Protein AF-A0A099WFX4-F1 (afdb_monomer)

Structure (mmCIF, N/CA/C/O backbone):
data_AF-A0A099WFX4-F1
#
_entry.id   AF-A0A099WFX4-F1
#
loop_
_atom_site.group_PDB
_atom_site.id
_atom_site.type_symbol
_atom_site.label_atom_id
_atom_site.label_alt_id
_atom_site.label_comp_id
_atom_site.label_asym_id
_atom_site.label_entity_id
_atom_site.label_seq_id
_atom_site.pdbx_PDB_ins_code
_atom_site.Cartn_x
_atom_site.Cartn_y
_atom_site.Cartn_z
_atom_site.occupancy
_atom_site.B_iso_or_equiv
_atom_site.auth_seq_id
_atom_site.auth_comp_id
_atom_site.auth_asym_id
_atom_site.auth_atom_id
_atom_site.pdbx_PDB_model_num
ATOM 1 N N . MET A 1 1 ? -31.070 16.723 -17.039 1.00 31.55 1 MET A N 1
ATOM 2 C CA . MET A 1 1 ? -31.560 16.017 -15.832 1.00 31.55 1 MET A CA 1
ATOM 3 C C . MET A 1 1 ? -30.537 16.190 -14.711 1.00 31.55 1 MET A C 1
ATOM 5 O O . MET A 1 1 ? -29.421 15.726 -14.881 1.00 31.55 1 MET A O 1
ATOM 9 N N . LYS A 1 2 ? -30.870 16.906 -13.625 1.00 33.97 2 LYS A N 1
ATOM 10 C CA . LYS A 1 2 ? -30.048 17.046 -12.399 1.00 33.97 2 LYS A CA 1
ATOM 11 C C . LYS A 1 2 ? -30.956 17.390 -11.204 1.00 33.97 2 LYS A C 1
ATOM 13 O O . LYS A 1 2 ? -31.345 18.544 -11.063 1.00 33.97 2 LYS A O 1
ATOM 18 N N . LYS A 1 3 ? -31.301 16.407 -10.367 1.00 31.28 3 LYS A N 1
ATOM 19 C CA . LYS A 1 3 ? -31.918 16.559 -9.030 1.00 31.28 3 LYS A CA 1
ATOM 20 C C . LYS A 1 3 ? -31.610 15.299 -8.208 1.00 31.28 3 LYS A C 1
ATOM 22 O O . LYS A 1 3 ? -31.457 14.236 -8.797 1.00 31.28 3 LYS A O 1
ATOM 27 N N . GLY A 1 4 ? -31.610 15.407 -6.877 1.00 31.91 4 GLY A N 1
ATOM 28 C CA . GLY A 1 4 ? -31.946 14.259 -6.024 1.00 31.91 4 GLY A CA 1
ATOM 29 C C . GLY A 1 4 ? -30.823 13.482 -5.331 1.00 31.91 4 GLY A C 1
ATOM 30 O O . GLY A 1 4 ? -31.097 12.373 -4.886 1.00 31.91 4 GLY A O 1
ATOM 31 N N . LEU A 1 5 ? -29.611 14.025 -5.146 1.00 30.72 5 LEU A N 1
ATOM 32 C CA . LEU A 1 5 ? -28.752 13.479 -4.084 1.00 30.72 5 LEU A CA 1
ATOM 33 C C . LEU A 1 5 ? -29.370 13.879 -2.734 1.00 30.72 5 LEU A C 1
ATOM 35 O O . LEU A 1 5 ? -29.408 15.062 -2.392 1.00 30.72 5 LEU A O 1
ATOM 39 N N . SER A 1 6 ? -29.946 12.914 -2.014 1.00 36.50 6 SER A N 1
ATOM 40 C CA . SER A 1 6 ? -30.653 13.183 -0.757 1.00 36.50 6 SER A CA 1
ATOM 41 C C . SER A 1 6 ? -29.697 13.728 0.306 1.00 36.50 6 SER A C 1
ATOM 43 O O . SER A 1 6 ? -28.590 13.212 0.467 1.00 36.50 6 SER A O 1
ATOM 45 N N . ARG A 1 7 ? -30.150 14.711 1.100 1.00 34.47 7 ARG A N 1
ATOM 46 C CA . ARG A 1 7 ? -29.414 15.177 2.291 1.00 34.47 7 ARG A CA 1
ATOM 47 C C . ARG A 1 7 ? -29.101 14.023 3.251 1.00 34.47 7 ARG A C 1
ATOM 49 O O . ARG A 1 7 ? -28.054 14.044 3.882 1.00 34.47 7 ARG A O 1
ATOM 56 N N . LEU A 1 8 ? -29.950 12.993 3.295 1.00 32.34 8 LEU A N 1
ATOM 57 C CA . LEU A 1 8 ? -29.716 11.793 4.099 1.00 32.34 8 LEU A CA 1
ATOM 58 C C . LEU A 1 8 ? -28.454 11.031 3.652 1.00 32.34 8 LEU A C 1
ATOM 60 O O . LEU A 1 8 ? -27.702 10.560 4.495 1.00 32.34 8 LEU A O 1
ATOM 64 N N . LEU A 1 9 ? -28.178 10.966 2.343 1.00 32.25 9 LEU A N 1
ATOM 65 C CA . LEU A 1 9 ? -26.977 10.309 1.816 1.00 32.25 9 LEU A CA 1
ATOM 66 C C . LEU A 1 9 ? -25.711 11.100 2.177 1.00 32.25 9 LEU A C 1
ATOM 68 O O . LEU A 1 9 ? -24.716 10.512 2.582 1.00 32.25 9 LEU A O 1
ATOM 72 N N . LEU A 1 10 ? -25.772 12.435 2.100 1.00 30.97 10 LEU A N 1
ATOM 73 C CA . LEU A 1 10 ? -24.681 13.317 2.532 1.00 30.97 10 LEU A CA 1
ATOM 74 C C . LEU A 1 10 ? -24.411 13.216 4.042 1.00 30.97 10 LEU A C 1
ATOM 76 O O . LEU A 1 10 ? -23.252 13.223 4.441 1.00 30.97 10 LEU A O 1
ATOM 80 N N . VAL A 1 11 ? -25.447 13.057 4.873 1.00 33.28 11 VAL A N 1
ATOM 81 C CA . VAL A 1 11 ? -25.293 12.835 6.323 1.00 33.28 11 VAL A CA 1
ATOM 82 C C . VAL A 1 11 ? -24.697 11.456 6.626 1.00 33.28 11 VAL A C 1
ATOM 84 O O . VAL A 1 11 ? -23.799 11.365 7.454 1.00 33.28 11 VAL A O 1
ATOM 87 N N . MET A 1 12 ? -25.109 10.391 5.930 1.00 30.16 12 MET A N 1
ATOM 88 C CA . MET A 1 12 ? -24.499 9.060 6.102 1.00 30.16 12 MET A CA 1
ATOM 89 C C . MET A 1 12 ? -23.028 9.039 5.649 1.00 30.16 12 MET A C 1
ATOM 91 O O . MET A 1 12 ? -22.187 8.440 6.315 1.00 30.16 12 MET A O 1
ATOM 95 N N . ILE A 1 13 ? -22.695 9.752 4.566 1.00 31.45 13 ILE A N 1
ATOM 96 C CA . ILE A 1 13 ? -21.312 9.955 4.103 1.00 31.45 13 ILE A CA 1
ATOM 97 C C . ILE A 1 13 ? -20.495 10.781 5.116 1.00 31.45 13 ILE A C 1
ATOM 99 O O . ILE A 1 13 ? -19.326 10.480 5.342 1.00 31.45 13 ILE A O 1
ATOM 103 N N . ALA A 1 14 ? -21.097 11.781 5.770 1.00 25.89 14 ALA A N 1
ATOM 104 C CA . ALA A 1 14 ? -20.442 12.538 6.837 1.00 25.89 14 ALA A CA 1
ATOM 105 C C . ALA A 1 14 ? -20.178 11.676 8.085 1.00 25.89 14 ALA A C 1
ATOM 107 O O . ALA A 1 14 ? -19.077 11.720 8.622 1.00 25.89 14 ALA A O 1
ATOM 108 N N . ILE A 1 15 ? -21.138 10.841 8.504 1.00 28.42 15 ILE A N 1
ATOM 109 C CA . ILE A 1 15 ? -20.971 9.906 9.632 1.00 28.42 15 ILE A CA 1
ATOM 110 C C . ILE A 1 15 ? -19.850 8.894 9.342 1.00 28.42 15 ILE A C 1
ATOM 112 O O . ILE A 1 15 ? -19.017 8.646 10.210 1.00 28.42 15 ILE A O 1
ATOM 116 N N . ALA A 1 16 ? -19.756 8.381 8.110 1.00 26.12 16 ALA A N 1
ATOM 117 C CA . ALA A 1 16 ? -18.651 7.513 7.697 1.00 26.12 16 ALA A CA 1
ATOM 118 C C . ALA A 1 16 ? -17.274 8.217 7.714 1.00 26.12 16 ALA A C 1
ATOM 120 O O . ALA A 1 16 ? -16.264 7.570 7.974 1.00 26.12 16 ALA A O 1
ATOM 121 N N . MET A 1 17 ? -17.216 9.536 7.488 1.00 24.83 17 MET A N 1
ATOM 122 C CA . MET A 1 17 ? -15.971 10.323 7.537 1.00 24.83 17 MET A CA 1
ATOM 123 C C . MET A 1 17 ? -15.563 10.804 8.943 1.00 24.83 17 MET A C 1
ATOM 125 O O . MET A 1 17 ? -14.490 11.383 9.095 1.00 24.83 17 MET A O 1
ATOM 129 N N . ILE A 1 18 ? -16.361 10.551 9.986 1.00 30.39 18 ILE A N 1
ATOM 130 C CA . ILE A 1 18 ? -16.038 10.945 11.375 1.00 30.39 18 ILE A CA 1
ATOM 131 C C . ILE A 1 18 ? -15.120 9.919 12.084 1.00 30.39 18 ILE A C 1
ATOM 133 O O . ILE A 1 18 ? -14.557 10.209 13.137 1.00 30.39 18 ILE A O 1
ATOM 137 N N . VAL A 1 19 ? -14.882 8.751 11.476 1.00 28.72 19 VAL A N 1
ATOM 138 C CA . VAL A 1 19 ? -14.173 7.605 12.084 1.00 28.72 19 VAL A CA 1
ATOM 139 C C . VAL A 1 19 ? -12.650 7.817 12.263 1.00 28.72 19 VAL A C 1
ATOM 141 O O . VAL A 1 19 ? -12.022 7.065 13.002 1.00 28.72 19 VAL A O 1
ATOM 144 N N . SER A 1 20 ? -12.029 8.833 11.642 1.00 31.81 20 SER A N 1
ATOM 145 C CA . SER A 1 20 ? -10.554 8.930 11.550 1.00 31.81 20 SER A CA 1
ATOM 146 C C . SER A 1 20 ? -9.952 10.343 11.707 1.00 31.81 20 SER A C 1
ATOM 148 O O . SER A 1 20 ? -9.116 10.753 10.901 1.00 31.81 20 SER A O 1
ATOM 150 N N . THR A 1 21 ? -10.353 11.120 12.725 1.00 31.44 21 THR A N 1
ATOM 151 C CA . THR A 1 21 ? -9.791 12.479 12.968 1.00 31.44 21 THR A CA 1
ATOM 152 C C . THR A 1 21 ? -8.531 12.525 13.847 1.00 31.44 21 THR A C 1
ATOM 154 O O . THR A 1 21 ? -7.987 13.600 14.089 1.00 31.44 21 THR A O 1
ATOM 157 N N . ILE A 1 22 ? -8.008 11.362 14.237 1.00 36.97 22 ILE A N 1
ATOM 158 C CA . ILE A 1 22 ? -6.583 11.144 14.513 1.00 36.97 22 ILE A CA 1
ATOM 159 C C . ILE A 1 22 ? -6.146 10.079 13.495 1.00 36.97 22 ILE A C 1
ATOM 161 O O . ILE A 1 22 ? -6.817 9.044 13.420 1.00 36.97 22 ILE A O 1
ATOM 165 N N . PRO A 1 23 ? -5.088 10.289 12.687 1.00 31.12 23 PRO A N 1
ATOM 166 C CA . PRO A 1 23 ? -4.581 9.235 11.817 1.00 31.12 23 PRO A CA 1
ATOM 167 C C . PRO A 1 23 ? -4.136 8.060 12.688 1.00 31.12 23 PRO A C 1
ATOM 169 O O . PRO A 1 23 ? -3.388 8.250 13.648 1.00 31.12 23 PRO A O 1
ATOM 172 N N . ALA A 1 24 ? -4.602 6.851 12.368 1.00 35.84 24 ALA A N 1
ATOM 173 C CA . ALA A 1 24 ? -4.159 5.644 13.051 1.00 35.84 24 ALA A CA 1
ATOM 174 C C . ALA A 1 24 ? -2.649 5.491 12.823 1.00 35.84 24 ALA A C 1
ATOM 176 O O . ALA A 1 24 ? -2.219 5.117 11.734 1.00 35.84 24 ALA A O 1
ATOM 177 N N . TYR A 1 25 ? -1.855 5.852 13.834 1.00 41.81 25 TYR A N 1
ATOM 178 C CA . TYR A 1 25 ? -0.400 5.768 13.783 1.00 41.81 25 TYR A CA 1
ATOM 179 C C . TYR A 1 25 ? -0.018 4.313 13.507 1.00 41.81 25 TYR A C 1
ATOM 181 O O . TYR A 1 25 ? -0.428 3.416 14.250 1.00 41.81 25 TYR A O 1
ATOM 189 N N . GLU A 1 26 ? 0.678 4.076 12.396 1.00 48.62 26 GLU A N 1
ATOM 190 C CA . GLU A 1 26 ? 1.009 2.718 11.988 1.00 48.62 26 GLU A CA 1
ATOM 191 C C . GLU A 1 26 ? 2.065 2.133 12.945 1.00 48.62 26 GLU A C 1
ATOM 193 O O . GLU A 1 26 ? 2.943 2.865 13.415 1.00 48.62 26 GLU A O 1
ATOM 198 N N . PRO A 1 27 ? 2.034 0.820 13.238 1.00 55.28 27 PRO A N 1
ATOM 199 C CA . PRO A 1 27 ? 3.113 0.146 13.951 1.00 55.28 27 PRO A CA 1
ATOM 200 C C . PRO A 1 27 ? 4.474 0.191 13.227 1.00 55.28 27 PRO A C 1
ATOM 202 O O . PRO A 1 27 ? 4.916 -0.784 12.625 1.00 55.28 27 PRO A O 1
ATOM 205 N N . HIS A 1 28 ? 5.193 1.309 13.361 1.00 41.91 28 HIS A N 1
ATOM 206 C CA . HIS A 1 28 ? 6.542 1.566 12.828 1.00 41.91 28 HIS A CA 1
ATOM 207 C C . HIS A 1 28 ? 7.667 0.692 13.444 1.00 41.91 28 HIS A C 1
ATOM 209 O O . HIS A 1 28 ? 8.849 1.009 13.313 1.00 41.91 28 HIS A O 1
ATOM 215 N N . ALA A 1 29 ? 7.332 -0.413 14.115 1.00 36.84 29 ALA A N 1
ATOM 216 C CA . ALA A 1 29 ? 8.245 -1.231 14.920 1.00 36.84 29 ALA A CA 1
ATOM 217 C C . ALA A 1 29 ? 9.249 -2.089 14.113 1.00 36.84 29 ALA A C 1
ATOM 219 O O . ALA A 1 29 ? 10.053 -2.804 14.704 1.00 36.84 29 ALA A O 1
ATOM 220 N N . GLU A 1 30 ? 9.227 -2.033 12.777 1.00 32.16 30 GLU A N 1
ATOM 221 C CA . GLU A 1 30 ? 10.052 -2.885 11.900 1.00 32.16 30 GLU A CA 1
ATOM 222 C C . GLU A 1 30 ? 11.367 -2.221 11.422 1.00 32.16 30 GLU A C 1
ATOM 224 O O . GLU A 1 30 ? 12.196 -2.881 10.796 1.00 32.16 30 GLU A O 1
ATOM 229 N N . GLN A 1 31 ? 11.637 -0.947 11.752 1.00 28.72 31 GLN A N 1
ATOM 230 C CA . GLN A 1 31 ? 12.933 -0.304 11.456 1.00 28.72 31 GLN A CA 1
ATOM 231 C C . GLN A 1 31 ? 13.987 -0.538 12.553 1.00 28.72 31 GLN A C 1
ATOM 233 O O . GLN A 1 31 ? 14.451 0.401 13.199 1.00 28.72 31 GLN A O 1
ATOM 238 N N . GLY A 1 32 ? 14.415 -1.792 12.738 1.00 29.98 32 GLY A N 1
ATOM 239 C CA . GLY A 1 32 ? 15.558 -2.072 13.612 1.00 29.98 32 GLY A CA 1
ATOM 240 C C . GLY A 1 32 ? 15.790 -3.528 14.006 1.00 29.98 32 GLY A C 1
ATOM 241 O O . GLY A 1 32 ? 15.576 -3.854 15.165 1.00 29.98 32 GLY A O 1
ATOM 242 N N . VAL A 1 33 ? 16.270 -4.355 13.066 1.00 23.38 33 VAL A N 1
ATOM 243 C CA . VAL A 1 33 ? 17.184 -5.522 13.217 1.00 23.38 33 VAL A CA 1
ATOM 244 C C . VAL A 1 33 ? 17.035 -6.408 11.973 1.00 23.38 33 VAL A C 1
ATOM 246 O O . VAL A 1 33 ? 15.933 -6.819 11.624 1.00 23.38 33 VAL A O 1
ATOM 249 N N . LEU A 1 34 ? 18.147 -6.716 11.296 1.00 21.66 34 LEU A N 1
ATOM 250 C CA . LEU A 1 34 ? 18.180 -7.797 10.303 1.00 21.66 34 LEU A CA 1
ATOM 251 C C . LEU A 1 34 ? 18.135 -9.141 11.048 1.00 21.66 34 LEU A C 1
ATOM 253 O O . LEU A 1 34 ? 18.872 -9.281 12.027 1.00 21.66 34 LEU A O 1
ATOM 257 N N . PRO A 1 35 ? 17.342 -10.136 10.612 1.00 24.88 35 PRO A N 1
ATOM 258 C CA . PRO A 1 35 ? 17.397 -11.464 11.208 1.00 24.88 35 PRO A CA 1
ATOM 259 C C . PRO A 1 35 ? 18.789 -12.065 10.979 1.00 24.88 35 PRO A C 1
ATOM 261 O O . PRO A 1 35 ? 19.199 -12.285 9.841 1.00 24.88 35 PRO A O 1
ATOM 264 N N . THR A 1 36 ? 19.526 -12.307 12.063 1.00 23.14 36 THR A N 1
ATOM 265 C CA . THR A 1 36 ? 20.829 -12.975 12.009 1.00 23.14 36 THR A CA 1
ATOM 266 C C . THR A 1 36 ? 20.647 -14.385 11.457 1.00 23.14 36 THR A C 1
ATOM 268 O O . THR A 1 36 ? 19.897 -15.171 12.034 1.00 23.14 36 THR A O 1
ATOM 271 N N . GLU A 1 37 ? 21.347 -14.726 10.373 1.00 23.58 37 GLU A N 1
ATOM 272 C CA . GLU A 1 37 ? 21.353 -16.090 9.841 1.00 23.58 37 GLU A CA 1
ATOM 273 C C . GLU A 1 37 ? 21.942 -17.054 10.881 1.00 23.58 37 GLU A C 1
ATOM 275 O O . GLU A 1 37 ? 23.150 -17.079 11.129 1.00 23.58 37 GLU A O 1
ATOM 280 N N . THR A 1 38 ? 21.089 -17.869 11.503 1.00 23.50 38 THR A N 1
ATOM 281 C CA . THR A 1 38 ? 21.506 -19.006 12.328 1.00 23.50 38 THR A CA 1
ATOM 282 C C . THR A 1 38 ? 21.966 -20.151 11.430 1.00 23.50 38 THR A C 1
ATOM 284 O O . THR A 1 38 ? 21.281 -21.158 11.256 1.00 23.50 38 THR A O 1
ATOM 287 N N . THR A 1 39 ? 23.158 -19.988 10.855 1.00 21.70 39 THR A N 1
ATOM 288 C CA . THR A 1 39 ? 23.865 -21.032 10.109 1.00 21.70 39 THR A CA 1
ATOM 289 C C . THR A 1 39 ? 24.093 -22.245 11.006 1.00 21.70 39 THR A C 1
ATOM 291 O O . THR A 1 39 ? 24.970 -22.246 11.869 1.00 21.70 39 THR A O 1
ATOM 294 N N . VAL A 1 40 ? 23.301 -23.296 10.797 1.00 26.56 40 VAL A N 1
ATOM 295 C CA . VAL A 1 40 ? 23.541 -24.610 11.396 1.00 26.56 40 VAL A CA 1
ATOM 296 C C . VAL A 1 40 ? 24.648 -25.287 10.592 1.00 26.56 40 VAL A C 1
ATOM 298 O O . VAL A 1 40 ? 24.449 -25.627 9.426 1.00 26.56 40 VAL A O 1
ATOM 301 N N . GLU A 1 41 ? 25.821 -25.474 11.199 1.00 23.36 41 GLU A N 1
ATOM 302 C CA . GLU A 1 41 ? 26.943 -26.170 10.561 1.00 23.36 41 GLU A CA 1
ATOM 303 C C . GLU A 1 41 ? 26.609 -27.653 10.324 1.00 23.36 41 GLU A C 1
ATOM 305 O O . GLU A 1 41 ? 26.672 -28.487 11.228 1.00 23.36 41 GLU A O 1
ATOM 310 N N . GLY A 1 42 ? 26.261 -27.990 9.081 1.00 25.61 42 GLY A N 1
ATOM 311 C CA . GLY A 1 42 ? 26.170 -29.370 8.611 1.00 25.61 42 GLY A CA 1
ATOM 312 C C . GLY A 1 42 ? 27.535 -29.879 8.149 1.00 25.61 42 GLY A C 1
ATOM 313 O O . GLY A 1 42 ? 28.007 -29.496 7.079 1.00 25.61 42 GLY A O 1
ATOM 314 N N . THR A 1 43 ? 28.165 -30.755 8.934 1.00 24.03 43 THR A N 1
ATOM 315 C CA . THR A 1 43 ? 29.448 -31.390 8.587 1.00 24.03 43 THR A CA 1
ATOM 316 C C . THR A 1 43 ? 29.348 -32.175 7.267 1.00 24.03 43 THR A C 1
ATOM 318 O O . THR A 1 43 ? 28.484 -33.047 7.159 1.00 24.03 43 THR A O 1
ATOM 321 N N . PRO A 1 44 ? 30.224 -31.938 6.272 1.00 24.39 44 PRO A N 1
ATOM 322 C CA . PRO A 1 44 ? 30.165 -32.646 4.995 1.00 24.39 44 PRO A CA 1
ATOM 323 C C . PRO A 1 44 ? 30.823 -34.034 5.069 1.00 24.39 44 PRO A C 1
ATOM 325 O O . PRO A 1 44 ? 32.031 -34.150 5.288 1.00 24.39 44 PRO A O 1
ATOM 328 N N . GLU A 1 45 ? 30.044 -35.090 4.819 1.00 24.94 45 GLU A N 1
ATOM 329 C CA . GLU A 1 45 ? 30.579 -36.426 4.524 1.00 24.94 45 GLU A CA 1
ATOM 330 C C . GLU A 1 45 ? 31.032 -36.566 3.058 1.00 24.94 45 GLU A C 1
ATOM 332 O O . GLU A 1 45 ? 30.761 -35.718 2.204 1.00 24.94 45 GLU A O 1
ATOM 337 N N . LYS A 1 46 ? 31.818 -37.612 2.774 1.00 24.88 46 LYS A N 1
ATOM 338 C CA . LYS A 1 46 ? 32.791 -37.610 1.674 1.00 24.88 46 LYS A CA 1
ATOM 339 C C . LYS A 1 46 ? 32.520 -38.672 0.599 1.00 24.88 46 LYS A C 1
ATOM 341 O O . LYS A 1 46 ? 32.609 -39.858 0.879 1.00 24.88 46 LYS A O 1
ATOM 346 N N . ALA A 1 47 ? 32.294 -38.179 -0.622 1.00 23.12 47 ALA A N 1
ATOM 347 C CA . ALA A 1 47 ? 32.530 -38.751 -1.961 1.00 23.12 47 ALA A CA 1
ATOM 348 C C . ALA A 1 47 ? 32.630 -40.282 -2.176 1.00 23.12 47 ALA A C 1
ATOM 350 O O . ALA A 1 47 ? 33.464 -40.968 -1.589 1.00 23.12 47 ALA A O 1
ATOM 351 N N . THR A 1 48 ? 31.940 -40.755 -3.222 1.00 23.95 48 THR A N 1
ATOM 352 C CA . THR A 1 48 ? 32.432 -41.835 -4.102 1.00 23.95 48 THR A CA 1
ATOM 353 C C . THR A 1 48 ? 32.212 -41.457 -5.571 1.00 23.95 48 THR A C 1
ATOM 355 O O . THR A 1 48 ? 31.122 -41.031 -5.945 1.00 23.95 48 THR A O 1
ATOM 358 N N . ASP A 1 49 ? 33.256 -41.602 -6.388 1.00 24.16 49 ASP A N 1
ATOM 359 C CA . ASP A 1 49 ? 33.273 -41.295 -7.825 1.00 24.16 49 ASP A CA 1
ATOM 360 C C . ASP A 1 49 ? 33.078 -42.557 -8.687 1.00 24.16 49 ASP A C 1
ATOM 362 O O . ASP A 1 49 ? 33.485 -43.648 -8.284 1.00 24.16 49 ASP A O 1
ATOM 366 N N . VAL A 1 50 ? 32.562 -42.399 -9.915 1.00 26.47 50 VAL A N 1
ATOM 367 C CA . VAL A 1 50 ? 32.777 -43.338 -11.039 1.00 26.47 50 VAL A CA 1
ATOM 368 C C . VAL A 1 50 ? 32.891 -42.544 -12.353 1.00 26.47 50 VAL A C 1
ATOM 370 O O . VAL A 1 50 ? 32.105 -41.633 -12.601 1.00 26.47 50 VAL A O 1
ATOM 373 N N . GLU A 1 51 ? 33.871 -42.886 -13.193 1.00 24.41 51 GLU A N 1
ATOM 374 C CA . GLU A 1 51 ? 34.188 -42.212 -14.466 1.00 24.41 51 GLU A CA 1
ATOM 375 C C . GLU A 1 51 ? 33.380 -42.751 -15.676 1.00 24.41 51 GLU A C 1
ATOM 377 O O . GLU A 1 51 ? 32.801 -43.835 -15.619 1.00 24.41 51 GLU A O 1
ATOM 382 N N . GLY A 1 52 ? 33.380 -42.030 -16.811 1.00 25.00 52 GLY A N 1
ATOM 383 C CA . GLY A 1 52 ? 32.686 -42.445 -18.048 1.00 25.00 52 GLY A CA 1
ATOM 384 C C . GLY A 1 52 ? 33.143 -41.700 -19.314 1.00 25.00 52 GLY A C 1
ATOM 385 O O . GLY A 1 52 ? 32.612 -40.650 -19.653 1.00 25.00 52 GLY A O 1
ATOM 386 N N . GLN A 1 53 ? 34.150 -42.245 -19.999 1.00 26.91 53 GLN A N 1
ATOM 387 C CA . GLN A 1 53 ? 34.989 -41.599 -21.023 1.00 26.91 53 GLN A CA 1
ATOM 388 C C . GLN A 1 53 ? 34.324 -40.975 -22.278 1.00 26.91 53 GLN A C 1
ATOM 390 O O . GLN A 1 53 ? 33.369 -41.475 -22.865 1.00 26.91 53 GLN A O 1
ATOM 395 N N . THR A 1 54 ? 35.014 -39.930 -22.741 1.00 23.98 54 THR A N 1
ATOM 396 C CA . THR A 1 54 ? 35.108 -39.310 -24.080 1.00 23.98 54 THR A CA 1
ATOM 397 C C . THR A 1 54 ? 34.956 -40.189 -25.337 1.00 23.98 54 THR A C 1
ATOM 399 O O . THR A 1 54 ? 35.524 -41.277 -25.401 1.00 23.98 54 THR A O 1
ATOM 402 N N . ASN A 1 55 ? 34.441 -39.589 -26.426 1.00 25.55 55 ASN A N 1
ATOM 403 C CA . ASN A 1 55 ? 35.098 -39.577 -27.754 1.00 25.55 55 ASN A CA 1
ATOM 404 C C . ASN A 1 55 ? 34.547 -38.440 -28.658 1.00 25.55 55 ASN A C 1
ATOM 406 O O . ASN A 1 55 ? 33.603 -37.762 -28.254 1.00 25.55 55 ASN A O 1
ATOM 410 N N . GLY A 1 56 ? 35.156 -38.177 -29.829 1.00 23.50 56 GLY A N 1
ATOM 411 C CA . GLY A 1 56 ? 34.860 -36.989 -30.662 1.00 23.50 56 GLY A CA 1
ATOM 412 C C . GLY A 1 56 ? 35.000 -37.172 -32.188 1.00 23.50 56 GLY A C 1
ATOM 413 O O . GLY A 1 56 ? 34.490 -38.141 -32.733 1.00 23.50 56 GLY A O 1
ATOM 414 N N . GLU A 1 57 ? 35.702 -36.229 -32.839 1.00 26.16 57 GLU A N 1
ATOM 415 C CA . GLU A 1 57 ? 35.938 -36.058 -34.298 1.00 26.16 57 GLU A CA 1
ATOM 416 C C . GLU A 1 57 ? 34.866 -35.306 -35.133 1.00 26.16 57 GLU A C 1
ATOM 418 O O . GLU A 1 57 ? 33.843 -34.852 -34.621 1.00 26.16 57 GLU A O 1
ATOM 423 N N . GLN A 1 58 ? 35.219 -34.991 -36.392 1.00 25.94 58 GLN A N 1
ATOM 424 C CA . GLN A 1 58 ? 34.752 -33.823 -37.170 1.00 25.94 58 GLN A CA 1
ATOM 425 C C . GLN A 1 58 ? 34.378 -34.175 -38.649 1.00 25.94 58 GLN A C 1
ATOM 427 O O . GLN A 1 58 ? 34.400 -35.351 -39.004 1.00 25.94 58 GLN A O 1
ATOM 432 N N . PRO A 1 59 ? 33.928 -33.225 -39.511 1.00 35.22 59 PRO A N 1
ATOM 433 C CA . PRO A 1 59 ? 32.987 -33.535 -40.600 1.00 35.22 59 PRO A CA 1
ATOM 434 C C . PRO A 1 59 ? 33.601 -33.841 -41.979 1.00 35.22 59 PRO A C 1
ATOM 436 O O . PRO A 1 59 ? 34.732 -33.472 -42.288 1.00 35.22 59 PRO A O 1
ATOM 439 N N . VAL A 1 60 ? 32.764 -34.398 -42.863 1.00 25.61 60 VAL A N 1
ATOM 440 C CA . VAL A 1 60 ? 33.043 -34.647 -44.290 1.00 25.61 60 VAL A CA 1
ATOM 441 C C . VAL A 1 60 ? 32.192 -33.729 -45.186 1.00 25.61 60 VAL A C 1
ATOM 443 O O . VAL A 1 60 ? 31.058 -33.392 -44.846 1.00 25.61 60 VAL A O 1
ATOM 446 N N . LYS A 1 61 ? 32.739 -33.330 -46.345 1.00 26.00 61 LYS A N 1
ATOM 447 C CA . LYS A 1 61 ? 32.046 -32.616 -47.437 1.00 26.00 61 LYS A CA 1
ATOM 448 C C . LYS A 1 61 ? 31.890 -33.524 -48.664 1.00 26.00 61 LYS A C 1
ATOM 450 O O . LYS A 1 61 ? 32.823 -34.259 -48.957 1.00 26.00 61 LYS A O 1
ATOM 455 N N . GLN A 1 62 ? 30.812 -33.334 -49.427 1.00 25.78 62 GLN A N 1
ATOM 456 C CA . GLN A 1 62 ? 30.690 -33.499 -50.893 1.00 25.78 62 GLN A CA 1
ATOM 457 C C . GLN A 1 62 ? 29.385 -32.763 -51.288 1.00 25.78 62 GLN A C 1
ATOM 459 O O . GLN A 1 62 ? 28.411 -32.855 -50.547 1.00 25.78 62 GLN A O 1
ATOM 464 N N . GLU A 1 63 ? 29.330 -31.797 -52.213 1.00 26.69 63 GLU A N 1
ATOM 465 C CA . GLU A 1 63 ? 29.680 -31.736 -53.653 1.00 26.69 63 GLU A CA 1
ATOM 466 C C . GLU A 1 63 ? 28.533 -32.157 -54.596 1.00 26.69 63 GLU A C 1
ATOM 468 O O . GLU A 1 63 ? 27.687 -32.975 -54.255 1.00 26.69 63 GLU A O 1
ATOM 473 N N . VAL A 1 64 ? 28.477 -31.506 -55.766 1.00 33.22 64 VAL A N 1
ATOM 474 C CA . VAL A 1 64 ? 27.347 -31.472 -56.720 1.00 33.22 64 VAL A CA 1
ATOM 475 C C . VAL A 1 64 ? 27.868 -31.787 -58.125 1.00 33.22 64 VAL A C 1
ATOM 477 O O . VAL A 1 64 ? 28.945 -31.296 -58.465 1.00 33.22 64 VAL A O 1
ATOM 480 N N . PRO A 1 65 ? 27.134 -32.560 -58.951 1.00 39.53 65 PRO A N 1
ATOM 481 C CA . PRO A 1 65 ? 26.936 -32.179 -60.368 1.00 39.53 65 PRO A CA 1
ATOM 482 C C . PRO A 1 65 ? 25.503 -32.581 -60.894 1.00 39.53 65 PRO A C 1
ATOM 484 O O . PRO A 1 65 ? 24.640 -32.850 -60.062 1.00 39.53 65 PRO A O 1
ATOM 487 N N . PRO A 1 66 ? 25.153 -32.543 -62.209 1.00 52.22 66 PRO A N 1
ATOM 488 C CA . PRO A 1 66 ? 24.705 -31.308 -62.890 1.00 52.22 66 PRO A CA 1
ATOM 489 C C . PRO A 1 66 ? 23.553 -31.463 -63.951 1.00 52.22 66 PRO A C 1
ATOM 491 O O . PRO A 1 66 ? 23.048 -32.555 -64.176 1.00 52.22 66 PRO A O 1
ATOM 494 N N . ALA A 1 67 ? 23.273 -30.359 -64.680 1.00 30.11 67 ALA A N 1
ATOM 495 C CA . ALA A 1 67 ? 23.010 -30.268 -66.147 1.00 30.11 67 ALA A CA 1
ATOM 496 C C . ALA A 1 67 ? 21.576 -30.274 -66.791 1.00 30.11 67 ALA A C 1
ATOM 498 O O . ALA A 1 67 ? 20.882 -31.281 -66.814 1.00 30.11 67 ALA A O 1
ATOM 499 N N . GLU A 1 68 ? 21.273 -29.142 -67.474 1.00 30.89 68 GLU A N 1
ATOM 500 C CA . GLU A 1 68 ? 20.996 -28.979 -68.941 1.00 30.89 68 GLU A CA 1
ATOM 501 C C . GLU A 1 68 ? 19.590 -28.887 -69.631 1.00 30.89 68 GLU A C 1
ATOM 503 O O . GLU A 1 68 ? 18.639 -29.591 -69.316 1.00 30.89 68 GLU A O 1
ATOM 508 N N . THR A 1 69 ? 19.563 -28.056 -70.707 1.00 28.69 69 THR A N 1
ATOM 509 C CA . THR A 1 69 ? 18.587 -27.857 -71.837 1.00 28.69 69 THR A CA 1
ATOM 510 C C . THR A 1 69 ? 17.177 -27.239 -71.581 1.00 28.69 69 THR A C 1
ATOM 512 O O . THR A 1 69 ? 16.734 -27.228 -70.440 1.00 28.69 69 THR A O 1
ATOM 515 N N . THR A 1 70 ? 16.343 -26.757 -72.546 1.00 27.59 70 THR A N 1
ATOM 516 C CA . THR A 1 70 ? 16.416 -25.796 -73.719 1.00 27.59 70 THR A CA 1
ATOM 517 C C . THR A 1 70 ? 15.595 -26.287 -74.950 1.00 27.59 70 THR A C 1
ATOM 519 O O . THR A 1 70 ? 15.666 -27.481 -75.208 1.00 27.59 70 THR A O 1
ATOM 522 N N . VAL A 1 71 ? 14.869 -25.524 -75.808 1.00 31.61 71 VAL A N 1
ATOM 523 C CA . VAL A 1 71 ? 14.592 -24.067 -76.041 1.00 31.61 71 VAL A CA 1
ATOM 524 C C . VAL A 1 71 ? 13.141 -23.865 -76.636 1.00 31.61 71 VAL A C 1
ATOM 526 O O . VAL A 1 71 ? 12.398 -24.833 -76.732 1.00 31.61 71 VAL A O 1
ATOM 529 N N . GLU A 1 72 ? 12.808 -22.645 -77.124 1.00 29.69 72 GLU A N 1
ATOM 530 C CA . GLU A 1 72 ? 11.926 -22.279 -78.286 1.00 29.69 72 GLU A CA 1
ATOM 531 C C . GLU A 1 72 ? 10.412 -21.921 -78.149 1.00 29.69 72 GLU A C 1
ATOM 533 O O . GLU A 1 72 ? 9.673 -22.509 -77.367 1.00 29.69 72 GLU A O 1
ATOM 538 N N . GLY A 1 73 ? 9.956 -20.945 -78.978 1.00 26.48 73 GLY A N 1
ATOM 539 C CA . GLY A 1 73 ? 8.534 -20.615 -79.269 1.00 26.48 73 GLY A CA 1
ATOM 540 C C . GLY A 1 73 ? 8.124 -19.113 -79.293 1.00 26.48 73 GLY A C 1
ATOM 541 O O . GLY A 1 73 ? 7.951 -18.518 -78.235 1.00 26.48 73 GLY A O 1
ATOM 542 N N . VAL A 1 74 ? 7.905 -18.508 -80.481 1.00 29.78 74 VAL A N 1
ATOM 543 C CA . VAL A 1 74 ? 7.478 -17.093 -80.764 1.00 29.78 74 VAL A CA 1
ATOM 544 C C . VAL A 1 74 ? 6.696 -17.094 -82.113 1.00 29.78 74 VAL A C 1
ATOM 546 O O . VAL A 1 74 ? 7.186 -17.822 -82.982 1.00 29.78 74 VAL A O 1
ATOM 549 N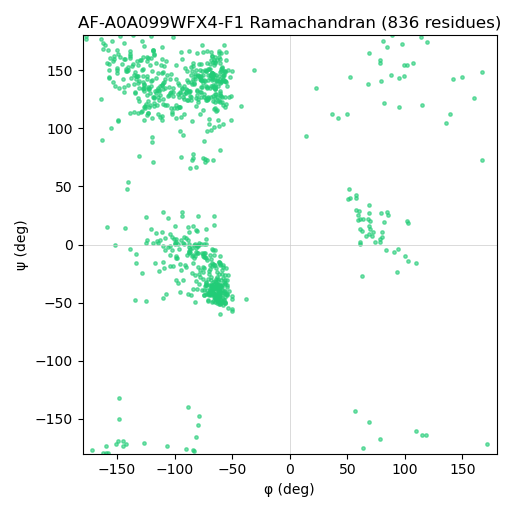 N . PRO A 1 75 ? 5.521 -16.412 -82.340 1.00 45.69 75 PRO A N 1
ATOM 550 C CA . PRO A 1 75 ? 5.483 -14.990 -82.804 1.00 45.69 75 PRO A CA 1
ATOM 551 C C . PRO A 1 75 ? 4.185 -14.105 -82.676 1.00 45.69 75 PRO A C 1
ATOM 553 O O . PRO A 1 75 ? 3.075 -14.592 -82.495 1.00 45.69 75 PRO A O 1
ATOM 556 N N . GLU A 1 76 ? 4.392 -12.789 -82.909 1.00 28.39 76 GLU A N 1
ATOM 557 C CA . GLU A 1 76 ? 3.568 -11.778 -83.654 1.00 28.39 76 GLU A CA 1
ATOM 558 C C . GLU A 1 76 ? 2.284 -11.056 -83.125 1.00 28.39 76 GLU A C 1
ATOM 560 O O . GLU A 1 76 ? 1.645 -11.446 -82.152 1.00 28.39 76 GLU A O 1
ATOM 565 N N . GLN A 1 77 ? 1.984 -9.901 -83.770 1.00 30.48 77 GLN A N 1
ATOM 566 C CA . GLN A 1 77 ? 0.932 -8.878 -83.499 1.00 30.48 77 GLN A CA 1
ATOM 567 C C . GLN A 1 77 ? -0.068 -8.729 -84.681 1.00 30.48 77 GLN A C 1
ATOM 569 O O . GLN A 1 77 ? 0.210 -9.258 -85.759 1.00 30.48 77 GLN A O 1
ATOM 574 N N . PRO A 1 78 ? -1.225 -8.034 -84.511 1.00 42.50 78 PRO A N 1
ATOM 575 C CA . PRO A 1 78 ? -1.390 -6.608 -84.923 1.00 42.50 78 PRO A CA 1
ATOM 576 C C . PRO A 1 78 ? -2.380 -5.809 -84.007 1.00 42.50 78 PRO A C 1
ATOM 578 O O . PRO A 1 78 ? -2.572 -6.187 -82.855 1.00 42.50 78 PRO A O 1
ATOM 581 N N . GLU A 1 79 ? -3.124 -4.784 -84.468 1.00 28.95 79 GLU A N 1
ATOM 582 C CA . GLU A 1 79 ? -2.754 -3.350 -84.647 1.00 28.95 79 GLU A CA 1
ATOM 583 C C . GLU A 1 79 ? -4.053 -2.468 -84.771 1.00 28.95 79 GLU A C 1
ATOM 585 O O . GLU A 1 79 ? -5.146 -3.030 -84.748 1.00 28.95 79 GLU A O 1
ATOM 590 N N . VAL A 1 80 ? -3.946 -1.129 -84.956 1.00 27.89 80 VAL A N 1
ATOM 591 C CA . VAL A 1 80 ? -4.999 -0.150 -85.408 1.00 27.89 80 VAL A CA 1
ATOM 592 C C . VAL A 1 80 ? -6.050 0.307 -84.340 1.00 27.89 80 VAL A C 1
ATOM 594 O O . VAL A 1 80 ? -6.366 -0.461 -83.441 1.00 27.89 80 VAL A O 1
ATOM 597 N N . VAL A 1 81 ? -6.746 1.470 -84.420 1.00 27.95 81 VAL A N 1
ATOM 598 C CA . VAL A 1 81 ? -6.406 2.940 -84.394 1.00 27.95 81 VAL A CA 1
ATOM 599 C C . VAL A 1 81 ? -7.739 3.777 -84.457 1.00 27.95 81 VAL A C 1
ATOM 601 O O . VAL A 1 81 ? -8.794 3.163 -84.565 1.00 27.95 81 VAL A O 1
ATOM 604 N N . GLU A 1 82 ? -7.695 5.131 -84.386 1.00 27.30 82 GLU A N 1
ATOM 605 C CA . GLU A 1 82 ? -8.761 6.170 -84.632 1.00 27.30 82 GLU A CA 1
ATOM 606 C C . GLU A 1 82 ? -9.523 6.795 -83.420 1.00 27.30 82 GLU A C 1
ATOM 608 O O . GLU A 1 82 ? -9.641 6.159 -82.380 1.00 27.30 82 GLU A O 1
ATOM 613 N N . GLU A 1 83 ? -10.099 8.024 -83.455 1.00 26.66 83 GLU A N 1
ATOM 614 C CA . GLU A 1 83 ? -9.668 9.333 -84.032 1.00 26.66 83 GLU A CA 1
ATOM 615 C C . GLU A 1 83 ? -10.354 10.580 -83.362 1.00 26.66 83 GLU A C 1
ATOM 617 O O . GLU A 1 83 ? -11.532 10.554 -83.030 1.00 26.66 83 GLU A O 1
ATOM 622 N N . LYS A 1 84 ? -9.566 11.670 -83.217 1.00 26.89 84 LYS A N 1
ATOM 623 C CA . LYS A 1 84 ? -9.770 13.134 -83.490 1.00 26.89 84 LYS A CA 1
ATOM 624 C C . LYS A 1 84 ? -10.930 14.059 -82.995 1.00 26.89 84 LYS A C 1
ATOM 626 O O . LYS A 1 84 ? -12.107 13.772 -83.119 1.00 26.89 84 LYS A O 1
ATOM 631 N N . GLN A 1 85 ? -10.475 15.306 -82.719 1.00 25.44 85 GLN A N 1
ATOM 632 C CA . GLN A 1 85 ? -11.053 16.672 -82.921 1.00 25.44 85 GLN A CA 1
ATOM 633 C C . GLN A 1 85 ? -12.303 17.135 -82.113 1.00 25.44 85 GLN A C 1
ATOM 635 O O . GLN A 1 85 ? -13.232 16.365 -81.949 1.00 25.44 85 GLN A O 1
ATOM 640 N N . GLU A 1 86 ? -12.479 18.357 -81.551 1.00 28.44 86 GLU A N 1
ATOM 641 C CA . GLU A 1 86 ? -11.783 19.684 -81.455 1.00 28.44 86 GLU A CA 1
ATOM 642 C C . GLU A 1 86 ? -12.536 20.872 -82.127 1.00 28.44 86 GLU A C 1
ATOM 644 O O . GLU A 1 86 ? -12.721 20.860 -83.340 1.00 28.44 86 GLU A O 1
ATOM 649 N N . THR A 1 87 ? -12.900 21.939 -81.374 1.00 25.17 87 THR A N 1
ATOM 650 C CA . THR A 1 87 ? -12.576 23.384 -81.642 1.00 25.17 87 THR A CA 1
ATOM 651 C C . THR A 1 87 ? -13.364 24.441 -80.808 1.00 25.17 87 THR A C 1
ATOM 653 O O . THR A 1 87 ? -14.556 24.297 -80.574 1.00 25.17 87 THR A O 1
ATOM 656 N N . LYS A 1 88 ? -12.693 25.588 -80.537 1.00 26.42 88 LYS A N 1
ATOM 657 C CA . LYS A 1 88 ? -13.187 26.977 -80.248 1.00 26.42 88 LYS A CA 1
ATOM 658 C C . LYS A 1 88 ? -13.737 27.398 -78.855 1.00 26.42 88 LYS A C 1
ATOM 660 O O . LYS A 1 88 ? -14.515 26.713 -78.214 1.00 26.42 88 LYS A O 1
ATOM 665 N N . ALA A 1 89 ? -13.362 28.635 -78.480 1.00 29.94 89 ALA A N 1
ATOM 666 C CA . ALA A 1 89 ? -13.855 29.526 -77.402 1.00 29.94 89 ALA A CA 1
ATOM 667 C C . ALA A 1 89 ? -13.584 31.001 -77.836 1.00 29.94 89 ALA A C 1
ATOM 669 O O . ALA A 1 89 ? -12.748 31.165 -78.738 1.00 29.94 89 ALA A O 1
ATOM 670 N N . PRO A 1 90 ? -14.240 32.071 -77.300 1.00 36.09 90 PRO A N 1
ATOM 671 C CA . PRO A 1 90 ? -13.715 32.776 -76.097 1.00 36.09 90 PRO A CA 1
ATOM 672 C C . PRO A 1 90 ? -14.727 33.647 -75.266 1.00 36.09 90 PRO A C 1
ATOM 674 O O . PRO A 1 90 ? -15.896 33.752 -75.614 1.00 36.09 90 PRO A O 1
ATOM 677 N N . ALA A 1 91 ? -14.192 34.387 -74.265 1.00 24.91 91 ALA A N 1
ATOM 678 C CA . ALA A 1 91 ? -14.713 35.598 -73.564 1.00 24.91 91 ALA A CA 1
ATOM 679 C C . ALA A 1 91 ? -15.358 35.462 -72.149 1.00 24.91 91 ALA A C 1
ATOM 681 O O . ALA A 1 91 ? -15.804 34.398 -71.744 1.00 24.91 91 ALA A O 1
ATOM 682 N N . MET A 1 92 ? -15.315 36.566 -71.374 1.00 25.84 92 MET A N 1
ATOM 683 C CA . MET A 1 92 ? -15.767 36.742 -69.965 1.00 25.84 92 MET A CA 1
ATOM 684 C C . MET A 1 92 ? -17.021 37.664 -69.908 1.00 25.84 92 MET A C 1
ATOM 686 O O . MET A 1 92 ? -17.301 38.306 -70.917 1.00 25.84 92 MET A O 1
ATOM 690 N N . LYS A 1 93 ? -17.783 37.853 -68.810 1.00 25.98 93 LYS A N 1
ATOM 691 C CA . LYS A 1 93 ? -17.567 37.612 -67.358 1.00 25.98 93 LYS A CA 1
ATOM 692 C C . LYS A 1 93 ? -18.925 37.515 -66.606 1.00 25.98 93 LYS A C 1
ATOM 694 O O . LYS A 1 93 ? -19.878 38.111 -67.081 1.00 25.98 93 LYS A O 1
ATOM 699 N N . GLU A 1 94 ? -18.943 36.844 -65.445 1.00 31.11 94 GLU A N 1
ATOM 700 C CA . GLU A 1 94 ? -19.898 36.966 -64.303 1.00 31.11 94 GLU A CA 1
ATOM 701 C C . GLU A 1 94 ? -21.418 37.114 -64.559 1.00 31.11 94 GLU A C 1
ATOM 703 O O . GLU A 1 94 ? -21.894 38.202 -64.855 1.00 31.11 94 GLU A O 1
ATOM 708 N N . ASP A 1 95 ? -22.186 36.057 -64.256 1.00 24.89 95 ASP A N 1
ATOM 709 C CA . ASP A 1 95 ? -23.158 36.050 -63.139 1.00 24.89 95 ASP A CA 1
ATOM 710 C C . ASP A 1 95 ? -23.552 34.591 -62.782 1.00 24.89 95 ASP A C 1
ATOM 712 O O . ASP A 1 95 ? -23.076 33.655 -63.431 1.00 24.89 95 ASP A O 1
ATOM 716 N N . VAL A 1 96 ? -24.325 34.364 -61.710 1.00 29.02 96 VAL A N 1
ATOM 717 C CA . VAL A 1 96 ? -24.568 33.019 -61.128 1.00 29.02 96 VAL A CA 1
ATOM 718 C C . VAL A 1 96 ? -25.902 32.400 -61.565 1.00 29.02 96 VAL A C 1
ATOM 720 O O . VAL A 1 96 ? -26.942 32.922 -61.180 1.00 29.02 96 VAL A O 1
ATOM 723 N N . ASP A 1 97 ? -25.867 31.230 -62.225 1.00 24.53 97 ASP A N 1
ATOM 724 C CA . ASP A 1 97 ? -26.725 30.078 -61.865 1.00 24.53 97 ASP A CA 1
ATOM 725 C C . ASP A 1 97 ? -26.261 28.730 -62.489 1.00 24.53 97 ASP A C 1
ATOM 727 O O . ASP A 1 97 ? -25.249 28.670 -63.189 1.00 24.53 97 ASP A O 1
ATOM 731 N N . TRP A 1 98 ? -26.947 27.626 -62.159 1.00 26.33 98 TRP A N 1
ATOM 732 C CA . TRP A 1 98 ? -26.551 26.219 -62.409 1.00 26.33 98 TRP A CA 1
ATOM 733 C C . TRP A 1 98 ? -26.750 25.653 -63.847 1.00 26.33 98 TRP A C 1
ATOM 735 O O . TRP A 1 98 ? -27.780 25.891 -64.471 1.00 26.33 98 TRP A O 1
ATOM 745 N N . VAL A 1 99 ? -25.821 24.782 -64.300 1.00 28.47 99 VAL A N 1
ATOM 746 C CA . VAL A 1 99 ? -25.907 23.303 -64.579 1.00 28.47 99 VAL A CA 1
ATOM 747 C C . VAL A 1 99 ? -24.938 22.883 -65.731 1.00 28.47 99 VAL A C 1
ATOM 749 O O . VAL A 1 99 ? -24.804 23.585 -66.726 1.00 28.47 99 VAL A O 1
ATOM 752 N N . ASP A 1 100 ? -24.357 21.674 -65.620 1.00 26.72 100 ASP A N 1
ATOM 753 C CA . ASP A 1 100 ? -23.770 20.803 -66.677 1.00 26.72 100 ASP A CA 1
ATOM 754 C C . ASP A 1 100 ? -22.276 20.943 -67.089 1.00 26.72 100 ASP A C 1
ATOM 756 O O . ASP A 1 100 ? -21.490 21.628 -66.436 1.00 26.72 100 ASP A O 1
ATOM 760 N N . SER A 1 101 ? -21.847 20.109 -68.052 1.00 36.22 101 SER A N 1
ATOM 761 C CA . SER A 1 101 ? -20.558 19.384 -68.038 1.00 36.22 101 SER A CA 1
ATOM 762 C C . SER A 1 101 ? -19.647 19.548 -69.286 1.00 36.22 101 SER A C 1
ATOM 764 O O . SER A 1 101 ? -19.912 20.356 -70.167 1.00 36.22 101 SER A O 1
ATOM 766 N N . TYR A 1 102 ? -18.567 18.739 -69.337 1.00 25.58 102 TYR A N 1
ATOM 767 C CA . TYR A 1 102 ? -17.472 18.631 -70.335 1.00 25.58 102 TYR A CA 1
ATOM 768 C C . TYR A 1 102 ? -16.285 19.633 -70.257 1.00 25.58 102 TYR A C 1
ATOM 770 O O . TYR A 1 102 ? -16.445 20.837 -70.381 1.00 25.58 102 TYR A O 1
ATOM 778 N N . TYR A 1 103 ? -15.074 19.055 -70.114 1.00 29.98 103 TYR A N 1
ATOM 779 C CA . TYR A 1 103 ? -13.695 19.548 -70.377 1.00 29.98 103 TYR A CA 1
ATOM 780 C C . TYR A 1 103 ? -13.332 21.023 -70.080 1.00 29.98 103 TYR A C 1
ATOM 782 O O . TYR A 1 103 ? -13.756 21.958 -70.744 1.00 29.98 103 TYR A O 1
ATOM 790 N N . GLU A 1 104 ? -12.480 21.298 -69.087 1.00 42.09 104 GLU A N 1
ATOM 791 C CA . GLU A 1 104 ? -10.998 21.234 -69.165 1.00 42.09 104 GLU A CA 1
ATOM 792 C C . GLU A 1 104 ? -10.339 21.967 -70.358 1.00 42.09 104 GLU A C 1
ATOM 794 O O . GLU A 1 104 ? -10.382 21.517 -71.500 1.00 42.09 104 GLU A O 1
ATOM 799 N N . GLY A 1 105 ? -9.596 23.046 -70.060 1.00 30.78 105 GLY A N 1
ATOM 800 C CA . GLY A 1 105 ? -8.944 23.920 -71.052 1.00 30.78 105 GLY A CA 1
ATOM 801 C C . GLY A 1 105 ? -7.541 24.411 -70.659 1.00 30.78 105 GLY A C 1
ATOM 802 O O . GLY A 1 105 ? -7.294 25.612 -70.625 1.00 30.78 105 GLY A O 1
ATOM 803 N N . LYS A 1 106 ? -6.638 23.480 -70.315 1.00 40.41 106 LYS A N 1
ATOM 804 C CA . LYS A 1 106 ? -5.167 23.627 -70.150 1.00 40.41 106 LYS A CA 1
ATOM 805 C C . LYS A 1 106 ? -4.588 25.060 -70.075 1.00 40.41 106 LYS A C 1
ATOM 807 O O . LYS A 1 106 ? -4.075 25.595 -71.059 1.00 40.41 106 LYS A O 1
ATOM 812 N N . ARG A 1 107 ? -4.423 25.586 -68.853 1.00 31.20 107 ARG A N 1
ATOM 813 C CA . ARG A 1 107 ? -3.223 26.394 -68.555 1.00 31.20 107 ARG A CA 1
ATOM 814 C C . ARG A 1 107 ? -2.026 25.443 -68.498 1.00 31.20 107 ARG A C 1
ATOM 816 O O . ARG A 1 107 ? -2.046 24.492 -67.724 1.00 31.20 107 ARG A O 1
ATOM 823 N N . MET A 1 108 ? -0.983 25.709 -69.285 1.00 36.69 108 MET A N 1
ATOM 824 C CA . MET A 1 108 ? 0.275 24.943 -69.277 1.00 36.69 108 MET A CA 1
ATOM 825 C C . MET A 1 108 ? 1.085 25.220 -67.999 1.00 36.69 108 MET A C 1
ATOM 827 O O . MET A 1 108 ? 2.110 25.903 -68.022 1.00 36.69 108 MET A O 1
ATOM 831 N N . LEU A 1 109 ? 0.626 24.681 -66.868 1.00 35.75 109 LEU A N 1
ATOM 832 C CA . LEU A 1 109 ? 1.485 24.458 -65.711 1.00 35.75 109 LEU A CA 1
ATOM 833 C C . LEU A 1 109 ? 2.544 23.433 -66.123 1.00 35.75 109 LEU A C 1
ATOM 835 O O . LEU A 1 109 ? 2.221 22.282 -66.411 1.00 35.75 109 LEU A O 1
ATOM 839 N N . ARG A 1 110 ? 3.817 23.845 -66.149 1.00 36.44 110 ARG A N 1
ATOM 840 C CA . ARG A 1 110 ? 4.915 22.874 -66.142 1.00 36.44 110 ARG A CA 1
ATOM 841 C C . ARG A 1 110 ? 4.771 22.060 -64.861 1.00 36.44 110 ARG A C 1
ATOM 843 O O . ARG A 1 110 ? 4.683 22.656 -63.787 1.00 36.44 110 ARG A O 1
ATOM 850 N N . SER A 1 111 ? 4.762 20.736 -64.967 1.00 43.53 111 SER A N 1
ATOM 851 C CA . SER A 1 111 ? 4.893 19.879 -63.795 1.00 43.53 111 SER A CA 1
ATOM 852 C C . SER A 1 111 ? 6.178 20.264 -63.063 1.00 43.53 111 SER A C 1
ATOM 854 O O . SER A 1 111 ? 7.271 20.224 -63.632 1.00 43.53 111 SER A O 1
ATOM 856 N N . VAL A 1 112 ? 6.051 20.672 -61.799 1.00 52.00 112 VAL A N 1
ATOM 857 C CA . VAL A 1 112 ? 7.205 20.739 -60.903 1.00 52.00 112 VAL A CA 1
ATOM 858 C C . VAL A 1 112 ? 7.594 19.290 -60.662 1.00 52.00 112 VAL A C 1
ATOM 860 O O . VAL A 1 112 ? 6.923 18.581 -59.923 1.00 52.00 112 VAL A O 1
ATOM 863 N N . GLN A 1 113 ? 8.600 18.824 -61.395 1.00 63.72 113 GLN A N 1
ATOM 864 C CA . GLN A 1 113 ? 9.042 17.442 -61.325 1.00 63.72 113 GLN A CA 1
ATOM 865 C C . GLN A 1 113 ? 9.640 17.189 -59.941 1.00 63.72 113 GLN A C 1
ATOM 867 O O . GLN A 1 113 ? 10.554 17.906 -59.529 1.00 63.72 113 GLN A O 1
ATOM 872 N N . ASP A 1 114 ? 9.114 16.202 -59.219 1.00 81.06 114 ASP A N 1
ATOM 873 C CA . ASP A 1 114 ? 9.565 15.923 -57.860 1.00 81.06 114 ASP A CA 1
ATOM 874 C C . ASP A 1 114 ? 11.059 15.581 -57.825 1.00 81.06 114 ASP A C 1
ATOM 876 O O . ASP A 1 114 ? 11.595 14.874 -58.686 1.00 81.06 114 ASP A O 1
ATOM 880 N N . LYS A 1 115 ? 11.746 16.097 -56.802 1.00 90.12 115 LYS A N 1
ATOM 881 C CA . LYS A 1 115 ? 13.142 15.747 -56.525 1.00 90.12 115 LYS A CA 1
ATOM 882 C C . LYS A 1 115 ? 13.202 14.425 -55.750 1.00 90.12 115 LYS A C 1
ATOM 884 O O . LYS A 1 115 ? 12.332 14.194 -54.909 1.00 90.12 115 LYS A O 1
ATOM 889 N N . PRO A 1 116 ? 14.238 13.590 -55.946 1.00 93.12 116 PRO A N 1
ATOM 890 C CA . PRO A 1 116 ? 14.440 12.421 -55.104 1.00 93.12 116 PRO A CA 1
ATOM 891 C C . PRO A 1 116 ? 14.564 12.799 -53.624 1.00 93.12 116 PRO A C 1
ATOM 893 O O . PRO A 1 116 ? 15.149 13.829 -53.271 1.00 93.12 116 PRO A O 1
ATOM 896 N N . GLU A 1 117 ? 14.060 11.934 -52.746 1.00 93.50 117 GLU A N 1
ATOM 897 C CA . GLU A 1 117 ? 14.367 11.999 -51.316 1.00 93.50 117 GLU A CA 1
ATOM 898 C C . GLU A 1 117 ? 15.882 11.860 -51.067 1.00 93.50 117 GLU A C 1
ATOM 900 O O . GLU A 1 117 ? 16.648 11.437 -51.939 1.00 93.50 117 GLU A O 1
ATOM 905 N N . LYS A 1 118 ? 16.335 12.211 -49.857 1.00 94.31 118 LYS A N 1
ATOM 906 C CA . LYS A 1 118 ? 17.724 11.957 -49.449 1.00 94.31 118 LYS A CA 1
ATOM 907 C C . LYS A 1 118 ? 18.037 10.461 -49.534 1.00 94.31 118 LYS A C 1
ATOM 909 O O . LYS A 1 118 ? 17.208 9.625 -49.174 1.00 94.31 118 LYS A O 1
ATOM 914 N N . ALA A 1 119 ? 19.253 10.129 -49.962 1.00 94.50 119 ALA A N 1
ATOM 915 C CA . ALA A 1 119 ? 19.716 8.750 -49.933 1.00 94.50 119 ALA A CA 1
ATOM 916 C C . ALA A 1 119 ? 19.880 8.275 -48.482 1.00 94.50 119 ALA A C 1
ATOM 918 O O . ALA A 1 119 ? 20.292 9.032 -47.605 1.00 94.50 119 ALA A O 1
ATOM 919 N N . THR A 1 120 ? 19.638 6.991 -48.237 1.00 94.06 120 THR A N 1
ATOM 920 C CA . THR A 1 120 ? 20.211 6.310 -47.074 1.00 94.06 120 THR A CA 1
ATOM 921 C C . THR A 1 120 ? 21.635 5.907 -47.436 1.00 94.06 120 THR A C 1
ATOM 923 O O . THR A 1 120 ? 21.844 5.246 -48.452 1.00 94.06 120 THR A O 1
ATOM 926 N N . ILE A 1 121 ? 22.619 6.299 -46.624 1.00 94.81 121 ILE A N 1
ATOM 927 C CA . ILE A 1 121 ? 24.029 5.952 -46.836 1.00 94.81 121 ILE A CA 1
ATOM 928 C C . ILE A 1 121 ? 24.524 5.147 -45.636 1.00 94.81 121 ILE A C 1
ATOM 930 O O . ILE A 1 121 ? 24.402 5.588 -44.496 1.00 94.81 121 ILE A O 1
ATOM 934 N N . LYS A 1 122 ? 25.095 3.970 -45.899 1.00 92.56 122 LYS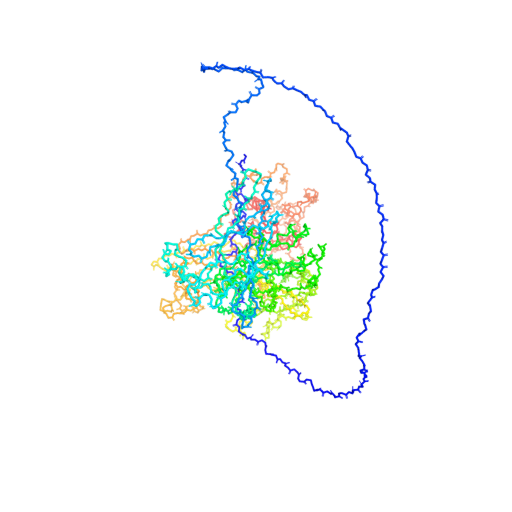 A N 1
ATOM 935 C CA . LYS A 1 122 ? 25.822 3.148 -44.925 1.00 92.56 122 LYS A CA 1
ATOM 936 C C . LYS A 1 122 ? 27.294 3.114 -45.310 1.00 92.56 122 LYS A C 1
ATOM 938 O O . LYS A 1 122 ? 27.662 2.509 -46.323 1.00 92.56 122 LYS A O 1
ATOM 943 N N . THR A 1 123 ? 28.125 3.779 -44.519 1.00 93.75 123 THR A N 1
ATOM 944 C CA . THR A 1 123 ? 29.577 3.789 -44.691 1.00 93.75 123 THR A CA 1
ATOM 945 C C . THR A 1 123 ? 30.220 2.595 -43.988 1.00 93.75 123 THR A C 1
ATOM 947 O O . THR A 1 123 ? 29.744 2.128 -42.955 1.00 93.75 123 THR A O 1
ATOM 950 N N . VAL A 1 124 ? 31.294 2.066 -44.570 1.00 91.38 124 VAL A N 1
ATOM 951 C CA . VAL A 1 124 ? 32.077 0.955 -44.010 1.00 91.38 124 VAL A CA 1
ATOM 952 C C . VAL A 1 124 ? 33.564 1.257 -44.140 1.00 91.38 124 VAL A C 1
ATOM 954 O O . VAL A 1 124 ? 33.994 1.745 -45.179 1.00 91.38 124 VAL A O 1
ATOM 957 N N . SER A 1 125 ? 34.344 0.951 -43.104 1.00 90.62 125 SER A N 1
ATOM 958 C CA . SER A 1 125 ? 35.811 0.952 -43.166 1.00 90.62 125 SER A CA 1
ATOM 959 C C . SER A 1 125 ? 36.301 -0.308 -43.892 1.00 90.62 125 SER A C 1
ATOM 961 O O . SER A 1 125 ? 35.699 -1.377 -43.750 1.00 90.62 125 SER A O 1
ATOM 963 N N . ASN A 1 126 ? 37.389 -0.202 -44.659 1.00 89.50 126 ASN A N 1
ATOM 964 C CA . ASN A 1 126 ? 38.045 -1.348 -45.300 1.00 89.50 126 ASN A CA 1
ATOM 965 C C . ASN A 1 126 ? 38.987 -2.113 -44.347 1.00 89.50 126 ASN A C 1
ATOM 967 O O . ASN A 1 126 ? 39.469 -3.184 -44.712 1.00 89.50 126 ASN A O 1
ATOM 971 N N . GLY A 1 127 ? 39.210 -1.608 -43.126 1.00 84.12 127 GLY A N 1
ATOM 972 C CA . GLY A 1 127 ? 39.999 -2.257 -42.074 1.00 84.12 127 GLY A CA 1
ATOM 973 C C . GLY A 1 127 ? 41.285 -1.515 -41.700 1.00 84.12 127 GLY A C 1
ATOM 974 O O . GLY A 1 127 ? 41.615 -0.466 -42.258 1.00 84.12 127 GLY A O 1
ATOM 975 N N . VAL A 1 128 ? 42.009 -2.071 -40.727 1.00 85.00 128 VAL A N 1
ATOM 976 C CA . VAL A 1 128 ? 43.242 -1.492 -40.167 1.00 85.00 128 VAL A CA 1
ATOM 977 C C . VAL A 1 128 ? 44.361 -1.434 -41.209 1.00 85.00 128 VAL A C 1
ATOM 979 O O . VAL A 1 128 ? 44.602 -2.405 -41.924 1.00 85.00 128 VAL A O 1
ATOM 982 N N . GLY A 1 129 ? 45.043 -0.290 -41.291 1.00 81.56 129 GLY A N 1
ATOM 983 C CA . GLY A 1 129 ? 46.132 -0.015 -42.229 1.00 81.56 129 GLY A CA 1
ATOM 984 C C . GLY A 1 129 ? 45.695 0.329 -43.658 1.00 81.56 129 GLY A C 1
ATOM 985 O O . GLY A 1 129 ? 46.555 0.469 -44.526 1.00 81.56 129 GLY A O 1
ATOM 986 N N . THR A 1 130 ? 44.392 0.452 -43.936 1.00 88.12 130 THR A N 1
ATOM 987 C CA . THR A 1 130 ? 43.876 0.678 -45.303 1.00 88.12 130 THR A CA 1
ATOM 988 C C . THR A 1 130 ? 43.631 2.146 -45.655 1.00 88.12 130 THR A C 1
ATOM 990 O O . THR A 1 130 ? 43.431 2.457 -46.831 1.00 88.12 130 THR A O 1
ATOM 993 N N . GLY A 1 131 ? 43.565 3.040 -44.665 1.00 88.44 131 GLY A N 1
ATOM 994 C CA . GLY A 1 131 ? 43.229 4.461 -44.796 1.00 88.44 131 GLY A CA 1
ATOM 995 C C . GLY A 1 131 ? 41.837 4.768 -45.365 1.00 88.44 131 GLY A C 1
ATOM 996 O O . GLY A 1 131 ? 41.509 5.942 -45.546 1.00 88.44 131 GLY A O 1
ATOM 997 N N . THR A 1 132 ? 41.030 3.753 -45.690 1.00 93.56 132 THR A N 1
ATOM 998 C CA . THR A 1 132 ? 39.916 3.871 -46.643 1.00 93.56 132 THR A CA 1
ATOM 999 C C . THR A 1 132 ? 38.650 3.131 -46.217 1.00 93.56 132 THR A C 1
ATOM 1001 O O . THR A 1 132 ? 38.645 2.293 -45.311 1.00 93.56 132 THR A O 1
ATOM 1004 N N . GLY A 1 133 ? 37.563 3.450 -46.913 1.00 93.75 133 GLY A N 1
ATOM 1005 C CA . GLY A 1 133 ? 36.238 2.891 -46.734 1.00 93.75 133 GLY A CA 1
ATOM 1006 C C . GLY A 1 133 ? 35.367 3.088 -47.975 1.00 93.75 133 GLY A C 1
ATOM 1007 O O . GLY A 1 133 ? 35.793 3.657 -48.982 1.00 93.75 133 GLY A O 1
ATOM 1008 N N . ALA A 1 134 ? 34.123 2.622 -47.899 1.00 95.19 134 ALA A N 1
ATOM 1009 C CA . ALA A 1 134 ? 33.153 2.710 -48.984 1.00 95.19 134 ALA A CA 1
ATOM 1010 C C . ALA A 1 134 ? 31.789 3.221 -48.505 1.00 95.19 134 ALA A C 1
ATOM 1012 O O . ALA A 1 134 ? 31.324 2.886 -47.413 1.00 95.19 134 ALA A O 1
ATOM 1013 N N . MET A 1 135 ? 31.120 3.998 -49.359 1.00 96.38 135 MET A N 1
ATOM 1014 C CA . MET A 1 135 ? 29.721 4.387 -49.195 1.00 96.38 135 MET A CA 1
ATOM 1015 C C . MET A 1 135 ? 28.829 3.382 -49.931 1.00 96.38 135 MET A C 1
ATOM 1017 O O . MET A 1 135 ? 29.003 3.155 -51.129 1.00 96.38 135 MET A O 1
ATOM 1021 N N . ASN A 1 136 ? 27.845 2.819 -49.230 1.00 96.50 136 ASN A N 1
ATOM 1022 C CA . ASN A 1 136 ? 26.758 2.034 -49.817 1.00 96.50 136 ASN A CA 1
ATOM 1023 C C . ASN A 1 136 ? 25.481 2.869 -49.731 1.00 96.50 136 ASN A C 1
ATOM 1025 O O . ASN A 1 136 ? 25.079 3.259 -48.635 1.00 96.50 136 ASN A O 1
ATOM 1029 N N . LEU A 1 137 ? 24.874 3.172 -50.872 1.00 97.12 137 LEU A N 1
ATOM 1030 C CA . LEU A 1 137 ? 23.778 4.124 -51.001 1.00 97.12 137 LEU A CA 1
ATOM 1031 C C . LEU A 1 137 ? 22.508 3.421 -51.476 1.00 97.12 137 LEU A C 1
ATOM 1033 O O . LEU A 1 137 ? 22.571 2.544 -52.338 1.00 97.12 137 LEU A O 1
ATOM 1037 N N . SER A 1 138 ? 21.359 3.852 -50.965 1.00 97.19 138 SER A N 1
ATOM 1038 C CA . SER A 1 138 ? 20.041 3.481 -51.482 1.00 97.19 138 SER A CA 1
ATOM 1039 C C . SER A 1 138 ? 19.058 4.652 -51.439 1.00 97.19 138 SER A C 1
ATOM 1041 O O . SER A 1 138 ? 19.172 5.550 -50.604 1.00 97.19 138 SER A O 1
ATOM 1043 N N . TRP A 1 139 ? 18.097 4.662 -52.359 1.00 96.69 139 TRP A N 1
ATOM 1044 C CA . TRP A 1 139 ? 17.074 5.702 -52.498 1.00 96.69 139 TRP A CA 1
ATOM 1045 C C . TRP A 1 139 ? 15.757 5.103 -53.008 1.00 96.69 139 TRP A C 1
ATOM 1047 O O . TRP A 1 139 ? 15.729 3.998 -53.551 1.00 96.69 139 TRP A O 1
ATOM 1057 N N . LYS A 1 140 ? 14.642 5.819 -52.827 1.00 94.94 140 LYS A N 1
ATOM 1058 C CA . LYS A 1 140 ? 13.351 5.419 -53.411 1.00 94.94 140 LYS A CA 1
ATOM 1059 C C . LYS A 1 140 ? 13.380 5.589 -54.932 1.00 94.94 140 LYS A C 1
ATOM 1061 O O . LYS A 1 140 ? 13.999 6.522 -55.440 1.00 94.94 140 LYS A O 1
ATOM 1066 N N . ALA A 1 141 ? 12.682 4.710 -55.649 1.00 93.81 141 ALA A N 1
ATOM 1067 C CA . ALA A 1 141 ? 12.463 4.881 -57.081 1.00 93.81 141 ALA A CA 1
ATOM 1068 C C . ALA A 1 141 ? 11.576 6.109 -57.349 1.00 93.81 141 ALA A C 1
ATOM 1070 O O . ALA A 1 141 ? 10.564 6.302 -56.676 1.00 93.81 141 ALA A O 1
ATOM 1071 N N . MET A 1 142 ? 11.937 6.898 -58.358 1.00 93.81 142 MET A N 1
ATOM 1072 C CA . MET A 1 142 ? 11.128 7.999 -58.874 1.00 93.81 142 MET A CA 1
ATOM 1073 C C . MET A 1 142 ? 10.230 7.502 -60.021 1.00 93.81 142 MET A C 1
ATOM 1075 O O . MET A 1 142 ? 10.747 6.872 -60.951 1.00 93.81 142 MET A O 1
ATOM 1079 N N . PRO A 1 143 ? 8.911 7.774 -60.005 1.00 92.50 143 PRO A N 1
ATOM 1080 C CA . PRO A 1 143 ? 8.009 7.382 -61.088 1.00 92.50 143 PRO A CA 1
ATOM 1081 C C . PRO A 1 143 ? 8.464 7.921 -62.452 1.00 92.50 143 PRO A C 1
ATOM 1083 O O . PRO A 1 143 ? 8.697 9.115 -62.611 1.00 92.50 143 PRO A O 1
ATOM 1086 N N . GLY A 1 144 ? 8.590 7.036 -63.445 1.00 90.00 144 GLY A N 1
ATOM 1087 C CA . GLY A 1 144 ? 8.984 7.395 -64.814 1.00 90.00 144 GLY A CA 1
ATOM 1088 C C . GLY A 1 144 ? 10.482 7.648 -65.043 1.00 90.00 144 GLY A C 1
ATOM 1089 O O . GLY A 1 144 ? 10.860 7.984 -66.166 1.00 90.00 144 GLY A O 1
ATOM 1090 N N . ALA A 1 145 ? 11.344 7.484 -64.033 1.00 94.19 145 ALA A N 1
ATOM 1091 C CA . ALA A 1 145 ? 12.790 7.611 -64.216 1.00 94.19 145 ALA A CA 1
ATOM 1092 C C . ALA A 1 145 ? 13.369 6.454 -65.056 1.00 94.19 145 ALA A C 1
ATOM 1094 O O . ALA A 1 145 ? 13.071 5.279 -64.831 1.00 94.19 145 ALA A O 1
ATOM 1095 N N . THR A 1 146 ? 14.235 6.796 -66.010 1.00 95.31 146 THR A N 1
ATOM 1096 C CA . THR A 1 146 ? 14.947 5.863 -66.901 1.00 95.31 146 THR A CA 1
ATOM 1097 C C . THR A 1 146 ? 16.379 5.574 -66.446 1.00 95.31 146 THR A C 1
ATOM 1099 O O . THR A 1 146 ? 17.022 4.666 -66.970 1.00 95.31 146 THR A O 1
ATOM 1102 N N . GLY A 1 147 ? 16.888 6.313 -65.459 1.00 96.31 147 GLY A N 1
ATOM 1103 C CA . GLY A 1 147 ? 18.204 6.103 -64.861 1.00 96.31 147 GLY A CA 1
ATOM 1104 C C . GLY A 1 147 ? 18.476 7.062 -63.706 1.00 96.31 147 GLY A C 1
ATOM 1105 O O . GLY A 1 147 ? 17.651 7.918 -63.398 1.00 96.31 147 GLY A O 1
ATOM 1106 N N . TYR A 1 148 ? 19.648 6.948 -63.081 1.00 97.69 148 TYR A N 1
ATOM 1107 C CA . TYR A 1 148 ? 20.081 7.841 -62.003 1.00 97.69 148 TYR A CA 1
ATOM 1108 C C . TYR A 1 148 ? 21.538 8.284 -62.164 1.00 97.69 148 TYR A C 1
ATOM 1110 O O . TYR A 1 148 ? 22.368 7.585 -62.759 1.00 97.69 148 TYR A O 1
ATOM 1118 N N . LYS A 1 149 ? 21.853 9.437 -61.567 1.00 97.44 149 LYS A N 1
ATOM 1119 C CA . LYS A 1 149 ? 23.216 9.898 -61.286 1.00 97.44 149 LYS A CA 1
ATOM 1120 C C . LYS A 1 149 ? 23.413 9.999 -59.775 1.00 97.44 149 LYS A C 1
ATOM 1122 O O . LYS A 1 149 ? 22.611 10.632 -59.086 1.00 97.44 149 LYS A O 1
ATOM 1127 N N . VAL A 1 150 ? 24.497 9.414 -59.273 1.00 97.31 150 VAL A N 1
ATOM 1128 C CA . VAL A 1 150 ? 25.023 9.694 -57.931 1.00 97.31 150 VAL A CA 1
ATOM 1129 C C . VAL A 1 150 ? 25.971 10.881 -58.055 1.00 97.31 150 VAL A C 1
ATOM 1131 O O . VAL A 1 150 ? 26.815 10.913 -58.949 1.00 97.31 150 VAL A O 1
ATOM 1134 N N . ILE A 1 151 ? 25.809 11.878 -57.191 1.00 96.88 151 ILE A N 1
ATOM 1135 C CA . ILE A 1 151 ? 26.498 13.165 -57.300 1.00 96.88 151 ILE A CA 1
ATOM 1136 C C . ILE A 1 151 ? 27.282 13.413 -56.013 1.00 96.88 151 ILE A C 1
ATOM 1138 O O . ILE A 1 151 ? 26.669 13.606 -54.965 1.00 96.88 151 ILE A O 1
ATOM 1142 N N . ILE A 1 152 ? 28.614 13.424 -56.078 1.00 96.69 152 ILE A N 1
ATOM 1143 C CA . ILE A 1 152 ? 29.499 13.534 -54.903 1.00 96.69 152 ILE A CA 1
ATOM 1144 C C . ILE A 1 152 ? 30.284 14.849 -54.976 1.00 96.69 152 ILE A C 1
ATOM 1146 O O . ILE A 1 152 ? 30.822 15.197 -56.025 1.00 96.69 152 ILE A O 1
ATOM 1150 N N . GLY A 1 153 ? 30.347 15.603 -53.877 1.00 95.25 153 GLY A N 1
ATOM 1151 C CA . GLY A 1 153 ? 31.159 16.823 -53.800 1.00 95.25 153 GLY A CA 1
ATOM 1152 C C . GLY A 1 153 ? 32.640 16.517 -53.562 1.00 95.25 153 GLY A C 1
ATOM 1153 O O . GLY A 1 153 ? 32.973 15.916 -52.544 1.00 95.25 153 GLY A O 1
ATOM 1154 N N . ASN A 1 154 ? 33.528 16.972 -54.454 1.00 93.56 154 ASN A N 1
ATOM 1155 C CA . ASN A 1 154 ? 34.985 16.840 -54.280 1.00 93.56 154 ASN A CA 1
ATOM 1156 C C . ASN A 1 154 ? 35.607 17.979 -53.432 1.00 93.56 154 ASN A C 1
ATOM 1158 O O . ASN A 1 154 ? 36.766 17.894 -53.045 1.00 93.56 154 ASN A O 1
ATOM 1162 N N . GLY A 1 155 ? 34.837 19.035 -53.124 1.00 90.62 155 GLY A N 1
ATOM 1163 C CA . GLY A 1 155 ? 35.276 20.254 -52.419 1.00 90.62 155 GLY A CA 1
ATOM 1164 C C . GLY A 1 155 ? 35.567 21.459 -53.323 1.00 90.62 155 GLY A C 1
ATOM 1165 O O . GLY A 1 155 ? 35.737 22.570 -52.830 1.00 90.62 155 GLY A O 1
ATOM 1166 N N . TYR A 1 156 ? 35.600 21.267 -54.637 1.00 92.25 156 TYR A N 1
ATOM 1167 C CA . TYR A 1 156 ? 35.666 22.304 -55.669 1.00 92.25 156 TYR A CA 1
ATOM 1168 C C . TYR A 1 156 ? 34.341 22.381 -56.440 1.00 92.25 156 TYR A C 1
ATOM 1170 O O . TYR A 1 156 ? 33.769 23.452 -56.620 1.00 92.25 156 TYR A O 1
ATOM 1178 N N . ASN A 1 157 ? 33.815 21.222 -56.835 1.00 92.31 157 ASN A N 1
ATOM 1179 C CA . ASN A 1 157 ? 32.577 21.050 -57.583 1.00 92.31 157 ASN A CA 1
ATOM 1180 C C . ASN A 1 157 ? 31.906 19.705 -57.248 1.00 92.31 157 ASN A C 1
ATOM 1182 O O . ASN A 1 157 ? 32.502 18.809 -56.647 1.00 92.31 157 ASN A O 1
ATOM 1186 N N . TYR A 1 158 ? 30.649 19.551 -57.658 1.00 94.62 158 TYR A N 1
ATOM 1187 C CA . TYR A 1 158 ? 30.014 18.237 -57.713 1.00 94.62 158 TYR A CA 1
ATOM 1188 C C . TYR A 1 158 ? 30.536 17.446 -58.918 1.00 94.62 158 TYR A C 1
ATOM 1190 O O . TYR A 1 158 ? 30.677 18.004 -60.009 1.00 94.62 158 TYR A O 1
ATOM 1198 N N . GLU A 1 159 ? 30.782 16.154 -58.728 1.00 94.19 159 GLU A N 1
ATOM 1199 C CA . GLU A 1 159 ? 31.097 15.190 -59.785 1.00 94.19 159 GLU A CA 1
ATOM 1200 C C . GLU A 1 159 ? 29.980 14.147 -59.905 1.00 94.19 159 GLU A C 1
ATOM 1202 O O . GLU A 1 159 ? 29.313 13.822 -58.920 1.00 94.19 159 GLU A O 1
ATOM 1207 N N . PHE A 1 160 ? 29.743 13.664 -61.126 1.00 95.25 160 PHE A N 1
ATOM 1208 C CA . PHE A 1 160 ? 28.513 12.972 -61.514 1.00 95.25 160 PHE A CA 1
ATOM 1209 C C . PHE A 1 160 ? 28.817 11.565 -62.035 1.00 95.25 160 PHE A C 1
ATOM 1211 O O . PHE A 1 160 ? 29.458 11.405 -63.073 1.00 95.25 160 PHE A O 1
ATOM 1218 N N . PHE A 1 161 ? 28.293 10.549 -61.354 1.00 95.69 161 PHE A N 1
ATOM 1219 C CA . PHE A 1 161 ? 28.449 9.141 -61.707 1.00 95.69 161 PHE A CA 1
ATOM 1220 C C . PHE A 1 161 ? 27.102 8.591 -62.182 1.00 95.69 161 PHE A C 1
ATOM 1222 O O . PHE A 1 161 ? 26.171 8.457 -61.389 1.00 95.69 161 PHE A O 1
ATOM 1229 N N . SER A 1 162 ? 26.971 8.288 -63.475 1.00 94.62 162 SER A N 1
ATOM 1230 C CA . SER A 1 162 ? 25.776 7.630 -64.024 1.00 94.62 162 SER A CA 1
ATOM 1231 C C . SER A 1 162 ? 25.734 6.165 -63.584 1.00 94.62 162 SER A C 1
ATOM 1233 O O . SER A 1 162 ? 26.685 5.428 -63.838 1.00 94.62 162 SER A O 1
ATOM 1235 N N . VAL A 1 163 ? 24.643 5.732 -62.946 1.00 95.31 163 VAL A N 1
ATOM 1236 C CA . VAL A 1 163 ? 24.534 4.386 -62.335 1.00 95.31 163 VAL A CA 1
ATOM 1237 C C . VAL A 1 163 ? 23.490 3.473 -62.992 1.00 95.31 163 VAL A C 1
ATOM 1239 O O . VAL A 1 163 ? 23.329 2.330 -62.575 1.00 95.31 163 VAL A O 1
ATOM 1242 N N . GLY A 1 164 ? 22.804 3.946 -64.037 1.00 94.38 164 GLY A N 1
ATOM 1243 C CA . GLY A 1 164 ? 21.711 3.215 -64.692 1.00 94.38 164 GLY A CA 1
ATOM 1244 C C . GLY A 1 164 ? 20.397 3.290 -63.908 1.00 94.38 164 GLY A C 1
ATOM 1245 O O . GLY A 1 164 ? 20.253 4.120 -63.009 1.00 94.38 164 GLY A O 1
ATOM 1246 N N . ASN A 1 165 ? 19.414 2.455 -64.260 1.00 95.19 165 ASN A N 1
ATOM 1247 C CA . ASN A 1 165 ? 18.113 2.416 -63.581 1.00 95.19 165 ASN A CA 1
ATOM 1248 C C . ASN A 1 165 ? 18.155 1.510 -62.341 1.00 95.19 165 ASN A C 1
ATOM 1250 O O . ASN A 1 165 ? 17.640 0.394 -62.344 1.00 95.19 165 ASN A O 1
ATOM 1254 N N . VAL A 1 166 ? 18.829 1.987 -61.294 1.00 96.88 166 VAL A N 1
ATOM 1255 C CA . VAL A 1 166 ? 18.989 1.291 -60.010 1.00 96.88 166 VAL A CA 1
ATOM 1256 C C . VAL A 1 166 ? 18.583 2.193 -58.846 1.00 96.88 166 VAL A C 1
ATOM 1258 O O . VAL A 1 166 ? 18.738 3.409 -58.907 1.00 96.88 166 VAL A O 1
ATOM 1261 N N . THR A 1 167 ? 18.096 1.590 -57.764 1.00 96.31 167 THR A N 1
ATOM 1262 C CA . THR A 1 167 ? 17.755 2.261 -56.494 1.00 96.31 167 THR A CA 1
ATOM 1263 C C . THR A 1 167 ? 18.843 2.124 -55.427 1.00 96.31 167 THR A C 1
ATOM 1265 O O . THR A 1 167 ? 18.659 2.551 -54.286 1.00 96.31 167 THR A O 1
ATOM 1268 N N . SER A 1 168 ? 19.982 1.519 -55.772 1.00 96.94 168 SER A N 1
ATOM 1269 C CA . SER A 1 168 ? 21.144 1.386 -54.899 1.00 96.94 168 SER A CA 1
ATOM 1270 C C . SER A 1 168 ? 22.451 1.356 -55.687 1.00 96.94 168 SER A C 1
ATOM 1272 O O . SER A 1 168 ? 22.502 0.920 -56.837 1.00 96.94 168 SER A O 1
ATOM 1274 N N . TRP A 1 169 ? 23.528 1.834 -55.065 1.00 97.50 169 TRP A N 1
ATOM 1275 C CA . TRP A 1 169 ? 24.874 1.833 -55.640 1.00 97.50 169 TRP A CA 1
ATOM 1276 C C . TRP A 1 169 ? 25.933 1.817 -54.533 1.00 97.50 169 TRP A C 1
ATOM 1278 O O . TRP A 1 169 ? 25.667 2.205 -53.397 1.00 97.50 169 TRP A O 1
ATOM 1288 N N . THR A 1 170 ? 27.147 1.373 -54.853 1.00 96.88 170 THR A N 1
ATOM 1289 C CA . THR A 1 170 ? 28.275 1.367 -53.915 1.00 96.88 170 THR A CA 1
ATOM 1290 C C . THR A 1 170 ? 29.529 1.912 -54.575 1.00 96.88 170 THR A C 1
ATOM 1292 O O . THR A 1 170 ? 29.801 1.626 -55.745 1.00 96.88 170 THR A O 1
ATOM 1295 N N . THR A 1 171 ? 30.315 2.662 -53.803 1.00 96.56 171 THR A N 1
ATOM 1296 C CA . THR A 1 171 ? 31.657 3.098 -54.205 1.00 96.56 171 THR A CA 1
ATOM 1297 C C . THR A 1 171 ? 32.682 1.967 -54.114 1.00 96.56 171 THR A C 1
ATOM 1299 O O . THR A 1 171 ? 33.798 2.143 -54.594 1.00 96.56 171 THR A O 1
ATOM 1302 N N . LYS A 1 172 ? 32.322 0.823 -53.507 1.00 95.81 172 LYS A N 1
ATOM 1303 C CA . LYS A 1 172 ? 33.248 -0.283 -53.266 1.00 95.81 172 LYS A CA 1
ATOM 1304 C C . LYS A 1 172 ? 33.709 -0.939 -54.565 1.00 95.81 172 LYS A C 1
ATOM 1306 O O . LYS A 1 172 ? 32.888 -1.356 -55.387 1.00 95.81 172 LYS A O 1
ATOM 1311 N N . GLY A 1 173 ? 35.024 -1.067 -54.719 1.00 94.25 173 GLY A N 1
ATOM 1312 C CA . GLY A 1 173 ? 35.667 -1.634 -55.902 1.00 94.25 173 GLY A CA 1
ATOM 1313 C C . GLY A 1 173 ? 35.516 -0.751 -57.139 1.00 94.25 173 GLY A C 1
ATOM 1314 O O . GLY A 1 173 ? 35.457 -1.281 -58.247 1.00 94.25 173 GLY A O 1
ATOM 1315 N N . LYS A 1 174 ? 35.365 0.572 -56.968 1.00 95.12 174 LYS A N 1
ATOM 1316 C CA . LYS A 1 174 ? 35.173 1.512 -58.090 1.00 95.12 174 LYS A CA 1
ATOM 1317 C C . LYS A 1 174 ? 36.412 2.332 -58.435 1.00 95.12 174 LYS A C 1
ATOM 1319 O O . LYS A 1 174 ? 36.450 2.860 -59.539 1.00 95.12 174 LYS A O 1
ATOM 1324 N N . GLY A 1 175 ? 37.397 2.439 -57.536 1.00 95.00 175 GLY A N 1
ATOM 1325 C CA . GLY A 1 175 ? 38.648 3.159 -57.813 1.00 95.00 175 GLY A CA 1
ATOM 1326 C C . GLY A 1 175 ? 38.426 4.621 -58.217 1.00 95.00 175 GLY A C 1
ATOM 1327 O O . GLY A 1 175 ? 39.011 5.081 -59.195 1.00 95.00 175 GLY A O 1
ATOM 1328 N N . ILE A 1 176 ? 37.523 5.326 -57.523 1.00 95.88 176 ILE A N 1
ATOM 1329 C CA . ILE A 1 176 ? 37.076 6.684 -57.889 1.00 95.88 176 ILE A CA 1
ATOM 1330 C C . ILE A 1 176 ? 37.676 7.806 -57.030 1.00 95.88 176 ILE A C 1
ATOM 1332 O O . ILE A 1 176 ? 37.532 8.975 -57.373 1.00 95.88 176 ILE A O 1
ATOM 1336 N N . PHE A 1 177 ? 38.377 7.499 -55.941 1.00 97.06 177 PHE A N 1
ATOM 1337 C CA . PHE A 1 177 ? 39.060 8.504 -55.116 1.00 97.06 177 PHE A CA 1
ATOM 1338 C C . PHE A 1 177 ? 40.497 8.750 -55.620 1.00 97.06 177 PHE A C 1
ATOM 1340 O O . PHE A 1 177 ? 41.093 7.808 -56.137 1.00 97.06 177 PHE A O 1
ATOM 1347 N N . PRO A 1 178 ? 41.101 9.950 -55.492 1.00 97.19 178 PRO A N 1
ATOM 1348 C CA . PRO A 1 178 ? 42.464 10.170 -55.980 1.00 97.19 178 PRO A CA 1
ATOM 1349 C C . PRO A 1 178 ? 43.471 9.368 -55.151 1.00 97.19 178 PRO A C 1
ATOM 1351 O O . PRO A 1 178 ? 43.341 9.289 -53.925 1.00 97.19 178 PRO A O 1
ATOM 1354 N N . THR A 1 179 ? 44.505 8.808 -55.782 1.00 95.38 179 THR A N 1
ATOM 1355 C CA . THR A 1 179 ? 45.533 8.062 -55.040 1.00 95.38 179 THR A CA 1
ATOM 1356 C C . THR A 1 179 ? 46.318 8.985 -54.099 1.00 95.38 179 THR A C 1
ATOM 1358 O O . THR A 1 179 ? 46.424 10.197 -54.311 1.00 95.38 179 THR A O 1
ATOM 1361 N N . LYS A 1 180 ? 46.960 8.417 -53.068 1.00 93.19 180 LYS A N 1
ATOM 1362 C CA . LYS A 1 180 ? 47.814 9.181 -52.138 1.00 93.19 180 LYS A CA 1
ATOM 1363 C C . LYS A 1 180 ? 48.879 10.015 -52.869 1.00 93.19 180 LYS A C 1
ATOM 1365 O O . LYS A 1 180 ? 49.083 11.174 -52.525 1.00 93.19 180 LYS A O 1
ATOM 1370 N N . ALA A 1 181 ? 49.485 9.461 -53.921 1.00 94.38 181 ALA A N 1
ATOM 1371 C CA . ALA A 1 181 ? 50.503 10.130 -54.734 1.00 94.38 181 ALA A CA 1
ATOM 1372 C C . ALA A 1 181 ? 49.954 11.243 -55.653 1.00 94.38 181 ALA A C 1
ATOM 1374 O O . ALA A 1 181 ? 50.737 12.001 -56.228 1.00 94.38 181 ALA A O 1
ATOM 1375 N N . GLU A 1 182 ? 48.636 11.340 -55.821 1.00 96.31 182 GLU A N 1
ATOM 1376 C CA . GLU A 1 182 ? 47.949 12.425 -56.531 1.00 96.31 182 GLU A CA 1
ATOM 1377 C C . GLU A 1 182 ? 47.477 13.499 -55.544 1.00 96.31 182 GLU A C 1
ATOM 1379 O O . GLU A 1 182 ? 47.699 14.687 -55.786 1.00 96.31 182 GLU A O 1
ATOM 1384 N N . LEU A 1 183 ? 46.949 13.096 -54.381 1.00 95.88 183 LEU A N 1
ATOM 1385 C CA . LEU A 1 183 ? 46.662 14.003 -53.263 1.00 95.88 183 LEU A CA 1
ATOM 1386 C C . LEU A 1 183 ? 47.918 14.768 -52.817 1.00 95.88 183 LEU A C 1
ATOM 1388 O O . LEU A 1 183 ? 47.855 15.980 -52.615 1.00 95.88 183 LEU A O 1
ATOM 1392 N N . ASP A 1 184 ? 49.072 14.101 -52.740 1.00 94.56 184 ASP A N 1
ATOM 1393 C CA . ASP A 1 184 ? 50.351 14.731 -52.374 1.00 94.56 184 ASP A CA 1
ATOM 1394 C C . ASP A 1 184 ? 50.867 15.720 -53.439 1.00 94.56 184 ASP A C 1
ATOM 1396 O O . ASP A 1 184 ? 51.673 16.597 -53.133 1.00 94.56 184 ASP A O 1
ATOM 1400 N N . LYS A 1 185 ? 50.365 15.633 -54.679 1.00 96.12 185 LYS A N 1
ATOM 1401 C CA . LYS A 1 185 ? 50.620 16.598 -55.768 1.00 96.12 185 LYS A CA 1
ATOM 1402 C C . LYS A 1 185 ? 49.589 17.735 -55.814 1.00 96.12 185 LYS A C 1
ATOM 1404 O O . LYS A 1 185 ? 49.609 18.533 -56.747 1.00 96.12 185 LYS A O 1
ATOM 1409 N N . GLY A 1 186 ? 48.674 17.808 -54.846 1.00 94.06 186 GLY A N 1
ATOM 1410 C CA . GLY A 1 186 ? 47.609 18.811 -54.812 1.00 94.06 186 GLY A CA 1
ATOM 1411 C C . GLY A 1 186 ? 46.401 18.496 -55.703 1.00 94.06 186 GLY A C 1
ATOM 1412 O O . GLY A 1 186 ? 45.558 19.369 -55.900 1.00 94.06 186 GLY A O 1
ATOM 1413 N N . LEU A 1 187 ? 46.288 17.279 -56.249 1.00 95.56 187 LEU A N 1
ATOM 1414 C CA . LEU A 1 187 ? 45.134 16.876 -57.060 1.00 95.56 187 LEU A CA 1
ATOM 1415 C C . LEU A 1 187 ? 43.929 16.523 -56.173 1.00 95.56 187 LEU A C 1
ATOM 1417 O O . LEU A 1 187 ? 44.078 16.196 -54.994 1.00 95.56 187 LEU A O 1
ATOM 1421 N N . TYR A 1 188 ? 42.724 16.644 -56.735 1.00 93.75 188 TYR A N 1
ATOM 1422 C CA . TYR A 1 188 ? 41.467 16.572 -55.975 1.00 93.75 188 TYR A CA 1
ATOM 1423 C C . TYR A 1 188 ? 40.244 16.072 -56.764 1.00 93.75 188 TYR A C 1
ATOM 1425 O O . TYR A 1 188 ? 39.148 16.030 -56.213 1.00 93.75 188 TYR A O 1
ATOM 1433 N N . ARG A 1 189 ? 40.388 15.747 -58.055 1.00 94.56 189 ARG A N 1
ATOM 1434 C CA . ARG A 1 189 ? 39.267 15.280 -58.888 1.00 94.56 189 ARG A CA 1
ATOM 1435 C C . ARG A 1 189 ? 39.084 13.779 -58.737 1.00 94.56 189 ARG A C 1
ATOM 1437 O O . ARG A 1 189 ? 40.075 13.054 -58.699 1.00 94.56 189 ARG A O 1
ATOM 1444 N N . PHE A 1 190 ? 37.841 13.325 -58.679 1.00 96.31 190 PHE A N 1
ATOM 1445 C CA . PHE A 1 190 ? 37.535 11.903 -58.656 1.00 96.31 190 PHE A CA 1
ATOM 1446 C C . PHE A 1 190 ? 37.844 11.250 -60.012 1.00 96.31 190 PHE A C 1
ATOM 1448 O O . PHE A 1 190 ? 37.805 11.878 -61.071 1.00 96.31 190 PHE A O 1
ATOM 1455 N N . HIS A 1 191 ? 38.177 9.964 -59.973 1.00 95.00 191 HIS A N 1
ATOM 1456 C CA . HIS A 1 191 ? 38.417 9.175 -61.173 1.00 95.00 191 HIS A CA 1
ATOM 1457 C C . HIS A 1 191 ? 37.091 8.668 -61.736 1.00 95.00 191 HIS A C 1
ATOM 1459 O O . HIS A 1 191 ? 36.235 8.171 -61.007 1.00 95.00 191 HIS A O 1
ATOM 1465 N N . THR A 1 192 ? 36.948 8.730 -63.056 1.00 90.12 192 THR A N 1
ATOM 1466 C CA . THR A 1 192 ? 35.874 8.061 -63.809 1.00 90.12 192 THR A CA 1
ATOM 1467 C C . THR A 1 192 ? 36.390 6.866 -64.615 1.00 90.12 192 THR A C 1
ATOM 1469 O O . THR A 1 192 ? 35.599 6.128 -65.194 1.00 90.12 192 THR A O 1
ATOM 1472 N N . ASP A 1 193 ? 37.709 6.645 -64.618 1.00 91.44 193 ASP A N 1
ATOM 1473 C CA . ASP A 1 193 ? 38.404 5.561 -65.320 1.00 91.44 193 ASP A CA 1
ATOM 1474 C C . ASP A 1 193 ? 38.780 4.372 -64.415 1.00 91.44 193 ASP A C 1
ATOM 1476 O O . ASP A 1 193 ? 39.405 3.419 -64.879 1.00 91.44 193 ASP A O 1
ATOM 1480 N N . GLY A 1 194 ? 38.416 4.435 -63.130 1.00 91.31 194 GLY A N 1
ATOM 1481 C CA . GLY A 1 194 ? 38.645 3.382 -62.138 1.00 91.31 194 GLY A CA 1
ATOM 1482 C C . GLY A 1 194 ? 40.097 3.200 -61.684 1.00 91.31 194 GLY A C 1
ATOM 1483 O O . GLY A 1 194 ? 40.386 2.206 -61.020 1.00 91.31 194 GLY A O 1
ATOM 1484 N N . LYS A 1 195 ? 41.018 4.115 -62.030 1.00 94.12 195 LYS A N 1
ATOM 1485 C CA . LYS A 1 195 ? 42.449 4.008 -61.666 1.00 94.12 195 LYS A CA 1
ATOM 1486 C C . LYS A 1 195 ? 42.812 4.595 -60.294 1.00 94.12 195 LYS A C 1
ATOM 1488 O O . LYS A 1 195 ? 43.969 4.505 -59.888 1.00 94.12 195 LYS A O 1
ATOM 1493 N N . GLY A 1 196 ? 41.850 5.201 -59.605 1.00 94.94 196 GLY A N 1
ATOM 1494 C CA . GLY A 1 196 ? 42.004 5.730 -58.255 1.00 94.94 196 GLY A CA 1
ATOM 1495 C C . GLY A 1 196 ? 41.881 4.658 -57.165 1.00 94.94 196 GLY A C 1
ATOM 1496 O O . GLY A 1 196 ? 41.895 3.455 -57.428 1.00 94.94 196 GLY A O 1
ATOM 1497 N N . THR A 1 197 ? 41.716 5.088 -55.916 1.00 95.56 197 THR A N 1
ATOM 1498 C CA . THR A 1 197 ? 41.497 4.215 -54.751 1.00 95.56 197 THR A CA 1
ATOM 1499 C C . THR A 1 197 ? 40.029 4.168 -54.317 1.00 95.56 197 THR A C 1
ATOM 1501 O O . THR A 1 197 ? 39.153 4.855 -54.849 1.00 95.56 197 THR A O 1
ATOM 1504 N N . GLU A 1 198 ? 39.765 3.368 -53.285 1.00 96.19 198 GLU A N 1
ATOM 1505 C CA . GLU A 1 198 ? 38.618 3.555 -52.396 1.00 96.19 198 GLU A CA 1
ATOM 1506 C C . GLU A 1 198 ? 38.678 4.925 -51.691 1.00 96.19 198 GLU A C 1
ATOM 1508 O O . GLU A 1 198 ? 39.743 5.543 -51.596 1.00 96.19 198 GLU A O 1
ATOM 1513 N N . PHE A 1 199 ? 37.536 5.404 -51.191 1.00 96.06 199 PHE A N 1
ATOM 1514 C CA . PHE A 1 199 ? 37.436 6.698 -50.508 1.00 96.06 199 PHE A CA 1
ATOM 1515 C C . PHE A 1 199 ? 38.240 6.709 -49.204 1.00 96.06 199 PHE A C 1
ATOM 1517 O O . PHE A 1 199 ? 38.160 5.764 -48.424 1.00 96.06 199 PHE A O 1
ATOM 1524 N N . ALA A 1 200 ? 38.968 7.793 -48.921 1.00 94.31 200 ALA A N 1
ATOM 1525 C CA . ALA A 1 200 ? 39.669 7.936 -47.645 1.00 94.31 200 ALA A CA 1
ATOM 1526 C C . ALA A 1 200 ? 38.694 8.037 -46.459 1.00 94.31 200 ALA A C 1
ATOM 1528 O O . ALA A 1 200 ? 37.636 8.667 -46.566 1.00 94.31 200 ALA A O 1
ATOM 1529 N N . ASN A 1 201 ? 39.094 7.497 -45.306 1.00 92.25 201 ASN A N 1
ATOM 1530 C CA . ASN A 1 201 ? 38.340 7.644 -44.057 1.00 92.25 201 ASN A CA 1
ATOM 1531 C C . ASN A 1 201 ? 38.383 9.084 -43.510 1.00 92.25 201 ASN A C 1
ATOM 1533 O O . ASN A 1 201 ? 37.488 9.485 -42.772 1.00 92.25 201 ASN A O 1
ATOM 1537 N N . ASP A 1 202 ? 39.373 9.887 -43.921 1.00 92.62 202 ASP A N 1
ATOM 1538 C CA . ASP A 1 202 ? 39.431 11.327 -43.655 1.00 92.62 202 ASP A CA 1
ATOM 1539 C C . ASP A 1 202 ? 39.622 12.127 -44.965 1.00 92.62 202 ASP A C 1
ATOM 1541 O O . ASP A 1 202 ? 40.718 12.124 -45.533 1.00 92.62 202 ASP A O 1
ATOM 1545 N N . PRO A 1 203 ? 38.585 12.829 -45.469 1.00 94.88 203 PRO A N 1
ATOM 1546 C CA . PRO A 1 203 ? 38.690 13.650 -46.677 1.00 94.88 203 PRO A CA 1
ATOM 1547 C C . PRO A 1 203 ? 39.448 14.975 -46.507 1.00 94.88 203 PRO A C 1
ATOM 1549 O O . PRO A 1 203 ? 39.579 15.709 -47.486 1.00 94.88 203 PRO A O 1
ATOM 1552 N N . THR A 1 204 ? 39.963 15.318 -45.319 1.00 94.75 204 THR A N 1
ATOM 1553 C CA . THR A 1 204 ? 40.542 16.653 -45.062 1.00 94.75 204 THR A CA 1
ATOM 1554 C C . THR A 1 204 ? 41.639 17.040 -46.064 1.00 94.75 204 THR A C 1
ATOM 1556 O O . THR A 1 204 ? 41.689 18.194 -46.485 1.00 94.75 204 THR A O 1
ATOM 1559 N N . GLN A 1 205 ? 42.473 16.094 -46.520 1.00 95.19 205 GLN A N 1
ATOM 1560 C CA . GLN A 1 205 ? 43.510 16.367 -47.528 1.00 95.19 205 GLN A CA 1
ATOM 1561 C C . GLN A 1 205 ? 42.931 16.702 -48.916 1.00 95.19 205 GLN A C 1
ATOM 1563 O O . GLN A 1 205 ? 43.472 17.564 -49.607 1.00 95.19 205 GLN A O 1
ATOM 1568 N N . LEU A 1 206 ? 41.819 16.068 -49.311 1.00 95.88 206 LEU A N 1
ATOM 1569 C CA . LEU A 1 206 ? 41.109 16.374 -50.557 1.00 95.88 206 LEU A CA 1
ATOM 1570 C C . LEU A 1 206 ? 40.611 17.826 -50.533 1.00 95.88 206 LEU A C 1
ATOM 1572 O O . LEU A 1 206 ? 40.880 18.602 -51.447 1.00 95.88 206 LEU A O 1
ATOM 1576 N N . TYR A 1 207 ? 39.945 18.213 -49.444 1.00 95.62 207 TYR A N 1
ATOM 1577 C CA . TYR A 1 207 ? 39.358 19.546 -49.300 1.00 95.62 207 TYR A CA 1
ATOM 1578 C C . TYR A 1 207 ? 40.395 20.649 -49.023 1.00 95.62 207 TYR A C 1
ATOM 1580 O O . TYR A 1 207 ? 40.161 21.817 -49.331 1.00 95.62 207 TYR A O 1
ATOM 1588 N N . GLU A 1 208 ? 41.566 20.307 -48.482 1.00 94.88 208 GLU A N 1
ATOM 1589 C CA . GLU A 1 208 ? 42.707 21.226 -48.409 1.00 94.88 208 GLU A CA 1
ATOM 1590 C C . GLU A 1 208 ? 43.312 21.481 -49.800 1.00 94.88 208 GLU A C 1
ATOM 1592 O O . GLU A 1 208 ? 43.724 22.605 -50.100 1.00 94.88 208 GLU A O 1
ATOM 1597 N N . ASN A 1 209 ? 43.321 20.471 -50.676 1.00 95.62 209 ASN A N 1
ATOM 1598 C CA . ASN A 1 209 ? 43.751 20.621 -52.066 1.00 95.62 209 ASN A CA 1
ATOM 1599 C C . ASN A 1 209 ? 42.770 21.489 -52.871 1.00 95.62 209 ASN A C 1
ATOM 1601 O O . ASN A 1 209 ? 43.211 22.397 -53.577 1.00 95.62 209 ASN A O 1
ATOM 1605 N N . THR A 1 210 ? 41.451 21.301 -52.722 1.00 93.31 210 THR A N 1
ATOM 1606 C CA . THR A 1 210 ? 40.460 22.172 -53.392 1.00 93.31 210 THR A CA 1
ATOM 1607 C C . THR A 1 210 ? 40.498 23.611 -52.881 1.00 93.31 210 THR A C 1
ATOM 1609 O O . THR A 1 210 ? 40.312 24.541 -53.668 1.00 93.31 210 THR A O 1
ATOM 1612 N N . PHE A 1 211 ? 40.795 23.814 -51.593 1.00 92.62 211 PHE A N 1
ATOM 1613 C CA . PHE A 1 211 ? 41.025 25.142 -51.025 1.00 92.62 211 PHE A CA 1
ATOM 1614 C C . PHE A 1 211 ? 42.246 25.829 -51.650 1.00 92.62 211 PHE A C 1
ATOM 1616 O O . PHE A 1 211 ? 42.137 26.959 -52.124 1.00 92.62 211 PHE A O 1
ATOM 1623 N N . LYS A 1 212 ? 43.384 25.130 -51.747 1.00 92.69 212 LYS A N 1
ATOM 1624 C CA . LYS A 1 212 ? 44.599 25.637 -52.418 1.00 92.69 212 LYS A CA 1
ATOM 1625 C C . LYS A 1 212 ? 44.397 25.893 -53.915 1.00 92.69 212 LYS A C 1
ATOM 1627 O O . LYS A 1 212 ? 45.034 26.786 -54.463 1.00 92.69 212 LYS A O 1
ATOM 1632 N N . ALA A 1 213 ? 43.485 25.165 -54.559 1.00 91.75 213 ALA A N 1
ATOM 1633 C CA . ALA A 1 213 ? 43.067 25.399 -55.942 1.00 91.75 213 ALA A CA 1
ATOM 1634 C C . ALA A 1 213 ? 42.103 26.596 -56.122 1.00 91.75 213 ALA A C 1
ATOM 1636 O O . ALA A 1 213 ? 41.681 26.868 -57.245 1.00 91.75 213 ALA A O 1
ATOM 1637 N N . GLY A 1 214 ? 41.744 27.310 -55.047 1.00 91.31 214 GLY A N 1
ATOM 1638 C CA . GLY A 1 214 ? 40.928 28.526 -55.109 1.00 91.31 214 GLY A CA 1
ATOM 1639 C C . GLY A 1 214 ? 39.414 28.295 -55.136 1.00 91.31 214 GLY A C 1
ATOM 1640 O O . GLY A 1 214 ? 38.690 29.114 -55.698 1.00 91.31 214 GLY A O 1
ATOM 1641 N N . THR A 1 215 ? 38.911 27.195 -54.560 1.00 89.44 215 THR A N 1
ATOM 1642 C CA . THR A 1 215 ? 37.457 27.004 -54.413 1.00 89.44 215 THR A CA 1
ATOM 1643 C C . THR A 1 215 ? 36.830 28.070 -53.509 1.00 89.44 215 THR A C 1
ATOM 1645 O O . THR A 1 215 ? 37.367 28.411 -52.454 1.00 89.44 215 THR A O 1
ATOM 1648 N N . THR A 1 216 ? 35.638 28.540 -53.874 1.00 84.00 216 THR A N 1
ATOM 1649 C CA . THR A 1 216 ? 34.752 29.308 -52.982 1.00 84.00 216 THR A CA 1
ATOM 1650 C C . THR A 1 216 ? 33.832 28.400 -52.154 1.00 84.00 216 THR A C 1
ATOM 1652 O O . THR A 1 216 ? 33.118 28.878 -51.274 1.00 84.00 216 THR A O 1
ATOM 1655 N N . TRP A 1 217 ? 33.847 27.086 -52.404 1.00 83.69 217 TRP A N 1
ATOM 1656 C CA . TRP A 1 217 ? 32.980 26.103 -51.757 1.00 83.69 217 TRP A CA 1
ATOM 1657 C C . TRP A 1 217 ? 33.686 25.448 -50.562 1.00 83.69 217 TRP A C 1
ATOM 1659 O O . TRP A 1 217 ? 34.505 24.539 -50.698 1.00 83.69 217 TRP A O 1
ATOM 1669 N N . THR A 1 218 ? 33.402 25.942 -49.360 1.00 72.81 218 THR A N 1
ATOM 1670 C CA . THR A 1 218 ? 34.209 25.699 -48.155 1.00 72.81 218 THR A CA 1
ATOM 1671 C C . THR A 1 218 ? 33.940 24.357 -47.456 1.00 72.81 218 THR A C 1
ATOM 1673 O O . THR A 1 218 ? 33.526 24.312 -46.300 1.00 72.81 218 THR A O 1
ATOM 1676 N N . LEU A 1 219 ? 34.279 23.237 -48.109 1.00 89.31 219 LEU A N 1
ATOM 1677 C CA . LEU A 1 219 ? 34.411 21.929 -47.433 1.00 89.31 219 LEU A CA 1
ATOM 1678 C C . LEU A 1 219 ? 35.742 21.762 -46.668 1.00 89.31 219 LEU A C 1
ATOM 1680 O O . LEU A 1 219 ? 35.983 20.722 -46.058 1.00 89.31 219 LEU A O 1
ATOM 1684 N N . ARG A 1 220 ? 36.615 22.777 -46.666 1.00 91.75 220 ARG A N 1
ATOM 1685 C CA . ARG A 1 220 ? 37.907 22.758 -45.961 1.00 91.75 220 ARG A CA 1
ATOM 1686 C C . ARG A 1 220 ? 37.738 22.336 -44.491 1.00 91.75 220 ARG A C 1
ATOM 1688 O O . ARG A 1 220 ? 36.934 22.915 -43.765 1.00 91.75 220 ARG A O 1
ATOM 1695 N N . GLY A 1 221 ? 38.505 21.335 -44.055 1.00 88.00 221 GLY A N 1
ATOM 1696 C CA . GLY A 1 221 ? 38.463 20.811 -42.682 1.00 88.00 221 GLY A CA 1
ATOM 1697 C C . GLY A 1 221 ? 37.242 19.945 -42.333 1.00 88.00 221 GLY A C 1
ATOM 1698 O O . GLY A 1 221 ? 37.129 19.498 -41.193 1.00 88.00 221 GLY A O 1
ATOM 1699 N N . GLN A 1 222 ? 36.328 19.687 -43.274 1.00 92.44 222 GLN A N 1
ATOM 1700 C CA . GLN A 1 222 ? 35.201 18.778 -43.054 1.00 92.44 222 GLN A CA 1
ATOM 1701 C C . GLN A 1 222 ? 35.656 17.316 -43.141 1.00 92.44 222 GLN A C 1
ATOM 1703 O O . GLN A 1 222 ? 36.261 16.912 -44.128 1.00 92.44 222 GLN A O 1
ATOM 1708 N N . LYS A 1 223 ? 35.282 16.487 -42.158 1.00 92.31 223 LYS A N 1
ATOM 1709 C CA . LYS A 1 223 ? 35.555 15.033 -42.142 1.00 92.31 223 LYS A CA 1
ATOM 1710 C C . LYS A 1 223 ? 34.410 14.188 -42.722 1.00 92.31 223 LYS A C 1
ATOM 1712 O O . LYS A 1 223 ? 34.186 13.054 -42.309 1.00 92.31 223 LYS A O 1
ATOM 1717 N N . LYS A 1 224 ? 33.634 14.766 -43.642 1.00 94.06 224 LYS A N 1
ATOM 1718 C CA . LYS A 1 224 ? 32.418 14.167 -44.205 1.00 94.06 224 LYS A CA 1
ATOM 1719 C C . LYS A 1 224 ? 32.334 14.390 -45.710 1.00 94.06 224 LYS A C 1
ATOM 1721 O O . LYS A 1 224 ? 32.703 15.452 -46.214 1.00 94.06 224 LYS A O 1
ATOM 1726 N N . TYR A 1 225 ? 31.822 13.395 -46.416 1.00 95.62 225 TYR A N 1
ATOM 1727 C CA . TYR A 1 225 ? 31.416 13.505 -47.810 1.00 95.62 225 TYR A CA 1
ATOM 1728 C C . TYR A 1 225 ? 30.000 14.067 -47.899 1.00 95.62 225 TYR A C 1
ATOM 1730 O O . TYR A 1 225 ? 29.195 13.902 -46.981 1.00 95.62 225 TYR A O 1
ATOM 1738 N N . ILE A 1 226 ? 29.694 14.719 -49.018 1.00 95.62 226 ILE A N 1
ATOM 1739 C CA . ILE A 1 226 ? 28.340 15.172 -49.340 1.00 95.62 226 ILE A CA 1
ATOM 1740 C C . ILE A 1 226 ? 27.888 14.548 -50.654 1.00 95.62 226 ILE A C 1
ATOM 1742 O O . ILE A 1 226 ? 28.613 14.579 -51.652 1.00 95.62 226 ILE A O 1
ATOM 1746 N N . VAL A 1 227 ? 26.687 13.972 -50.641 1.00 97.19 227 VAL A N 1
ATOM 1747 C CA . VAL A 1 227 ? 26.123 13.231 -51.771 1.00 97.19 227 VAL A CA 1
ATOM 1748 C C . VAL A 1 227 ? 24.689 13.675 -52.052 1.00 97.19 227 VAL A C 1
ATOM 1750 O O . VAL A 1 227 ? 23.923 13.986 -51.135 1.00 97.19 227 VAL A O 1
ATOM 1753 N N . ARG A 1 228 ? 24.320 13.689 -53.333 1.00 97.69 228 ARG A N 1
ATOM 1754 C CA . ARG A 1 228 ? 22.944 13.827 -53.824 1.00 97.69 228 ARG A CA 1
ATOM 1755 C C . ARG A 1 228 ? 22.634 12.730 -54.841 1.00 97.69 228 ARG A C 1
ATOM 1757 O O . ARG A 1 228 ? 23.542 12.192 -55.474 1.00 97.69 228 ARG A O 1
ATOM 1764 N N . ILE A 1 229 ? 21.350 12.454 -55.032 1.00 97.50 229 ILE A N 1
ATOM 1765 C CA . ILE A 1 229 ? 20.832 11.616 -56.119 1.00 97.50 229 ILE A CA 1
ATOM 1766 C C . ILE A 1 229 ? 20.106 12.509 -57.123 1.00 97.50 229 ILE A C 1
ATOM 1768 O O . ILE A 1 229 ? 19.426 13.456 -56.733 1.00 97.50 229 ILE A O 1
ATOM 1772 N N . LEU A 1 230 ? 20.230 12.210 -58.410 1.00 96.12 230 LEU A N 1
ATOM 1773 C CA . LEU A 1 230 ? 19.444 12.820 -59.480 1.00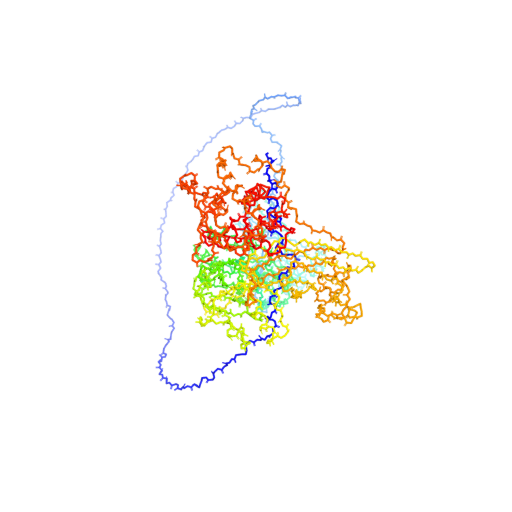 96.12 230 LEU A CA 1
ATOM 1774 C C . LEU A 1 230 ? 18.794 11.715 -60.309 1.00 96.12 230 LEU A C 1
ATOM 1776 O O . LEU A 1 230 ? 19.458 10.740 -60.663 1.00 96.12 230 LEU A O 1
ATOM 1780 N N . ALA A 1 231 ? 17.509 11.875 -60.616 1.00 95.81 231 ALA A N 1
ATOM 1781 C CA . ALA A 1 231 ? 16.783 10.997 -61.527 1.00 95.81 231 ALA A CA 1
ATOM 1782 C C . ALA A 1 231 ? 16.894 11.517 -62.969 1.00 95.81 231 ALA A C 1
ATOM 1784 O O . ALA A 1 231 ? 16.724 12.710 -63.223 1.00 95.81 231 ALA A O 1
ATOM 1785 N N . ILE A 1 232 ? 17.191 10.614 -63.897 1.00 95.06 232 ILE A N 1
ATOM 1786 C CA . ILE A 1 232 ? 17.211 10.842 -65.343 1.00 95.06 232 ILE A CA 1
ATOM 1787 C C . ILE A 1 232 ? 15.869 10.363 -65.901 1.00 95.06 232 ILE A C 1
ATOM 1789 O O . ILE A 1 232 ? 15.375 9.305 -65.509 1.00 95.06 232 ILE A O 1
ATOM 1793 N N . TYR A 1 233 ? 15.301 11.120 -66.830 1.00 93.56 233 TYR A N 1
ATOM 1794 C CA . TYR A 1 233 ? 14.047 10.826 -67.518 1.00 93.56 233 TYR A CA 1
ATOM 1795 C C . TYR A 1 233 ? 14.263 10.873 -69.037 1.00 93.56 233 TYR A C 1
ATOM 1797 O O . TYR A 1 233 ? 15.297 11.339 -69.519 1.00 93.56 233 TYR A O 1
ATOM 1805 N N . THR A 1 234 ? 13.270 10.453 -69.826 1.00 89.69 234 THR A N 1
ATOM 1806 C CA . THR A 1 234 ? 13.293 10.613 -71.297 1.00 89.69 234 THR A CA 1
ATOM 1807 C C . THR A 1 234 ? 13.405 12.078 -71.739 1.00 89.69 234 THR A C 1
ATOM 1809 O O . THR A 1 234 ? 13.944 12.356 -72.806 1.00 89.69 234 THR A O 1
ATOM 1812 N N . SER A 1 235 ? 12.953 13.018 -70.904 1.00 87.69 235 SER A N 1
ATOM 1813 C CA . SER A 1 235 ? 13.084 14.468 -71.091 1.00 87.69 235 SER A CA 1
ATOM 1814 C C . SER A 1 235 ? 14.427 15.059 -70.629 1.00 87.69 235 SER A C 1
ATOM 1816 O O . SER A 1 235 ? 14.609 16.271 -70.729 1.00 87.69 235 SER A O 1
ATOM 1818 N N . GLY A 1 236 ? 15.352 14.244 -70.105 1.00 89.50 236 GLY A N 1
ATOM 1819 C CA . GLY A 1 236 ? 16.651 14.673 -69.575 1.00 89.50 236 GLY A CA 1
ATOM 1820 C C . GLY A 1 236 ? 16.781 14.564 -68.051 1.00 89.50 236 GLY A C 1
ATOM 1821 O O . GLY A 1 236 ? 16.053 13.821 -67.393 1.00 89.50 236 GLY A O 1
ATOM 1822 N N . ASP A 1 237 ? 17.750 15.290 -67.493 1.00 92.31 237 ASP A N 1
ATOM 1823 C CA . ASP A 1 237 ? 18.047 15.310 -66.055 1.00 92.31 237 ASP A CA 1
ATOM 1824 C C . ASP A 1 237 ? 16.956 16.051 -65.258 1.00 92.31 237 ASP A C 1
ATOM 1826 O O . ASP A 1 237 ? 16.656 17.213 -65.535 1.00 92.31 237 ASP A O 1
ATOM 1830 N N . GLY A 1 238 ? 16.396 15.395 -64.237 1.00 91.50 238 GLY A N 1
ATOM 1831 C CA . GLY A 1 238 ? 15.504 16.020 -63.258 1.00 91.50 238 GLY A CA 1
ATOM 1832 C C . GLY A 1 238 ? 16.254 16.729 -62.117 1.00 91.50 238 GLY A C 1
ATOM 1833 O O . GLY A 1 238 ? 17.486 16.781 -62.102 1.00 91.50 238 GLY A O 1
ATOM 1834 N N . PRO A 1 239 ? 15.540 17.279 -61.120 1.00 92.81 239 PRO A N 1
ATOM 1835 C CA . PRO A 1 239 ? 16.170 17.953 -59.987 1.00 92.81 239 PRO A CA 1
ATOM 1836 C C . PRO A 1 239 ? 16.921 16.989 -59.052 1.00 92.81 239 PRO A C 1
ATOM 1838 O O . PRO A 1 239 ? 16.563 15.823 -58.889 1.00 92.81 239 PRO A O 1
ATOM 1841 N N . THR A 1 240 ? 17.967 17.497 -58.390 1.00 94.75 240 THR A N 1
ATOM 1842 C CA . THR A 1 240 ? 18.739 16.739 -57.390 1.00 94.75 240 THR A CA 1
ATOM 1843 C C . THR A 1 240 ? 17.998 16.627 -56.060 1.00 94.75 240 THR A C 1
ATOM 1845 O O . THR A 1 240 ? 17.372 17.600 -55.631 1.00 94.75 240 THR A O 1
ATOM 1848 N N . SER A 1 241 ? 18.217 15.535 -55.329 1.00 96.25 241 SER A N 1
ATOM 1849 C CA . SER A 1 241 ? 17.896 15.432 -53.905 1.00 96.25 241 SER A CA 1
ATOM 1850 C C . SER A 1 241 ? 18.564 16.534 -53.076 1.00 96.25 241 SER A C 1
ATOM 1852 O O . SER A 1 241 ? 19.546 17.164 -53.487 1.00 96.25 241 SER A O 1
ATOM 1854 N N . ASP A 1 242 ? 18.092 16.701 -51.842 1.00 96.25 242 ASP A N 1
ATOM 1855 C CA . ASP A 1 242 ? 18.844 17.451 -50.836 1.00 96.25 242 ASP A CA 1
ATOM 1856 C C . ASP A 1 242 ? 20.156 16.736 -50.478 1.00 96.25 242 ASP A C 1
ATOM 1858 O O . ASP A 1 242 ? 20.325 15.535 -50.721 1.00 96.25 242 ASP A O 1
ATOM 1862 N N . ILE A 1 243 ? 21.090 17.482 -49.878 1.00 94.88 243 ILE A N 1
ATOM 1863 C CA . ILE A 1 243 ? 22.382 16.940 -49.442 1.00 94.88 243 ILE A CA 1
ATOM 1864 C C . ILE A 1 243 ? 22.167 15.873 -48.367 1.00 94.88 243 ILE A C 1
ATOM 1866 O O . ILE A 1 243 ? 21.544 16.120 -47.327 1.00 94.88 243 ILE A O 1
ATOM 1870 N N . THR A 1 244 ? 22.753 14.709 -48.615 1.00 95.12 244 THR A N 1
ATOM 1871 C CA . THR A 1 244 ? 23.012 13.674 -47.617 1.00 95.12 244 THR A CA 1
ATOM 1872 C C . THR A 1 244 ? 24.483 13.764 -47.226 1.00 95.12 244 THR A C 1
ATOM 1874 O O . THR A 1 244 ? 25.346 13.853 -48.099 1.00 95.12 244 THR A O 1
ATOM 1877 N N . GLU A 1 245 ? 24.776 13.778 -45.930 1.00 94.50 245 GLU A N 1
ATOM 1878 C CA . GLU A 1 245 ? 26.149 13.801 -45.420 1.00 94.50 245 GLU A CA 1
ATOM 1879 C C . GLU A 1 245 ? 26.576 12.383 -45.027 1.00 94.50 245 GLU A C 1
ATOM 1881 O O . GLU A 1 245 ? 25.763 11.617 -44.512 1.00 94.50 245 GLU A O 1
ATOM 1886 N N . ALA A 1 246 ? 27.837 12.028 -45.273 1.00 94.38 246 ALA A N 1
ATOM 1887 C CA . ALA A 1 246 ? 28.379 10.705 -44.982 1.00 94.38 246 ALA A CA 1
ATOM 1888 C C . ALA A 1 246 ? 29.756 10.815 -44.314 1.00 94.38 246 ALA A C 1
ATOM 1890 O O . ALA A 1 246 ? 30.724 11.264 -44.929 1.00 94.38 246 ALA A O 1
ATOM 1891 N N . VAL A 1 247 ? 29.849 10.389 -43.054 1.00 94.25 247 VAL A N 1
ATOM 1892 C CA . VAL A 1 247 ? 31.122 10.230 -42.334 1.00 94.25 247 VAL A CA 1
ATOM 1893 C C . VAL A 1 247 ? 31.585 8.785 -42.500 1.00 94.25 247 VAL A C 1
ATOM 1895 O O . VAL A 1 247 ? 30.784 7.861 -42.347 1.00 94.25 247 VAL A O 1
ATOM 1898 N N . MET A 1 248 ? 32.859 8.569 -42.821 1.00 93.19 248 MET A N 1
ATOM 1899 C CA . MET A 1 248 ? 33.431 7.220 -42.838 1.00 93.19 248 MET A CA 1
ATOM 1900 C C . MET A 1 248 ? 33.775 6.762 -41.412 1.00 93.19 248 MET A C 1
ATOM 1902 O O . MET A 1 248 ? 34.194 7.592 -40.601 1.00 93.19 248 MET A O 1
ATOM 1906 N N . PRO A 1 249 ? 33.638 5.466 -41.079 1.00 90.50 249 PRO A N 1
ATOM 1907 C CA . PRO A 1 249 ? 34.111 4.955 -39.803 1.00 90.50 249 PRO A CA 1
ATOM 1908 C C . PRO A 1 249 ? 35.645 5.031 -39.708 1.00 90.50 249 PRO A C 1
ATOM 1910 O O . PRO A 1 249 ? 36.329 4.964 -40.733 1.00 90.50 249 PRO A O 1
ATOM 1913 N N . PRO A 1 250 ? 36.211 5.110 -38.492 1.00 87.75 250 PRO A N 1
ATOM 1914 C CA . PRO A 1 250 ? 37.639 4.902 -38.285 1.00 87.75 250 PRO A CA 1
ATOM 1915 C C . PRO A 1 250 ? 38.063 3.483 -38.698 1.00 87.75 250 PRO A C 1
ATOM 1917 O O . PRO A 1 250 ? 37.250 2.560 -38.767 1.00 87.75 250 PRO A O 1
ATOM 1920 N N . GLU A 1 251 ? 39.365 3.294 -38.925 1.00 86.56 251 GLU A N 1
ATOM 1921 C CA . GLU A 1 251 ? 39.948 1.975 -39.204 1.00 86.56 251 GLU A CA 1
ATOM 1922 C C . GLU A 1 251 ? 39.639 0.953 -38.102 1.00 86.56 251 GLU A C 1
ATOM 1924 O O . GLU A 1 251 ? 39.141 -0.137 -38.379 1.00 86.56 251 GLU A O 1
ATOM 1929 N N . THR A 1 252 ? 39.896 1.347 -36.853 1.00 84.69 252 THR A N 1
ATOM 1930 C CA . THR A 1 252 ? 39.535 0.600 -35.648 1.00 84.69 252 THR A CA 1
ATOM 1931 C C . THR A 1 252 ? 38.195 1.118 -35.144 1.00 84.69 252 THR A C 1
ATOM 1933 O O . THR A 1 252 ? 38.109 2.244 -34.651 1.00 84.69 252 THR A O 1
ATOM 1936 N N . LEU A 1 253 ? 37.145 0.304 -35.259 1.00 81.50 253 LEU A N 1
ATOM 1937 C CA . LEU A 1 253 ? 35.838 0.640 -34.693 1.00 81.50 253 LEU A CA 1
ATOM 1938 C C . LEU A 1 253 ? 35.912 0.715 -33.154 1.00 81.50 253 LEU A C 1
ATOM 1940 O O . LEU A 1 253 ? 36.626 -0.084 -32.543 1.00 81.50 253 LEU A O 1
ATOM 1944 N N . PRO A 1 254 ? 35.164 1.632 -32.509 1.00 84.19 254 PRO A N 1
ATOM 1945 C CA . PRO A 1 254 ? 35.063 1.690 -31.055 1.00 84.19 254 PRO A CA 1
ATOM 1946 C C . PRO A 1 254 ? 34.581 0.374 -30.435 1.00 84.19 254 PRO A C 1
ATOM 1948 O O . PRO A 1 254 ? 33.774 -0.354 -31.020 1.00 84.19 254 PRO A O 1
ATOM 1951 N N . ALA A 1 255 ? 35.037 0.102 -29.212 1.00 86.81 255 ALA A N 1
ATOM 1952 C CA . ALA A 1 255 ? 34.542 -1.017 -28.421 1.00 86.81 255 ALA A CA 1
ATOM 1953 C C . ALA A 1 255 ? 33.029 -0.894 -28.160 1.00 86.81 255 ALA A C 1
ATOM 1955 O O . ALA A 1 255 ? 32.480 0.208 -28.062 1.00 86.81 255 ALA A O 1
ATOM 1956 N N . LYS A 1 256 ? 32.354 -2.040 -28.010 1.00 91.12 256 LYS A N 1
ATOM 1957 C CA . LYS A 1 256 ? 30.957 -2.076 -27.559 1.00 91.12 256 LYS A CA 1
ATOM 1958 C C . LYS A 1 256 ? 30.825 -1.457 -26.156 1.00 91.12 256 LYS A C 1
ATOM 1960 O O . LYS A 1 256 ? 31.759 -1.599 -25.363 1.00 91.12 256 LYS A O 1
ATOM 1965 N N . PRO A 1 257 ? 29.687 -0.822 -25.817 1.00 95.44 257 PRO A N 1
ATOM 1966 C CA . PRO A 1 257 ? 29.428 -0.387 -24.451 1.00 95.44 257 PRO A CA 1
ATOM 1967 C C . PRO A 1 257 ? 29.521 -1.551 -23.456 1.00 95.44 257 PRO A C 1
ATOM 1969 O O . PRO A 1 257 ? 29.185 -2.695 -23.779 1.00 95.44 257 PRO A O 1
ATOM 1972 N N . GLU A 1 258 ? 29.944 -1.251 -22.230 1.00 95.81 258 GLU A N 1
ATOM 1973 C CA . GLU A 1 258 ? 29.817 -2.190 -21.113 1.00 95.81 258 GLU A CA 1
ATOM 1974 C C . GLU A 1 258 ? 28.336 -2.521 -20.836 1.00 95.81 258 GLU A C 1
ATOM 1976 O O . GLU A 1 258 ? 27.424 -1.850 -21.330 1.00 95.81 258 GLU A O 1
ATOM 1981 N N . LYS A 1 259 ? 28.079 -3.562 -20.032 1.00 96.62 259 LYS A N 1
ATOM 1982 C CA . LYS A 1 259 ? 26.724 -3.850 -19.539 1.00 96.62 259 LYS A CA 1
ATOM 1983 C C . LYS A 1 259 ? 26.155 -2.640 -18.794 1.00 96.62 259 LYS A C 1
ATOM 1985 O O . LYS A 1 259 ? 26.867 -1.988 -18.030 1.00 96.62 259 LYS A O 1
ATOM 1990 N N . SER A 1 260 ? 24.865 -2.372 -18.979 1.00 97.62 260 SER A N 1
ATOM 1991 C CA . SER A 1 260 ? 24.159 -1.388 -18.162 1.00 97.62 260 SER A CA 1
ATOM 1992 C C . SER A 1 260 ? 23.925 -1.911 -16.746 1.00 97.62 260 SER A C 1
ATOM 1994 O O . SER A 1 260 ? 23.720 -3.109 -16.541 1.00 97.62 260 SER A O 1
ATOM 1996 N N . VAL A 1 261 ? 23.900 -0.995 -15.780 1.00 98.19 261 VAL A N 1
ATOM 1997 C CA . VAL A 1 261 ? 23.333 -1.218 -14.447 1.00 98.19 261 VAL A CA 1
ATOM 1998 C C . VAL A 1 261 ? 21.861 -0.821 -14.508 1.00 98.19 261 VAL A C 1
ATOM 2000 O O . VAL A 1 261 ? 21.534 0.264 -14.997 1.00 98.19 261 VAL A O 1
ATOM 2003 N N . ILE A 1 262 ? 20.975 -1.696 -14.031 1.00 98.38 262 ILE A N 1
ATOM 2004 C CA . ILE A 1 262 ? 19.526 -1.476 -14.040 1.00 98.38 262 ILE A CA 1
ATOM 2005 C C . ILE A 1 262 ? 18.997 -1.601 -12.616 1.00 98.38 262 ILE A C 1
ATOM 2007 O O . ILE A 1 262 ? 19.247 -2.604 -11.949 1.00 98.38 262 ILE A O 1
ATOM 2011 N N . LYS A 1 263 ? 18.242 -0.596 -12.172 1.00 97.81 263 LYS A N 1
ATOM 2012 C CA . LYS A 1 263 ? 17.406 -0.665 -10.974 1.00 97.81 263 LYS A CA 1
ATOM 2013 C C . LYS A 1 263 ? 15.950 -0.769 -11.416 1.00 97.81 263 LYS A C 1
ATOM 2015 O O . LYS A 1 263 ? 15.487 0.048 -12.208 1.00 97.81 263 LYS A O 1
ATOM 2020 N N . THR A 1 264 ? 15.233 -1.760 -10.905 1.00 96.62 264 THR A N 1
ATOM 2021 C CA . THR A 1 264 ? 13.800 -1.943 -11.151 1.00 96.62 264 THR A CA 1
ATOM 2022 C C . THR A 1 264 ? 12.990 -1.488 -9.938 1.00 96.62 264 THR A C 1
ATOM 2024 O O . THR A 1 264 ? 13.458 -1.559 -8.800 1.00 96.62 264 THR A O 1
ATOM 2027 N N . VAL A 1 265 ? 11.796 -0.943 -10.177 1.00 94.69 265 VAL A N 1
ATOM 2028 C CA . VAL A 1 265 ? 10.938 -0.352 -9.137 1.00 94.69 265 VAL A CA 1
ATOM 2029 C C . VAL A 1 265 ? 9.473 -0.644 -9.467 1.00 94.69 265 VAL A C 1
ATOM 2031 O O . VAL A 1 265 ? 9.052 -0.424 -10.598 1.00 94.69 265 VAL A O 1
ATOM 2034 N N . SER A 1 266 ? 8.701 -1.129 -8.492 1.00 92.00 266 SER A N 1
ATOM 2035 C CA . SER A 1 266 ? 7.245 -1.310 -8.612 1.00 92.00 266 SER A CA 1
ATOM 2036 C C . SER A 1 266 ? 6.520 0.043 -8.575 1.00 92.00 266 SER A C 1
ATOM 2038 O O . SER A 1 266 ? 6.966 0.971 -7.898 1.00 92.00 266 SER A O 1
ATOM 2040 N N . ASN A 1 267 ? 5.382 0.152 -9.263 1.00 90.12 267 ASN A N 1
ATOM 2041 C CA . ASN A 1 267 ? 4.503 1.323 -9.184 1.00 90.12 267 ASN A CA 1
ATOM 2042 C C . ASN A 1 267 ? 3.576 1.327 -7.949 1.00 90.12 267 ASN A C 1
ATOM 2044 O O . ASN A 1 267 ? 2.835 2.291 -7.762 1.00 90.12 267 ASN A O 1
ATOM 2048 N N . GLY A 1 268 ? 3.634 0.295 -7.101 1.00 84.81 268 GLY A N 1
ATOM 2049 C CA . GLY A 1 268 ? 2.835 0.158 -5.881 1.00 84.81 268 GLY A CA 1
ATOM 2050 C C . GLY A 1 268 ? 1.925 -1.071 -5.892 1.00 84.81 268 GLY A C 1
ATOM 2051 O O . GLY A 1 268 ? 1.834 -1.792 -6.888 1.00 84.81 268 GLY A O 1
ATOM 2052 N N . ALA A 1 269 ? 1.259 -1.309 -4.762 1.00 81.94 269 ALA A N 1
ATOM 2053 C CA . ALA A 1 269 ? 0.426 -2.486 -4.543 1.00 81.94 269 ALA A CA 1
ATOM 2054 C C . ALA A 1 269 ? -0.747 -2.594 -5.534 1.00 81.94 269 ALA A C 1
ATOM 2056 O O . ALA A 1 269 ? -1.518 -1.649 -5.708 1.00 81.94 269 ALA A O 1
ATOM 2057 N N . GLY A 1 270 ? -0.908 -3.769 -6.151 1.00 78.56 270 GLY A N 1
ATOM 2058 C CA . GLY A 1 270 ? -2.024 -4.066 -7.057 1.00 78.56 270 GLY A CA 1
ATOM 2059 C C . GLY A 1 270 ? -1.983 -3.311 -8.391 1.00 78.56 270 GLY A C 1
ATOM 2060 O O . GLY A 1 270 ? -3.021 -3.173 -9.038 1.00 78.56 270 GLY A O 1
ATOM 2061 N N . THR A 1 271 ? -0.816 -2.808 -8.805 1.00 86.31 271 THR A N 1
ATOM 2062 C CA . THR A 1 271 ? -0.667 -2.049 -10.060 1.00 86.31 271 THR A CA 1
ATOM 2063 C C . THR A 1 271 ? -0.312 -2.926 -11.257 1.00 86.31 271 THR A C 1
ATOM 2065 O O . THR A 1 271 ? -0.461 -2.479 -12.395 1.00 86.31 271 THR A O 1
ATOM 2068 N N . GLY A 1 272 ? 0.178 -4.148 -11.029 1.00 86.94 272 GLY A N 1
ATOM 2069 C CA . GLY A 1 272 ? 0.626 -5.067 -12.078 1.00 86.94 272 GLY A CA 1
ATOM 2070 C C . GLY A 1 272 ? 1.871 -4.592 -12.838 1.00 86.94 272 GLY A C 1
ATOM 2071 O O . GLY A 1 272 ? 2.198 -5.181 -13.872 1.00 86.94 272 GLY A O 1
ATOM 2072 N N . THR A 1 273 ? 2.525 -3.504 -12.403 1.00 93.12 273 THR A N 1
ATOM 2073 C CA . THR A 1 273 ? 3.546 -2.796 -13.190 1.00 93.12 273 THR A CA 1
ATOM 2074 C C . THR A 1 273 ? 4.714 -2.223 -12.381 1.00 93.12 273 THR A C 1
ATOM 2076 O O . THR A 1 273 ? 4.629 -1.929 -11.186 1.00 93.12 273 THR A O 1
ATOM 2079 N N . GLY A 1 274 ? 5.810 -1.967 -13.096 1.00 95.19 274 GLY A N 1
ATOM 2080 C CA . GLY A 1 274 ? 6.982 -1.246 -12.620 1.00 95.19 274 GLY A CA 1
ATOM 2081 C C . GLY A 1 274 ? 7.717 -0.504 -13.738 1.00 95.19 274 GLY A C 1
ATOM 2082 O O . GLY A 1 274 ? 7.256 -0.408 -14.879 1.00 95.19 274 GLY A O 1
ATOM 2083 N N . TYR A 1 275 ? 8.887 0.034 -13.407 1.00 97.12 275 TYR A N 1
ATOM 2084 C CA . TYR A 1 275 ? 9.769 0.735 -14.338 1.00 97.12 275 TYR A CA 1
ATOM 2085 C C . TYR A 1 275 ? 11.245 0.373 -14.120 1.00 97.12 275 TYR A C 1
ATOM 2087 O O . TYR A 1 275 ? 11.634 -0.164 -13.080 1.00 97.12 275 TYR A O 1
ATOM 2095 N N . MET A 1 276 ? 12.066 0.663 -15.132 1.00 98.25 276 MET A N 1
ATOM 2096 C CA . MET A 1 276 ? 13.508 0.419 -15.151 1.00 98.25 276 MET A CA 1
ATOM 2097 C C . MET A 1 276 ? 14.261 1.751 -15.217 1.00 98.25 276 MET A C 1
ATOM 2099 O O . MET A 1 276 ? 14.117 2.490 -16.194 1.00 98.25 276 MET A O 1
ATOM 2103 N N . ASP A 1 277 ? 15.096 2.025 -14.217 1.00 98.31 277 ASP A N 1
ATOM 2104 C CA . ASP A 1 277 ? 16.128 3.063 -14.262 1.00 98.31 277 ASP A CA 1
ATOM 2105 C C . ASP A 1 277 ? 17.428 2.421 -14.767 1.00 98.31 277 ASP A C 1
ATOM 2107 O O . ASP A 1 277 ? 18.008 1.556 -14.107 1.00 98.31 277 ASP A O 1
ATOM 2111 N N . ILE A 1 278 ? 17.865 2.805 -15.966 1.00 98.50 278 ILE A N 1
ATOM 2112 C CA . ILE A 1 278 ? 18.951 2.163 -16.717 1.00 98.50 278 ILE A CA 1
ATOM 2113 C C . ILE A 1 278 ? 20.124 3.143 -16.815 1.00 98.50 278 ILE A C 1
ATOM 2115 O O . ILE A 1 278 ? 19.936 4.302 -17.177 1.00 98.50 278 ILE A O 1
ATOM 2119 N N . SER A 1 279 ? 21.345 2.692 -16.523 1.00 98.44 279 SER A N 1
ATOM 2120 C CA . SER A 1 279 ? 22.561 3.517 -16.582 1.00 98.44 279 SER A CA 1
ATOM 2121 C C . SER A 1 279 ? 23.762 2.756 -17.144 1.00 98.44 279 SER A C 1
ATOM 2123 O O . SER A 1 279 ? 23.823 1.529 -17.068 1.00 98.44 279 SER A O 1
ATOM 2125 N N . TRP A 1 280 ? 24.704 3.469 -17.760 1.00 98.00 280 TRP A N 1
ATOM 2126 C CA . TRP A 1 280 ? 25.873 2.895 -18.432 1.00 98.00 280 TRP A CA 1
ATOM 2127 C C . TRP A 1 280 ? 27.057 3.867 -18.442 1.00 98.00 280 TRP A C 1
ATOM 2129 O O . TRP A 1 280 ? 26.902 5.073 -18.260 1.00 98.00 280 TRP A O 1
ATOM 2139 N N . LYS A 1 281 ? 28.266 3.353 -18.683 1.00 96.88 281 LYS A N 1
ATOM 2140 C CA . LYS A 1 281 ? 29.443 4.200 -18.921 1.00 96.88 281 LYS A CA 1
ATOM 2141 C C . LYS A 1 281 ? 29.414 4.756 -20.344 1.00 96.88 281 LYS A C 1
ATOM 2143 O O . LYS A 1 281 ? 29.075 4.039 -21.285 1.00 96.88 281 LYS A O 1
ATOM 2148 N N . ALA A 1 282 ? 29.823 6.013 -20.506 1.00 94.94 282 ALA A N 1
ATOM 2149 C CA . ALA A 1 282 ? 30.032 6.595 -21.826 1.00 94.94 282 ALA A CA 1
ATOM 2150 C C . ALA A 1 282 ? 31.208 5.915 -22.552 1.00 94.94 282 ALA A C 1
ATOM 2152 O O . ALA A 1 282 ? 32.231 5.609 -21.939 1.00 94.94 282 ALA A O 1
ATOM 2153 N N . VAL A 1 283 ? 31.079 5.737 -23.867 1.00 93.44 283 VAL A N 1
ATOM 2154 C CA . VAL A 1 283 ? 32.156 5.293 -24.763 1.00 93.44 283 VAL A CA 1
ATOM 2155 C C . VAL A 1 283 ? 32.649 6.458 -25.624 1.00 93.44 283 VAL A C 1
ATOM 2157 O O . VAL A 1 283 ? 31.886 7.352 -25.994 1.00 93.44 283 VAL A O 1
ATOM 2160 N N . SER A 1 284 ? 33.950 6.476 -25.922 1.00 90.69 284 SER A N 1
ATOM 2161 C CA . SER A 1 284 ? 34.586 7.599 -26.620 1.00 90.69 284 SER A CA 1
ATOM 2162 C C . SER A 1 284 ? 34.091 7.740 -28.064 1.00 90.69 284 SER A C 1
ATOM 2164 O O . SER A 1 284 ? 33.998 6.756 -28.794 1.00 90.69 284 SER A O 1
ATOM 2166 N N . GLY A 1 285 ? 33.802 8.975 -28.482 1.00 88.69 285 GLY A N 1
ATOM 2167 C CA . GLY A 1 285 ? 33.355 9.311 -29.839 1.00 88.69 285 GLY A CA 1
ATOM 2168 C C . GLY A 1 285 ? 31.856 9.138 -30.111 1.00 88.69 285 GLY A C 1
ATOM 2169 O O . GLY A 1 285 ? 31.411 9.509 -31.198 1.00 88.69 285 GLY A O 1
ATOM 2170 N N . ALA A 1 286 ? 31.075 8.614 -29.160 1.00 93.19 286 ALA A N 1
ATOM 2171 C CA . ALA A 1 286 ? 29.621 8.544 -29.289 1.00 93.19 286 ALA A CA 1
ATOM 2172 C C . ALA A 1 286 ? 28.981 9.945 -29.258 1.00 93.19 286 ALA A C 1
ATOM 2174 O O . ALA A 1 286 ? 29.427 10.835 -28.529 1.00 93.19 286 ALA A O 1
ATOM 2175 N N . ILE A 1 287 ? 27.923 10.122 -30.050 1.00 93.81 287 ILE A N 1
ATOM 2176 C CA . ILE A 1 287 ? 27.155 11.373 -30.177 1.00 93.81 287 ILE A CA 1
ATOM 2177 C C . ILE A 1 287 ? 25.697 11.240 -29.722 1.00 93.81 287 ILE A C 1
ATOM 2179 O O . ILE A 1 287 ? 25.046 12.254 -29.494 1.00 93.81 287 ILE A O 1
ATOM 2183 N N . ASP A 1 288 ? 25.193 10.012 -29.589 1.00 96.38 288 ASP A N 1
ATOM 2184 C CA . ASP A 1 288 ? 23.859 9.660 -29.090 1.00 96.38 288 ASP A CA 1
ATOM 2185 C C . ASP A 1 288 ? 23.904 8.198 -28.587 1.00 96.38 288 ASP A C 1
ATOM 2187 O O . ASP A 1 288 ? 24.861 7.466 -28.870 1.00 96.38 288 ASP A O 1
ATOM 2191 N N . TYR A 1 289 ? 22.886 7.754 -27.855 1.00 97.50 289 TYR A N 1
ATOM 2192 C CA . TYR A 1 289 ? 22.722 6.372 -27.403 1.00 97.50 289 TYR A CA 1
ATOM 2193 C C . TYR A 1 289 ? 21.298 5.875 -27.671 1.00 97.50 289 TYR A C 1
ATOM 2195 O O . TYR A 1 289 ? 20.344 6.645 -27.808 1.00 97.50 289 TYR A O 1
ATOM 2203 N N . LYS A 1 290 ? 21.148 4.550 -27.729 1.00 98.12 290 LYS A N 1
ATOM 2204 C CA . LYS A 1 290 ? 19.842 3.886 -27.744 1.00 98.12 290 LYS A CA 1
ATOM 2205 C C . LYS A 1 290 ? 19.786 2.837 -26.646 1.00 98.12 290 LYS A C 1
ATOM 2207 O O . LYS A 1 290 ? 20.684 1.997 -26.542 1.00 98.12 290 LYS A O 1
ATOM 2212 N N . VAL A 1 291 ? 18.708 2.848 -25.872 1.00 98.19 291 VAL A N 1
ATOM 2213 C CA . VAL A 1 291 ? 18.322 1.713 -25.029 1.00 98.19 291 VAL A CA 1
ATOM 2214 C C . VAL A 1 291 ? 17.605 0.705 -25.920 1.00 98.19 291 VAL A C 1
ATOM 2216 O O . VAL A 1 291 ? 16.754 1.068 -26.731 1.00 98.19 291 VAL A O 1
ATOM 2219 N N . VAL A 1 292 ? 17.987 -0.563 -25.807 1.00 98.19 292 VAL A N 1
ATOM 2220 C CA . VAL A 1 292 ? 17.553 -1.638 -26.700 1.00 98.19 292 VAL A CA 1
ATOM 2221 C C . VAL A 1 292 ? 16.897 -2.730 -25.862 1.00 98.19 292 VAL A C 1
ATOM 2223 O O . VAL A 1 292 ? 17.569 -3.365 -25.052 1.00 98.19 292 VAL A O 1
ATOM 2226 N N . ILE A 1 293 ? 15.590 -2.941 -26.030 1.00 97.88 293 ILE A N 1
ATOM 2227 C CA . ILE A 1 293 ? 14.776 -3.823 -25.173 1.00 97.88 293 ILE A CA 1
ATOM 2228 C C . ILE A 1 293 ? 14.155 -4.924 -26.033 1.00 97.88 293 ILE A C 1
ATOM 2230 O O . ILE A 1 293 ? 13.661 -4.645 -27.128 1.00 97.88 293 ILE A O 1
ATOM 2234 N N . SER A 1 294 ? 14.167 -6.179 -25.569 1.00 96.50 294 SER A N 1
ATOM 2235 C CA . SER A 1 294 ? 13.446 -7.244 -26.276 1.00 96.50 294 SER A CA 1
ATOM 2236 C C . SER A 1 294 ? 11.956 -7.244 -25.959 1.00 96.50 294 SER A C 1
ATOM 2238 O O . SER A 1 294 ? 11.553 -7.311 -24.795 1.00 96.50 294 SER A O 1
ATOM 2240 N N . ASN A 1 295 ? 11.156 -7.259 -27.023 1.00 95.62 295 ASN A N 1
ATOM 2241 C CA . ASN A 1 295 ? 9.700 -7.358 -26.985 1.00 95.62 295 ASN A CA 1
ATOM 2242 C C . ASN A 1 295 ? 9.191 -8.821 -27.060 1.00 95.62 295 ASN A C 1
ATOM 2244 O O . ASN A 1 295 ? 7.999 -9.068 -27.195 1.00 95.62 295 ASN A O 1
ATOM 2248 N N . GLY A 1 296 ? 10.099 -9.806 -27.009 1.00 92.81 296 GLY A N 1
ATOM 2249 C CA . GLY A 1 296 ? 9.792 -11.236 -27.145 1.00 92.81 296 GLY A CA 1
ATOM 2250 C C . GLY A 1 296 ? 9.905 -11.787 -28.567 1.00 92.81 296 GLY A C 1
ATOM 2251 O O . GLY A 1 296 ? 10.150 -12.982 -28.719 1.00 92.81 296 GLY A O 1
ATOM 2252 N N . TYR A 1 297 ? 9.791 -10.943 -29.597 1.00 95.44 297 TYR A N 1
ATOM 2253 C CA . TYR A 1 297 ? 9.955 -11.301 -31.015 1.00 95.44 297 TYR A CA 1
ATOM 2254 C C . TYR A 1 297 ? 11.267 -10.771 -31.610 1.00 95.44 297 TYR A C 1
ATOM 2256 O O . TYR A 1 297 ? 11.972 -11.476 -32.328 1.00 95.44 297 TYR A O 1
ATOM 2264 N N . ASN A 1 298 ? 11.611 -9.526 -31.289 1.00 94.31 298 ASN A N 1
ATOM 2265 C CA . ASN A 1 298 ? 12.810 -8.833 -31.740 1.00 94.31 298 ASN A CA 1
ATOM 2266 C C . ASN A 1 298 ? 13.356 -7.909 -30.634 1.00 94.31 298 ASN A C 1
ATOM 2268 O O . ASN A 1 298 ? 12.893 -7.917 -29.489 1.00 94.31 298 ASN A O 1
ATOM 2272 N N . TYR A 1 299 ? 14.368 -7.113 -30.982 1.00 96.06 299 TYR A N 1
ATOM 2273 C CA . TYR A 1 299 ? 14.775 -5.943 -30.206 1.00 96.06 299 TYR A CA 1
ATOM 2274 C C . TYR A 1 299 ? 14.137 -4.684 -30.786 1.00 96.06 299 TYR A C 1
ATOM 2276 O O . TYR A 1 299 ? 14.131 -4.503 -32.006 1.00 96.06 299 TYR A O 1
ATOM 2284 N N . GLU A 1 300 ? 13.638 -3.816 -29.914 1.00 96.50 300 GLU A N 1
ATOM 2285 C CA . GLU A 1 300 ? 13.225 -2.453 -30.247 1.00 96.50 300 GLU A CA 1
ATOM 2286 C C . GLU A 1 300 ? 14.200 -1.439 -29.645 1.00 96.50 300 GLU A C 1
ATOM 2288 O O . GLU A 1 300 ? 14.886 -1.726 -28.661 1.00 96.50 300 GLU A O 1
ATOM 2293 N N . TYR A 1 301 ? 14.288 -0.267 -30.273 1.00 96.94 301 TYR A N 1
ATOM 2294 C CA . TYR A 1 301 ? 15.357 0.707 -30.067 1.00 96.94 301 TYR A CA 1
ATOM 2295 C C . TYR A 1 301 ? 14.758 2.063 -29.692 1.00 96.94 301 TYR A C 1
ATOM 2297 O O . TYR A 1 301 ? 14.010 2.646 -30.474 1.00 96.94 301 TYR A O 1
ATOM 2305 N N . PHE A 1 302 ? 15.128 2.578 -28.522 1.00 96.88 302 PHE A N 1
ATOM 2306 C CA . PHE A 1 302 ? 14.653 3.849 -27.982 1.00 96.88 302 PHE A CA 1
ATOM 2307 C C . PHE A 1 302 ? 15.825 4.829 -27.910 1.00 96.88 302 PHE A C 1
ATOM 2309 O O . PHE A 1 302 ? 16.757 4.618 -27.134 1.00 96.88 302 PHE A O 1
ATOM 2316 N N . ASN A 1 303 ? 15.797 5.885 -28.727 1.00 94.25 303 ASN A N 1
ATOM 2317 C CA . ASN A 1 303 ? 16.822 6.934 -28.701 1.00 94.25 303 ASN A CA 1
ATOM 2318 C C . ASN A 1 303 ? 16.776 7.673 -27.353 1.00 94.25 303 ASN A C 1
ATOM 2320 O O . ASN A 1 303 ? 15.692 8.031 -26.883 1.00 94.25 303 ASN A O 1
ATOM 2324 N N . THR A 1 304 ? 17.934 7.928 -26.742 1.00 94.75 304 THR A N 1
ATOM 2325 C CA . THR A 1 304 ? 18.009 8.559 -25.412 1.00 94.75 304 THR A CA 1
ATOM 2326 C C . THR A 1 304 ? 18.563 9.979 -25.425 1.00 94.75 304 THR A C 1
ATOM 2328 O O . THR A 1 304 ? 18.412 10.688 -24.431 1.00 94.75 304 THR A O 1
ATOM 2331 N N . GLY A 1 305 ? 19.200 10.406 -26.518 1.00 91.56 305 GLY A N 1
ATOM 2332 C CA . GLY A 1 305 ? 20.116 11.541 -26.511 1.00 91.56 305 GLY A CA 1
ATOM 2333 C C . GLY A 1 305 ? 21.500 11.125 -26.000 1.00 91.56 305 GLY A C 1
ATOM 2334 O O . GLY A 1 305 ? 21.707 9.997 -25.535 1.00 91.56 305 GLY A O 1
ATOM 2335 N N . ASN A 1 306 ? 22.453 12.061 -26.044 1.00 93.56 306 ASN A N 1
ATOM 2336 C CA . ASN A 1 306 ? 23.808 11.871 -25.518 1.00 93.56 306 ASN A CA 1
ATOM 2337 C C . ASN A 1 306 ? 23.828 11.901 -23.977 1.00 93.56 306 ASN A C 1
ATOM 2339 O O . ASN A 1 306 ? 24.269 12.866 -23.353 1.00 93.56 306 ASN A O 1
ATOM 2343 N N . VAL A 1 307 ? 23.283 10.847 -23.374 1.00 97.19 307 VAL A N 1
ATOM 2344 C CA . VAL A 1 307 ? 23.167 10.638 -21.928 1.00 97.19 307 VAL A CA 1
ATOM 2345 C C . VAL A 1 307 ? 23.742 9.277 -21.541 1.00 97.19 307 VAL A C 1
ATOM 2347 O O . VAL A 1 307 ? 23.897 8.385 -22.371 1.00 97.19 307 VAL A O 1
ATOM 2350 N N . THR A 1 308 ? 24.053 9.115 -20.258 1.00 97.38 308 THR A N 1
ATOM 2351 C CA . THR A 1 308 ? 24.559 7.869 -19.647 1.00 97.38 308 THR A CA 1
ATOM 2352 C C . THR A 1 308 ? 23.532 7.186 -18.742 1.00 97.38 308 THR A C 1
ATOM 2354 O O . THR A 1 308 ? 23.842 6.218 -18.048 1.00 97.38 308 THR A O 1
ATOM 2357 N N . ASN A 1 309 ? 22.309 7.714 -18.704 1.00 98.00 309 ASN A N 1
ATOM 2358 C CA . ASN A 1 309 ? 21.194 7.188 -17.934 1.00 98.00 309 ASN A CA 1
ATOM 2359 C C . ASN A 1 309 ? 19.869 7.508 -18.634 1.00 98.00 309 ASN A C 1
ATOM 2361 O O . ASN A 1 309 ? 19.741 8.533 -19.303 1.00 98.00 309 ASN A O 1
ATOM 2365 N N . TRP A 1 310 ? 18.890 6.620 -18.486 1.00 98.19 310 TRP A N 1
ATOM 2366 C CA . TRP A 1 310 ? 17.548 6.757 -19.042 1.00 98.19 310 TRP A CA 1
ATOM 2367 C C . TRP A 1 310 ? 16.571 5.896 -18.237 1.00 98.19 310 TRP A C 1
ATOM 2369 O O . TRP A 1 310 ? 16.918 4.803 -17.797 1.00 98.19 310 TRP A O 1
ATOM 2379 N N . SER A 1 311 ? 15.345 6.380 -18.054 1.00 98.00 311 SER A N 1
ATOM 2380 C CA . SER A 1 311 ? 14.303 5.678 -17.303 1.00 98.00 311 SER A CA 1
ATOM 2381 C C . SER A 1 311 ? 13.090 5.408 -18.181 1.00 98.00 311 SER A C 1
ATOM 2383 O O . SER A 1 311 ? 12.670 6.283 -18.948 1.00 98.00 311 SER A O 1
ATOM 2385 N N . THR A 1 312 ? 12.492 4.225 -18.027 1.00 97.88 312 THR A N 1
ATOM 2386 C CA . THR A 1 312 ? 11.189 3.909 -18.634 1.00 97.88 312 THR A CA 1
ATOM 2387 C C . THR A 1 312 ? 10.026 4.602 -17.923 1.00 97.88 312 THR A C 1
ATOM 2389 O O . THR A 1 312 ? 8.917 4.576 -18.451 1.00 97.88 312 THR A O 1
ATOM 2392 N N . LYS A 1 313 ? 10.255 5.207 -16.746 1.00 97.69 313 LYS A N 1
ATOM 2393 C CA . LYS A 1 313 ? 9.202 5.768 -15.894 1.00 97.69 313 LYS A CA 1
ATOM 2394 C C . LYS A 1 313 ? 8.388 6.838 -16.616 1.00 97.69 313 LYS A C 1
ATOM 2396 O O . LYS A 1 313 ? 8.929 7.848 -17.075 1.00 97.69 313 LYS A O 1
ATOM 2401 N N . GLY A 1 314 ? 7.079 6.626 -16.691 1.00 97.12 314 GLY A N 1
ATOM 2402 C CA . GLY A 1 314 ? 6.131 7.527 -17.344 1.00 97.12 314 GLY A CA 1
ATOM 2403 C C . GLY A 1 314 ? 6.280 7.588 -18.866 1.00 97.12 314 GLY A C 1
ATOM 2404 O O . GLY A 1 314 ? 5.673 8.458 -19.491 1.00 97.12 314 GLY A O 1
ATOM 2405 N N . LYS A 1 315 ? 7.091 6.710 -19.479 1.00 96.62 315 LYS A N 1
ATOM 2406 C CA . LYS A 1 315 ? 7.270 6.659 -20.939 1.00 96.62 315 LYS A CA 1
ATOM 2407 C C . LYS A 1 315 ? 6.128 5.927 -21.637 1.00 96.62 315 LYS A C 1
ATOM 2409 O O . LYS A 1 315 ? 5.966 6.130 -22.837 1.00 96.62 315 LYS A O 1
ATOM 2414 N N . LYS A 1 316 ? 5.349 5.110 -20.912 1.00 96.94 316 LYS A N 1
ATOM 2415 C CA . LYS A 1 316 ? 4.165 4.412 -21.438 1.00 96.94 316 LYS A CA 1
ATOM 2416 C C . LYS A 1 316 ? 4.431 3.621 -22.727 1.00 96.94 316 LYS A C 1
ATOM 2418 O O . LYS A 1 316 ? 3.709 3.750 -23.716 1.00 96.94 316 LYS A O 1
ATOM 2423 N N . ILE A 1 317 ? 5.512 2.836 -22.714 1.00 97.31 317 ILE A N 1
ATOM 2424 C CA . ILE A 1 317 ? 5.987 2.074 -23.881 1.00 97.31 317 ILE A CA 1
ATOM 2425 C C . ILE A 1 317 ? 5.552 0.602 -23.890 1.00 97.31 317 ILE A C 1
ATOM 2427 O O . ILE A 1 317 ? 5.673 -0.050 -24.922 1.00 97.31 317 ILE A O 1
ATOM 2431 N N . PHE A 1 318 ? 5.020 0.062 -22.793 1.00 98.12 318 PHE A N 1
ATOM 2432 C CA . PHE A 1 318 ? 4.507 -1.312 -22.749 1.00 98.12 318 PHE A CA 1
ATOM 2433 C C . PHE A 1 318 ? 3.074 -1.376 -23.325 1.00 98.12 318 PHE A C 1
ATOM 2435 O O . PHE A 1 318 ? 2.333 -0.411 -23.130 1.00 98.12 318 PHE A O 1
ATOM 2442 N N . PRO A 1 319 ? 2.645 -2.447 -24.026 1.00 98.25 319 PRO A N 1
ATOM 2443 C CA . PRO A 1 319 ? 1.291 -2.516 -24.589 1.00 98.25 319 PRO A CA 1
ATOM 2444 C C . PRO A 1 319 ? 0.215 -2.519 -23.500 1.00 98.25 319 PRO A C 1
ATOM 2446 O O . PRO A 1 319 ? 0.411 -3.110 -22.437 1.00 98.25 319 PRO A O 1
ATOM 2449 N N . THR A 1 320 ? -0.946 -1.913 -23.753 1.00 97.44 320 THR A N 1
ATOM 2450 C CA . THR A 1 320 ? -2.063 -1.972 -22.793 1.00 97.44 320 THR A CA 1
ATOM 2451 C C . THR A 1 320 ? -2.560 -3.409 -22.599 1.00 97.44 320 THR A C 1
ATOM 2453 O O . THR A 1 320 ? -2.413 -4.265 -23.473 1.00 97.44 320 THR A O 1
ATOM 2456 N N . GLN A 1 321 ? -3.244 -3.685 -21.483 1.00 94.88 321 GLN A N 1
ATOM 2457 C CA . GLN A 1 321 ? -3.833 -5.009 -21.230 1.00 94.88 321 GLN A CA 1
ATOM 2458 C C . GLN A 1 321 ? -4.793 -5.464 -22.350 1.00 94.88 321 GLN A C 1
ATOM 2460 O O . GLN A 1 321 ? -4.891 -6.659 -22.636 1.00 94.88 321 GLN A O 1
ATOM 2465 N N . ALA A 1 322 ? -5.473 -4.528 -23.022 1.00 97.31 322 ALA A N 1
ATOM 2466 C CA . ALA A 1 322 ? -6.313 -4.826 -24.180 1.00 97.31 322 ALA A CA 1
ATOM 2467 C C . ALA A 1 322 ? -5.478 -5.257 -25.400 1.00 97.31 322 ALA A C 1
ATOM 2469 O O . ALA A 1 322 ? -5.855 -6.189 -26.106 1.00 97.31 322 ALA A O 1
ATOM 2470 N N . GLU A 1 323 ? -4.329 -4.627 -25.641 1.00 98.19 323 GLU A N 1
ATOM 2471 C CA . GLU A 1 323 ? -3.418 -4.975 -26.738 1.00 98.19 323 GLU A CA 1
ATOM 2472 C C . GLU A 1 323 ? -2.706 -6.311 -26.476 1.00 98.19 323 GLU A C 1
ATOM 2474 O O . GLU A 1 323 ? -2.681 -7.159 -27.368 1.00 98.19 323 GLU A O 1
ATOM 2479 N N . ILE A 1 324 ? -2.255 -6.567 -25.239 1.00 97.81 324 ILE A N 1
ATOM 2480 C CA . ILE A 1 324 ? -1.762 -7.887 -24.802 1.00 97.81 324 ILE A CA 1
ATOM 2481 C C . ILE A 1 324 ? -2.832 -8.970 -25.025 1.00 97.81 324 ILE A C 1
ATOM 2483 O O . ILE A 1 324 ? -2.534 -10.024 -25.586 1.00 97.81 324 ILE A O 1
ATOM 2487 N N . THR A 1 325 ? -4.091 -8.710 -24.656 1.00 96.94 325 THR A N 1
ATOM 2488 C CA . THR A 1 325 ? -5.206 -9.655 -24.878 1.00 96.94 325 THR A CA 1
ATOM 2489 C C . THR A 1 325 ? -5.473 -9.884 -26.374 1.00 96.94 325 THR A C 1
ATOM 2491 O O . THR A 1 325 ? -5.735 -11.009 -26.794 1.00 96.94 325 THR A O 1
ATOM 2494 N N . ASN A 1 326 ? -5.303 -8.853 -27.207 1.00 97.44 326 ASN A N 1
ATOM 2495 C CA . ASN A 1 326 ? -5.363 -8.928 -28.673 1.00 97.44 326 ASN A CA 1
ATOM 2496 C C . ASN A 1 326 ? -4.063 -9.462 -29.323 1.00 97.44 326 ASN A C 1
ATOM 2498 O O . ASN A 1 326 ? -3.792 -9.186 -30.492 1.00 97.44 326 ASN A O 1
ATOM 2502 N N . LYS A 1 327 ? -3.261 -10.237 -28.579 1.00 97.12 327 LYS A N 1
ATOM 2503 C CA . LYS A 1 327 ? -2.009 -10.883 -29.016 1.00 97.12 327 LYS A CA 1
ATOM 2504 C C . LYS A 1 327 ? -0.909 -9.933 -29.512 1.00 97.12 327 LYS A C 1
ATOM 2506 O O . LYS A 1 327 ? -0.006 -10.354 -30.237 1.00 97.12 327 LYS A O 1
ATOM 2511 N N . GLN A 1 328 ? -0.950 -8.656 -29.137 1.00 97.56 328 GLN A N 1
ATOM 2512 C CA . GLN A 1 328 ? 0.099 -7.704 -29.497 1.00 97.56 328 GLN A CA 1
ATOM 2513 C C . GLN A 1 328 ? 1.305 -7.817 -28.558 1.00 97.56 328 GLN A C 1
ATOM 2515 O O . GLN A 1 328 ? 1.182 -8.171 -27.386 1.00 97.56 328 GLN A O 1
ATOM 2520 N N . TYR A 1 329 ? 2.485 -7.510 -29.095 1.00 96.56 329 TYR A N 1
ATOM 2521 C CA . TYR A 1 329 ? 3.764 -7.603 -28.386 1.00 96.56 329 TYR A CA 1
ATOM 2522 C C . TYR A 1 329 ? 4.716 -6.430 -28.669 1.00 96.56 329 TYR A C 1
ATOM 2524 O O . TYR A 1 329 ? 5.792 -6.384 -28.092 1.00 96.56 329 TYR A O 1
ATOM 2532 N N . LYS A 1 330 ? 4.366 -5.496 -29.563 1.00 97.06 330 LYS A N 1
ATOM 2533 C CA . LYS A 1 330 ? 5.246 -4.380 -29.955 1.00 97.06 330 LYS A CA 1
ATOM 2534 C C . LYS A 1 330 ? 5.149 -3.232 -28.961 1.00 97.06 330 LYS A C 1
ATOM 2536 O O . LYS A 1 330 ? 4.045 -2.888 -28.550 1.00 97.06 330 LYS A O 1
ATOM 2541 N N . PHE A 1 331 ? 6.271 -2.613 -28.622 1.00 97.75 331 PHE A N 1
ATOM 2542 C CA . PHE A 1 331 ? 6.281 -1.465 -27.723 1.00 97.75 331 PHE A CA 1
ATOM 2543 C C . PHE A 1 331 ? 5.754 -0.192 -28.405 1.00 97.75 331 PHE A C 1
ATOM 2545 O O . PHE A 1 331 ? 5.893 0.014 -29.613 1.00 97.75 331 PHE A O 1
ATOM 2552 N N . HIS A 1 332 ? 5.160 0.699 -27.612 1.00 97.19 332 HIS A N 1
ATOM 2553 C CA . HIS A 1 332 ? 4.715 2.006 -28.084 1.00 97.19 332 HIS A CA 1
ATOM 2554 C C . HIS A 1 332 ? 5.902 2.958 -28.230 1.00 97.19 332 HIS A C 1
ATOM 2556 O O . HIS A 1 332 ? 6.733 3.086 -27.335 1.00 97.19 332 HIS A O 1
ATOM 2562 N N . GLN A 1 333 ? 5.925 3.692 -29.341 1.00 94.06 333 GLN A N 1
ATOM 2563 C CA . GLN A 1 333 ? 6.834 4.824 -29.569 1.00 94.06 333 GLN A CA 1
ATOM 2564 C C . GLN A 1 333 ? 6.107 6.178 -29.418 1.00 94.06 333 GLN A C 1
ATOM 2566 O O . GLN A 1 333 ? 6.715 7.234 -29.560 1.00 94.06 333 GLN A O 1
ATOM 2571 N N . ASP A 1 334 ? 4.797 6.154 -29.140 1.00 94.06 334 ASP A N 1
ATOM 2572 C CA . ASP A 1 334 ? 3.907 7.321 -29.074 1.00 94.06 334 ASP A CA 1
ATOM 2573 C C . ASP A 1 334 ? 3.380 7.634 -27.659 1.00 94.06 334 ASP A C 1
ATOM 2575 O O . ASP A 1 334 ? 2.565 8.541 -27.493 1.00 94.06 334 ASP A O 1
ATOM 2579 N N . GLY A 1 335 ? 3.832 6.887 -26.645 1.00 94.25 335 GLY A N 1
ATOM 2580 C CA . GLY A 1 335 ? 3.468 7.082 -25.238 1.00 94.25 335 GLY A CA 1
ATOM 2581 C C . GLY A 1 335 ? 2.010 6.760 -24.885 1.00 94.25 335 GLY A C 1
ATOM 2582 O O . GLY A 1 335 ? 1.537 7.195 -23.831 1.00 94.25 335 GLY A O 1
ATOM 2583 N N . LYS A 1 336 ? 1.276 6.032 -25.743 1.00 96.31 336 LYS A N 1
ATOM 2584 C CA . LYS A 1 336 ? -0.128 5.649 -25.488 1.00 96.31 336 LYS A CA 1
ATOM 2585 C C . LYS A 1 336 ? -0.310 4.341 -24.708 1.00 96.31 336 LYS A C 1
ATOM 2587 O O . LYS A 1 336 ? -1.439 4.035 -24.334 1.00 96.31 336 LYS A O 1
ATOM 2592 N N . GLY A 1 337 ? 0.767 3.598 -24.466 1.00 97.31 337 GLY A N 1
ATOM 2593 C CA . GLY A 1 337 ? 0.745 2.351 -23.710 1.00 97.31 337 GLY A CA 1
ATOM 2594 C C . GLY A 1 337 ? 0.686 2.558 -22.192 1.00 97.31 337 GLY A C 1
ATOM 2595 O O . GLY A 1 337 ? 0.128 3.530 -21.673 1.00 97.31 337 GLY A O 1
ATOM 2596 N N . VAL A 1 338 ? 1.305 1.634 -21.465 1.00 97.81 338 VAL A N 1
ATOM 2597 C CA . VAL A 1 338 ? 1.415 1.618 -20.000 1.00 97.81 338 VAL A CA 1
ATOM 2598 C C . VAL A 1 338 ? 2.871 1.444 -19.551 1.00 97.81 338 VAL A C 1
ATOM 2600 O O . VAL A 1 338 ? 3.789 1.303 -20.366 1.00 97.81 338 VAL A O 1
ATOM 2603 N N . GLU A 1 339 ? 3.097 1.510 -18.241 1.00 97.44 339 GLU A N 1
ATOM 2604 C CA . GLU A 1 339 ? 4.370 1.114 -17.632 1.00 97.44 339 GLU A CA 1
ATOM 2605 C C . GLU A 1 339 ? 4.578 -0.407 -17.769 1.00 97.44 339 GLU A C 1
ATOM 2607 O O . GLU A 1 339 ? 3.639 -1.146 -18.066 1.00 97.44 339 GLU A O 1
ATOM 2612 N N . PHE A 1 340 ? 5.809 -0.893 -17.600 1.00 97.31 340 PHE A N 1
ATOM 2613 C CA . PHE A 1 340 ? 6.128 -2.299 -17.865 1.00 97.31 340 PHE A CA 1
ATOM 2614 C C . PHE A 1 340 ? 5.398 -3.235 -16.904 1.00 97.31 340 PHE A C 1
ATOM 2616 O O . PHE A 1 340 ? 5.425 -3.007 -15.698 1.00 97.31 340 PHE A O 1
ATOM 2623 N N . ALA A 1 341 ? 4.811 -4.318 -17.419 1.00 94.88 341 ALA A N 1
ATOM 2624 C CA . ALA A 1 341 ? 4.211 -5.342 -16.570 1.00 94.88 341 ALA A CA 1
ATOM 2625 C C . ALA A 1 341 ? 5.255 -5.978 -15.639 1.00 94.88 341 ALA A C 1
ATOM 2627 O O . ALA A 1 341 ? 6.389 -6.245 -16.056 1.00 94.88 341 ALA A O 1
ATOM 2628 N N . SER A 1 342 ? 4.856 -6.281 -14.405 1.00 91.69 342 SER A N 1
ATOM 2629 C CA . SER A 1 342 ? 5.708 -6.967 -13.422 1.00 91.69 342 SER A CA 1
ATOM 2630 C C . SER A 1 342 ? 6.065 -8.403 -13.843 1.00 91.69 342 SER A C 1
ATOM 2632 O O . SER A 1 342 ? 7.057 -8.952 -13.374 1.00 91.69 342 SER A O 1
ATOM 2634 N N . ASP A 1 343 ? 5.319 -8.986 -14.789 1.00 91.81 343 ASP A N 1
ATOM 2635 C CA . ASP A 1 343 ? 5.630 -10.262 -15.441 1.00 91.81 343 ASP A CA 1
ATOM 2636 C C . ASP A 1 343 ? 5.583 -10.134 -16.984 1.00 91.81 343 ASP A C 1
ATOM 2638 O O . ASP A 1 343 ? 4.507 -9.912 -17.549 1.00 91.81 343 ASP A O 1
ATOM 2642 N N . PRO A 1 344 ? 6.716 -10.292 -17.701 1.00 95.56 344 PRO A N 1
ATOM 2643 C CA . PRO A 1 344 ? 6.751 -10.220 -19.162 1.00 95.56 344 PRO A CA 1
ATOM 2644 C C . PRO A 1 344 ? 6.190 -11.448 -19.896 1.00 95.56 344 PRO A C 1
ATOM 2646 O O . PRO A 1 344 ? 6.049 -11.382 -21.120 1.00 95.56 344 PRO A O 1
ATOM 2649 N N . ARG A 1 345 ? 5.863 -12.564 -19.221 1.00 95.31 345 ARG A N 1
ATOM 2650 C CA . ARG A 1 345 ? 5.480 -13.825 -19.895 1.00 95.31 345 ARG A CA 1
ATOM 2651 C C . ARG A 1 345 ? 4.323 -13.664 -20.887 1.00 95.31 345 ARG A C 1
ATOM 2653 O O . ARG A 1 345 ? 4.359 -14.282 -21.944 1.00 95.31 345 ARG A O 1
ATOM 2660 N N . ALA A 1 346 ? 3.345 -12.795 -20.621 1.00 95.50 346 ALA A N 1
ATOM 2661 C CA . ALA A 1 346 ? 2.245 -12.531 -21.560 1.00 95.50 346 ALA A CA 1
ATOM 2662 C C . ALA A 1 346 ? 2.707 -11.832 -22.860 1.00 95.50 346 ALA A C 1
ATOM 2664 O O . ALA A 1 346 ? 2.255 -12.181 -23.951 1.00 95.50 346 ALA A O 1
ATOM 2665 N N . LEU A 1 347 ? 3.658 -10.894 -22.766 1.00 97.50 347 LEU A N 1
ATOM 2666 C CA . LEU A 1 347 ? 4.289 -10.253 -23.927 1.00 97.50 347 LEU A CA 1
ATOM 2667 C C . LEU A 1 347 ? 5.086 -11.281 -24.748 1.00 97.50 347 LEU A C 1
ATOM 2669 O O . LEU A 1 347 ? 5.034 -11.302 -25.978 1.00 97.50 347 LEU A O 1
ATOM 2673 N N . TYR A 1 348 ? 5.812 -12.158 -24.054 1.00 97.50 348 TYR A N 1
ATOM 2674 C CA . TYR A 1 348 ? 6.696 -13.149 -24.665 1.00 97.50 348 TYR A CA 1
ATOM 2675 C C . TYR A 1 348 ? 5.943 -14.363 -25.235 1.00 97.50 348 TYR A C 1
ATOM 2677 O O . TYR A 1 348 ? 6.382 -14.920 -26.243 1.00 97.50 348 TYR A O 1
ATOM 2685 N N . GLU A 1 349 ? 4.775 -14.711 -24.689 1.00 97.12 349 GLU A N 1
ATOM 2686 C CA . GLU A 1 349 ? 3.803 -15.608 -25.325 1.00 97.12 349 GLU A CA 1
ATOM 2687 C C . GLU A 1 349 ? 3.316 -15.019 -26.653 1.00 97.12 349 GLU A C 1
ATOM 2689 O O . GLU A 1 349 ? 3.388 -15.691 -27.678 1.00 97.12 349 GLU A O 1
ATOM 2694 N N . ASN A 1 350 ? 2.893 -13.752 -26.669 1.00 97.56 350 ASN A N 1
ATOM 2695 C CA . ASN A 1 350 ? 2.421 -13.086 -27.886 1.00 97.56 350 ASN A CA 1
ATOM 2696 C C . ASN A 1 350 ? 3.509 -13.016 -28.971 1.00 97.56 350 ASN A C 1
ATOM 2698 O O . ASN A 1 350 ? 3.239 -13.310 -30.136 1.00 97.56 350 ASN A O 1
ATOM 2702 N N . GLY A 1 351 ? 4.754 -12.710 -28.588 1.00 96.56 351 GLY A N 1
ATOM 2703 C CA . GLY A 1 351 ? 5.905 -12.783 -29.491 1.00 96.56 351 GLY A CA 1
ATOM 2704 C C . GLY A 1 351 ? 6.144 -14.200 -30.033 1.00 96.56 351 GLY A C 1
ATOM 2705 O O . GLY A 1 351 ? 6.355 -14.372 -31.233 1.00 96.56 351 GLY A O 1
ATOM 2706 N N . TYR A 1 352 ? 6.058 -15.233 -29.189 1.00 96.38 352 TYR A N 1
ATOM 2707 C CA . TYR A 1 352 ? 6.174 -16.635 -29.614 1.00 96.38 352 TYR A CA 1
ATOM 2708 C C . TYR A 1 352 ? 5.058 -17.051 -30.586 1.00 96.38 352 TYR A C 1
ATOM 2710 O O . TYR A 1 352 ? 5.351 -17.597 -31.649 1.00 96.38 352 TYR A O 1
ATOM 2718 N N . GLN A 1 353 ? 3.801 -16.712 -30.287 1.00 96.00 353 GLN A N 1
ATOM 2719 C CA . GLN A 1 353 ? 2.637 -16.982 -31.144 1.00 96.00 353 GLN A CA 1
ATOM 2720 C C . GLN A 1 353 ? 2.709 -16.255 -32.500 1.00 96.00 353 GLN A C 1
ATOM 2722 O O . GLN A 1 353 ? 2.119 -16.713 -33.475 1.00 96.00 353 GLN A O 1
ATOM 2727 N N . ALA A 1 354 ? 3.459 -15.152 -32.585 1.00 95.81 354 ALA A N 1
ATOM 2728 C CA . ALA A 1 354 ? 3.763 -14.456 -33.836 1.00 95.81 354 ALA A CA 1
ATOM 2729 C C . ALA A 1 354 ? 4.930 -15.072 -34.641 1.00 95.81 354 ALA A C 1
ATOM 2731 O O . ALA A 1 354 ? 5.260 -14.554 -35.706 1.00 95.81 354 ALA A O 1
ATOM 2732 N N . GLY A 1 355 ? 5.550 -16.157 -34.159 1.00 95.44 355 GLY A N 1
ATOM 2733 C CA . GLY A 1 355 ? 6.646 -16.871 -34.829 1.00 95.44 355 GLY A CA 1
ATOM 2734 C C . GLY A 1 355 ? 8.050 -16.589 -34.278 1.00 95.44 355 GLY A C 1
ATOM 2735 O O . GLY A 1 355 ? 9.034 -16.840 -34.971 1.00 95.44 355 GLY A O 1
ATOM 2736 N N . SER A 1 356 ? 8.174 -16.055 -33.058 1.00 94.81 356 SER A N 1
ATOM 2737 C CA . SER A 1 356 ? 9.484 -15.750 -32.464 1.00 94.81 356 SER A CA 1
ATOM 2738 C C . SER A 1 356 ? 10.343 -16.985 -32.185 1.00 94.81 356 SER A C 1
ATOM 2740 O O . SER A 1 356 ? 9.904 -17.948 -31.553 1.00 94.81 356 SER A O 1
ATOM 2742 N N . THR A 1 357 ? 11.625 -16.882 -32.537 1.00 91.12 357 THR A N 1
ATOM 2743 C CA . THR A 1 357 ? 12.685 -17.843 -32.196 1.00 91.12 357 THR A CA 1
ATOM 2744 C C . THR A 1 357 ? 13.564 -17.401 -31.014 1.00 91.12 357 THR A C 1
ATOM 2746 O O . THR A 1 357 ? 14.517 -18.096 -30.673 1.00 91.12 357 THR A O 1
ATOM 2749 N N . PHE A 1 358 ? 13.257 -16.280 -30.342 1.00 87.75 358 PHE A N 1
ATOM 2750 C CA . PHE A 1 358 ? 14.092 -15.714 -29.260 1.00 87.75 358 PHE A CA 1
ATOM 2751 C C . PHE A 1 358 ? 14.137 -16.548 -27.962 1.00 87.75 358 PHE A C 1
ATOM 2753 O O . PHE A 1 358 ? 14.942 -16.254 -27.082 1.00 87.75 358 PHE A O 1
ATOM 2760 N N . GLY A 1 359 ? 13.266 -17.550 -27.793 1.00 88.50 359 GLY A N 1
ATOM 2761 C CA . GLY A 1 359 ? 13.261 -18.432 -26.614 1.00 88.50 359 GLY A CA 1
ATOM 2762 C C . GLY A 1 359 ? 12.783 -17.791 -25.299 1.00 88.50 359 GLY A C 1
ATOM 2763 O O . GLY A 1 359 ? 12.847 -18.428 -24.250 1.00 88.50 359 GLY A O 1
ATOM 2764 N N . LEU A 1 360 ? 12.277 -16.551 -25.328 1.00 94.38 360 LEU A N 1
ATOM 2765 C CA . LEU A 1 360 ? 11.909 -15.800 -24.118 1.00 94.38 360 LEU A CA 1
ATOM 2766 C C . LEU A 1 360 ? 10.553 -16.184 -23.498 1.00 94.38 360 LEU A C 1
ATOM 2768 O O . LEU A 1 360 ? 10.266 -15.741 -22.393 1.00 94.38 360 LEU A O 1
ATOM 2772 N N . ARG A 1 361 ? 9.747 -17.029 -24.159 1.00 91.44 361 ARG A N 1
ATOM 2773 C CA . ARG A 1 361 ? 8.356 -17.393 -23.802 1.00 91.44 361 ARG A CA 1
ATOM 2774 C C . ARG A 1 361 ? 8.078 -17.545 -22.294 1.00 91.44 361 ARG A C 1
ATOM 2776 O O . ARG A 1 361 ? 7.109 -16.992 -21.790 1.00 91.44 361 ARG A O 1
ATOM 2783 N N . ASN A 1 362 ? 8.946 -18.264 -21.578 1.00 90.00 362 ASN A N 1
ATOM 2784 C CA . ASN A 1 362 ? 8.762 -18.605 -20.159 1.00 90.00 362 ASN A CA 1
ATOM 2785 C C . ASN A 1 362 ? 9.604 -17.740 -19.193 1.00 90.00 362 ASN A C 1
ATOM 2787 O O . ASN A 1 362 ? 9.662 -18.033 -18.001 1.00 90.00 362 ASN A O 1
ATOM 2791 N N . GLN A 1 363 ? 10.301 -16.713 -19.686 1.00 93.94 363 GLN A N 1
ATOM 2792 C CA . GLN A 1 363 ? 11.210 -15.884 -18.890 1.00 93.94 363 GLN A CA 1
ATOM 2793 C C . GLN A 1 363 ? 10.439 -14.820 -18.097 1.00 93.94 363 GLN A C 1
ATOM 2795 O O . GLN A 1 363 ? 9.645 -14.085 -18.672 1.00 93.94 363 GLN A O 1
ATOM 2800 N N . LYS A 1 364 ? 10.739 -14.677 -16.798 1.00 91.88 364 LYS A N 1
ATOM 2801 C CA . LYS A 1 364 ? 10.209 -13.615 -15.912 1.00 91.88 364 LYS A CA 1
ATOM 2802 C C . LYS A 1 364 ? 11.052 -12.322 -15.915 1.00 91.88 364 LYS A C 1
ATOM 2804 O O . LYS A 1 364 ? 10.946 -11.504 -15.008 1.00 91.88 364 LYS A O 1
ATOM 2809 N N . LYS A 1 365 ? 11.948 -12.155 -16.893 1.00 95.25 365 LYS A N 1
ATOM 2810 C CA . LYS A 1 365 ? 12.958 -11.084 -16.923 1.00 95.25 365 LYS A CA 1
ATOM 2811 C C . LYS A 1 365 ? 12.989 -10.382 -18.276 1.00 95.25 365 LYS A C 1
ATOM 2813 O O . LYS A 1 365 ? 12.937 -11.039 -19.314 1.00 95.25 365 LYS A O 1
ATOM 2818 N N . TYR A 1 366 ? 13.119 -9.062 -18.254 1.00 97.69 366 TYR A N 1
ATOM 2819 C CA . TYR A 1 366 ? 13.337 -8.245 -19.440 1.00 97.69 366 TYR A CA 1
ATOM 2820 C C . TYR A 1 366 ? 14.796 -8.321 -19.892 1.00 97.69 366 TYR A C 1
ATOM 2822 O O . TYR A 1 366 ? 15.714 -8.341 -19.073 1.00 97.69 366 TYR A O 1
ATOM 2830 N N . ILE A 1 367 ? 15.006 -8.330 -21.209 1.00 97.19 367 ILE A N 1
ATOM 2831 C CA . ILE A 1 367 ? 16.333 -8.357 -21.835 1.00 97.19 367 ILE A CA 1
ATOM 2832 C C . ILE A 1 367 ? 16.668 -6.960 -22.357 1.00 97.19 367 ILE A C 1
ATOM 2834 O O . ILE A 1 367 ? 15.989 -6.467 -23.263 1.00 97.19 367 ILE A O 1
ATOM 2838 N N . VAL A 1 368 ? 17.726 -6.347 -21.819 1.00 98.31 368 VAL A N 1
ATOM 2839 C CA . VAL A 1 368 ? 18.148 -4.975 -22.139 1.00 98.31 368 VAL A CA 1
ATOM 2840 C C . VAL A 1 368 ? 19.600 -4.942 -22.632 1.00 98.31 368 VAL A C 1
ATOM 2842 O O . VAL A 1 368 ? 20.458 -5.701 -22.174 1.00 98.31 368 VAL A O 1
ATOM 2845 N N . ARG A 1 369 ? 19.885 -4.041 -23.575 1.00 98.31 369 ARG A N 1
ATOM 2846 C CA . ARG A 1 369 ? 21.228 -3.652 -24.031 1.00 98.31 369 ARG A CA 1
ATOM 2847 C C . ARG A 1 369 ? 21.315 -2.141 -24.253 1.00 98.31 369 ARG A C 1
ATOM 2849 O O . ARG A 1 369 ? 20.296 -1.471 -24.411 1.00 98.31 369 ARG A O 1
ATOM 2856 N N . ILE A 1 370 ? 22.539 -1.631 -24.348 1.00 98.25 370 ILE A N 1
ATOM 2857 C CA . ILE A 1 370 ? 22.849 -0.264 -24.784 1.00 98.25 370 ILE A CA 1
ATOM 2858 C C . ILE A 1 370 ? 23.528 -0.305 -26.153 1.00 98.25 370 ILE A C 1
ATOM 2860 O O . ILE A 1 370 ? 24.400 -1.140 -26.391 1.00 98.25 370 ILE A O 1
ATOM 2864 N N . LEU A 1 371 ? 23.159 0.612 -27.043 1.00 97.06 371 LEU A N 1
ATOM 2865 C CA . LEU A 1 371 ? 23.833 0.869 -28.314 1.00 97.06 371 LEU A CA 1
ATOM 2866 C C . LEU A 1 371 ? 24.393 2.295 -28.302 1.00 97.06 371 LEU A C 1
ATOM 2868 O O . LEU A 1 371 ? 23.675 3.233 -27.967 1.00 97.06 371 LEU A O 1
ATOM 2872 N N . ALA A 1 372 ? 25.657 2.459 -28.689 1.00 95.81 372 ALA A N 1
ATOM 2873 C CA . ALA A 1 372 ? 26.263 3.771 -28.908 1.00 95.81 372 ALA A CA 1
ATOM 2874 C C . ALA A 1 372 ? 26.139 4.176 -30.383 1.00 95.81 372 ALA A C 1
ATOM 2876 O O . ALA A 1 372 ? 26.402 3.364 -31.274 1.00 95.81 372 ALA A O 1
ATOM 2877 N N . VAL A 1 373 ? 25.745 5.421 -30.641 1.00 94.56 373 VAL A N 1
ATOM 2878 C CA . VAL A 1 373 ? 25.599 5.991 -31.986 1.00 94.56 373 VAL A CA 1
ATOM 2879 C C . VAL A 1 373 ? 26.763 6.938 -32.252 1.00 94.56 373 VAL A C 1
ATOM 2881 O O . VAL A 1 373 ? 27.122 7.761 -31.409 1.00 94.56 373 VAL A O 1
ATOM 2884 N N . TYR A 1 374 ? 27.337 6.836 -33.443 1.00 92.12 374 TYR A N 1
ATOM 2885 C CA . TYR A 1 374 ? 28.512 7.580 -33.881 1.00 92.12 374 TYR A CA 1
ATOM 2886 C C . TYR A 1 374 ? 28.181 8.456 -35.102 1.00 92.12 374 TYR A C 1
ATOM 2888 O O . TYR A 1 374 ? 27.150 8.246 -35.742 1.00 92.12 374 TYR A O 1
ATOM 2896 N N . PRO A 1 375 ? 29.051 9.405 -35.500 1.00 89.50 375 PRO A N 1
ATOM 2897 C CA . PRO A 1 375 ? 28.832 10.234 -36.694 1.00 89.50 375 PRO A CA 1
ATOM 2898 C C . PRO A 1 375 ? 28.657 9.457 -38.013 1.00 89.50 375 PRO A C 1
ATOM 2900 O O . PRO A 1 375 ? 28.124 10.003 -38.976 1.00 89.50 375 PRO A O 1
ATOM 2903 N N . TRP A 1 376 ? 29.097 8.195 -38.064 1.00 86.50 376 TRP A N 1
ATOM 2904 C CA . TRP A 1 376 ? 28.924 7.265 -39.190 1.00 86.50 376 TRP A CA 1
ATOM 2905 C C . TRP A 1 376 ? 27.746 6.279 -39.013 1.00 86.50 376 TRP A C 1
ATOM 2907 O O . TRP A 1 376 ? 27.524 5.433 -39.878 1.00 86.50 376 TRP A O 1
ATOM 2917 N N . GLY A 1 377 ? 26.986 6.371 -37.914 1.00 87.19 377 GLY A N 1
ATOM 2918 C CA . GLY A 1 377 ? 25.811 5.542 -37.623 1.00 87.19 377 GLY A CA 1
ATOM 2919 C C . GLY A 1 377 ? 25.925 4.681 -36.359 1.00 87.19 377 GLY A C 1
ATOM 2920 O O . GLY A 1 377 ? 26.763 4.908 -35.486 1.00 87.19 377 GLY A O 1
ATOM 2921 N N . ASP A 1 378 ? 25.035 3.696 -36.255 1.00 90.12 378 ASP A N 1
ATOM 2922 C CA . ASP A 1 378 ? 24.913 2.794 -35.106 1.00 90.12 378 ASP A CA 1
ATOM 2923 C C . ASP A 1 378 ? 26.157 1.903 -34.926 1.00 90.12 378 ASP A C 1
ATOM 2925 O O . ASP A 1 378 ? 26.603 1.234 -35.860 1.00 90.12 378 ASP A O 1
ATOM 2929 N N . GLY A 1 379 ? 26.700 1.871 -33.707 1.00 89.88 379 GLY A N 1
ATOM 2930 C CA . GLY A 1 379 ? 27.779 0.968 -33.311 1.00 89.88 379 GLY A CA 1
ATOM 2931 C C . GLY A 1 379 ? 27.292 -0.375 -32.743 1.00 89.88 379 GLY A C 1
ATOM 2932 O O . GLY A 1 379 ? 26.091 -0.653 -32.709 1.00 89.88 379 GLY A O 1
ATOM 2933 N N . PRO A 1 380 ? 28.218 -1.229 -32.270 1.00 89.88 380 PRO A N 1
ATOM 2934 C CA . PRO A 1 380 ? 27.871 -2.498 -31.637 1.00 89.88 380 PRO A CA 1
ATOM 2935 C C . PRO A 1 380 ? 27.139 -2.295 -30.300 1.00 89.88 380 PRO A C 1
ATOM 2937 O O . PRO A 1 380 ? 27.431 -1.369 -29.541 1.00 89.88 380 PRO A O 1
ATOM 2940 N N . THR A 1 381 ? 26.207 -3.198 -29.990 1.00 94.69 381 THR A N 1
ATOM 2941 C CA . THR A 1 381 ? 25.492 -3.221 -28.705 1.00 94.69 381 THR A CA 1
ATOM 2942 C C . THR A 1 381 ? 26.343 -3.803 -27.577 1.00 94.69 381 THR A C 1
ATOM 2944 O O . THR A 1 381 ? 27.181 -4.673 -27.822 1.00 94.69 381 THR A O 1
ATOM 2947 N N . SER A 1 382 ? 26.037 -3.430 -26.335 1.00 97.69 382 SER A N 1
ATOM 2948 C CA . SER A 1 382 ? 26.527 -4.098 -25.125 1.00 97.69 382 SER A CA 1
ATOM 2949 C C . SER A 1 382 ? 26.180 -5.594 -25.081 1.00 97.69 382 SER A C 1
ATOM 2951 O O . SER A 1 382 ? 25.365 -6.106 -25.856 1.00 97.69 382 SER A O 1
ATOM 2953 N N . ASP A 1 383 ? 26.741 -6.300 -24.101 1.00 97.56 383 ASP A N 1
ATOM 2954 C CA . ASP A 1 383 ? 26.175 -7.584 -23.680 1.00 97.56 383 ASP A CA 1
ATOM 2955 C C . ASP A 1 383 ? 24.816 -7.390 -22.987 1.00 97.56 383 ASP A C 1
ATOM 2957 O O . ASP A 1 383 ? 24.449 -6.273 -22.613 1.00 97.56 383 ASP A O 1
ATOM 2961 N N . ILE A 1 384 ? 24.066 -8.485 -22.832 1.00 96.75 384 ILE A N 1
ATOM 2962 C CA . ILE A 1 384 ? 22.761 -8.487 -22.155 1.00 96.75 384 ILE A CA 1
ATOM 2963 C C . ILE A 1 384 ? 22.925 -8.106 -20.682 1.00 96.75 384 ILE A C 1
ATOM 2965 O O . ILE A 1 384 ? 23.684 -8.759 -19.955 1.00 96.75 384 ILE A O 1
ATOM 2969 N N . THR A 1 385 ? 22.128 -7.138 -20.238 1.00 98.25 385 THR A N 1
ATOM 2970 C CA . THR A 1 385 ? 21.701 -7.029 -18.842 1.00 98.25 385 THR A CA 1
ATOM 2971 C C . THR A 1 385 ? 20.271 -7.557 -18.734 1.00 98.25 385 THR A C 1
ATOM 2973 O O . THR A 1 385 ? 19.389 -7.149 -19.491 1.00 98.25 385 THR A O 1
ATOM 2976 N N . ASP A 1 386 ? 20.058 -8.486 -17.804 1.00 97.25 386 ASP A N 1
ATOM 2977 C CA . ASP A 1 386 ? 18.730 -8.958 -17.416 1.00 97.25 386 ASP A CA 1
ATOM 2978 C C . ASP A 1 386 ? 18.110 -7.982 -16.403 1.00 97.25 386 ASP A C 1
ATOM 2980 O O . ASP A 1 386 ? 18.810 -7.491 -15.517 1.00 97.25 386 ASP A O 1
ATOM 2984 N N . ALA A 1 387 ? 16.802 -7.741 -16.488 1.00 97.00 387 ALA A N 1
ATOM 2985 C CA . ALA A 1 387 ? 16.057 -6.937 -15.521 1.00 97.00 387 ALA A CA 1
ATOM 2986 C C . ALA A 1 387 ? 14.805 -7.684 -15.038 1.00 97.00 387 ALA A C 1
ATOM 2988 O O . ALA A 1 387 ? 13.875 -7.929 -15.806 1.00 97.00 387 ALA A O 1
ATOM 2989 N N . VAL A 1 388 ? 14.779 -8.045 -13.755 1.00 94.31 388 VAL A N 1
ATOM 2990 C CA . VAL A 1 388 ? 13.613 -8.634 -13.076 1.00 94.31 388 VAL A CA 1
ATOM 2991 C C . VAL A 1 388 ? 12.849 -7.505 -12.387 1.00 94.31 388 VAL A C 1
ATOM 2993 O O . VAL A 1 388 ? 13.460 -6.694 -11.689 1.00 94.31 388 VAL A O 1
ATOM 2996 N N . MET A 1 389 ? 11.534 -7.419 -12.587 1.00 93.12 389 MET A N 1
ATOM 2997 C CA . MET A 1 389 ? 10.706 -6.467 -11.838 1.00 93.12 389 MET A CA 1
ATOM 2998 C C . MET A 1 389 ? 10.534 -6.951 -10.393 1.00 93.12 389 MET A C 1
ATOM 3000 O O . MET A 1 389 ? 10.395 -8.156 -10.181 1.00 93.12 389 MET A O 1
ATOM 3004 N N . PRO A 1 390 ? 10.562 -6.055 -9.391 1.00 87.81 390 PRO A N 1
ATOM 3005 C CA . PRO A 1 390 ? 10.383 -6.460 -8.004 1.00 87.81 390 PRO A CA 1
ATOM 3006 C C . PRO A 1 390 ? 8.954 -6.961 -7.779 1.00 87.81 390 PRO A C 1
ATOM 3008 O O . PRO A 1 390 ? 8.010 -6.447 -8.381 1.00 87.81 390 PRO A O 1
ATOM 3011 N N . ILE A 1 391 ? 8.795 -7.929 -6.873 1.00 84.56 391 ILE A N 1
ATOM 3012 C CA . ILE A 1 391 ? 7.470 -8.368 -6.427 1.00 84.56 391 ILE A CA 1
ATOM 3013 C C . ILE A 1 391 ? 6.741 -7.179 -5.792 1.00 84.56 391 ILE A C 1
ATOM 3015 O O . ILE A 1 391 ? 7.305 -6.448 -4.976 1.00 84.56 391 ILE A O 1
ATOM 3019 N N . GLU A 1 392 ? 5.489 -6.977 -6.195 1.00 87.81 392 GLU A N 1
ATOM 3020 C CA . GLU A 1 392 ? 4.651 -5.893 -5.689 1.00 87.81 392 GLU A CA 1
ATOM 3021 C C . GLU A 1 392 ? 4.317 -6.098 -4.212 1.00 87.81 392 GLU A C 1
ATOM 3023 O O . GLU A 1 392 ? 4.132 -7.221 -3.739 1.00 87.81 392 GLU A O 1
ATOM 3028 N N . GLN A 1 393 ? 4.209 -4.985 -3.489 1.00 89.56 393 GLN A N 1
ATOM 3029 C CA . GLN A 1 393 ? 3.647 -4.978 -2.148 1.00 89.56 393 GLN A CA 1
ATOM 3030 C C . GLN A 1 393 ? 2.214 -5.524 -2.185 1.00 89.56 393 GLN A C 1
ATOM 3032 O O . GLN A 1 393 ? 1.455 -5.227 -3.113 1.00 89.56 393 GLN A O 1
ATOM 3037 N N . MET A 1 394 ? 1.826 -6.311 -1.180 1.00 90.25 394 MET A N 1
ATOM 3038 C CA . MET A 1 394 ? 0.442 -6.774 -1.080 1.00 90.25 394 MET A CA 1
ATOM 3039 C C . MET A 1 394 ? -0.533 -5.599 -0.955 1.00 90.25 394 MET A C 1
ATOM 3041 O O . MET A 1 394 ? -0.300 -4.649 -0.208 1.00 90.25 394 MET A O 1
ATOM 3045 N N . ALA A 1 395 ? -1.668 -5.691 -1.649 1.00 91.75 395 ALA A N 1
ATOM 3046 C CA . ALA A 1 395 ? -2.780 -4.776 -1.426 1.00 91.75 395 ALA A CA 1
ATOM 3047 C C . ALA A 1 395 ? -3.295 -4.906 0.018 1.00 91.75 395 ALA A C 1
ATOM 3049 O O . ALA A 1 395 ? -3.315 -6.004 0.580 1.00 91.75 395 ALA A O 1
ATOM 3050 N N . LYS A 1 396 ? -3.729 -3.782 0.598 1.00 93.56 396 LYS A N 1
ATOM 3051 C CA . LYS A 1 396 ? -4.333 -3.723 1.935 1.00 93.56 396 LYS A CA 1
ATOM 3052 C C . LYS A 1 396 ? -5.496 -4.735 2.031 1.00 93.56 396 LYS A C 1
ATOM 3054 O O . LYS A 1 396 ? -6.361 -4.720 1.148 1.00 93.56 396 LYS A O 1
ATOM 3059 N N . PRO A 1 397 ? -5.522 -5.633 3.033 1.00 96.56 397 PRO A N 1
ATOM 3060 C CA . PRO A 1 397 ? -6.573 -6.637 3.150 1.00 96.56 397 PRO A CA 1
ATOM 3061 C C . PRO A 1 397 ? -7.897 -5.982 3.556 1.00 96.56 397 PRO A C 1
ATOM 3063 O O . PRO A 1 397 ? -7.911 -4.976 4.256 1.00 96.56 397 PRO A O 1
ATOM 3066 N N . THR A 1 398 ? -9.019 -6.574 3.155 1.00 98.00 398 THR A N 1
ATOM 3067 C CA . THR A 1 398 ? -10.336 -6.226 3.702 1.00 98.00 398 THR A CA 1
ATOM 3068 C C . THR A 1 398 ? -10.569 -7.045 4.966 1.00 98.00 398 THR A C 1
ATOM 3070 O O . THR A 1 398 ? -10.499 -8.275 4.915 1.00 98.00 398 THR A O 1
ATOM 3073 N N . VAL A 1 399 ? -10.846 -6.372 6.083 1.00 98.19 399 VAL A N 1
ATOM 3074 C CA . VAL A 1 399 ? -11.106 -6.996 7.387 1.00 98.19 399 VAL A CA 1
ATOM 3075 C C . VAL A 1 399 ? -12.482 -6.577 7.893 1.00 98.19 399 VAL A C 1
ATOM 3077 O O . VAL A 1 399 ? -12.806 -5.390 7.879 1.00 98.19 399 VAL A O 1
ATOM 3080 N N . THR A 1 400 ? -13.256 -7.537 8.395 1.00 97.50 400 THR A N 1
ATOM 3081 C CA . THR A 1 400 ? -14.510 -7.291 9.121 1.00 97.50 400 THR A CA 1
ATOM 3082 C C . THR A 1 400 ? -14.428 -7.940 10.497 1.00 97.50 400 THR A C 1
ATOM 3084 O O . THR A 1 400 ? -13.970 -9.074 10.622 1.00 97.50 400 THR A O 1
ATOM 3087 N N . SER A 1 401 ? -14.864 -7.224 11.531 1.00 96.12 401 SER A N 1
ATOM 3088 C CA . SER A 1 401 ? -14.888 -7.701 12.913 1.00 96.12 401 SER A CA 1
ATOM 3089 C C . SER A 1 401 ? -16.299 -8.088 13.359 1.00 96.12 401 SER A C 1
ATOM 3091 O O . SER A 1 401 ? -17.287 -7.429 13.029 1.00 96.12 401 SER A O 1
ATOM 3093 N N . TYR A 1 402 ? -16.383 -9.151 14.152 1.00 94.00 402 TYR A N 1
ATOM 3094 C CA . TYR A 1 402 ? -17.627 -9.719 14.666 1.00 94.00 402 TYR A CA 1
ATOM 3095 C C . TYR A 1 402 ? -17.492 -10.017 16.161 1.00 94.00 402 TYR A C 1
ATOM 3097 O O . TYR A 1 402 ? -16.410 -10.363 16.633 1.00 94.00 402 TYR A O 1
ATOM 3105 N N . ARG A 1 403 ? -18.593 -9.912 16.914 1.00 91.38 403 ARG A N 1
ATOM 3106 C CA . ARG A 1 403 ? -18.684 -10.476 18.270 1.00 91.38 403 ARG A CA 1
ATOM 3107 C C . ARG A 1 403 ? -18.944 -11.976 18.141 1.00 91.38 403 ARG A C 1
ATOM 3109 O O . ARG A 1 403 ? -19.642 -12.382 17.214 1.00 91.38 403 ARG A O 1
ATOM 3116 N N . SER A 1 404 ? -18.397 -12.788 19.039 1.00 88.12 404 SER A N 1
ATOM 3117 C CA . SER A 1 404 ? -18.684 -14.221 19.038 1.00 88.12 404 SER A CA 1
ATOM 3118 C C . SER A 1 404 ? -20.121 -14.494 19.495 1.00 88.12 404 SER A C 1
ATOM 3120 O O . SER A 1 404 ? -20.628 -13.844 20.411 1.00 88.12 404 SER A O 1
ATOM 3122 N N . GLU A 1 405 ? -20.763 -15.469 18.854 1.00 83.69 405 GLU A N 1
ATOM 3123 C CA . GLU A 1 405 ? -22.059 -16.017 19.272 1.00 83.69 405 GLU A CA 1
ATOM 3124 C C . GLU A 1 405 ? -21.913 -16.893 20.530 1.00 83.69 405 GLU A C 1
ATOM 3126 O O . GLU A 1 405 ? -22.815 -16.922 21.365 1.00 83.69 405 GLU A O 1
ATOM 3131 N N . ASP A 1 406 ? -20.763 -17.564 20.676 1.00 82.94 406 ASP A N 1
ATOM 3132 C CA . ASP A 1 406 ? -20.483 -18.539 21.739 1.00 82.94 406 ASP A CA 1
ATOM 3133 C C . ASP A 1 406 ? -20.066 -17.879 23.071 1.00 82.94 406 ASP A C 1
ATOM 3135 O O . ASP A 1 406 ? -20.344 -18.407 24.146 1.00 82.94 406 ASP A O 1
ATOM 3139 N N . ASP A 1 407 ? -19.396 -16.720 23.010 1.00 83.62 407 ASP A N 1
ATOM 3140 C CA . ASP A 1 407 ? -18.940 -15.945 24.174 1.00 83.62 407 ASP A CA 1
ATOM 3141 C C . ASP A 1 407 ? -18.918 -14.445 23.844 1.00 83.62 407 ASP A C 1
ATOM 3143 O O . ASP A 1 407 ? -18.020 -13.946 23.160 1.00 83.62 407 ASP A O 1
ATOM 3147 N N . ALA A 1 408 ? -19.882 -13.702 24.391 1.00 81.00 408 ALA A N 1
ATOM 3148 C CA . ALA A 1 408 ? -20.055 -12.274 24.131 1.00 81.00 408 ALA A CA 1
ATOM 3149 C C . ALA A 1 408 ? -18.909 -11.368 24.643 1.00 81.00 408 ALA A C 1
ATOM 3151 O O . ALA A 1 408 ? -18.907 -10.178 24.304 1.00 81.00 408 ALA A O 1
ATOM 3152 N N . SER A 1 409 ? -17.953 -11.886 25.430 1.00 83.94 409 SER A N 1
ATOM 3153 C CA . SER A 1 409 ? -16.711 -11.186 25.817 1.00 83.94 409 SER A CA 1
ATOM 3154 C C . SER A 1 409 ? -15.605 -11.269 24.750 1.00 83.94 409 SER A C 1
ATOM 3156 O O . SER A 1 409 ? -14.607 -10.542 24.817 1.00 83.94 409 SER A O 1
ATOM 3158 N N . THR A 1 410 ? -15.807 -12.099 23.722 1.00 92.88 410 THR A N 1
ATOM 3159 C CA . THR A 1 410 ? -14.862 -12.346 22.624 1.00 92.88 410 THR A CA 1
ATOM 3160 C C . THR A 1 410 ? -15.428 -11.949 21.259 1.00 92.88 410 THR A C 1
ATOM 3162 O O . THR A 1 410 ? -16.629 -11.723 21.080 1.00 92.88 410 THR A O 1
ATOM 3165 N N . GLY A 1 411 ? -14.544 -11.875 20.271 1.00 95.06 411 GLY A N 1
ATOM 3166 C CA . GLY A 1 411 ? -14.859 -11.616 18.877 1.00 95.06 411 GLY A CA 1
ATOM 3167 C C . GLY A 1 411 ? -13.896 -12.323 17.929 1.00 95.06 411 GLY A C 1
ATOM 3168 O O . GLY A 1 411 ? -12.962 -13.013 18.341 1.00 95.06 411 GLY A O 1
ATOM 3169 N N . TYR A 1 412 ? -14.127 -12.146 16.634 1.00 97.75 412 TYR A N 1
ATOM 3170 C CA . TYR A 1 412 ? -13.279 -12.683 15.577 1.00 97.75 412 TYR A CA 1
ATOM 3171 C C . TYR A 1 412 ? -13.172 -11.713 14.398 1.00 97.75 412 TYR A C 1
ATOM 3173 O O . TYR A 1 412 ? -13.995 -10.810 14.232 1.00 97.75 412 TYR A O 1
ATOM 3181 N N . LEU A 1 413 ? -12.126 -11.898 13.595 1.00 98.56 413 LEU A N 1
ATOM 3182 C CA . LEU A 1 413 ? -11.860 -11.137 12.381 1.00 98.56 413 LEU A CA 1
ATOM 3183 C C . LEU A 1 413 ? -11.962 -12.067 11.173 1.00 98.56 413 LEU A C 1
ATOM 3185 O O . LEU A 1 413 ? -11.262 -13.082 11.120 1.00 98.56 413 LEU A O 1
ATOM 3189 N N . ASP A 1 414 ? -12.773 -11.684 10.191 1.00 98.38 414 ASP A N 1
ATOM 3190 C CA . ASP A 1 414 ? -12.740 -12.264 8.851 1.00 98.38 414 ASP A CA 1
ATOM 3191 C C . ASP A 1 414 ? -11.885 -11.369 7.953 1.00 98.38 414 ASP A C 1
ATOM 3193 O O . ASP A 1 414 ? -12.099 -10.159 7.862 1.00 98.38 414 ASP A O 1
ATOM 3197 N N . VAL A 1 415 ? -10.896 -11.971 7.299 1.00 98.50 415 VAL A N 1
ATOM 3198 C CA . VAL A 1 415 ? -9.851 -11.297 6.523 1.00 98.50 415 VAL A CA 1
ATOM 3199 C C . VAL A 1 415 ? -9.894 -11.814 5.089 1.00 98.50 415 VAL A C 1
ATOM 3201 O O . VAL A 1 415 ? -9.952 -13.023 4.866 1.00 98.50 415 VAL A O 1
ATOM 3204 N N . SER A 1 416 ? -9.844 -10.923 4.100 1.00 98.25 416 SER A N 1
ATOM 3205 C CA . SER A 1 416 ? -9.826 -11.286 2.676 1.00 98.25 416 SER A CA 1
ATOM 3206 C C . SER A 1 416 ? -8.921 -10.372 1.848 1.00 98.25 416 SER A C 1
ATOM 3208 O O . SER A 1 416 ? -8.705 -9.206 2.181 1.00 98.25 416 SER A O 1
ATOM 3210 N N . TRP A 1 417 ? -8.336 -10.915 0.781 1.00 96.69 417 TRP A N 1
ATOM 3211 C CA . TRP A 1 417 ? -7.347 -10.231 -0.058 1.00 96.69 417 TRP A CA 1
ATOM 3212 C C . TRP A 1 417 ? -7.426 -10.706 -1.512 1.00 96.69 417 TRP A C 1
ATOM 3214 O O . TRP A 1 417 ? -8.021 -11.737 -1.823 1.00 96.69 417 TRP A O 1
ATOM 3224 N N . GLN A 1 418 ? -6.824 -9.944 -2.426 1.00 92.38 418 GLN A N 1
ATOM 3225 C CA . GLN A 1 418 ? -6.749 -10.340 -3.833 1.00 92.38 418 GLN A CA 1
ATOM 3226 C C . GLN A 1 418 ? -5.687 -11.437 -4.039 1.00 92.38 418 GLN A C 1
ATOM 3228 O O . GLN A 1 418 ? -4.626 -11.377 -3.411 1.00 92.38 418 GLN A O 1
ATOM 3233 N N . PRO A 1 419 ? -5.937 -12.434 -4.910 1.00 91.75 419 PRO A N 1
ATOM 3234 C CA . PRO A 1 419 ? -4.940 -13.441 -5.249 1.00 91.75 419 PRO A CA 1
ATOM 3235 C C . PRO A 1 419 ? -3.772 -12.828 -6.030 1.00 91.75 419 PRO A C 1
ATOM 3237 O O . PRO A 1 419 ? -3.972 -11.992 -6.910 1.00 91.75 419 PRO A O 1
ATOM 3240 N N . VAL A 1 420 ? -2.561 -13.319 -5.769 1.00 88.81 420 VAL A N 1
ATOM 3241 C CA . VAL A 1 420 ? -1.347 -12.975 -6.518 1.00 88.81 420 VAL A CA 1
ATOM 3242 C C . VAL A 1 420 ? -0.876 -14.176 -7.340 1.00 88.81 420 VAL A C 1
ATOM 3244 O O . VAL A 1 420 ? -0.823 -15.309 -6.855 1.00 88.81 420 VAL A O 1
ATOM 3247 N N . THR A 1 421 ? -0.545 -13.928 -8.608 1.00 85.62 421 THR A N 1
ATOM 3248 C CA . THR A 1 421 ? -0.025 -14.929 -9.552 1.00 85.62 421 THR A CA 1
ATOM 3249 C C . THR A 1 421 ? 1.235 -15.603 -9.005 1.00 85.62 421 THR A C 1
ATOM 3251 O O . THR A 1 421 ? 2.084 -14.948 -8.415 1.00 85.62 421 THR A O 1
ATOM 3254 N N . ASP A 1 422 ? 1.369 -16.914 -9.216 1.00 86.62 422 ASP A N 1
ATOM 3255 C CA . ASP A 1 422 ? 2.468 -17.770 -8.730 1.00 86.62 422 ASP A CA 1
ATOM 3256 C C . ASP A 1 422 ? 2.657 -17.870 -7.196 1.00 86.62 422 ASP A C 1
ATOM 3258 O O . ASP A 1 422 ? 3.533 -18.615 -6.755 1.00 86.62 422 ASP A O 1
ATOM 3262 N N . ALA A 1 423 ? 1.819 -17.234 -6.366 1.00 93.38 423 ALA A N 1
ATOM 3263 C CA . ALA A 1 423 ? 1.855 -17.441 -4.915 1.00 93.38 423 ALA A CA 1
ATOM 3264 C C . ALA A 1 423 ? 1.541 -18.910 -4.546 1.00 93.38 423 ALA A C 1
ATOM 3266 O O . ALA A 1 423 ? 0.612 -19.536 -5.084 1.00 93.38 423 ALA A O 1
ATOM 3267 N N . VAL A 1 424 ? 2.315 -19.477 -3.617 1.00 96.81 424 VAL A N 1
ATOM 3268 C CA . VAL A 1 424 ? 2.159 -20.859 -3.123 1.00 96.81 424 VAL A CA 1
ATOM 3269 C C . VAL A 1 424 ? 1.368 -20.919 -1.816 1.00 96.81 424 VAL A C 1
ATOM 3271 O O . VAL A 1 424 ? 0.593 -21.855 -1.626 1.00 96.81 424 VAL A O 1
ATOM 3274 N N . SER A 1 425 ? 1.495 -19.905 -0.957 1.00 97.88 425 SER A N 1
ATOM 3275 C CA . SER A 1 425 ? 0.668 -19.708 0.242 1.00 97.88 425 SER A CA 1
ATOM 3276 C C . SER A 1 425 ? 0.620 -18.227 0.636 1.00 97.88 425 SER A C 1
ATOM 3278 O O . SER A 1 425 ? 1.299 -17.402 0.024 1.00 97.88 425 SER A O 1
ATOM 3280 N N . TYR A 1 426 ? -0.173 -17.887 1.649 1.00 98.50 426 TYR A N 1
ATOM 3281 C CA . TYR A 1 426 ? -0.217 -16.558 2.256 1.00 98.50 426 TYR A CA 1
ATOM 3282 C C . TYR A 1 426 ? 0.038 -16.642 3.759 1.00 98.50 426 TYR A C 1
ATOM 3284 O O . TYR A 1 426 ? -0.202 -17.676 4.392 1.00 98.50 426 TYR A O 1
ATOM 3292 N N . LYS A 1 427 ? 0.474 -15.525 4.342 1.00 98.25 427 LYS A N 1
ATOM 3293 C CA . LYS A 1 427 ? 0.509 -15.324 5.792 1.00 98.25 427 LYS A CA 1
ATOM 3294 C C . LYS A 1 427 ? -0.363 -14.140 6.189 1.00 98.25 427 LYS A C 1
ATOM 3296 O O . LYS A 1 427 ? -0.335 -13.113 5.511 1.00 98.25 427 LYS A O 1
ATOM 3301 N N . ILE A 1 428 ? -1.061 -14.264 7.315 1.00 98.06 428 ILE A N 1
ATOM 3302 C CA . ILE A 1 428 ? -1.786 -13.167 7.964 1.00 98.06 428 ILE A CA 1
ATOM 3303 C C . ILE A 1 428 ? -1.026 -12.749 9.217 1.00 98.06 428 ILE A C 1
ATOM 3305 O O . ILE A 1 428 ? -0.794 -13.567 10.107 1.00 98.06 428 ILE A O 1
ATOM 3309 N N . GLY A 1 429 ? -0.609 -11.486 9.250 1.00 97.75 429 GLY A N 1
ATOM 3310 C CA . GLY A 1 429 ? 0.047 -10.852 10.385 1.00 97.75 429 GLY A CA 1
ATOM 3311 C C . GLY A 1 429 ? -0.973 -10.174 11.286 1.00 97.75 429 GLY A C 1
ATOM 3312 O O . GLY A 1 429 ? -1.725 -9.322 10.814 1.00 97.75 429 GLY A O 1
ATOM 3313 N N . LEU A 1 430 ? -0.969 -10.514 12.572 1.00 97.75 430 LEU A N 1
ATOM 3314 C CA . LEU A 1 430 ? -1.747 -9.841 13.614 1.00 97.75 430 LEU A CA 1
ATOM 3315 C C . LEU A 1 430 ? -0.789 -9.128 14.577 1.00 97.75 430 LEU A C 1
ATOM 3317 O O . LEU A 1 430 ? 0.242 -9.685 14.959 1.00 97.75 430 LEU A O 1
ATOM 3321 N N . PHE A 1 431 ? -1.111 -7.889 14.951 1.00 96.94 431 PHE A N 1
ATOM 3322 C CA . PHE A 1 431 ? -0.279 -7.078 15.845 1.00 96.94 431 PHE A CA 1
ATOM 3323 C C . PHE A 1 431 ? -0.571 -7.355 17.326 1.00 96.94 431 PHE A C 1
ATOM 3325 O O . PHE A 1 431 ? -1.714 -7.229 17.768 1.00 96.94 431 PHE A O 1
ATOM 3332 N N . ASN A 1 432 ? 0.470 -7.660 18.106 1.00 94.88 432 ASN A N 1
ATOM 3333 C CA . ASN A 1 432 ? 0.369 -8.017 19.531 1.00 94.88 432 ASN A CA 1
ATOM 3334 C C . ASN A 1 432 ? 0.572 -6.840 20.510 1.00 94.88 432 ASN A C 1
ATOM 3336 O O . ASN A 1 432 ? 0.587 -7.042 21.722 1.00 94.88 432 ASN A O 1
ATOM 3340 N N . GLY A 1 433 ? 0.737 -5.613 20.004 1.00 92.56 433 GLY A N 1
ATOM 3341 C CA . GLY A 1 433 ? 1.049 -4.417 20.800 1.00 92.56 433 GLY A CA 1
ATOM 3342 C C . GLY A 1 433 ? 2.516 -3.986 20.736 1.00 92.56 433 GLY A C 1
ATOM 3343 O O . GLY A 1 433 ? 2.828 -2.853 21.096 1.00 92.56 433 GLY A O 1
ATOM 3344 N N . PHE A 1 434 ? 3.401 -4.858 20.243 1.00 93.50 434 PHE A N 1
ATOM 3345 C CA . PHE A 1 434 ? 4.817 -4.577 20.005 1.00 93.50 434 PHE A CA 1
ATOM 3346 C C . PHE A 1 434 ? 5.240 -4.872 18.558 1.00 93.50 434 PHE A C 1
ATOM 3348 O O . PHE A 1 434 ? 5.853 -4.018 17.921 1.00 93.50 434 PHE A O 1
ATOM 3355 N N . ASN A 1 435 ? 4.890 -6.043 18.015 1.00 94.06 435 ASN A N 1
ATOM 3356 C CA . ASN A 1 435 ? 5.208 -6.449 16.643 1.00 94.06 435 ASN A CA 1
ATOM 3357 C C . ASN A 1 435 ? 4.082 -7.287 15.999 1.00 94.06 435 ASN A C 1
ATOM 3359 O O . ASN A 1 435 ? 3.080 -7.621 16.637 1.00 94.06 435 ASN A O 1
ATOM 3363 N N . TYR A 1 436 ? 4.223 -7.585 14.704 1.00 96.19 436 TYR A N 1
ATOM 3364 C CA . TYR A 1 436 ? 3.337 -8.509 13.991 1.00 96.19 436 TYR A CA 1
ATOM 3365 C C . TYR A 1 436 ? 3.828 -9.950 14.138 1.00 96.19 436 TYR A C 1
ATOM 3367 O O . TYR A 1 436 ? 4.995 -10.244 13.877 1.00 96.19 436 TYR A O 1
ATOM 3375 N N . GLN A 1 437 ? 2.919 -10.864 14.475 1.00 96.44 437 GLN A N 1
ATOM 3376 C CA . GLN A 1 437 ? 3.147 -12.307 14.393 1.00 96.44 437 GLN A CA 1
ATOM 3377 C C . GLN A 1 437 ? 2.276 -12.901 13.284 1.00 96.44 437 GLN A C 1
ATOM 3379 O O . GLN A 1 437 ? 1.110 -12.534 13.132 1.00 96.44 437 GLN A O 1
ATOM 3384 N N . TYR A 1 438 ? 2.858 -13.802 12.492 1.00 96.69 438 TYR A N 1
ATOM 3385 C CA . TYR A 1 438 ? 2.298 -14.238 11.213 1.00 96.69 438 TYR A CA 1
ATOM 3386 C C . TYR A 1 438 ? 1.867 -15.710 11.238 1.00 96.69 438 TYR A C 1
ATOM 3388 O O . TYR A 1 438 ? 2.683 -16.598 11.485 1.00 96.69 438 TYR A O 1
ATOM 3396 N N . VAL A 1 439 ? 0.601 -15.973 10.910 1.00 96.94 439 VAL A N 1
ATOM 3397 C CA . VAL A 1 439 ? 0.033 -17.320 10.729 1.00 96.94 439 VAL A CA 1
ATOM 3398 C C . VAL A 1 439 ? 0.026 -17.664 9.239 1.00 96.94 439 VAL A C 1
ATOM 3400 O O . VAL A 1 439 ? -0.465 -16.870 8.438 1.00 96.94 439 VAL A O 1
ATOM 3403 N N . ASN A 1 440 ? 0.540 -18.835 8.841 1.00 96.69 440 ASN A N 1
ATOM 3404 C CA . ASN A 1 440 ? 0.386 -19.324 7.464 1.00 96.69 440 ASN A CA 1
ATOM 3405 C C . ASN A 1 440 ? -1.038 -19.872 7.269 1.00 96.69 440 ASN A C 1
ATOM 3407 O O . ASN A 1 440 ? -1.488 -20.722 8.035 1.00 96.69 440 ASN A O 1
ATOM 3411 N N . VAL A 1 441 ? -1.738 -19.387 6.243 1.00 97.12 441 VAL A N 1
ATOM 3412 C CA . VAL A 1 441 ? -3.151 -19.708 5.966 1.00 97.12 441 VAL A CA 1
ATOM 3413 C C . VAL A 1 441 ? -3.337 -20.565 4.705 1.00 97.12 441 VAL A C 1
ATOM 3415 O O . VAL A 1 441 ? -4.454 -20.758 4.225 1.00 97.12 441 VAL A O 1
ATOM 3418 N N . GLY A 1 442 ? -2.246 -21.098 4.149 1.00 96.69 442 GLY A N 1
ATOM 3419 C CA . GLY A 1 442 ? -2.256 -21.864 2.906 1.00 96.69 442 GLY A CA 1
ATOM 3420 C C . GLY A 1 442 ? -2.577 -20.993 1.688 1.00 96.69 442 GLY A C 1
ATOM 3421 O O . GLY A 1 442 ? -2.302 -19.795 1.672 1.00 96.69 442 GLY A O 1
ATOM 3422 N N . LYS A 1 443 ? -3.148 -21.594 0.639 1.00 96.25 443 LYS A N 1
ATOM 3423 C CA . LYS A 1 443 ? -3.420 -20.930 -0.654 1.00 96.25 443 LYS A CA 1
ATOM 3424 C C . LYS A 1 443 ? -4.835 -20.326 -0.763 1.00 96.25 443 LYS A C 1
ATOM 3426 O O . LYS A 1 443 ? -5.369 -20.184 -1.859 1.00 96.25 443 LYS A O 1
ATOM 3431 N N . THR A 1 444 ? -5.459 -19.995 0.367 1.00 96.94 444 THR A N 1
ATOM 3432 C CA . THR A 1 444 ? -6.749 -19.285 0.387 1.00 96.94 444 THR A CA 1
ATOM 3433 C C . THR A 1 444 ? -6.588 -17.795 0.041 1.00 96.94 444 THR A C 1
ATOM 3435 O O . THR A 1 444 ? -5.481 -17.266 0.070 1.00 96.94 444 THR A O 1
ATOM 3438 N N . THR A 1 445 ? -7.693 -17.114 -0.262 1.00 97.25 445 THR A N 1
ATOM 3439 C CA . THR A 1 445 ? -7.798 -15.641 -0.367 1.00 97.25 445 THR A CA 1
ATOM 3440 C C . THR A 1 445 ? -8.717 -15.031 0.698 1.00 97.25 445 THR A C 1
ATOM 3442 O O . THR A 1 445 ? -8.975 -13.828 0.697 1.00 97.25 445 THR A O 1
ATOM 3445 N N . ASN A 1 446 ? -9.245 -15.869 1.592 1.00 97.81 446 ASN A N 1
ATOM 3446 C CA . ASN A 1 446 ? -10.072 -15.491 2.731 1.00 97.81 446 ASN A CA 1
ATOM 3447 C C . ASN A 1 446 ? -9.787 -16.422 3.919 1.00 97.81 446 ASN A C 1
ATOM 3449 O O . ASN A 1 446 ? -9.535 -17.616 3.736 1.00 97.81 446 ASN A O 1
ATOM 3453 N N . TRP A 1 447 ? -9.792 -15.882 5.132 1.00 98.25 447 TRP A N 1
ATOM 3454 C CA . TRP A 1 447 ? -9.489 -16.620 6.356 1.00 98.25 447 TRP A CA 1
ATOM 3455 C C . TRP A 1 447 ? -10.108 -15.921 7.569 1.00 98.25 447 TRP A C 1
ATOM 3457 O O . TRP A 1 447 ? -10.246 -14.702 7.575 1.00 98.25 447 TRP A O 1
ATOM 3467 N N . SER A 1 448 ? -10.462 -16.694 8.594 1.00 98.06 448 SER A N 1
ATOM 3468 C CA . SER A 1 448 ? -11.102 -16.200 9.815 1.00 98.06 448 SER A CA 1
ATOM 3469 C C . SER A 1 448 ? -10.300 -16.589 11.049 1.00 98.06 448 SER A C 1
ATOM 3471 O O . SER A 1 448 ? -9.806 -17.720 11.134 1.00 98.06 448 SER A O 1
ATOM 3473 N N . THR A 1 449 ? -10.234 -15.689 12.034 1.00 98.19 449 THR A N 1
ATOM 3474 C CA . THR A 1 449 ? -9.699 -16.001 13.367 1.00 98.19 449 THR A CA 1
ATOM 3475 C C . THR A 1 449 ? -10.673 -16.810 14.231 1.00 98.19 449 THR A C 1
ATOM 3477 O O . THR A 1 449 ? -10.261 -17.245 15.304 1.00 98.19 449 THR A O 1
ATOM 3480 N N . LYS A 1 450 ? -11.931 -17.029 13.803 1.00 97.19 450 LYS A N 1
ATOM 3481 C CA . LYS A 1 450 ? -12.952 -17.735 14.602 1.00 97.19 450 LYS A CA 1
ATOM 3482 C C . LYS A 1 450 ? -12.516 -19.172 14.914 1.00 97.19 450 LYS A C 1
ATOM 3484 O O . LYS A 1 450 ? -12.231 -19.966 14.008 1.00 97.19 450 LYS A O 1
ATOM 3489 N N . GLY A 1 451 ? -12.465 -19.500 16.201 1.00 96.12 451 GLY A N 1
ATOM 3490 C CA . GLY A 1 451 ? -12.044 -20.801 16.718 1.00 96.12 451 GLY A CA 1
ATOM 3491 C C . GLY A 1 451 ? -10.558 -21.102 16.503 1.00 96.12 451 GLY A C 1
ATOM 3492 O O . GLY A 1 451 ? -10.193 -22.277 16.423 1.00 96.12 451 GLY A O 1
ATOM 3493 N N . LYS A 1 452 ? -9.707 -20.081 16.318 1.00 97.12 452 LYS A N 1
ATOM 3494 C CA . LYS A 1 452 ? -8.259 -20.252 16.078 1.00 97.12 452 LYS A CA 1
ATOM 3495 C C . LYS A 1 452 ? -7.397 -20.066 17.321 1.00 97.12 452 LYS A C 1
ATOM 3497 O O . LYS A 1 452 ? -6.220 -20.401 17.249 1.00 97.12 452 LYS A O 1
ATOM 3502 N N . LYS A 1 453 ? -7.947 -19.556 18.428 1.00 96.75 453 LYS A N 1
ATOM 3503 C CA . LYS A 1 453 ? -7.264 -19.444 19.729 1.00 96.75 453 LYS A CA 1
ATOM 3504 C C . LYS A 1 453 ? -5.880 -18.777 19.683 1.00 96.75 453 LYS A C 1
ATOM 3506 O O . LYS A 1 453 ? -4.941 -19.203 20.349 1.00 96.75 453 LYS A O 1
ATOM 3511 N N . LEU A 1 454 ? -5.758 -17.732 18.866 1.00 97.19 454 LEU A N 1
ATOM 3512 C CA . LEU A 1 454 ? -4.479 -17.086 18.551 1.00 97.19 454 LEU A CA 1
ATOM 3513 C C . LEU A 1 454 ? -4.043 -16.037 19.576 1.00 97.19 454 LEU A C 1
ATOM 3515 O O . LEU A 1 454 ? -2.897 -15.601 19.542 1.00 97.19 454 LEU A O 1
ATOM 3519 N N . TRP A 1 455 ? -4.941 -15.564 20.439 1.00 96.94 455 TRP A N 1
ATOM 3520 C CA . TRP A 1 455 ? -4.670 -14.427 21.313 1.00 96.94 455 TRP A CA 1
ATOM 3521 C C . TRP A 1 455 ? -4.094 -14.862 22.664 1.00 96.94 455 TRP A C 1
ATOM 3523 O O . TRP A 1 455 ? -4.369 -15.963 23.143 1.00 96.94 455 TRP A O 1
ATOM 3533 N N . ALA A 1 456 ? -3.294 -13.991 23.284 1.00 96.25 456 ALA A N 1
ATOM 3534 C CA . ALA A 1 456 ? -2.741 -14.222 24.617 1.00 96.25 456 ALA A CA 1
ATOM 3535 C C . ALA A 1 456 ? -3.876 -14.350 25.650 1.00 96.25 456 ALA A C 1
ATOM 3537 O O . ALA A 1 456 ? -4.715 -13.453 25.772 1.00 96.25 456 ALA A O 1
ATOM 3538 N N . SER A 1 457 ? -3.901 -15.458 26.396 1.00 93.88 457 SER A N 1
ATOM 3539 C CA . SER A 1 457 ? -4.971 -15.757 27.351 1.00 93.88 457 SER A CA 1
ATOM 3540 C C . SER A 1 457 ? -4.918 -14.855 28.592 1.00 93.88 457 SER A C 1
ATOM 3542 O O . SER A 1 457 ? -3.902 -14.227 28.895 1.00 93.88 457 SER A O 1
ATOM 3544 N N . LYS A 1 458 ? -5.989 -14.847 29.400 1.00 90.88 458 LYS A N 1
ATOM 3545 C CA . LYS A 1 458 ? -6.007 -14.111 30.681 1.00 90.88 458 LYS A CA 1
ATOM 3546 C C . LYS A 1 458 ? -4.872 -14.565 31.628 1.00 90.88 458 LYS A C 1
ATOM 3548 O O . LYS A 1 458 ? -4.359 -13.750 32.392 1.00 90.88 458 LYS A O 1
ATOM 3553 N N . THR A 1 459 ? -4.421 -15.822 31.526 1.00 93.62 459 THR A N 1
ATOM 3554 C CA . THR A 1 459 ? -3.266 -16.364 32.267 1.00 93.62 459 THR A CA 1
ATOM 3555 C C . THR A 1 459 ? -1.923 -15.910 31.687 1.00 93.62 459 THR A C 1
ATOM 3557 O O . THR A 1 459 ? -1.023 -15.578 32.456 1.00 93.62 459 THR A O 1
ATOM 3560 N N . ASP A 1 460 ? -1.783 -15.829 30.361 1.00 94.75 460 ASP A N 1
ATOM 3561 C CA . ASP A 1 460 ? -0.586 -15.265 29.717 1.00 94.75 460 ASP A CA 1
ATOM 3562 C C . ASP A 1 460 ? -0.370 -13.814 30.147 1.00 94.75 460 ASP A C 1
ATOM 3564 O O . ASP A 1 460 ? 0.697 -13.466 30.653 1.00 94.75 460 ASP A O 1
ATOM 3568 N N . ILE A 1 461 ? -1.422 -12.997 30.041 1.00 93.62 461 ILE A N 1
ATOM 3569 C CA . ILE A 1 461 ? -1.402 -11.576 30.401 1.00 93.62 461 ILE A CA 1
ATOM 3570 C C . ILE A 1 461 ? -1.062 -11.376 31.883 1.00 93.62 461 ILE A C 1
ATOM 3572 O O . ILE A 1 461 ? -0.263 -10.496 32.211 1.00 93.62 461 ILE A O 1
ATOM 3576 N N . ALA A 1 462 ? -1.595 -12.214 32.780 1.00 90.69 462 ALA A N 1
ATOM 3577 C CA . ALA A 1 462 ? -1.244 -12.190 34.203 1.00 90.69 462 ALA A CA 1
ATOM 3578 C C . ALA A 1 462 ? 0.247 -12.503 34.453 1.00 90.69 462 ALA A C 1
ATOM 3580 O O . ALA A 1 462 ? 0.867 -11.890 35.323 1.00 90.69 462 ALA A O 1
ATOM 3581 N N . ASN A 1 463 ? 0.837 -13.392 33.648 1.00 91.75 463 ASN A N 1
ATOM 3582 C CA . ASN A 1 463 ? 2.268 -13.710 33.660 1.00 91.75 463 ASN A CA 1
ATOM 3583 C C . ASN A 1 463 ? 3.133 -12.695 32.877 1.00 91.75 463 ASN A C 1
ATOM 3585 O O . ASN A 1 463 ? 4.356 -12.823 32.852 1.00 91.75 463 ASN A O 1
ATOM 3589 N N . GLY A 1 464 ? 2.528 -11.687 32.236 1.00 88.50 464 GLY A N 1
ATOM 3590 C CA . GLY A 1 464 ? 3.214 -10.705 31.389 1.00 88.50 464 GLY A CA 1
ATOM 3591 C C . GLY A 1 464 ? 3.537 -11.184 29.967 1.00 88.50 464 GLY A C 1
ATOM 3592 O O . GLY A 1 464 ? 4.196 -10.454 29.227 1.00 88.50 464 GLY A O 1
ATOM 3593 N N . ASN A 1 465 ? 3.074 -12.370 29.563 1.00 93.69 465 ASN A N 1
ATOM 3594 C CA . ASN A 1 465 ? 3.156 -12.836 28.182 1.00 93.69 465 ASN A CA 1
ATOM 3595 C C . ASN A 1 465 ? 2.041 -12.193 27.339 1.00 93.69 465 ASN A C 1
ATOM 3597 O O . ASN A 1 465 ? 0.864 -12.296 27.667 1.00 93.69 465 ASN A O 1
ATOM 3601 N N . TYR A 1 466 ? 2.422 -11.545 26.242 1.00 95.25 466 TYR A N 1
ATOM 3602 C CA . TYR A 1 466 ? 1.527 -10.878 25.286 1.00 95.25 466 TYR A CA 1
ATOM 3603 C C . TYR A 1 466 ? 1.628 -11.477 23.872 1.00 95.25 466 TYR A C 1
ATOM 3605 O O . TYR A 1 466 ? 0.985 -10.979 22.950 1.00 95.25 466 TYR A O 1
ATOM 3613 N N . GLN A 1 467 ? 2.452 -12.514 23.683 1.00 96.19 467 GLN A N 1
ATOM 3614 C CA . GLN A 1 467 ? 2.667 -13.145 22.381 1.00 96.19 467 GLN A CA 1
ATOM 3615 C C . GLN A 1 467 ? 1.409 -13.887 21.915 1.00 96.19 467 GLN A C 1
ATOM 3617 O O . GLN A 1 467 ? 0.682 -14.479 22.712 1.00 96.19 467 GLN A O 1
ATOM 3622 N N . LEU A 1 468 ? 1.183 -13.882 20.605 1.00 96.12 468 LEU A N 1
ATOM 3623 C CA . LEU A 1 468 ? 0.124 -14.641 19.954 1.00 96.12 468 LEU A CA 1
ATOM 3624 C C . LEU A 1 468 ? 0.494 -16.123 19.863 1.00 96.12 468 LEU A C 1
ATOM 3626 O O . LEU A 1 468 ? 1.603 -16.480 19.453 1.00 96.12 468 LEU A O 1
ATOM 3630 N N . HIS A 1 469 ? -0.475 -16.970 20.192 1.00 95.75 469 HIS A N 1
ATOM 3631 C CA . HIS A 1 469 ? -0.396 -18.427 20.151 1.00 95.75 469 HIS A CA 1
ATOM 3632 C C . HIS A 1 469 ? -0.695 -18.924 18.737 1.00 95.75 469 HIS A C 1
ATOM 3634 O O . HIS A 1 469 ? -1.796 -19.375 18.428 1.00 95.75 469 HIS A O 1
ATOM 3640 N N . THR A 1 470 ? 0.285 -18.808 17.837 1.00 92.69 470 THR A N 1
ATOM 3641 C CA . THR A 1 470 ? 0.147 -19.225 16.426 1.00 92.69 470 THR A CA 1
ATOM 3642 C C . THR A 1 470 ? 0.014 -20.743 16.233 1.00 92.69 470 THR A C 1
ATOM 3644 O O . THR A 1 470 ? -0.227 -21.195 15.114 1.00 92.69 470 THR A O 1
ATOM 3647 N N . ASP A 1 471 ? 0.122 -21.519 17.315 1.00 91.75 471 ASP A N 1
ATOM 3648 C CA . ASP A 1 471 ? -0.181 -22.951 17.410 1.00 91.75 471 ASP A CA 1
ATOM 3649 C C . ASP A 1 471 ? -1.649 -23.259 17.787 1.00 91.75 471 ASP A C 1
ATOM 3651 O O . ASP A 1 471 ? -2.076 -24.411 17.699 1.00 91.75 471 ASP A O 1
ATOM 3655 N N . GLY A 1 472 ? -2.432 -22.244 18.172 1.00 93.94 472 GLY A N 1
ATOM 3656 C CA . GLY A 1 472 ? -3.829 -22.371 18.594 1.00 93.94 472 GLY A CA 1
ATOM 3657 C C . GLY A 1 472 ? -4.037 -22.794 20.054 1.00 93.94 472 GLY A C 1
ATOM 3658 O O . GLY A 1 472 ? -5.117 -23.285 20.395 1.00 93.94 472 GLY A O 1
ATOM 3659 N N . THR A 1 473 ? -3.036 -22.633 20.927 1.00 95.38 473 THR A N 1
ATOM 3660 C CA . THR A 1 473 ? -3.142 -22.989 22.359 1.00 95.38 473 THR A CA 1
ATOM 3661 C C . THR A 1 473 ? -3.722 -21.887 23.260 1.00 95.38 473 THR A C 1
ATOM 3663 O O . THR A 1 473 ? -4.008 -22.150 24.430 1.00 95.38 473 THR A O 1
ATOM 3666 N N . GLY A 1 474 ? -3.946 -20.682 22.728 1.00 96.06 474 GLY A N 1
ATOM 3667 C CA . GLY A 1 474 ? -4.389 -19.494 23.464 1.00 96.06 474 GLY A CA 1
ATOM 3668 C C . GLY A 1 474 ? -5.906 -19.316 23.591 1.00 96.06 474 GLY A C 1
ATOM 3669 O O . GLY A 1 474 ? -6.666 -20.261 23.820 1.00 96.06 474 GLY A O 1
ATOM 3670 N N . SER A 1 475 ? -6.360 -18.067 23.453 1.00 95.75 475 SER A N 1
ATOM 3671 C CA . SER A 1 475 ? -7.776 -17.677 23.491 1.00 95.75 475 SER A CA 1
ATOM 3672 C C . SER A 1 475 ? -8.254 -17.057 22.177 1.00 95.75 475 SER A C 1
ATOM 3674 O O . SER A 1 475 ? -7.462 -16.625 21.337 1.00 95.75 475 SER A O 1
ATOM 3676 N N . GLU A 1 476 ? -9.573 -16.984 21.999 1.00 96.94 476 GLU A N 1
ATOM 3677 C CA . GLU A 1 476 ? -10.170 -16.124 20.973 1.00 96.94 476 GLU A CA 1
ATOM 3678 C C . GLU A 1 476 ? -9.822 -14.647 21.237 1.00 96.94 476 GLU A C 1
ATOM 3680 O O . GLU A 1 476 ? -9.342 -14.286 22.320 1.00 96.94 476 GLU A O 1
ATOM 3685 N N . LEU A 1 477 ? -10.026 -13.792 20.233 1.00 96.88 477 LEU A N 1
ATOM 3686 C CA . LEU A 1 477 ? -9.682 -12.375 20.326 1.00 96.88 477 LEU A CA 1
ATOM 3687 C C . LEU A 1 477 ? -10.663 -11.686 21.298 1.00 96.88 477 LEU A C 1
ATOM 3689 O O . LEU A 1 477 ? -11.876 -11.812 21.119 1.00 96.88 477 LEU A O 1
ATOM 3693 N N . PRO A 1 478 ? -10.198 -10.957 22.327 1.00 94.56 478 PRO A N 1
ATOM 3694 C CA . PRO A 1 478 ? -11.088 -10.235 23.231 1.00 94.56 478 PRO A CA 1
ATOM 3695 C C . PRO A 1 478 ? -11.814 -9.091 22.511 1.00 94.56 478 PRO A C 1
ATOM 3697 O O . PRO A 1 478 ? -11.313 -8.521 21.539 1.00 94.56 478 PRO A O 1
ATOM 3700 N N . MET A 1 479 ? -12.963 -8.669 23.042 1.00 91.75 479 MET A N 1
ATOM 3701 C CA . MET A 1 479 ? -13.637 -7.445 22.581 1.00 91.75 479 MET A CA 1
ATOM 3702 C C . MET A 1 479 ? -12.783 -6.168 22.749 1.00 91.75 479 MET A C 1
ATOM 3704 O O . MET A 1 479 ? -13.071 -5.153 22.118 1.00 91.75 479 MET A O 1
ATOM 3708 N N . ASP A 1 480 ? -11.720 -6.234 23.556 1.00 91.25 480 ASP A N 1
ATOM 3709 C CA . ASP A 1 480 ? -10.777 -5.155 23.852 1.00 91.25 480 ASP A CA 1
ATOM 3710 C C . ASP A 1 480 ? -9.320 -5.691 23.885 1.00 91.25 480 ASP A C 1
ATOM 3712 O O . ASP A 1 480 ? -8.984 -6.475 24.780 1.00 91.25 480 ASP A O 1
ATOM 3716 N N . PRO A 1 481 ? -8.433 -5.292 22.947 1.00 94.31 481 PRO A N 1
ATOM 3717 C CA . PRO A 1 481 ? -7.034 -5.728 22.925 1.00 94.31 481 PRO A CA 1
ATOM 3718 C C . PRO A 1 481 ? -6.117 -4.964 23.903 1.00 94.31 481 PRO A C 1
ATOM 3720 O O . PRO A 1 481 ? -4.955 -5.350 24.074 1.00 94.31 481 PRO A O 1
ATOM 3723 N N . MET A 1 482 ? -6.587 -3.903 24.575 1.00 91.69 482 MET A N 1
ATOM 3724 C CA . MET A 1 482 ? -5.732 -3.000 25.363 1.00 91.69 482 MET A CA 1
ATOM 3725 C C . MET A 1 482 ? -5.018 -3.692 26.527 1.00 91.69 482 MET A C 1
ATOM 3727 O O . MET A 1 482 ? -3.894 -3.312 26.858 1.00 91.69 482 MET A O 1
ATOM 3731 N N . LYS A 1 483 ? -5.600 -4.744 27.123 1.00 92.06 483 LYS A N 1
ATOM 3732 C CA . LYS A 1 483 ? -4.920 -5.553 28.157 1.00 92.06 483 LYS A CA 1
ATOM 3733 C C . LYS A 1 483 ? -3.638 -6.206 27.612 1.00 92.06 483 LYS A C 1
ATOM 3735 O O . LYS A 1 483 ? -2.603 -6.181 28.279 1.00 92.06 483 LYS A O 1
ATOM 3740 N N . THR A 1 484 ? -3.677 -6.709 26.378 1.00 94.81 484 THR A N 1
ATOM 3741 C CA . THR A 1 484 ? -2.520 -7.284 25.672 1.00 94.81 484 THR A CA 1
ATOM 3742 C C . THR A 1 484 ? -1.509 -6.214 25.296 1.00 94.81 484 THR A C 1
ATOM 3744 O O . THR A 1 484 ? -0.321 -6.376 25.567 1.00 94.81 484 THR A O 1
ATOM 3747 N N . TYR A 1 485 ? -1.967 -5.070 24.789 1.00 94.62 485 TYR A N 1
ATOM 3748 C CA . TYR A 1 485 ? -1.080 -3.961 24.428 1.00 94.62 485 TYR A CA 1
ATOM 3749 C C . TYR A 1 485 ? -0.426 -3.293 25.651 1.00 94.62 485 TYR A C 1
ATOM 3751 O O . TYR A 1 485 ? 0.704 -2.813 25.566 1.00 94.62 485 TYR A O 1
ATOM 3759 N N . THR A 1 486 ? -1.080 -3.334 26.815 1.00 93.00 486 THR A N 1
ATOM 3760 C CA . THR A 1 486 ? -0.508 -2.917 28.106 1.00 93.00 486 THR A CA 1
ATOM 3761 C C . THR A 1 486 ? 0.590 -3.877 28.569 1.00 93.00 486 THR A C 1
ATOM 3763 O O . THR A 1 486 ? 1.651 -3.427 28.998 1.00 93.00 486 THR A O 1
ATOM 3766 N N . ALA A 1 487 ? 0.390 -5.195 28.440 1.00 94.88 487 ALA A N 1
ATOM 3767 C CA . ALA A 1 487 ? 1.437 -6.181 28.721 1.00 94.88 487 ALA A CA 1
ATOM 3768 C C . ALA A 1 487 ? 2.628 -6.045 27.747 1.00 94.88 487 ALA A C 1
ATOM 3770 O O . ALA A 1 487 ? 3.781 -6.038 28.184 1.00 94.88 487 ALA A O 1
ATOM 3771 N N . ALA A 1 488 ? 2.355 -5.831 26.456 1.00 95.38 488 ALA A N 1
ATOM 3772 C CA . ALA A 1 488 ? 3.368 -5.589 25.429 1.00 95.38 488 ALA A CA 1
ATOM 3773 C C . ALA A 1 488 ? 4.196 -4.320 25.698 1.00 95.38 488 ALA A C 1
ATOM 3775 O O . ALA A 1 488 ? 5.422 -4.365 25.598 1.00 95.38 488 ALA A O 1
ATOM 3776 N N . ASN A 1 489 ? 3.559 -3.214 26.105 1.00 93.75 489 ASN A N 1
ATOM 3777 C CA . ASN A 1 489 ? 4.254 -1.983 26.496 1.00 93.75 489 ASN A CA 1
ATOM 3778 C C . ASN A 1 489 ? 5.048 -2.150 27.804 1.00 93.75 48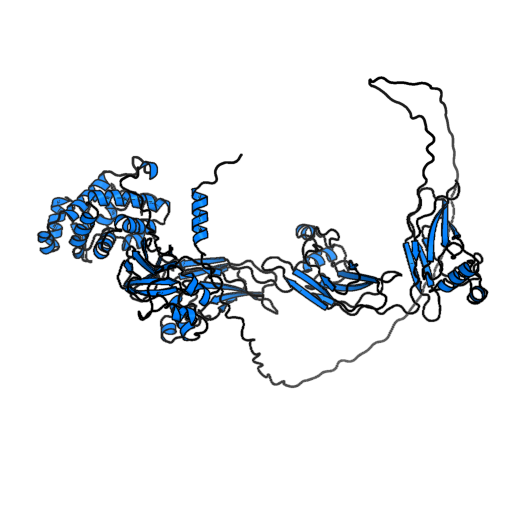9 ASN A C 1
ATOM 3780 O O . ASN A 1 489 ? 6.183 -1.692 27.888 1.00 93.75 489 ASN A O 1
ATOM 3784 N N . LYS A 1 490 ? 4.507 -2.859 28.804 1.00 94.38 490 LYS A N 1
ATOM 3785 C CA . LYS A 1 490 ? 5.227 -3.159 30.055 1.00 94.38 490 LYS A CA 1
ATOM 3786 C C . LYS A 1 490 ? 6.508 -3.966 29.807 1.00 94.38 490 LYS A C 1
ATOM 3788 O O . LYS A 1 490 ? 7.493 -3.764 30.514 1.00 94.38 490 LYS A O 1
ATOM 3793 N N . ALA A 1 491 ? 6.501 -4.857 28.815 1.00 93.06 491 ALA A N 1
ATOM 3794 C CA . ALA A 1 491 ? 7.687 -5.586 28.372 1.00 93.06 491 ALA A CA 1
ATOM 3795 C C . ALA A 1 491 ? 8.612 -4.746 27.467 1.00 93.06 491 ALA A C 1
ATOM 3797 O O . ALA A 1 491 ? 9.830 -4.894 27.543 1.00 93.06 491 ALA A O 1
ATOM 3798 N N . ASN A 1 492 ? 8.055 -3.851 26.641 1.00 92.19 492 ASN A N 1
ATOM 3799 C CA . ASN A 1 492 ? 8.786 -3.043 25.658 1.00 92.19 492 ASN A CA 1
ATOM 3800 C C . ASN A 1 492 ? 8.398 -1.545 25.748 1.00 92.19 492 ASN A C 1
ATOM 3802 O O . ASN A 1 492 ? 7.680 -1.047 24.876 1.00 92.19 492 ASN A O 1
ATOM 3806 N N . PRO A 1 493 ? 8.876 -0.781 26.753 1.00 88.38 493 PRO A N 1
ATOM 3807 C CA . PRO A 1 493 ? 8.369 0.573 27.032 1.00 88.38 493 PRO A CA 1
ATOM 3808 C C . PRO A 1 493 ? 8.490 1.587 25.883 1.00 88.38 493 PRO A C 1
ATOM 3810 O O . PRO A 1 493 ? 7.740 2.559 25.843 1.00 88.38 493 PRO A O 1
ATOM 3813 N N . ASN A 1 494 ? 9.397 1.345 24.930 1.00 85.25 494 ASN A N 1
ATOM 3814 C CA . ASN A 1 494 ? 9.617 2.182 23.744 1.00 85.25 494 ASN A CA 1
ATOM 3815 C C . ASN A 1 494 ? 8.443 2.169 22.743 1.00 85.25 494 ASN A C 1
ATOM 3817 O O . ASN A 1 494 ? 8.392 3.021 21.858 1.00 85.25 494 ASN A O 1
ATOM 3821 N N . VAL A 1 495 ? 7.520 1.207 22.849 1.00 84.62 495 VAL A N 1
ATOM 3822 C CA . VAL A 1 495 ? 6.364 1.048 21.957 1.00 84.62 495 VAL A CA 1
ATOM 3823 C C . VAL A 1 495 ? 5.104 1.017 22.815 1.00 84.62 495 VAL A C 1
ATOM 3825 O O . VAL A 1 495 ? 4.956 0.140 23.664 1.00 84.62 495 VAL A O 1
ATOM 3828 N N . ASN A 1 496 ? 4.201 1.985 22.634 1.00 87.94 496 ASN A N 1
ATOM 3829 C CA . ASN A 1 496 ? 3.001 2.113 23.462 1.00 87.94 496 ASN A CA 1
ATOM 3830 C C . ASN A 1 496 ? 1.717 2.120 22.622 1.00 87.94 496 ASN A C 1
ATOM 3832 O O . ASN A 1 496 ? 1.439 3.079 21.906 1.00 87.94 496 ASN A O 1
ATOM 3836 N N . TYR A 1 497 ? 0.942 1.041 22.758 1.00 90.75 497 TYR A N 1
ATOM 3837 C CA . TYR A 1 497 ? -0.399 0.866 22.188 1.00 90.75 497 TYR A CA 1
ATOM 3838 C C . TYR A 1 497 ? -1.456 0.611 23.282 1.00 90.75 497 TYR A C 1
ATOM 3840 O O . TYR A 1 497 ? -2.573 0.201 22.980 1.00 90.75 497 TYR A O 1
ATOM 3848 N N . SER A 1 498 ? -1.121 0.840 24.560 1.00 90.06 498 SER A N 1
ATOM 3849 C CA . SER A 1 498 ? -1.971 0.501 25.718 1.00 90.06 498 SER A CA 1
ATOM 3850 C C . SER A 1 498 ? -3.326 1.219 25.755 1.00 90.06 498 SER A C 1
ATOM 3852 O O . SER A 1 498 ? -4.222 0.775 26.465 1.00 90.06 498 SER A O 1
ATOM 3854 N N . ASP A 1 499 ? -3.512 2.276 24.959 1.00 87.56 499 ASP A N 1
ATOM 3855 C CA . ASP A 1 499 ? -4.768 3.011 24.809 1.00 87.56 499 ASP A CA 1
ATOM 3856 C C . ASP A 1 499 ? -5.569 2.630 23.545 1.00 87.56 499 ASP A C 1
ATOM 3858 O O . ASP A 1 499 ? -6.621 3.225 23.287 1.00 87.56 499 ASP A O 1
ATOM 3862 N N . ARG A 1 500 ? -5.096 1.696 22.711 1.00 89.19 500 ARG A N 1
ATOM 3863 C CA . ARG A 1 500 ? -5.681 1.419 21.388 1.00 89.19 500 ARG A CA 1
ATOM 3864 C C . ARG A 1 500 ? -6.669 0.250 21.425 1.00 89.19 500 ARG A C 1
ATOM 3866 O O . ARG A 1 500 ? -6.278 -0.889 21.636 1.00 89.19 500 ARG A O 1
ATOM 3873 N N . LEU A 1 501 ? -7.933 0.524 21.091 1.00 89.31 501 LEU A N 1
ATOM 3874 C CA . LEU A 1 501 ? -9.005 -0.476 20.912 1.00 89.31 501 LEU A CA 1
ATOM 3875 C C . LEU A 1 501 ? -8.985 -1.158 19.523 1.00 89.31 501 LEU A C 1
ATOM 3877 O O . LEU A 1 501 ? -9.964 -1.784 19.116 1.00 89.31 501 LEU A O 1
ATOM 3881 N N . PHE A 1 502 ? -7.902 -0.986 18.764 1.00 91.62 502 PHE A N 1
ATOM 3882 C CA . PHE A 1 502 ? -7.798 -1.399 17.366 1.00 91.62 502 PHE A CA 1
ATOM 3883 C C . PHE A 1 502 ? -7.019 -2.702 17.213 1.00 91.62 502 PHE A C 1
ATOM 3885 O O . PHE A 1 502 ? -5.922 -2.826 17.744 1.00 91.62 502 PHE A O 1
ATOM 3892 N N . TYR A 1 503 ? -7.534 -3.612 16.397 1.00 95.69 503 TYR A N 1
ATOM 3893 C CA . TYR A 1 503 ? -6.779 -4.713 15.816 1.00 95.69 503 TYR A CA 1
ATOM 3894 C C . TYR A 1 503 ? -6.134 -4.259 14.507 1.00 95.69 503 TYR A C 1
ATOM 3896 O O . TYR A 1 503 ? -6.809 -3.692 13.648 1.00 95.69 503 TYR A O 1
ATOM 3904 N N . TYR A 1 504 ? -4.843 -4.554 14.346 1.00 96.69 504 TYR A N 1
ATOM 3905 C CA . TYR A 1 504 ? -4.074 -4.260 13.137 1.00 96.69 504 TYR A CA 1
ATOM 3906 C C . TYR A 1 504 ? -3.738 -5.573 12.422 1.00 96.69 504 TYR A C 1
ATOM 3908 O O . TYR A 1 504 ? -3.159 -6.482 13.027 1.00 96.69 504 TYR A O 1
ATOM 3916 N N . THR A 1 505 ? -4.103 -5.666 11.143 1.00 97.81 505 THR A N 1
ATOM 3917 C CA . THR A 1 505 ? -3.986 -6.882 10.323 1.00 97.81 505 THR A CA 1
ATOM 3918 C C . THR A 1 505 ? -3.233 -6.593 9.028 1.00 97.81 505 THR A C 1
ATOM 3920 O O . THR A 1 505 ? -3.539 -5.627 8.331 1.00 97.81 505 THR A O 1
ATOM 3923 N N . ARG A 1 506 ? -2.279 -7.453 8.669 1.00 97.12 506 ARG A N 1
ATOM 3924 C CA . ARG A 1 506 ? -1.499 -7.381 7.421 1.00 97.12 506 ARG A CA 1
ATOM 3925 C C . ARG A 1 506 ? -1.512 -8.720 6.681 1.00 97.12 506 ARG A C 1
ATOM 3927 O O . ARG A 1 506 ? -1.734 -9.763 7.294 1.00 97.12 506 ARG A O 1
ATOM 3934 N N . VAL A 1 507 ? -1.231 -8.712 5.377 1.00 97.75 507 VAL A N 1
ATOM 3935 C CA . VAL A 1 507 ? -1.085 -9.927 4.554 1.00 97.75 507 VAL A CA 1
ATOM 3936 C C . VAL A 1 507 ? 0.232 -9.933 3.771 1.00 97.75 507 VAL A C 1
ATOM 3938 O O . VAL A 1 507 ? 0.712 -8.895 3.313 1.00 97.75 507 VAL A O 1
ATOM 3941 N N . VAL A 1 508 ? 0.811 -11.126 3.615 1.00 96.75 508 VAL A N 1
ATOM 3942 C CA . VAL A 1 508 ? 2.017 -11.412 2.820 1.00 96.75 508 VAL A CA 1
ATOM 3943 C C . VAL A 1 508 ? 1.717 -12.560 1.853 1.00 96.75 508 VAL A C 1
ATOM 3945 O O . VAL A 1 508 ? 1.145 -13.572 2.264 1.00 96.75 508 VAL A O 1
ATOM 3948 N N . ALA A 1 509 ? 2.123 -12.432 0.588 1.00 95.94 509 ALA A N 1
ATOM 3949 C CA . ALA A 1 509 ? 2.162 -13.539 -0.364 1.00 95.94 509 ALA A CA 1
ATOM 3950 C C . ALA A 1 509 ? 3.517 -14.256 -0.292 1.00 95.94 509 ALA A C 1
ATOM 3952 O O . ALA A 1 509 ? 4.574 -13.624 -0.317 1.00 95.94 509 ALA A O 1
ATOM 3953 N N . VAL A 1 510 ? 3.481 -15.585 -0.227 1.00 96.56 510 VAL A N 1
ATOM 3954 C CA . VAL A 1 510 ? 4.661 -16.456 -0.204 1.00 96.56 510 VAL A CA 1
ATOM 3955 C C . VAL A 1 510 ? 4.804 -17.115 -1.573 1.00 96.56 510 VAL A C 1
ATOM 3957 O O . VAL A 1 510 ? 3.846 -17.709 -2.078 1.00 96.56 510 VAL A O 1
ATOM 3960 N N . PHE A 1 511 ? 5.993 -17.034 -2.163 1.00 92.00 511 PHE A N 1
ATOM 3961 C CA . PHE A 1 511 ? 6.362 -17.658 -3.437 1.00 92.00 511 PHE A CA 1
ATOM 3962 C C . PHE A 1 511 ? 7.289 -18.858 -3.178 1.00 92.00 511 PHE A C 1
ATOM 3964 O O . PHE A 1 511 ? 7.470 -19.277 -2.037 1.00 92.00 511 PHE A O 1
ATOM 3971 N N . ALA A 1 512 ? 7.832 -19.473 -4.231 1.00 90.44 512 ALA A N 1
ATOM 3972 C CA . ALA A 1 512 ? 8.703 -20.646 -4.089 1.00 90.44 512 ALA A CA 1
ATOM 3973 C C . ALA A 1 512 ? 10.125 -20.303 -3.595 1.00 90.44 512 ALA A C 1
ATOM 3975 O O . ALA A 1 512 ? 10.842 -21.182 -3.125 1.00 90.44 512 ALA A O 1
ATOM 3976 N N . ASP A 1 513 ? 10.525 -19.042 -3.743 1.00 87.19 513 ASP A N 1
ATOM 3977 C CA . ASP A 1 513 ? 11.883 -18.516 -3.596 1.00 87.19 513 ASP A CA 1
ATOM 3978 C C . ASP A 1 513 ? 11.977 -17.303 -2.652 1.00 87.19 513 ASP A C 1
ATOM 3980 O O . ASP A 1 513 ? 13.035 -17.060 -2.076 1.00 87.19 513 ASP A O 1
ATOM 3984 N N . GLN A 1 514 ? 10.888 -16.550 -2.467 1.00 90.06 514 GLN A N 1
ATOM 3985 C CA . GLN A 1 514 ? 10.838 -15.374 -1.591 1.00 90.06 514 GLN A CA 1
ATOM 3986 C C . GLN A 1 514 ? 9.406 -15.033 -1.131 1.00 90.06 514 GLN A C 1
ATOM 3988 O O . GLN A 1 514 ? 8.434 -15.690 -1.504 1.00 90.06 514 GLN A O 1
ATOM 3993 N N . GLU A 1 515 ? 9.263 -13.967 -0.343 1.00 93.00 515 GLU A N 1
ATOM 3994 C CA . GLU A 1 515 ? 7.976 -13.379 0.055 1.00 93.00 515 GLU A CA 1
ATOM 3995 C C . GLU A 1 515 ? 7.778 -12.001 -0.609 1.00 93.00 515 GLU A C 1
ATOM 3997 O O . GLU A 1 515 ? 8.737 -11.376 -1.082 1.00 93.00 515 GLU A O 1
ATOM 4002 N N . SER A 1 516 ? 6.529 -11.535 -0.692 1.00 91.62 516 SER A N 1
ATOM 4003 C CA . SER A 1 516 ? 6.202 -10.162 -1.102 1.00 91.62 516 SER A CA 1
ATOM 4004 C C . SER A 1 516 ? 6.576 -9.154 -0.009 1.00 91.62 516 SER A C 1
ATOM 4006 O O . SER A 1 516 ? 6.506 -9.495 1.175 1.00 91.62 516 SER A O 1
ATOM 4008 N N . PRO A 1 517 ? 6.809 -7.873 -0.346 1.00 91.50 517 PRO A N 1
ATOM 4009 C CA . PRO A 1 517 ? 6.671 -6.801 0.634 1.00 91.50 517 PRO A CA 1
ATOM 4010 C C . PRO A 1 517 ? 5.271 -6.849 1.279 1.00 91.50 517 PRO A C 1
ATOM 4012 O O . PRO A 1 517 ? 4.267 -7.090 0.598 1.00 91.50 517 PRO A O 1
ATOM 4015 N N . VAL A 1 518 ? 5.212 -6.673 2.599 1.00 92.69 518 VAL A N 1
ATOM 4016 C CA . VAL A 1 518 ? 3.977 -6.800 3.389 1.00 92.69 518 VAL A CA 1
ATOM 4017 C C . VAL A 1 518 ? 2.973 -5.692 3.065 1.00 92.69 518 VAL A C 1
ATOM 4019 O O . VAL A 1 518 ? 3.362 -4.569 2.748 1.00 92.69 518 VAL A O 1
ATOM 4022 N N . SER A 1 519 ? 1.675 -5.998 3.141 1.00 94.44 519 SER A N 1
ATOM 4023 C CA . SER A 1 519 ? 0.631 -4.988 2.962 1.00 94.44 519 SER A CA 1
ATOM 4024 C C . SER A 1 519 ? 0.714 -3.866 3.999 1.00 94.44 519 SER A C 1
ATOM 4026 O O . SER A 1 519 ? 1.132 -4.078 5.139 1.00 94.44 519 SER A O 1
ATOM 4028 N N . GLU A 1 520 ? 0.166 -2.709 3.636 1.00 92.56 520 GLU A N 1
ATOM 4029 C CA . GLU A 1 520 ? -0.323 -1.723 4.605 1.00 92.56 520 GLU A CA 1
ATOM 4030 C C . GLU A 1 520 ? -1.245 -2.401 5.640 1.00 92.56 520 GLU A C 1
ATOM 4032 O O . GLU A 1 520 ? -1.936 -3.384 5.324 1.00 92.56 520 GLU A O 1
ATOM 4037 N N . ALA A 1 521 ? -1.272 -1.889 6.871 1.00 93.81 521 ALA A N 1
ATOM 403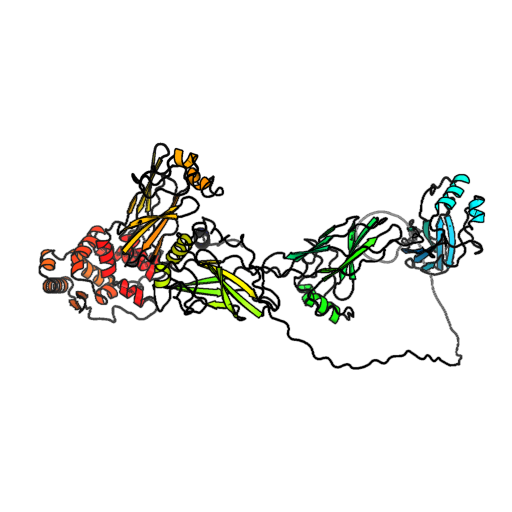8 C CA . ALA A 1 521 ? -2.133 -2.425 7.924 1.00 93.81 521 ALA A CA 1
ATOM 4039 C C . ALA A 1 521 ? -3.612 -2.042 7.724 1.00 93.81 521 ALA A C 1
ATOM 4041 O O . ALA A 1 521 ? -3.941 -0.864 7.572 1.00 93.81 521 ALA A O 1
ATOM 4042 N N . GLU A 1 522 ? -4.521 -3.019 7.784 1.00 96.12 522 GLU A N 1
ATOM 4043 C CA . GLU A 1 522 ? -5.951 -2.765 7.997 1.00 96.12 522 GLU A CA 1
ATOM 4044 C C . GLU A 1 522 ? -6.276 -2.715 9.492 1.00 96.12 522 GLU A C 1
ATOM 4046 O O . GLU A 1 522 ? -5.711 -3.476 10.280 1.00 96.12 522 GLU A O 1
ATOM 4051 N N . VAL A 1 523 ? -7.147 -1.781 9.877 1.00 94.06 523 VAL A N 1
ATOM 4052 C CA . VAL A 1 523 ? -7.327 -1.329 11.260 1.00 94.06 523 VAL A CA 1
ATOM 4053 C C . VAL A 1 523 ? -8.813 -1.318 11.606 1.00 94.06 523 VAL A C 1
ATOM 4055 O O . VAL A 1 523 ? -9.574 -0.512 11.073 1.00 94.06 523 VAL A O 1
ATOM 4058 N N . VAL A 1 524 ? -9.231 -2.194 12.521 1.00 94.38 524 VAL A N 1
ATOM 4059 C CA . VAL A 1 524 ? -10.639 -2.336 12.936 1.00 94.38 524 VAL A CA 1
ATOM 4060 C C . VAL A 1 524 ? -10.771 -2.395 14.455 1.00 94.38 524 VAL A C 1
ATOM 4062 O O . VAL A 1 524 ? -9.932 -2.979 15.134 1.00 94.38 524 VAL A O 1
ATOM 4065 N N . THR A 1 525 ? -11.840 -1.833 15.016 1.00 90.94 525 THR A N 1
ATOM 4066 C CA . THR A 1 525 ? -12.273 -2.174 16.382 1.00 90.94 525 THR A CA 1
ATOM 4067 C C . THR A 1 525 ? -13.138 -3.431 16.339 1.00 90.94 525 THR A C 1
ATOM 4069 O O . THR A 1 525 ? -13.789 -3.699 15.327 1.00 90.94 525 THR A O 1
ATOM 4072 N N . MET A 1 526 ? -13.240 -4.176 17.440 1.00 92.25 526 MET A N 1
ATOM 4073 C CA . MET A 1 526 ? -14.354 -5.121 17.599 1.00 92.25 526 MET A CA 1
ATOM 4074 C C . MET A 1 526 ? -15.689 -4.356 17.756 1.00 92.25 526 MET A C 1
ATOM 4076 O O . MET A 1 526 ? -15.670 -3.176 18.125 1.00 92.25 526 MET A O 1
ATOM 4080 N N . PRO A 1 527 ? -16.855 -4.977 17.484 1.00 88.94 527 PRO A N 1
ATOM 4081 C CA . PRO A 1 527 ? -18.169 -4.332 17.610 1.00 88.94 527 PRO A CA 1
ATOM 4082 C C . PRO A 1 527 ? -18.604 -4.161 19.082 1.00 88.94 527 PRO A C 1
ATOM 4084 O O . PRO A 1 527 ? -19.459 -4.881 19.615 1.00 88.94 527 PRO A O 1
ATOM 4087 N N . LEU A 1 528 ? -17.965 -3.204 19.755 1.00 85.31 528 LEU A N 1
ATOM 4088 C CA . LEU A 1 528 ? -18.332 -2.698 21.078 1.00 85.31 528 LEU A CA 1
ATOM 4089 C C . LEU A 1 528 ? -19.700 -2.001 21.045 1.00 85.31 528 LEU A C 1
ATOM 4091 O O . LEU A 1 528 ? -20.166 -1.556 19.996 1.00 85.31 528 LEU A O 1
ATOM 4095 N N . GLU A 1 529 ? -20.355 -1.911 22.201 1.00 77.12 529 GLU A N 1
ATOM 4096 C CA . GLU A 1 529 ? -21.635 -1.211 22.308 1.00 77.12 529 GLU A CA 1
ATOM 4097 C C . GLU A 1 529 ? -21.460 0.317 22.260 1.00 77.12 529 GLU A C 1
ATOM 4099 O O . GLU A 1 529 ? -20.528 0.863 22.843 1.00 77.12 529 GLU A O 1
ATOM 4104 N N . ASP A 1 530 ? -22.383 1.009 21.588 1.00 74.50 530 ASP A N 1
ATOM 4105 C CA . ASP A 1 530 ? -22.479 2.473 21.586 1.00 74.50 530 ASP A CA 1
ATOM 4106 C C . ASP A 1 530 ? -22.944 2.957 22.968 1.00 74.50 530 ASP A C 1
ATOM 4108 O O . ASP A 1 530 ? -24.130 2.861 23.309 1.00 74.50 530 ASP A O 1
ATOM 4112 N N . LEU A 1 531 ? -22.009 3.488 23.764 1.00 69.50 531 LEU A N 1
ATOM 4113 C CA . LEU A 1 531 ? -22.353 4.333 24.912 1.00 69.50 531 LEU A CA 1
ATOM 4114 C C . LEU A 1 531 ? -23.264 5.470 24.423 1.00 69.50 531 LEU A C 1
ATOM 4116 O O . LEU A 1 531 ? -23.157 5.937 23.289 1.00 69.50 531 LEU A O 1
ATOM 4120 N N . SER A 1 532 ? -24.160 5.959 25.281 1.00 63.72 532 SER A N 1
ATOM 4121 C CA . SER A 1 532 ? -24.914 7.172 24.949 1.00 63.72 532 SER A CA 1
ATOM 4122 C C . SER A 1 532 ? -23.970 8.330 24.613 1.00 63.72 532 SER A C 1
ATOM 4124 O O . SER A 1 532 ? -22.835 8.364 25.087 1.00 63.72 532 SER A O 1
ATOM 4126 N N . PHE A 1 533 ? -24.481 9.322 23.884 1.00 66.81 533 PHE A N 1
ATOM 4127 C CA . PHE A 1 533 ? -23.759 10.570 23.672 1.00 66.81 533 PHE A CA 1
ATOM 4128 C C . PHE A 1 533 ? -23.304 11.162 25.015 1.00 66.81 533 PHE A C 1
ATOM 4130 O O . PHE A 1 533 ? -24.009 11.030 26.020 1.00 66.81 533 PHE A O 1
ATOM 4137 N N . ALA A 1 534 ? -22.122 11.773 25.019 1.00 70.50 534 ALA A N 1
ATOM 4138 C CA . ALA A 1 534 ? -21.581 12.445 26.184 1.00 70.50 534 ALA A CA 1
ATOM 4139 C C . ALA A 1 534 ? -21.833 13.951 26.054 1.00 70.50 534 ALA A C 1
ATOM 4141 O O . ALA A 1 534 ? -21.218 14.610 25.216 1.00 70.50 534 ALA A O 1
ATOM 4142 N N . ASP A 1 535 ? -22.739 14.489 26.869 1.00 80.12 535 ASP A N 1
ATOM 4143 C CA . ASP A 1 535 ? -22.938 15.934 26.972 1.00 80.12 535 ASP A CA 1
ATOM 4144 C C . ASP A 1 535 ? -21.652 16.560 27.544 1.00 80.12 535 ASP A C 1
ATOM 4146 O O . ASP A 1 535 ? -21.175 16.157 28.608 1.00 80.12 535 ASP A O 1
ATOM 4150 N N . VAL A 1 536 ? -21.101 17.546 26.838 1.00 85.19 536 VAL A N 1
ATOM 4151 C CA . VAL A 1 536 ? -19.963 18.374 27.247 1.00 85.19 536 VAL A CA 1
ATOM 4152 C C . VAL A 1 536 ? -20.501 19.706 27.762 1.00 85.19 536 VAL A C 1
ATOM 4154 O O . VAL A 1 536 ? -21.078 20.480 27.003 1.00 85.19 536 VAL A O 1
ATOM 4157 N N . ASP A 1 537 ? -20.264 20.018 29.032 1.00 85.94 537 ASP A N 1
ATOM 4158 C CA . ASP A 1 537 ? -20.382 21.375 29.573 1.00 85.94 537 ASP A CA 1
ATOM 4159 C C . ASP A 1 537 ? -18.974 21.877 29.917 1.00 85.94 537 ASP A C 1
ATOM 4161 O O . ASP A 1 537 ? -18.384 21.406 30.893 1.00 85.94 537 ASP A O 1
ATOM 4165 N N . SER A 1 538 ? -18.410 22.804 29.132 1.00 89.19 538 SER A N 1
ATOM 4166 C CA . SER A 1 538 ? -17.073 23.358 29.391 1.00 89.19 538 SER A CA 1
ATOM 4167 C C . SER A 1 538 ? -17.074 24.853 29.706 1.00 89.19 538 SER A C 1
ATOM 4169 O O . SER A 1 538 ? -17.995 25.595 29.371 1.00 89.19 538 SER A O 1
ATOM 4171 N N . THR A 1 539 ? -16.034 25.288 30.414 1.00 85.62 539 THR A N 1
ATOM 4172 C CA . THR A 1 539 ? -15.854 26.659 30.900 1.00 85.62 539 THR A CA 1
ATOM 4173 C C . THR A 1 539 ? -14.423 27.115 30.647 1.00 85.62 539 THR A C 1
ATOM 4175 O O . THR A 1 539 ? -13.493 26.314 30.732 1.00 85.62 539 THR A O 1
ATOM 4178 N N . VAL A 1 540 ? -14.241 28.404 30.350 1.00 90.25 540 VAL A N 1
ATOM 4179 C CA . VAL A 1 540 ? -12.927 29.018 30.121 1.00 90.25 540 VAL A CA 1
ATOM 4180 C C . VAL A 1 540 ? -12.876 30.416 30.739 1.00 90.25 540 VAL A C 1
ATOM 4182 O O . VAL A 1 540 ? -13.828 31.191 30.636 1.00 90.25 540 VAL A O 1
ATOM 4185 N N . SER A 1 541 ? -11.765 30.747 31.394 1.00 86.75 541 SER A N 1
ATOM 4186 C CA . SER A 1 541 ? -11.449 32.088 31.893 1.00 86.75 541 SER A CA 1
ATOM 4187 C C . SER A 1 541 ? -9.933 32.258 31.980 1.00 86.75 541 SER A C 1
ATOM 4189 O O . SER A 1 541 ? -9.243 31.340 32.412 1.00 86.75 541 SER A O 1
ATOM 4191 N N . ASN A 1 542 ? -9.399 33.424 31.604 1.00 83.69 542 ASN A N 1
ATOM 4192 C CA . ASN A 1 542 ? -7.958 33.718 31.693 1.00 83.69 542 ASN A CA 1
ATOM 4193 C C . ASN A 1 542 ? -7.057 32.657 31.012 1.00 83.69 542 ASN A C 1
ATOM 4195 O O . ASN A 1 542 ? -6.010 32.295 31.540 1.00 83.69 542 ASN A O 1
ATOM 4199 N N . ASN A 1 543 ? -7.482 32.154 29.846 1.00 85.06 543 ASN A N 1
ATOM 4200 C CA . ASN A 1 543 ? -6.825 31.104 29.047 1.00 85.06 543 ASN A CA 1
ATOM 4201 C C . ASN A 1 543 ? -6.677 29.731 29.738 1.00 85.06 543 ASN A C 1
ATOM 4203 O O . ASN A 1 543 ? -5.973 28.860 29.229 1.00 85.06 543 ASN A O 1
ATOM 4207 N N . GLN A 1 544 ? -7.368 29.504 30.858 1.00 90.62 544 GLN A N 1
ATOM 4208 C CA . GLN A 1 544 ? -7.505 28.191 31.489 1.00 90.62 544 GLN A CA 1
ATOM 4209 C C . GLN A 1 544 ? -8.979 27.810 31.634 1.00 90.62 544 GLN A C 1
ATOM 4211 O O . GLN A 1 544 ? -9.870 28.660 31.573 1.00 90.62 544 GLN A O 1
ATOM 4216 N N . GLY A 1 545 ? -9.261 26.525 31.813 1.00 92.81 545 GLY A N 1
ATOM 4217 C CA . GLY A 1 545 ? -10.629 26.048 31.892 1.00 92.81 545 GLY A CA 1
ATOM 4218 C C . GLY A 1 545 ? -10.767 24.593 32.300 1.00 92.81 545 GLY A C 1
ATOM 4219 O O . GLY A 1 545 ? -9.801 23.890 32.594 1.00 92.81 545 GLY A O 1
ATOM 4220 N N . SER A 1 546 ? -12.016 24.148 32.301 1.00 93.94 546 SER A N 1
ATOM 4221 C CA . SER A 1 546 ? -12.397 22.778 32.629 1.00 93.94 546 SER A CA 1
ATOM 4222 C C . SER A 1 546 ? -13.598 22.345 31.801 1.00 93.94 546 SER A C 1
ATOM 4224 O O . SER A 1 546 ? -14.394 23.179 31.359 1.00 93.94 546 SER A O 1
ATOM 4226 N N . PHE A 1 547 ? -13.751 21.039 31.609 1.00 93.81 547 PHE A N 1
ATOM 4227 C CA . PHE A 1 547 ? -14.957 20.450 31.038 1.00 93.81 547 PHE A CA 1
ATOM 4228 C C . PHE A 1 547 ? -15.587 19.453 32.002 1.00 93.81 547 PHE A C 1
ATOM 4230 O O . PHE A 1 547 ? -14.912 18.856 32.839 1.00 93.81 547 PHE A O 1
ATOM 4237 N N . THR A 1 548 ? -16.891 19.255 31.851 1.00 90.88 548 THR A N 1
ATOM 4238 C CA . THR A 1 548 ? -17.653 18.187 32.494 1.00 90.88 548 THR A CA 1
ATOM 4239 C C . THR A 1 548 ? -18.302 17.347 31.407 1.00 90.88 548 THR A C 1
ATOM 4241 O O . THR A 1 548 ? -19.080 17.876 30.616 1.00 90.88 548 THR A O 1
ATOM 4244 N N . LEU A 1 549 ? -17.969 16.057 31.363 1.00 89.19 549 LEU A N 1
ATOM 4245 C CA . LEU A 1 549 ? -18.678 15.066 30.555 1.00 89.19 549 LEU A CA 1
ATOM 4246 C C . LEU A 1 549 ? -19.817 14.473 31.383 1.00 89.19 549 LEU A C 1
ATOM 4248 O O . LEU A 1 549 ? -19.627 14.214 32.571 1.00 89.19 549 LEU A O 1
ATOM 4252 N N . LYS A 1 550 ? -20.966 14.222 30.752 1.00 83.00 550 LYS A N 1
ATOM 4253 C CA . LYS A 1 550 ? -22.131 13.542 31.342 1.00 83.00 550 LYS A CA 1
ATOM 4254 C C . LYS A 1 550 ? -22.657 12.501 30.362 1.00 83.00 550 LYS A C 1
ATOM 4256 O O . LYS A 1 550 ? -22.868 12.821 29.196 1.00 83.00 550 LYS A O 1
ATOM 4261 N N . TRP A 1 551 ? -22.876 11.269 30.809 1.00 80.88 551 TRP A N 1
ATOM 4262 C CA . TRP A 1 551 ? -23.318 10.166 29.954 1.00 80.88 551 TRP A CA 1
ATOM 4263 C C . TRP A 1 551 ? -24.351 9.287 30.658 1.00 80.88 551 TRP A C 1
ATOM 4265 O O . TRP A 1 551 ? -24.352 9.097 31.871 1.00 80.88 551 TRP A O 1
ATOM 4275 N N . GLY A 1 552 ? -25.242 8.693 29.874 1.00 71.38 552 GLY A N 1
ATOM 4276 C CA . GLY A 1 552 ? -26.155 7.673 30.352 1.00 71.38 552 GLY A CA 1
ATOM 4277 C C . GLY A 1 552 ? -25.432 6.355 30.647 1.00 71.38 552 GLY A C 1
ATOM 4278 O O . GLY A 1 552 ? -24.684 5.842 29.820 1.00 71.38 552 GLY A O 1
ATOM 4279 N N . GLY A 1 553 ? -25.754 5.754 31.794 1.00 68.25 553 GLY A N 1
ATOM 4280 C CA . GLY A 1 553 ? -25.244 4.435 32.173 1.00 68.25 553 GLY A CA 1
ATOM 4281 C C . GLY A 1 553 ? -25.575 3.295 31.203 1.00 68.25 553 GLY A C 1
ATOM 4282 O O . GLY A 1 553 ? -26.609 3.327 30.525 1.00 68.25 553 GLY A O 1
ATOM 4283 N N . VAL A 1 554 ? -24.695 2.293 31.195 1.00 72.75 554 VAL A N 1
ATOM 4284 C CA . VAL A 1 554 ? -24.724 1.059 30.396 1.00 72.75 554 VAL A CA 1
ATOM 4285 C C . VAL A 1 554 ? -25.029 -0.128 31.313 1.00 72.75 554 VAL A C 1
ATOM 4287 O O . VAL A 1 554 ? -24.511 -0.205 32.426 1.00 72.75 554 VAL A O 1
ATOM 4290 N N . ALA A 1 555 ? -25.862 -1.063 30.851 1.00 66.31 555 ALA A N 1
ATOM 4291 C CA . ALA A 1 555 ? -26.177 -2.275 31.605 1.00 66.31 555 ALA A CA 1
ATOM 4292 C C . ALA A 1 555 ? -24.923 -3.147 31.815 1.00 66.31 555 ALA A C 1
ATOM 4294 O O . ALA A 1 555 ? -24.101 -3.281 30.911 1.00 66.31 555 ALA A O 1
ATOM 4295 N N . ASN A 1 556 ? -24.801 -3.759 32.996 1.00 69.12 556 ASN A N 1
ATOM 4296 C CA . ASN A 1 556 ? -23.682 -4.619 33.414 1.00 69.12 556 ASN A CA 1
ATOM 4297 C C . ASN A 1 556 ? -22.297 -3.934 33.483 1.00 69.12 556 ASN A C 1
ATOM 4299 O O . ASN A 1 556 ? -21.286 -4.616 33.648 1.00 69.12 556 ASN A O 1
ATOM 4303 N N . ALA A 1 557 ? -22.231 -2.600 33.407 1.00 79.88 557 ALA A N 1
ATOM 4304 C CA . ALA A 1 557 ? -21.006 -1.857 33.688 1.00 79.88 557 ALA A CA 1
ATOM 4305 C C . ALA A 1 557 ? -20.732 -1.812 35.203 1.00 79.88 557 ALA A C 1
ATOM 4307 O O . ALA A 1 557 ? -21.579 -1.359 35.971 1.00 79.88 557 ALA A O 1
ATOM 4308 N N . ALA A 1 558 ? -19.532 -2.225 35.616 1.00 84.50 558 ALA A N 1
ATOM 4309 C CA . ALA A 1 558 ? -19.006 -2.019 36.969 1.00 84.50 558 ALA A CA 1
ATOM 4310 C C . ALA A 1 558 ? -18.368 -0.626 37.142 1.00 84.50 558 ALA A C 1
ATOM 4312 O O . ALA A 1 558 ? -18.063 -0.206 38.256 1.00 84.50 558 ALA A O 1
ATOM 4313 N N . GLY A 1 559 ? -18.158 0.099 36.041 1.00 87.75 559 GLY A N 1
ATOM 4314 C CA . GLY A 1 559 ? -17.756 1.498 36.060 1.00 87.75 559 GLY A CA 1
ATOM 4315 C C . GLY A 1 559 ? -17.373 2.037 34.687 1.00 87.75 559 GLY A C 1
ATOM 4316 O O . GLY A 1 559 ? -17.567 1.388 33.653 1.00 87.75 559 GLY A O 1
ATOM 4317 N N . TYR A 1 560 ? -16.840 3.256 34.689 1.00 91.88 560 TYR A N 1
ATOM 4318 C CA . TYR A 1 560 ? -16.498 4.019 33.496 1.00 91.88 560 TYR A CA 1
ATOM 4319 C C . TYR A 1 560 ? -15.085 4.595 33.596 1.00 91.88 560 TYR A C 1
ATOM 4321 O O . TYR A 1 560 ? -14.556 4.857 34.678 1.00 91.88 560 TYR A O 1
ATOM 4329 N N . LYS A 1 561 ? -14.475 4.829 32.436 1.00 94.00 561 LYS A N 1
ATOM 4330 C CA . LYS A 1 561 ? -13.172 5.481 32.305 1.00 94.00 561 LYS A CA 1
ATOM 4331 C C . LYS A 1 561 ? -13.264 6.587 31.264 1.00 94.00 561 LYS A C 1
ATOM 4333 O O . LYS A 1 561 ? -13.655 6.336 30.121 1.00 94.00 561 LYS A O 1
ATOM 4338 N N . VAL A 1 562 ? -12.919 7.803 31.679 1.00 94.06 562 VAL A N 1
ATOM 4339 C CA . VAL A 1 562 ? -12.804 8.971 30.803 1.00 94.06 562 VAL A CA 1
ATOM 4340 C C . VAL A 1 562 ? -11.375 9.039 30.297 1.00 94.06 562 VAL A C 1
ATOM 4342 O O . VAL A 1 562 ? -10.424 8.951 31.064 1.00 94.06 562 VAL A O 1
ATOM 4345 N N . TRP A 1 563 ? -11.218 9.199 28.994 1.00 93.75 563 TRP A N 1
ATOM 4346 C CA . TRP A 1 563 ? -9.926 9.189 28.327 1.00 93.75 563 TRP A CA 1
ATOM 4347 C C . TRP A 1 5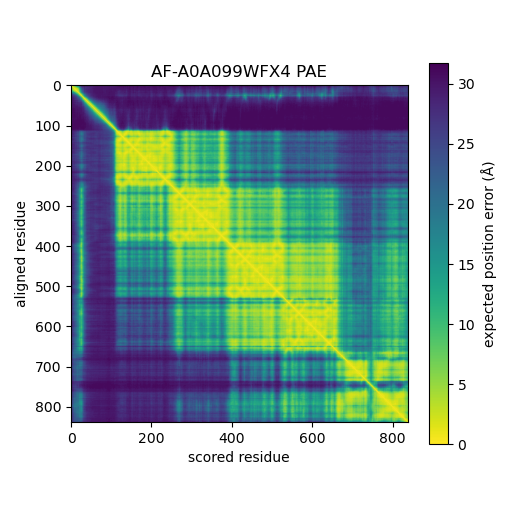63 ? -9.688 10.540 27.665 1.00 93.75 563 TRP A C 1
ATOM 4349 O O . TRP A 1 563 ? -10.471 10.910 26.793 1.00 93.75 563 TRP A O 1
ATOM 4359 N N . LEU A 1 564 ? -8.611 11.244 28.016 1.00 94.06 564 LEU A N 1
ATOM 4360 C CA . LEU A 1 564 ? -8.274 12.555 27.448 1.00 94.06 564 LEU A CA 1
ATOM 4361 C C . LEU A 1 564 ? -7.002 12.467 26.596 1.00 94.06 564 LEU A C 1
ATOM 4363 O O . LEU A 1 564 ? -5.986 11.936 27.049 1.00 94.06 564 LEU A O 1
ATOM 4367 N N . SER A 1 565 ? -7.053 12.962 25.357 1.00 92.69 565 SER A N 1
ATOM 4368 C CA . SER A 1 565 ? -5.892 12.912 24.465 1.00 92.69 565 SER A CA 1
ATOM 4369 C C . SER A 1 565 ? -4.842 13.971 24.800 1.00 92.69 565 SER A C 1
ATOM 4371 O O . SER A 1 565 ? -5.179 15.121 25.086 1.00 92.69 565 SER A O 1
ATOM 4373 N N . ASP A 1 566 ? -3.572 13.578 24.687 1.00 91.38 566 ASP A N 1
ATOM 4374 C CA . ASP A 1 566 ? -2.389 14.443 24.777 1.00 91.38 566 ASP A CA 1
ATOM 4375 C C . ASP A 1 566 ? -1.744 14.762 23.408 1.00 91.38 566 ASP A C 1
ATOM 4377 O O . ASP A 1 566 ? -0.644 15.312 23.358 1.00 91.38 566 ASP A O 1
ATOM 4381 N N . GLY A 1 567 ? -2.397 14.398 22.297 1.00 87.50 567 GLY A N 1
ATOM 4382 C CA . GLY A 1 567 ? -1.863 14.528 20.933 1.00 87.50 567 GLY A CA 1
ATOM 4383 C C . GLY A 1 567 ? -1.088 13.303 20.418 1.00 87.50 567 GLY A C 1
ATOM 4384 O O . GLY A 1 567 ? -0.736 13.250 19.238 1.00 87.50 567 GLY A O 1
ATOM 4385 N N . TYR A 1 568 ? -0.850 12.293 21.261 1.00 85.94 568 TYR A N 1
ATOM 4386 C CA . TYR A 1 568 ? -0.247 11.009 20.882 1.00 85.94 568 TYR A CA 1
ATOM 4387 C C . TYR A 1 568 ? -1.005 9.811 21.482 1.00 85.94 568 TYR A C 1
ATOM 4389 O O . TYR A 1 568 ? -1.373 8.885 20.749 1.00 85.94 568 TYR A O 1
ATOM 4397 N N . LEU A 1 569 ? -1.313 9.849 22.778 1.00 88.56 569 LEU A N 1
ATOM 4398 C CA . LEU A 1 569 ? -2.063 8.829 23.518 1.00 88.56 569 LEU A CA 1
ATOM 4399 C C . LEU A 1 569 ? -3.365 9.401 24.093 1.00 88.56 569 LEU A C 1
ATOM 4401 O O . LEU A 1 569 ? -3.555 10.615 24.201 1.00 88.56 569 LEU A O 1
ATOM 4405 N N . TYR A 1 570 ? -4.269 8.501 24.469 1.00 91.56 570 TYR A N 1
ATOM 4406 C CA . TYR A 1 570 ? -5.378 8.773 25.375 1.00 91.56 570 TYR A CA 1
ATOM 4407 C C . TYR A 1 570 ? -5.002 8.373 26.808 1.00 91.56 570 TYR A C 1
ATOM 4409 O O . TYR A 1 570 ? -4.781 7.199 27.096 1.00 91.56 570 TYR A O 1
ATOM 4417 N N . ASN A 1 571 ? -4.989 9.344 27.719 1.00 92.69 571 ASN A N 1
ATOM 4418 C CA . ASN A 1 571 ? -4.692 9.150 29.139 1.00 92.69 571 ASN A CA 1
ATOM 4419 C C . ASN A 1 571 ? -5.993 8.840 29.893 1.00 92.69 571 ASN A C 1
ATOM 4421 O O . ASN A 1 571 ? -6.969 9.584 29.778 1.00 92.69 571 ASN A O 1
ATOM 4425 N N . GLY A 1 572 ? -6.033 7.711 30.605 1.00 93.19 572 GLY A N 1
ATOM 4426 C CA . GLY A 1 572 ? -7.259 7.149 31.181 1.00 93.19 572 GLY A CA 1
ATOM 4427 C C . GLY A 1 572 ? -7.464 7.489 32.656 1.00 93.19 572 GLY A C 1
ATOM 4428 O O . GLY A 1 572 ? -6.704 7.043 33.512 1.00 93.19 572 GLY A O 1
ATOM 4429 N N . TYR A 1 573 ? -8.538 8.210 32.956 1.00 94.44 573 TYR A N 1
ATOM 4430 C CA . TYR A 1 573 ? -9.000 8.544 34.300 1.00 94.44 573 TYR A CA 1
ATOM 4431 C C . TYR A 1 573 ? -10.170 7.634 34.665 1.00 94.44 573 TYR A C 1
ATOM 4433 O O . TYR A 1 573 ? -11.239 7.696 34.056 1.00 94.44 573 TYR A O 1
ATOM 4441 N N . ASP A 1 574 ? -9.950 6.750 35.634 1.00 94.31 574 ASP A N 1
ATOM 4442 C CA . ASP A 1 574 ? -11.012 5.899 36.161 1.00 94.31 574 ASP A CA 1
ATOM 4443 C C . ASP A 1 574 ? -11.984 6.730 37.008 1.00 94.31 574 ASP A C 1
ATOM 4445 O O . ASP A 1 574 ? -11.554 7.579 37.795 1.00 94.31 574 ASP A O 1
ATOM 4449 N N . VAL A 1 575 ? -13.287 6.519 36.816 1.00 92.00 575 VAL A N 1
ATOM 4450 C CA . VAL A 1 575 ? -14.336 7.279 37.511 1.00 92.00 575 VAL A CA 1
ATOM 4451 C C . VAL A 1 575 ? -15.311 6.375 38.267 1.00 92.00 575 VAL A C 1
ATOM 4453 O O . VAL A 1 575 ? -16.264 6.884 38.860 1.00 92.00 575 VAL A O 1
ATOM 4456 N N . GLY A 1 576 ? -15.080 5.056 38.290 1.00 90.44 576 GLY A N 1
ATOM 4457 C CA . GLY A 1 576 ? -15.978 4.094 38.930 1.00 90.44 576 GLY A CA 1
ATOM 4458 C C . GLY A 1 576 ? -17.401 4.169 38.372 1.00 90.44 576 GLY A C 1
ATOM 4459 O O . GLY A 1 576 ? -17.604 4.430 37.188 1.00 90.44 576 GLY A O 1
ATOM 4460 N N . GLU A 1 577 ? -18.401 3.989 39.232 1.00 82.06 577 GLU A N 1
ATOM 4461 C CA . GLU A 1 577 ? -19.824 4.053 38.869 1.00 82.06 577 GLU A CA 1
ATOM 4462 C C . GLU A 1 577 ? -20.355 5.475 38.577 1.00 82.06 577 GLU A C 1
ATOM 4464 O O . GLU A 1 577 ? -21.565 5.659 38.535 1.00 82.06 577 GLU A O 1
ATOM 4469 N N . ASN A 1 578 ? -19.521 6.507 38.403 1.00 80.69 578 ASN A N 1
ATOM 4470 C CA . ASN A 1 578 ? -20.030 7.857 38.125 1.00 80.69 578 ASN A CA 1
ATOM 4471 C C . ASN A 1 578 ? -20.521 8.015 36.672 1.00 80.69 578 ASN A C 1
ATOM 4473 O O . ASN A 1 578 ? -19.955 7.445 35.743 1.00 80.69 578 ASN A O 1
ATOM 4477 N N . TYR A 1 579 ? -21.562 8.834 36.491 1.00 78.25 579 TYR A N 1
ATOM 4478 C CA . TYR A 1 579 ? -22.199 9.158 35.196 1.00 78.25 579 TYR A CA 1
ATOM 4479 C C . TYR A 1 579 ? -21.848 10.561 34.697 1.00 78.25 579 TYR A C 1
ATOM 4481 O O . TYR A 1 579 ? -22.263 10.979 33.618 1.00 78.25 579 TYR A O 1
ATOM 4489 N N . GLU A 1 580 ? -21.083 11.292 35.502 1.00 84.81 580 GLU A N 1
ATOM 4490 C CA . GLU A 1 580 ? -20.444 12.535 35.123 1.00 84.81 580 GLU A CA 1
ATOM 4491 C C . GLU A 1 580 ? -19.008 12.563 35.640 1.00 84.81 580 GLU A C 1
ATOM 4493 O O . GLU A 1 580 ? -18.669 11.927 36.641 1.00 84.81 580 GLU A O 1
ATOM 4498 N N . TRP A 1 581 ? -18.153 13.314 34.956 1.00 92.19 581 TRP A N 1
ATOM 4499 C CA . TRP A 1 581 ? -16.799 13.596 35.414 1.00 92.19 581 TRP A CA 1
ATOM 4500 C C . TRP A 1 581 ? -16.376 14.973 34.944 1.00 92.19 581 TRP A C 1
ATOM 4502 O O . TRP A 1 581 ? -16.553 15.324 33.777 1.00 92.19 581 TRP A O 1
ATOM 4512 N N . THR A 1 582 ? -15.786 15.735 35.860 1.00 93.81 582 THR A N 1
ATOM 4513 C CA . THR A 1 582 ? -15.224 17.049 35.574 1.00 93.81 582 THR A CA 1
ATOM 4514 C C . THR A 1 582 ? -13.705 17.015 35.660 1.00 93.81 582 THR A C 1
ATOM 4516 O O . THR A 1 582 ? -13.143 16.441 36.597 1.00 93.81 582 THR A O 1
ATOM 4519 N N . SER A 1 583 ? -13.048 17.673 34.705 1.00 95.06 583 SER A N 1
ATOM 4520 C CA . SER A 1 583 ? -11.611 17.947 34.756 1.00 95.06 583 SER A CA 1
ATOM 4521 C C . SER A 1 583 ? -11.259 19.038 35.773 1.00 95.06 583 SER A C 1
ATOM 4523 O O . SER A 1 583 ? -10.076 19.290 35.988 1.00 95.06 583 SER A O 1
ATOM 4525 N N . LYS A 1 584 ? -12.268 19.703 36.360 1.00 94.81 584 LYS A N 1
ATOM 4526 C CA . LYS A 1 584 ? -12.093 20.847 37.254 1.00 94.81 584 LYS A CA 1
ATOM 4527 C C . LYS A 1 584 ? -11.456 20.459 38.585 1.00 94.81 584 LYS A C 1
ATOM 4529 O O . LYS A 1 584 ? -11.869 19.483 39.220 1.00 94.81 584 LYS A O 1
ATOM 4534 N N . ASP A 1 585 ? -10.503 21.279 39.018 1.00 93.31 585 ASP A N 1
ATOM 4535 C CA . ASP A 1 585 ? -9.744 21.136 40.262 1.00 93.31 585 ASP A CA 1
ATOM 4536 C C . ASP A 1 585 ? -9.014 19.773 40.331 1.00 93.31 585 ASP A C 1
ATOM 4538 O O . ASP A 1 585 ? -8.823 19.203 41.410 1.00 93.31 585 ASP A O 1
ATOM 4542 N N . LYS A 1 586 ? -8.639 19.215 39.165 1.00 94.88 586 LYS A N 1
ATOM 4543 C CA . LYS A 1 586 ? -7.946 17.916 39.051 1.00 94.88 586 LYS A CA 1
ATOM 4544 C C . LYS A 1 586 ? -6.446 18.037 38.813 1.00 94.88 586 LYS A C 1
ATOM 4546 O O . LYS A 1 586 ? -5.754 17.050 39.016 1.00 94.88 586 LYS A O 1
ATOM 4551 N N . GLY A 1 587 ? -5.936 19.189 38.368 1.00 95.00 587 GLY A N 1
ATOM 4552 C CA . GLY A 1 587 ? -4.497 19.362 38.123 1.00 95.00 587 GLY A CA 1
ATOM 4553 C C . GLY A 1 587 ? -3.922 18.347 37.122 1.00 95.00 587 GLY A C 1
ATOM 4554 O O . GLY A 1 587 ? -2.848 17.796 37.354 1.00 95.00 587 GLY A O 1
ATOM 4555 N N . ILE A 1 588 ? -4.660 18.041 36.048 1.00 96.00 588 ILE A N 1
ATOM 4556 C CA . ILE A 1 588 ? -4.278 17.022 35.049 1.00 96.00 588 ILE A CA 1
ATOM 4557 C C . ILE A 1 588 ? -3.452 17.580 33.886 1.00 96.00 588 ILE A C 1
ATOM 4559 O O . ILE A 1 588 ? -2.785 16.819 33.187 1.00 96.00 588 ILE A O 1
ATOM 4563 N N . TRP A 1 589 ? -3.484 18.893 33.649 1.00 96.12 589 TRP A N 1
ATOM 4564 C CA . TRP A 1 589 ? -2.747 19.504 32.546 1.00 96.12 589 TRP A CA 1
ATOM 4565 C C . TRP A 1 589 ? -1.296 19.789 32.960 1.00 96.12 589 TRP A C 1
ATOM 4567 O O . TRP A 1 589 ? -1.080 20.279 34.071 1.00 96.12 589 TRP A O 1
ATOM 4577 N N . PRO A 1 590 ? -0.287 19.533 32.108 1.00 96.81 590 PRO A N 1
ATOM 4578 C CA . PRO A 1 590 ? 1.091 19.934 32.381 1.00 96.81 590 PRO A CA 1
ATOM 4579 C C . PRO A 1 590 ? 1.203 21.438 32.661 1.00 96.81 590 PRO A C 1
ATOM 4581 O O . PRO A 1 590 ? 0.551 22.259 32.007 1.00 96.81 590 PRO A O 1
ATOM 4584 N N . THR A 1 591 ? 2.032 21.816 33.633 1.00 95.38 591 THR A N 1
ATOM 4585 C CA . THR A 1 591 ? 2.299 23.227 33.943 1.00 95.38 591 THR A CA 1
ATOM 4586 C C . THR A 1 591 ? 3.099 23.904 32.830 1.00 95.38 591 THR A C 1
ATOM 4588 O O . THR A 1 591 ? 3.863 23.258 32.115 1.00 95.38 591 THR A O 1
ATOM 4591 N N . ASN A 1 592 ? 2.998 25.231 32.703 1.00 92.69 592 ASN A N 1
ATOM 4592 C CA . ASN A 1 592 ? 3.721 25.971 31.657 1.00 92.69 592 ASN A CA 1
ATOM 4593 C C . ASN A 1 592 ? 5.245 25.727 31.703 1.00 92.69 592 ASN A C 1
ATOM 4595 O O . ASN A 1 592 ? 5.893 25.687 30.661 1.00 92.69 592 ASN A O 1
ATOM 4599 N N . GLN A 1 593 ? 5.820 25.515 32.895 1.00 94.75 593 GLN A N 1
ATOM 4600 C CA . GLN A 1 593 ? 7.240 25.186 33.042 1.00 94.75 593 GLN A CA 1
ATOM 4601 C C . GLN A 1 593 ? 7.559 23.748 32.604 1.00 94.75 593 GLN A C 1
ATOM 4603 O O . GLN A 1 593 ? 8.614 23.519 32.021 1.00 94.75 593 GLN A O 1
ATOM 4608 N N . GLU A 1 594 ? 6.666 22.786 32.841 1.00 96.25 594 GLU A N 1
ATOM 4609 C CA . GLU A 1 594 ? 6.809 21.411 32.343 1.00 96.25 594 GLU A CA 1
ATOM 4610 C C . GLU A 1 594 ? 6.708 21.355 30.814 1.00 96.25 594 GLU A C 1
ATOM 4612 O O . GLU A 1 594 ? 7.528 20.697 30.178 1.00 96.25 594 GLU A O 1
ATOM 4617 N N . ILE A 1 595 ? 5.781 22.115 30.221 1.00 93.69 595 ILE A N 1
ATOM 4618 C CA . ILE A 1 595 ? 5.649 22.296 28.765 1.00 93.69 595 ILE A CA 1
ATOM 4619 C C . ILE A 1 595 ? 6.950 22.881 28.183 1.00 93.69 595 ILE A C 1
ATOM 4621 O O . ILE A 1 595 ? 7.517 22.314 27.252 1.00 93.69 595 ILE A O 1
ATOM 4625 N N . ILE A 1 596 ? 7.495 23.950 28.780 1.00 93.31 596 ILE A N 1
ATOM 4626 C CA . ILE A 1 596 ? 8.796 24.532 28.386 1.00 93.31 596 ILE A CA 1
ATOM 4627 C C . ILE A 1 596 ? 9.951 23.525 28.539 1.00 93.31 596 ILE A C 1
ATOM 4629 O O . ILE A 1 596 ? 10.867 23.509 27.718 1.00 93.31 596 ILE A O 1
ATOM 4633 N N . ASN A 1 597 ? 9.899 22.658 29.553 1.00 95.69 597 ASN A N 1
ATOM 4634 C CA . ASN A 1 597 ? 10.891 21.606 29.790 1.00 95.69 597 ASN A CA 1
ATOM 4635 C C . ASN A 1 597 ? 10.697 20.360 28.893 1.00 95.69 597 ASN A C 1
ATOM 4637 O O . ASN A 1 597 ? 11.480 19.416 29.002 1.00 95.69 597 ASN A O 1
ATOM 4641 N N . GLY A 1 598 ? 9.685 20.333 28.017 1.00 93.19 598 GLY A N 1
ATOM 4642 C CA . GLY A 1 598 ? 9.425 19.224 27.094 1.00 93.19 598 GLY A CA 1
ATOM 4643 C C . GLY A 1 598 ? 8.716 18.012 27.712 1.00 93.19 598 GLY A C 1
ATOM 4644 O O . GLY A 1 598 ? 8.907 16.894 27.230 1.00 93.19 598 GLY A O 1
ATOM 4645 N N . PHE A 1 599 ? 7.921 18.207 28.770 1.00 93.00 599 PHE A N 1
ATOM 4646 C CA . PHE A 1 599 ? 7.101 17.155 29.381 1.00 93.00 599 PHE A CA 1
ATOM 4647 C C . PHE A 1 599 ? 6.123 16.531 28.373 1.00 93.00 599 PHE A C 1
ATOM 4649 O O . PHE A 1 599 ? 5.540 17.227 27.541 1.00 93.00 599 PHE A O 1
ATOM 4656 N N . LYS A 1 600 ? 5.932 15.210 28.471 1.00 89.38 600 LYS A N 1
ATOM 4657 C CA . LYS A 1 600 ? 5.116 14.409 27.552 1.00 89.38 600 LYS A CA 1
ATOM 4658 C C . LYS A 1 600 ? 4.066 13.599 28.306 1.00 89.38 600 LYS A C 1
ATOM 4660 O O . LYS A 1 600 ? 4.424 12.744 29.111 1.00 89.38 600 LYS A O 1
ATOM 4665 N N . GLY A 1 601 ? 2.795 13.850 28.000 1.00 90.75 601 GLY A N 1
ATOM 4666 C CA . GLY A 1 601 ? 1.638 13.179 28.602 1.00 90.75 601 GLY A CA 1
ATOM 4667 C C . GLY A 1 601 ? 0.761 14.132 29.413 1.00 90.75 601 GLY A C 1
ATOM 4668 O O . GLY A 1 601 ? 0.890 15.351 29.289 1.00 90.75 601 GLY A O 1
ATOM 4669 N N . LEU A 1 602 ? -0.113 13.571 30.252 1.00 95.00 602 LEU A N 1
ATOM 4670 C CA . LEU A 1 602 ? -0.930 14.296 31.233 1.00 95.00 602 LEU A CA 1
ATOM 4671 C C . LEU A 1 602 ? -0.630 13.807 32.658 1.00 95.00 602 LEU A C 1
ATOM 4673 O O . LEU A 1 602 ? -0.098 12.714 32.861 1.00 95.00 602 LEU A O 1
ATOM 4677 N N . HIS A 1 603 ? -0.984 14.614 33.657 1.00 95.31 603 HIS A N 1
ATOM 4678 C CA . HIS A 1 603 ? -0.816 14.256 35.066 1.00 95.31 603 HIS A CA 1
ATOM 4679 C C . HIS A 1 603 ? -1.931 13.320 35.552 1.00 95.31 603 HIS A C 1
ATOM 4681 O O . HIS A 1 603 ? -3.094 13.439 35.158 1.00 95.31 603 HIS A O 1
ATOM 4687 N N . HIS A 1 604 ? -1.563 12.402 36.449 1.00 93.62 604 HIS A N 1
ATOM 4688 C CA . HIS A 1 604 ? -2.455 11.435 37.113 1.00 93.62 604 HIS A CA 1
ATOM 4689 C C . HIS A 1 604 ? -2.374 11.498 38.652 1.00 93.62 604 HIS A C 1
ATOM 4691 O O . HIS A 1 604 ? -3.034 10.728 39.344 1.00 93.62 604 HIS A O 1
ATOM 4697 N N . ASP A 1 605 ? -1.558 12.403 39.193 1.00 93.62 605 ASP A N 1
ATOM 4698 C CA . ASP A 1 605 ? -1.284 12.582 40.624 1.00 93.62 605 ASP A CA 1
ATOM 4699 C C . ASP A 1 605 ? -1.751 13.952 41.160 1.00 93.62 605 ASP A C 1
ATOM 4701 O O . ASP A 1 605 ? -1.429 14.330 42.288 1.00 93.62 605 ASP A O 1
ATOM 4705 N N . ASN A 1 606 ? -2.506 14.680 40.332 1.00 92.62 606 ASN A N 1
ATOM 4706 C CA . ASN A 1 606 ? -3.062 16.010 40.561 1.00 92.62 606 ASN A CA 1
ATOM 4707 C C . ASN A 1 606 ? -2.025 17.133 40.803 1.00 92.62 606 ASN A C 1
ATOM 4709 O O . ASN A 1 606 ? -2.376 18.155 41.395 1.00 92.62 606 ASN A O 1
ATOM 4713 N N . LYS A 1 607 ? -0.758 16.979 40.375 1.00 95.06 607 LYS A N 1
ATOM 4714 C CA . LYS A 1 607 ? 0.286 18.019 40.544 1.00 95.06 607 LYS A CA 1
ATOM 4715 C C . LYS A 1 607 ? 0.365 19.066 39.424 1.00 95.06 607 LYS A C 1
ATOM 4717 O O . LYS A 1 607 ? 1.140 20.014 39.548 1.00 95.06 607 LYS A O 1
ATOM 4722 N N . GLY A 1 608 ? -0.400 18.898 38.350 1.00 95.25 608 GLY A N 1
ATOM 4723 C CA . GLY A 1 608 ? -0.473 19.840 37.239 1.00 95.25 608 GLY A CA 1
ATOM 4724 C C . GLY A 1 608 ? -1.375 21.046 37.506 1.00 95.25 608 GLY A C 1
ATOM 4725 O O . GLY A 1 608 ? -1.640 21.436 38.642 1.00 95.25 608 GLY A O 1
ATOM 4726 N N . GLN A 1 609 ? -1.879 21.628 36.422 1.00 94.94 609 GLN A N 1
ATOM 4727 C CA . GLN A 1 609 ? -2.796 22.768 36.404 1.00 94.94 609 GLN A CA 1
ATOM 4728 C C . GLN A 1 609 ? -4.126 22.420 35.707 1.00 94.94 609 GLN A C 1
ATOM 4730 O O . GLN A 1 609 ? -4.335 21.294 35.242 1.00 94.94 609 GLN A O 1
ATOM 4735 N N . GLU A 1 610 ? -5.035 23.393 35.649 1.00 95.69 610 GLU A N 1
ATOM 4736 C CA . GLU A 1 610 ? -6.253 23.322 34.836 1.00 95.69 610 GLU A CA 1
ATOM 4737 C C . GLU A 1 610 ? -5.926 23.350 33.331 1.00 95.69 610 GLU A C 1
ATOM 4739 O O . GLU A 1 610 ? -4.831 23.740 32.917 1.00 95.69 610 GLU A O 1
ATOM 4744 N N . LEU A 1 611 ? -6.878 22.926 32.498 1.00 95.50 611 LEU A N 1
ATOM 4745 C CA . LEU A 1 611 ? -6.676 22.768 31.057 1.00 95.50 611 LEU A CA 1
ATOM 4746 C C . LEU A 1 611 ? -6.404 24.121 30.383 1.00 95.50 611 LEU A C 1
ATOM 4748 O O . LEU A 1 611 ? -7.136 25.083 30.609 1.00 95.50 611 LEU A O 1
ATOM 4752 N N . SER A 1 612 ? -5.388 24.193 29.518 1.00 93.62 612 SER A N 1
ATOM 4753 C CA . SER A 1 612 ? -5.122 25.379 28.687 1.00 93.62 612 SER A CA 1
ATOM 4754 C C . SER A 1 612 ? -6.228 25.574 27.641 1.00 93.62 612 SER A C 1
ATOM 4756 O O . SER A 1 612 ? -6.749 24.594 27.103 1.00 93.62 612 SER A O 1
ATOM 4758 N N . SER A 1 613 ? -6.544 26.818 27.264 1.00 91.12 613 SER A N 1
ATOM 4759 C CA . SER A 1 613 ? -7.351 27.098 26.061 1.00 91.12 613 SER A CA 1
ATOM 4760 C C . SER A 1 613 ? -6.689 26.596 24.769 1.00 91.12 613 SER A C 1
ATOM 4762 O O . SER A 1 613 ? -7.357 26.477 23.746 1.00 91.12 613 SER A O 1
ATOM 4764 N N . ASN A 1 614 ? -5.393 26.280 24.827 1.00 91.94 614 ASN A N 1
ATOM 4765 C CA . ASN A 1 614 ? -4.523 26.003 23.694 1.00 91.94 614 ASN A CA 1
ATOM 4766 C C . ASN A 1 614 ? -3.959 24.559 23.763 1.00 91.94 614 ASN A C 1
ATOM 4768 O O . ASN A 1 614 ? -2.766 24.381 24.017 1.00 91.94 614 ASN A O 1
ATOM 4772 N N . PRO A 1 615 ? -4.759 23.492 23.550 1.00 93.12 615 PRO A N 1
ATOM 4773 C CA . PRO A 1 615 ? -4.282 22.108 23.700 1.00 93.12 615 PRO A CA 1
ATOM 4774 C C . PRO A 1 615 ? -3.058 21.754 22.831 1.00 93.12 615 PRO A C 1
ATOM 4776 O O . PRO A 1 615 ? -2.236 20.926 23.234 1.00 93.12 615 PRO A O 1
ATOM 4779 N N . TYR A 1 616 ? -2.870 22.441 21.694 1.00 92.06 616 TYR A N 1
ATOM 4780 C CA . TYR A 1 616 ? -1.684 22.310 20.840 1.00 92.06 616 TYR A CA 1
ATOM 4781 C C . TYR A 1 616 ? -0.351 22.516 21.582 1.00 92.06 616 TYR A C 1
ATOM 4783 O O . TYR A 1 616 ? 0.660 21.951 21.162 1.00 92.06 616 TYR A O 1
ATOM 4791 N N . GLU A 1 617 ? -0.337 23.274 22.688 1.00 91.38 617 GLU A N 1
ATOM 4792 C CA . GLU A 1 617 ? 0.857 23.549 23.499 1.00 91.38 617 GLU A CA 1
ATOM 4793 C C . GLU A 1 617 ? 1.518 22.259 24.004 1.00 91.38 617 GLU A C 1
ATOM 4795 O O . GLU A 1 617 ? 2.744 22.147 23.954 1.00 91.38 617 GLU A O 1
ATOM 4800 N N . VAL A 1 618 ? 0.706 21.273 24.410 1.00 92.94 618 VAL A N 1
ATOM 4801 C CA . VAL A 1 618 ? 1.146 19.914 24.770 1.00 92.94 618 VAL A CA 1
ATOM 4802 C C . VAL A 1 618 ? 1.229 19.029 23.527 1.00 92.94 618 VAL A C 1
ATOM 4804 O O . VAL A 1 618 ? 2.211 18.302 23.350 1.00 92.94 618 VAL A O 1
ATOM 4807 N N . TYR A 1 619 ? 0.234 19.104 22.633 1.00 93.00 619 TYR A N 1
ATOM 4808 C CA . TYR A 1 619 ? 0.123 18.150 21.525 1.00 93.00 619 TYR A CA 1
ATOM 4809 C C . TYR A 1 619 ? 1.328 18.223 20.576 1.00 93.00 619 TYR A C 1
ATOM 4811 O O . TYR A 1 619 ? 1.789 17.184 20.114 1.00 93.00 619 TYR A O 1
ATOM 4819 N N . GLN A 1 620 ? 1.906 19.409 20.349 1.00 91.81 620 GLN A N 1
ATOM 4820 C CA . GLN A 1 620 ? 3.109 19.586 19.522 1.00 91.81 620 GLN A CA 1
ATOM 4821 C C . GLN A 1 620 ? 4.372 18.922 20.102 1.00 91.81 620 GLN A C 1
ATOM 4823 O O . GLN A 1 620 ? 5.239 18.488 19.344 1.00 91.81 620 GLN A O 1
ATOM 4828 N N . ILE A 1 621 ? 4.484 18.835 21.435 1.00 90.56 621 ILE A N 1
ATOM 4829 C CA . ILE A 1 621 ? 5.634 18.231 22.129 1.00 90.56 621 ILE A CA 1
ATOM 4830 C C . ILE A 1 621 ? 5.562 16.710 21.992 1.00 90.56 621 ILE A C 1
ATOM 4832 O O . ILE A 1 621 ? 6.573 16.039 21.760 1.00 90.56 621 ILE A O 1
ATOM 4836 N N . ASN A 1 622 ? 4.353 16.161 22.090 1.00 86.75 622 ASN A N 1
ATOM 4837 C CA . ASN A 1 622 ? 4.085 14.750 21.858 1.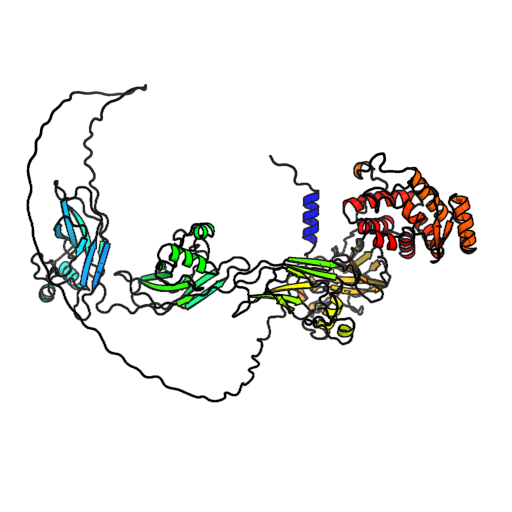00 86.75 622 ASN A CA 1
ATOM 4838 C C . ASN A 1 622 ? 4.213 14.378 20.372 1.00 86.75 622 ASN A C 1
ATOM 4840 O O . ASN A 1 622 ? 4.924 13.425 20.049 1.00 86.75 622 ASN A O 1
ATOM 4844 N N . ASN A 1 623 ? 3.603 15.154 19.474 1.00 85.12 623 ASN A N 1
ATOM 4845 C CA . ASN A 1 623 ? 3.586 14.923 18.031 1.00 85.12 623 ASN A CA 1
ATOM 4846 C C . ASN A 1 623 ? 3.522 16.259 17.248 1.00 85.12 623 ASN A C 1
ATOM 4848 O O . ASN A 1 623 ? 2.453 16.871 17.169 1.00 85.12 623 ASN A O 1
ATOM 4852 N N . PRO A 1 624 ? 4.615 16.698 16.587 1.00 86.06 624 PRO A N 1
ATOM 4853 C CA . PRO A 1 624 ? 4.670 17.982 15.874 1.00 86.06 624 PRO A CA 1
ATOM 4854 C C . PRO A 1 624 ? 3.591 18.204 14.801 1.00 86.06 624 PRO A C 1
ATOM 4856 O O . PRO A 1 624 ? 3.299 19.347 14.456 1.00 86.06 624 PRO A O 1
ATOM 4859 N N . ASN A 1 625 ? 2.954 17.141 14.295 1.00 85.25 625 ASN A N 1
ATOM 4860 C CA . ASN A 1 625 ? 1.853 17.256 13.331 1.00 85.25 625 ASN A CA 1
ATOM 4861 C C . ASN A 1 625 ? 0.580 17.902 13.924 1.00 85.25 625 ASN A C 1
ATOM 4863 O O . ASN A 1 625 ? -0.274 18.358 13.167 1.00 85.25 625 ASN A O 1
ATOM 4867 N N . PHE A 1 626 ? 0.457 17.974 15.255 1.00 82.44 626 PHE A N 1
ATOM 4868 C CA . PHE A 1 626 ? -0.689 18.551 15.975 1.00 82.44 626 PHE A CA 1
ATOM 4869 C C . PHE A 1 626 ? -0.444 19.990 16.475 1.00 82.44 626 PHE A C 1
ATOM 4871 O O . PHE A 1 626 ? -1.193 20.510 17.300 1.00 82.44 626 PHE A O 1
ATOM 4878 N N . ALA A 1 627 ? 0.582 20.677 15.957 1.00 81.88 627 ALA A N 1
ATOM 4879 C CA . ALA A 1 627 ? 0.979 22.018 16.406 1.00 81.88 627 ALA A CA 1
ATOM 4880 C C . ALA A 1 627 ? -0.041 23.152 16.156 1.00 81.88 627 ALA A C 1
ATOM 4882 O O . ALA A 1 627 ? 0.182 24.270 16.603 1.00 81.88 627 ALA A O 1
ATOM 4883 N N . ASN A 1 628 ? -1.161 22.876 15.478 1.00 86.00 628 ASN A N 1
ATOM 4884 C CA . ASN A 1 628 ? -2.258 23.830 15.248 1.00 86.00 628 ASN A CA 1
ATOM 4885 C C . ASN A 1 628 ? -3.616 23.281 15.744 1.00 86.00 628 ASN A C 1
ATOM 4887 O O . ASN A 1 628 ? -4.672 23.635 15.222 1.00 86.00 628 ASN A O 1
ATOM 4891 N N . THR A 1 629 ? -3.608 22.340 16.691 1.00 87.94 629 THR A N 1
ATOM 4892 C CA . THR A 1 629 ? -4.817 21.645 17.155 1.00 87.94 629 THR A CA 1
ATOM 4893 C C . THR A 1 629 ? -5.436 22.339 18.372 1.00 87.94 629 THR A C 1
ATOM 4895 O O . THR A 1 629 ? -5.085 22.072 19.514 1.00 87.94 629 THR A O 1
ATOM 4898 N N . GLU A 1 630 ? -6.400 23.224 18.122 1.00 89.88 630 GLU A N 1
ATOM 4899 C CA .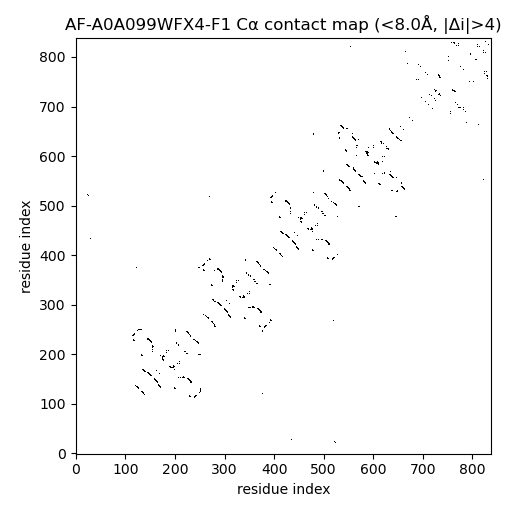 GLU A 1 630 ? -7.097 24.056 19.127 1.00 89.88 630 GLU A CA 1
ATOM 4900 C C . GLU A 1 630 ? -8.225 23.321 19.889 1.00 89.88 630 GLU A C 1
ATOM 4902 O O . GLU A 1 630 ? -9.087 23.943 20.507 1.00 89.88 630 GLU A O 1
ATOM 4907 N N . ASN A 1 631 ? -8.316 21.995 19.763 1.00 91.75 631 ASN A N 1
ATOM 4908 C CA . ASN A 1 631 ? -9.440 21.195 20.256 1.00 91.75 631 ASN A CA 1
ATOM 4909 C C . ASN A 1 631 ? -8.951 20.041 21.134 1.00 91.75 631 ASN A C 1
ATOM 4911 O O . ASN A 1 631 ? -7.980 19.365 20.799 1.00 91.75 631 ASN A O 1
ATOM 4915 N N . TYR A 1 632 ? -9.682 19.797 22.214 1.00 92.50 632 TYR A N 1
ATOM 4916 C CA . TYR A 1 632 ? -9.588 18.602 23.035 1.00 92.50 632 TYR A CA 1
ATOM 4917 C C . TYR A 1 632 ? -10.308 17.428 22.372 1.00 92.50 632 TYR A C 1
ATOM 4919 O O . TYR A 1 632 ? -11.307 17.602 21.670 1.00 92.50 632 TYR A O 1
ATOM 4927 N N . TYR A 1 633 ? -9.811 16.224 22.652 1.00 91.62 633 TYR A N 1
ATOM 4928 C CA . TYR A 1 633 ? -10.430 14.962 22.259 1.00 91.62 633 TYR A CA 1
ATOM 4929 C C . TYR A 1 633 ? -10.594 14.092 23.500 1.00 91.62 633 TYR A C 1
ATOM 4931 O O . TYR A 1 633 ? -9.598 13.717 24.127 1.00 91.62 633 TYR A O 1
ATOM 4939 N N . ALA A 1 634 ? -11.837 13.762 23.845 1.00 91.12 634 ALA A N 1
ATOM 4940 C CA . ALA A 1 634 ? -12.153 12.873 24.955 1.00 91.12 634 ALA A CA 1
ATOM 4941 C C . ALA A 1 634 ? -13.062 11.723 24.508 1.00 91.12 634 ALA A C 1
ATOM 4943 O O . ALA A 1 634 ? -14.021 11.940 23.773 1.00 91.12 634 ALA A O 1
ATOM 4944 N N . ARG A 1 635 ? -12.785 10.499 24.959 1.00 91.12 635 ARG A N 1
ATOM 4945 C CA . ARG A 1 635 ? -13.634 9.313 24.724 1.00 91.12 635 ARG A CA 1
ATOM 4946 C C . ARG A 1 635 ? -14.018 8.678 26.063 1.00 91.12 635 ARG A C 1
ATOM 4948 O O . ARG A 1 635 ? -13.342 8.905 27.068 1.00 91.12 635 ARG A O 1
ATOM 4955 N N . ILE A 1 636 ? -15.055 7.846 26.083 1.00 91.19 636 ILE A N 1
ATOM 4956 C CA . ILE A 1 636 ? -15.510 7.156 27.305 1.00 91.19 636 ILE A CA 1
ATOM 4957 C C . ILE A 1 636 ? -15.598 5.657 27.037 1.00 91.19 636 ILE A C 1
ATOM 4959 O O . ILE A 1 636 ? -16.087 5.248 25.988 1.00 91.19 636 ILE A O 1
ATOM 4963 N N . THR A 1 637 ? -15.151 4.830 27.979 1.00 92.19 637 THR A N 1
ATOM 4964 C CA . THR A 1 637 ? -15.364 3.373 27.947 1.00 92.19 637 THR A CA 1
ATOM 4965 C C . THR A 1 637 ? -16.082 2.917 29.208 1.00 92.19 637 THR A C 1
ATOM 4967 O O . THR A 1 637 ? -15.671 3.296 30.306 1.00 92.19 637 THR A O 1
ATOM 4970 N N . ALA A 1 638 ? -17.104 2.077 29.063 1.00 90.44 638 ALA A N 1
ATOM 4971 C CA . ALA A 1 638 ? -17.708 1.345 30.175 1.00 90.44 638 ALA A CA 1
ATOM 4972 C C . ALA A 1 638 ? -17.023 -0.019 30.306 1.00 90.44 638 ALA A C 1
ATOM 4974 O O . ALA A 1 638 ? -16.807 -0.685 29.287 1.00 90.44 638 ALA A O 1
ATOM 4975 N N . TYR A 1 639 ? -16.703 -0.434 31.530 1.00 90.81 639 TYR A N 1
ATOM 4976 C CA . TYR A 1 639 ? -16.026 -1.699 31.811 1.00 90.81 639 TYR A CA 1
ATOM 4977 C C . TYR A 1 639 ? -16.868 -2.617 32.710 1.00 90.81 639 TYR A C 1
ATOM 4979 O O . TYR A 1 639 ? -17.656 -2.145 33.532 1.00 90.81 639 TYR A O 1
ATOM 4987 N N . ASP A 1 640 ? -16.721 -3.931 32.545 1.00 86.88 640 ASP A N 1
ATOM 4988 C CA . ASP A 1 640 ? -17.396 -4.953 33.359 1.00 86.88 640 ASP A CA 1
ATOM 4989 C C . ASP A 1 640 ? -16.663 -5.238 34.692 1.00 86.88 640 ASP A C 1
ATOM 4991 O O . ASP A 1 640 ? -15.624 -4.651 34.994 1.00 86.88 640 ASP A O 1
ATOM 4995 N N . ALA A 1 641 ? -17.158 -6.187 35.493 1.00 86.69 641 ALA A N 1
ATOM 4996 C CA . ALA A 1 641 ? -16.508 -6.587 36.748 1.00 86.69 641 ALA A CA 1
ATOM 4997 C C . ALA A 1 641 ? -15.076 -7.157 36.578 1.00 86.69 641 ALA A C 1
ATOM 4999 O O . ALA A 1 641 ? -14.312 -7.181 37.543 1.00 86.69 641 ALA A O 1
ATOM 5000 N N . ASN A 1 642 ? -14.688 -7.582 35.369 1.00 84.12 642 ASN A N 1
ATOM 5001 C CA . ASN A 1 642 ? -13.337 -8.033 35.022 1.00 84.12 642 ASN A CA 1
ATOM 5002 C C . ASN A 1 642 ? -12.446 -6.902 34.459 1.00 84.12 642 ASN A C 1
ATOM 5004 O O . ASN A 1 642 ? -11.293 -7.152 34.081 1.00 84.12 642 ASN A O 1
ATOM 5008 N N . GLY A 1 643 ? -12.953 -5.668 34.365 1.00 86.06 643 GLY A N 1
ATOM 5009 C CA . GLY A 1 643 ? -12.252 -4.533 33.763 1.00 86.06 643 GLY A CA 1
ATOM 5010 C C . GLY A 1 643 ? -12.079 -4.659 32.244 1.00 86.06 643 GLY A C 1
ATOM 5011 O O . GLY A 1 643 ? -11.035 -4.273 31.719 1.00 86.06 643 GLY A O 1
ATOM 5012 N N . GLU A 1 644 ? -13.038 -5.266 31.546 1.00 86.88 644 GLU A N 1
ATOM 5013 C CA . GLU A 1 644 ? -13.061 -5.440 30.085 1.00 86.88 644 GLU A CA 1
ATOM 5014 C C . GLU A 1 644 ? -14.029 -4.432 29.468 1.00 86.88 644 GLU A C 1
ATOM 5016 O O . GLU A 1 644 ? -15.149 -4.267 29.955 1.00 86.88 644 GLU A O 1
ATOM 5021 N N . THR A 1 645 ? -13.599 -3.720 28.420 1.00 90.81 645 THR A N 1
ATOM 5022 C CA . THR A 1 645 ? -14.447 -2.709 27.775 1.00 90.81 645 THR A CA 1
ATOM 5023 C C . THR A 1 645 ? -15.648 -3.379 27.107 1.00 90.81 645 THR A C 1
ATOM 5025 O O . THR A 1 645 ? -15.496 -4.147 26.159 1.00 90.81 645 THR A O 1
ATOM 5028 N N . ILE A 1 646 ? -16.854 -3.053 27.577 1.00 85.75 646 ILE A N 1
ATOM 5029 C CA . ILE A 1 646 ? -18.120 -3.559 27.021 1.00 85.75 646 ILE A CA 1
ATOM 5030 C C . ILE A 1 646 ? -18.783 -2.552 26.071 1.00 85.75 646 ILE A C 1
ATOM 5032 O O . ILE A 1 646 ? -19.424 -2.955 25.094 1.00 85.75 646 ILE A O 1
ATOM 5036 N N . ALA A 1 647 ? -18.580 -1.253 26.317 1.00 86.00 647 ALA A N 1
ATOM 5037 C CA . ALA A 1 647 ? -19.126 -0.159 25.518 1.00 86.00 647 ALA A CA 1
ATOM 5038 C C . ALA A 1 647 ? -18.123 0.992 25.353 1.00 86.00 647 ALA A C 1
ATOM 5040 O O . ALA A 1 647 ? -17.318 1.263 26.248 1.00 86.00 647 ALA A O 1
ATOM 5041 N N . LEU A 1 648 ? -18.213 1.693 24.223 1.00 87.88 648 LEU A N 1
ATOM 5042 C CA . LEU A 1 648 ? -17.352 2.801 23.812 1.00 87.88 648 LEU A CA 1
ATOM 5043 C C . LEU A 1 648 ? -18.203 3.993 23.350 1.00 87.88 648 LEU A C 1
ATOM 5045 O O . LEU A 1 648 ? -19.128 3.844 22.556 1.00 87.88 648 LEU A O 1
ATOM 5049 N N . GLN A 1 649 ? -17.841 5.187 23.810 1.00 85.06 649 GLN A N 1
ATOM 5050 C CA . GLN A 1 649 ? -18.241 6.467 23.234 1.00 85.06 649 GLN A CA 1
ATOM 5051 C C . GLN A 1 649 ? -17.039 6.978 22.440 1.00 85.06 649 GLN A C 1
ATOM 5053 O O . GLN A 1 649 ? -15.983 7.222 23.024 1.00 85.06 649 GLN A O 1
ATOM 5058 N N . ASN A 1 650 ? -17.162 7.072 21.114 1.00 72.75 650 ASN A N 1
ATOM 5059 C CA . ASN A 1 650 ? -16.066 7.522 20.249 1.00 72.75 650 ASN A CA 1
ATOM 5060 C C . ASN A 1 650 ? -15.684 8.986 20.517 1.00 72.75 650 ASN A C 1
ATOM 5062 O O . ASN A 1 650 ? -16.496 9.760 21.010 1.00 72.75 650 ASN A O 1
ATOM 5066 N N . ALA A 1 651 ? -14.444 9.351 20.174 1.00 72.62 651 ALA A N 1
ATOM 5067 C CA . ALA A 1 651 ? -13.817 10.610 20.576 1.00 72.62 651 ALA A CA 1
ATOM 5068 C C . ALA A 1 651 ? -14.672 11.862 20.290 1.00 72.62 651 ALA A C 1
ATOM 5070 O O . ALA A 1 651 ? -14.786 12.327 19.154 1.00 72.62 651 ALA A O 1
ATOM 5071 N N . THR A 1 652 ? -15.215 12.435 21.360 1.00 81.19 652 THR A N 1
ATOM 5072 C CA . THR A 1 652 ? -15.870 13.739 21.385 1.00 81.19 652 THR A CA 1
ATOM 5073 C C . THR A 1 652 ? -14.809 14.824 21.257 1.00 81.19 652 THR A C 1
ATOM 5075 O O . THR A 1 652 ? -13.863 14.878 22.046 1.00 81.19 652 THR A O 1
ATOM 5078 N N . ARG A 1 653 ? -14.972 15.688 20.255 1.00 88.56 653 ARG A N 1
ATOM 5079 C CA . ARG A 1 653 ? -14.092 16.821 19.961 1.00 88.56 653 ARG A CA 1
ATOM 5080 C C . ARG A 1 653 ? -14.764 18.122 20.409 1.00 88.56 653 ARG A C 1
ATOM 5082 O O . ARG A 1 653 ? -15.914 18.344 20.041 1.00 88.56 653 ARG A O 1
ATOM 5089 N N . PHE A 1 654 ? -14.049 18.965 21.153 1.00 89.12 654 PHE A N 1
ATOM 5090 C CA . PHE A 1 654 ? -14.540 20.259 21.654 1.00 89.12 654 PHE A CA 1
ATOM 5091 C C . PHE A 1 654 ? -13.387 21.236 21.942 1.00 89.12 654 PHE A C 1
ATOM 5093 O O . PHE A 1 654 ? -12.247 20.819 22.152 1.00 89.12 654 PHE A O 1
ATOM 5100 N N . SER A 1 655 ? -13.676 22.532 22.005 1.00 91.12 655 SER A N 1
ATOM 5101 C CA . SER A 1 655 ? -12.801 23.576 22.555 1.00 91.12 655 SER A CA 1
ATOM 5102 C C . SER A 1 655 ? -13.350 24.072 23.904 1.00 91.12 655 SER A C 1
ATOM 5104 O O . SER A 1 655 ? -14.528 23.900 24.214 1.00 91.12 655 SER A O 1
ATOM 5106 N N . LEU A 1 656 ? -12.504 24.662 24.759 1.00 90.62 656 LEU A N 1
ATOM 5107 C CA . LEU A 1 656 ? -12.960 25.146 26.071 1.00 90.62 656 LEU A CA 1
ATOM 5108 C C . LEU A 1 656 ? -13.823 26.406 25.916 1.00 90.62 656 LEU A C 1
ATOM 5110 O O . LEU A 1 656 ? -13.396 27.391 25.316 1.00 90.62 656 LEU A O 1
ATOM 5114 N N . GLY A 1 657 ? -15.027 26.360 26.483 1.00 85.19 657 GLY A N 1
ATOM 5115 C CA . GLY A 1 657 ? -16.111 27.313 26.236 1.00 85.19 657 GLY A CA 1
ATOM 5116 C C . GLY A 1 657 ? -17.273 26.710 25.436 1.00 85.19 657 GLY A C 1
ATOM 5117 O O . GLY A 1 657 ? -18.371 27.266 25.470 1.00 85.19 657 GLY A O 1
ATOM 5118 N N . ASP A 1 658 ? -17.079 25.559 24.781 1.00 85.06 658 ASP A N 1
ATOM 5119 C CA . ASP A 1 658 ? -18.166 24.822 24.135 1.00 85.06 658 ASP A CA 1
ATOM 5120 C C . ASP A 1 658 ? -19.124 24.210 25.171 1.00 85.06 658 ASP A C 1
ATOM 5122 O O . ASP A 1 658 ? -18.710 23.664 26.202 1.00 85.06 658 ASP A O 1
ATOM 5126 N N . SER A 1 659 ? -20.415 24.214 24.837 1.00 85.62 659 SER A N 1
ATOM 5127 C CA . SER A 1 659 ? -21.412 23.323 25.428 1.00 85.62 659 SER A CA 1
ATOM 5128 C C . SER A 1 659 ? -22.014 22.486 24.301 1.00 85.62 659 SER A C 1
ATOM 5130 O O . SER A 1 659 ? -22.720 23.011 23.439 1.00 85.62 659 SER A O 1
ATOM 5132 N N . ILE A 1 660 ? -21.685 21.194 24.271 1.00 81.06 660 ILE A N 1
ATOM 5133 C CA . ILE A 1 660 ? -22.151 20.239 23.258 1.00 81.06 660 ILE A CA 1
ATOM 5134 C C . ILE A 1 660 ? -23.118 19.288 23.946 1.00 81.06 660 ILE A C 1
ATOM 5136 O O . ILE A 1 660 ? -22.733 18.603 24.886 1.00 81.06 660 ILE A O 1
ATOM 5140 N N . LYS A 1 661 ? -24.366 19.221 23.488 1.00 77.50 661 LYS A N 1
ATOM 5141 C CA . LYS A 1 661 ? -25.388 18.350 24.086 1.00 77.50 661 LYS A CA 1
ATOM 5142 C C . LYS A 1 661 ? -26.024 17.482 23.024 1.00 77.50 661 LYS A C 1
ATOM 5144 O O . LYS A 1 661 ? -26.105 17.898 21.867 1.00 77.50 661 LYS A O 1
ATOM 5149 N N . GLU A 1 662 ? -26.499 16.299 23.397 1.00 70.75 662 GLU A N 1
ATOM 5150 C CA . GLU A 1 662 ? -27.268 15.502 22.450 1.00 70.75 662 GLU A CA 1
ATOM 5151 C C . GLU A 1 662 ? -28.570 16.227 22.093 1.00 70.75 662 GLU A C 1
ATOM 5153 O O . GLU A 1 662 ? -29.415 16.490 22.958 1.00 70.75 662 GLU A O 1
ATOM 5158 N N . GLU A 1 663 ? -28.764 16.477 20.794 1.00 66.81 663 GLU A N 1
ATOM 5159 C CA . GLU A 1 663 ? -30.059 16.829 20.210 1.00 66.81 663 GLU A CA 1
ATOM 5160 C C . GLU A 1 663 ? -31.018 15.631 20.309 1.00 66.81 663 GLU A C 1
ATOM 5162 O O . GLU A 1 663 ? -31.336 14.945 19.335 1.00 66.81 663 GLU A O 1
ATOM 5167 N N . VAL A 1 664 ? -31.481 15.366 21.530 1.00 69.94 664 VAL A N 1
ATOM 5168 C CA . VAL A 1 664 ? -32.627 14.503 21.797 1.00 69.94 664 VAL A CA 1
ATOM 5169 C C . VAL A 1 664 ? -33.859 15.191 21.199 1.00 69.94 664 VAL A C 1
ATOM 5171 O O . VAL A 1 664 ? -34.192 16.292 21.648 1.00 69.94 664 VAL A O 1
ATOM 5174 N N . PRO A 1 665 ? -34.541 14.588 20.205 1.00 72.94 665 PRO A N 1
ATOM 5175 C CA . PRO A 1 665 ? -35.747 15.171 19.632 1.00 72.94 665 PRO A CA 1
ATOM 5176 C C . PRO A 1 665 ? -36.811 15.398 20.703 1.00 72.94 665 PRO A C 1
ATOM 5178 O O . PRO A 1 665 ? -36.952 14.595 21.626 1.00 72.94 665 PRO A O 1
ATOM 5181 N N . ASN A 1 666 ? -37.608 16.458 20.562 1.00 80.62 666 ASN A N 1
ATOM 5182 C CA . ASN A 1 666 ? -38.754 16.647 21.441 1.00 80.62 666 ASN A CA 1
ATOM 5183 C C . ASN A 1 666 ? -39.879 15.670 21.061 1.00 80.62 666 ASN A C 1
ATOM 5185 O O . ASN A 1 666 ? -40.756 15.980 20.251 1.00 80.62 666 ASN A O 1
ATOM 5189 N N . PHE A 1 667 ? -39.840 14.488 21.674 1.00 78.31 667 PHE A N 1
ATOM 5190 C CA . PHE A 1 667 ? -40.806 13.407 21.483 1.00 78.31 667 PHE A CA 1
ATOM 5191 C C . PHE A 1 667 ? -42.246 13.790 21.868 1.00 78.31 667 PHE A C 1
ATOM 5193 O O . PHE A 1 667 ? -43.170 13.125 21.420 1.00 78.31 667 PHE A O 1
ATOM 5200 N N . GLU A 1 668 ? -42.466 14.869 22.631 1.00 75.25 668 GLU A N 1
ATOM 5201 C CA . GLU A 1 668 ? -43.815 15.389 22.925 1.00 75.25 668 GLU A CA 1
ATOM 5202 C C . GLU A 1 668 ? -44.447 16.121 21.730 1.00 75.25 668 GLU A C 1
ATOM 5204 O O . GLU A 1 668 ? -45.661 16.292 21.684 1.00 75.25 668 GLU A O 1
ATOM 5209 N N . THR A 1 669 ? -43.632 16.562 20.765 1.00 79.88 669 THR A N 1
ATOM 5210 C CA . THR A 1 669 ? -44.074 17.322 19.580 1.00 79.88 669 THR A CA 1
ATOM 5211 C C . THR A 1 669 ? -43.972 16.548 18.267 1.00 79.88 669 THR A C 1
ATOM 5213 O O . THR A 1 669 ? -44.325 17.089 17.224 1.00 79.88 669 THR A O 1
ATOM 5216 N N . MET A 1 670 ? -43.482 15.304 18.293 1.00 78.69 670 MET A N 1
ATOM 5217 C CA . MET A 1 670 ? -43.376 14.472 17.091 1.00 78.69 670 MET A CA 1
ATOM 5218 C C . MET A 1 670 ? -44.732 13.885 16.703 1.00 78.69 670 MET A C 1
ATOM 5220 O O . MET A 1 670 ? -45.410 13.272 17.527 1.00 78.69 670 MET A O 1
ATOM 5224 N N . THR A 1 671 ? -45.099 14.015 15.432 1.00 73.50 671 THR A N 1
ATOM 5225 C CA . THR A 1 671 ? -46.348 13.463 14.899 1.00 73.50 671 THR A CA 1
ATOM 5226 C C . THR A 1 671 ? -46.201 12.005 14.457 1.00 73.50 671 THR A C 1
ATOM 5228 O O . THR A 1 671 ? -45.138 11.559 14.012 1.00 73.50 671 THR A O 1
ATOM 5231 N N . ASN A 1 672 ? -47.313 11.265 14.492 1.00 68.81 672 ASN A N 1
ATOM 5232 C CA . ASN A 1 672 ? -47.398 9.905 13.948 1.00 68.81 672 ASN A CA 1
ATOM 5233 C C . ASN A 1 672 ? -46.993 9.870 12.461 1.00 68.81 672 ASN A C 1
ATOM 5235 O O . ASN A 1 672 ? -46.343 8.925 12.019 1.00 68.81 672 ASN A O 1
ATOM 5239 N N . GLU A 1 673 ? -47.298 10.933 11.710 1.00 68.00 673 GLU A N 1
ATOM 5240 C CA . GLU A 1 673 ? -47.004 11.072 10.281 1.00 68.00 673 GLU A CA 1
ATOM 5241 C C . GLU A 1 673 ? -45.493 11.215 9.997 1.00 68.00 673 GLU A C 1
ATOM 5243 O O . GLU A 1 673 ? -44.956 10.504 9.145 1.00 68.00 673 GLU A O 1
ATOM 5248 N N . GLU A 1 674 ? -44.749 12.012 10.778 1.00 66.69 674 GLU A N 1
ATOM 5249 C CA . GLU A 1 674 ? -43.271 12.060 10.725 1.00 66.69 674 GLU A CA 1
ATOM 5250 C C . GLU A 1 674 ? -42.629 10.723 11.140 1.00 66.69 674 GLU A C 1
ATOM 5252 O O . GLU A 1 674 ? -41.596 10.279 10.607 1.00 66.69 674 GLU A O 1
ATOM 5257 N N . LEU A 1 675 ? -43.260 10.034 12.090 1.00 65.44 675 LEU A N 1
ATOM 5258 C CA . LEU A 1 675 ? -42.888 8.683 12.491 1.00 65.44 675 LEU A CA 1
ATOM 5259 C C . LEU A 1 675 ? -43.317 7.632 11.451 1.00 65.44 675 LEU A C 1
ATOM 5261 O O . LEU A 1 675 ? -42.771 6.530 11.466 1.00 65.44 675 LEU A O 1
ATOM 5265 N N . GLY A 1 676 ? -44.129 7.982 10.451 1.00 63.34 676 GLY A N 1
ATOM 5266 C CA . GLY A 1 676 ? -44.635 7.062 9.425 1.00 63.34 676 GLY A CA 1
ATOM 5267 C C . GLY A 1 676 ? -45.532 5.957 9.990 1.00 63.34 676 GLY A C 1
ATOM 5268 O O . GLY A 1 676 ? -45.642 4.902 9.369 1.00 63.34 676 GLY A O 1
ATOM 5269 N N . ILE A 1 677 ? -46.103 6.196 11.172 1.00 62.31 677 ILE A N 1
ATOM 5270 C CA . ILE A 1 677 ? -46.992 5.298 11.907 1.00 62.31 677 ILE A CA 1
ATOM 5271 C C . ILE A 1 677 ? -48.410 5.539 11.394 1.00 62.31 677 ILE A C 1
ATOM 5273 O O . ILE A 1 677 ? -48.869 6.681 11.329 1.00 62.31 677 ILE A O 1
ATOM 5277 N N . LYS A 1 678 ? -49.087 4.466 11.004 1.00 60.03 678 LYS A N 1
ATOM 5278 C CA . LYS A 1 678 ? -50.429 4.500 10.424 1.00 60.03 678 LYS A CA 1
ATOM 5279 C C . LYS A 1 678 ? -51.507 4.311 11.483 1.00 60.03 678 LYS A C 1
ATOM 5281 O O . LYS A 1 678 ? -51.286 3.734 12.545 1.00 60.03 678 LYS A O 1
ATOM 5286 N N . GLU A 1 679 ? -52.710 4.736 11.134 1.00 47.69 679 GLU A N 1
ATOM 5287 C CA . GLU A 1 679 ? -53.940 4.284 11.779 1.00 47.69 679 GLU A CA 1
ATOM 5288 C C . GLU A 1 679 ? -53.996 2.742 11.678 1.00 47.69 679 GLU A C 1
ATOM 5290 O O . GLU A 1 679 ? -53.905 2.191 10.578 1.00 47.69 679 GLU A O 1
ATOM 5295 N N . GLY A 1 680 ? -54.012 2.048 12.823 1.00 51.44 680 GLY A N 1
ATOM 5296 C CA . GLY A 1 680 ? -53.857 0.585 12.912 1.00 51.44 680 GLY A CA 1
ATOM 5297 C C . GLY A 1 680 ? -52.433 0.040 13.153 1.00 51.44 680 GLY A C 1
ATOM 5298 O O . GLY A 1 680 ? -52.295 -1.158 13.373 1.00 51.44 680 GLY A O 1
ATOM 5299 N N . ASP A 1 681 ? -51.378 0.871 13.192 1.00 53.09 681 ASP A N 1
ATOM 5300 C CA . ASP A 1 681 ? -50.075 0.492 13.804 1.00 53.09 681 ASP A CA 1
ATOM 5301 C C . ASP A 1 681 ? -50.100 0.612 15.353 1.00 53.09 681 ASP A C 1
ATOM 5303 O O . ASP A 1 681 ? -49.100 0.353 16.038 1.00 53.09 681 ASP A O 1
ATOM 5307 N N . TYR A 1 682 ? -51.244 1.046 15.889 1.00 54.88 682 TYR A N 1
ATOM 5308 C CA . TYR A 1 682 ? -51.621 1.043 17.297 1.00 54.88 682 TYR A CA 1
ATOM 5309 C C . TYR A 1 682 ? -52.691 -0.025 17.513 1.00 54.88 682 TYR A C 1
ATOM 5311 O O . TYR A 1 682 ? -53.670 -0.062 16.768 1.00 54.88 682 TYR A O 1
ATOM 5319 N N . ASN A 1 683 ? -52.540 -0.819 18.570 1.00 58.19 683 ASN A N 1
ATOM 5320 C CA . ASN A 1 683 ? -53.687 -1.343 19.296 1.00 58.19 683 ASN A CA 1
ATOM 5321 C C . ASN A 1 683 ? -53.912 -0.386 20.480 1.00 58.19 683 ASN A C 1
ATOM 5323 O O . ASN A 1 683 ? -52.987 -0.176 21.270 1.00 58.19 683 ASN A O 1
ATOM 5327 N N . GLU A 1 684 ? -55.073 0.267 20.554 1.00 58.09 684 GLU A N 1
ATOM 5328 C CA . GLU A 1 684 ? -55.362 1.224 21.635 1.00 58.09 684 GLU A CA 1
ATOM 5329 C C . GLU A 1 684 ? -55.479 0.487 22.980 1.00 58.09 684 GLU A C 1
ATOM 5331 O O . GLU A 1 684 ? -54.903 0.937 23.972 1.00 58.09 684 GLU A O 1
ATOM 5336 N N . ASP A 1 685 ? -56.055 -0.719 22.964 1.00 60.41 685 ASP A N 1
ATOM 5337 C CA . ASP A 1 685 ? -56.177 -1.628 24.107 1.00 60.41 685 ASP A CA 1
ATOM 5338 C C . ASP A 1 685 ? -54.797 -1.998 24.702 1.00 60.41 685 ASP A C 1
ATOM 5340 O O . ASP A 1 685 ? -54.628 -2.037 25.920 1.00 60.41 685 ASP A O 1
ATOM 5344 N N . GLU A 1 686 ? -53.763 -2.212 23.870 1.00 60.72 686 GLU A N 1
ATOM 5345 C CA . GLU A 1 686 ? -52.391 -2.481 24.353 1.00 60.72 686 GLU A CA 1
ATOM 5346 C C . GLU A 1 686 ? -51.786 -1.281 25.096 1.00 60.72 686 GLU A C 1
ATOM 5348 O O . GLU A 1 686 ? -51.055 -1.459 26.075 1.00 60.72 686 GLU A O 1
ATOM 5353 N N . MET A 1 687 ? -52.067 -0.059 24.634 1.00 64.69 687 MET A N 1
ATOM 5354 C CA . MET A 1 687 ? -51.603 1.157 25.305 1.00 64.69 687 MET A CA 1
ATOM 5355 C C . MET A 1 687 ? -52.370 1.405 26.605 1.00 64.69 687 MET A C 1
ATOM 5357 O O . MET A 1 687 ? -51.750 1.840 27.574 1.00 64.69 687 MET A O 1
ATOM 5361 N N . GLU A 1 688 ? -53.666 1.079 26.669 1.00 71.06 688 GLU A N 1
ATOM 5362 C CA . GLU A 1 688 ? -54.438 1.137 27.916 1.00 71.06 688 GLU A CA 1
ATOM 5363 C C . GLU A 1 688 ? -53.869 0.171 28.970 1.00 71.06 688 GLU A C 1
ATOM 5365 O O . GLU A 1 688 ? -53.631 0.587 30.105 1.00 71.06 688 GLU A O 1
ATOM 5370 N N . VAL A 1 689 ? -53.537 -1.073 28.594 1.00 73.00 689 VAL A N 1
ATOM 5371 C CA . VAL A 1 689 ? -52.885 -2.052 29.492 1.00 73.00 689 VAL A CA 1
ATOM 5372 C C . VAL A 1 689 ? -51.560 -1.508 30.049 1.00 73.00 689 VAL A C 1
ATOM 5374 O O . VAL A 1 689 ? -51.329 -1.560 31.260 1.00 73.00 689 VAL A O 1
ATOM 5377 N N . VAL A 1 690 ? -50.694 -0.952 29.189 1.00 71.44 690 VAL A N 1
ATOM 5378 C CA . VAL A 1 690 ? -49.406 -0.358 29.604 1.00 71.44 690 VAL A CA 1
ATOM 5379 C C . VAL A 1 690 ? -49.618 0.824 30.548 1.00 71.44 690 VAL A C 1
ATOM 5381 O O . VAL A 1 690 ? -48.973 0.902 31.595 1.00 71.44 690 VAL A O 1
ATOM 5384 N N . GLU A 1 691 ? -50.513 1.748 30.194 1.00 74.62 691 GLU A N 1
ATOM 5385 C CA . GLU A 1 691 ? -50.764 2.949 30.990 1.00 74.62 691 GLU A CA 1
ATOM 5386 C C . GLU A 1 691 ? -51.403 2.604 32.337 1.00 74.62 691 GLU A C 1
ATOM 5388 O O . GLU A 1 691 ? -51.009 3.194 33.344 1.00 74.62 691 GLU A O 1
ATOM 5393 N N . LYS A 1 692 ? -52.283 1.599 32.403 1.00 80.88 692 LYS A N 1
ATOM 5394 C C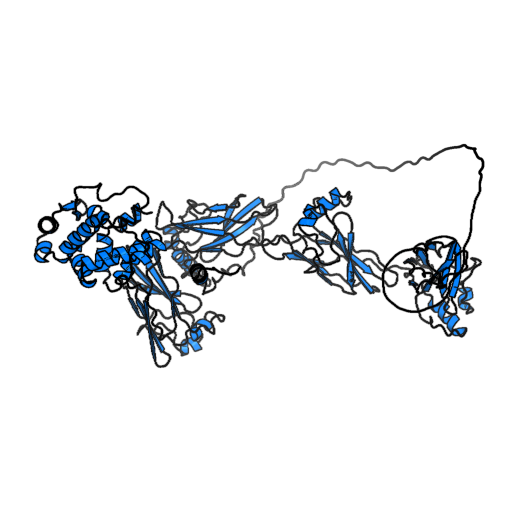A . LYS A 1 692 ? -52.888 1.129 33.656 1.00 80.88 692 LYS A CA 1
ATOM 5395 C C . LYS A 1 692 ? -51.862 0.485 34.594 1.00 80.88 692 LYS A C 1
ATOM 5397 O O . LYS A 1 692 ? -51.785 0.875 35.759 1.00 80.88 692 LYS A O 1
ATOM 5402 N N . ILE A 1 693 ? -51.025 -0.434 34.098 1.00 80.88 693 ILE A N 1
ATOM 5403 C CA . ILE A 1 693 ? -50.000 -1.096 34.930 1.00 80.88 693 ILE A CA 1
ATOM 5404 C C . ILE A 1 693 ? -48.943 -0.089 35.410 1.00 80.88 693 ILE A C 1
ATOM 5406 O O . ILE A 1 693 ? -48.565 -0.100 36.583 1.00 80.88 693 ILE A O 1
ATOM 5410 N N . TYR A 1 694 ? -48.483 0.823 34.547 1.00 81.44 694 TYR A N 1
ATOM 5411 C CA . TYR A 1 694 ? -47.523 1.851 34.962 1.00 81.44 694 TYR A CA 1
ATOM 5412 C C . TYR A 1 694 ? -48.135 2.876 35.924 1.00 81.44 694 TYR A C 1
ATOM 5414 O O . TYR A 1 694 ? -47.443 3.303 36.846 1.00 81.44 694 TYR A O 1
ATOM 5422 N N . THR A 1 695 ? -49.415 3.238 35.772 1.00 85.25 695 THR A N 1
ATOM 5423 C CA . THR A 1 695 ? -50.100 4.129 36.728 1.00 85.25 695 THR A CA 1
ATOM 5424 C C . THR A 1 695 ? -50.185 3.472 38.103 1.00 85.25 695 THR A C 1
ATOM 5426 O O . THR A 1 695 ? -49.786 4.089 39.086 1.00 85.25 695 THR A O 1
ATOM 5429 N N . ALA A 1 696 ? -50.545 2.186 38.182 1.00 87.50 696 ALA A N 1
ATOM 5430 C CA . ALA A 1 696 ? -50.513 1.444 39.443 1.00 87.50 696 ALA A CA 1
ATOM 5431 C C . ALA A 1 696 ? -49.101 1.446 40.078 1.00 87.50 696 ALA A C 1
ATOM 5433 O O . ALA A 1 696 ? -48.940 1.791 41.251 1.00 87.50 696 ALA A O 1
ATOM 5434 N N . VAL A 1 697 ? -48.041 1.176 39.305 1.00 85.75 697 VAL A N 1
ATOM 5435 C CA . VAL A 1 697 ? -46.646 1.257 39.794 1.00 85.75 697 VAL A CA 1
ATOM 5436 C C . VAL A 1 697 ? -46.251 2.681 40.240 1.00 85.75 697 VAL A C 1
ATOM 5438 O O . VAL A 1 697 ? -45.473 2.838 41.186 1.00 85.75 697 VAL A O 1
ATOM 5441 N N . GLU A 1 698 ? -46.799 3.737 39.633 1.00 87.19 698 GLU A N 1
ATOM 5442 C CA . GLU A 1 698 ? -46.603 5.123 40.079 1.00 87.19 698 GLU A CA 1
ATOM 5443 C C . GLU A 1 698 ? -47.415 5.484 41.338 1.00 87.19 698 GLU A C 1
ATOM 5445 O O . GLU A 1 698 ? -46.963 6.305 42.154 1.00 87.19 698 GLU A O 1
ATOM 5450 N N . GLU A 1 699 ? -48.574 4.868 41.557 1.00 90.25 699 GLU A N 1
ATOM 5451 C CA . GLU A 1 699 ? -49.503 5.214 42.639 1.00 90.25 699 GLU A CA 1
ATOM 5452 C C . GLU A 1 699 ? -49.286 4.387 43.919 1.00 90.25 699 GLU A C 1
ATOM 5454 O O . GLU A 1 699 ? -49.325 4.979 45.002 1.00 90.25 699 GLU A O 1
ATOM 5459 N N . ILE A 1 700 ? -48.819 3.130 43.826 1.00 90.44 700 ILE A N 1
ATOM 5460 C CA . ILE A 1 700 ? -48.671 2.176 44.953 1.00 90.44 700 ILE A CA 1
ATOM 5461 C C . ILE A 1 700 ? -48.099 2.778 46.256 1.00 90.44 700 ILE A C 1
ATOM 5463 O O . ILE A 1 700 ? -46.966 3.274 46.256 1.00 90.44 700 ILE A O 1
ATOM 5467 N N . PRO A 1 701 ? -48.824 2.762 47.390 1.00 92.62 701 PRO A N 1
ATOM 5468 C CA . PRO A 1 701 ? -48.331 3.358 48.630 1.00 92.62 701 PRO A CA 1
ATOM 5469 C C . PRO A 1 701 ? -47.046 2.691 49.141 1.00 92.62 701 PRO A C 1
ATOM 5471 O O . PRO A 1 701 ? -46.925 1.468 49.148 1.00 92.62 701 PRO A O 1
ATOM 5474 N N . GLU A 1 702 ? -46.101 3.480 49.661 1.00 90.06 702 GLU A N 1
ATOM 5475 C CA . GLU A 1 702 ? -44.851 2.939 50.228 1.00 90.06 702 GLU A CA 1
ATOM 5476 C C . GLU A 1 702 ? -45.117 1.974 51.396 1.00 90.06 702 GLU A C 1
ATOM 5478 O O . GLU A 1 702 ? -44.390 1.005 51.583 1.00 90.06 702 GLU A O 1
ATOM 5483 N N . SER A 1 703 ? -46.199 2.190 52.150 1.00 89.50 703 SER A N 1
ATOM 5484 C CA . SER A 1 703 ? -46.672 1.286 53.205 1.00 89.50 703 SER A CA 1
ATOM 5485 C C . SER A 1 703 ? -47.117 -0.087 52.689 1.00 89.50 703 SER A C 1
ATOM 5487 O O . SER A 1 703 ? -46.941 -1.072 53.403 1.00 89.50 703 SER A O 1
ATOM 5489 N N . VAL A 1 704 ? -47.660 -0.172 51.470 1.00 91.19 704 VAL A N 1
ATOM 5490 C CA . VAL A 1 704 ? -48.047 -1.443 50.835 1.00 91.19 704 VAL A CA 1
ATOM 5491 C C . VAL A 1 704 ? -46.793 -2.222 50.446 1.00 91.19 704 VAL A C 1
ATOM 5493 O O . VAL A 1 704 ? -46.648 -3.374 50.844 1.00 91.19 704 VAL A O 1
ATOM 5496 N N . VAL A 1 705 ? -45.834 -1.566 49.783 1.00 87.38 705 VAL A N 1
ATOM 5497 C CA . VAL A 1 705 ? -44.553 -2.190 49.401 1.00 87.38 705 VAL A CA 1
ATOM 5498 C C . VAL A 1 705 ? -43.764 -2.647 50.632 1.00 87.38 705 VAL A C 1
ATOM 5500 O O . VAL A 1 705 ? -43.293 -3.781 50.694 1.00 87.38 705 VAL A O 1
ATOM 5503 N N . ASN A 1 706 ? -43.686 -1.803 51.664 1.00 87.38 706 ASN A N 1
ATOM 5504 C CA . ASN A 1 706 ? -43.021 -2.131 52.928 1.00 87.38 706 ASN A CA 1
ATOM 5505 C C . ASN A 1 706 ? -43.764 -3.205 53.755 1.00 87.38 706 ASN A C 1
ATOM 5507 O O . ASN A 1 706 ? -43.213 -3.690 54.741 1.00 87.38 706 ASN A O 1
ATOM 5511 N N . SER A 1 707 ? -44.986 -3.596 53.364 1.00 87.06 707 SER A N 1
ATOM 5512 C CA . SER A 1 707 ? -45.715 -4.744 53.934 1.00 87.06 707 SER A CA 1
ATOM 5513 C C . SER A 1 707 ? -45.391 -6.075 53.235 1.00 87.06 707 SER A C 1
ATOM 5515 O O . SER A 1 707 ? -45.914 -7.116 53.635 1.00 87.06 707 SER A O 1
ATOM 5517 N N . GLY A 1 708 ? -44.515 -6.062 52.224 1.00 83.38 708 GLY A N 1
ATOM 5518 C CA . GLY A 1 708 ? -44.005 -7.247 51.538 1.00 83.38 708 GLY A CA 1
ATOM 5519 C C . GLY A 1 708 ? -44.725 -7.592 50.233 1.00 83.38 708 GLY A C 1
ATOM 5520 O O . GLY A 1 708 ? -45.746 -7.010 49.858 1.00 83.38 708 GLY A O 1
ATOM 5521 N N . GLU A 1 709 ? -44.170 -8.574 49.526 1.00 83.56 709 GLU A N 1
ATOM 5522 C CA . GLU A 1 709 ? -44.553 -8.914 48.151 1.00 83.56 709 GLU A CA 1
ATOM 5523 C C . GLU A 1 709 ? -46.016 -9.344 48.032 1.00 83.56 709 GLU A C 1
ATOM 5525 O O . GLU A 1 709 ? -46.712 -8.858 47.153 1.00 83.56 709 GLU A O 1
ATOM 5530 N N . SER A 1 710 ? -46.532 -10.145 48.970 1.00 83.81 710 SER A N 1
ATOM 5531 C CA . SER A 1 710 ? -47.946 -10.561 48.976 1.00 83.81 710 SER A CA 1
ATOM 5532 C C . SER A 1 710 ? -48.923 -9.381 49.038 1.00 83.81 710 SER A C 1
ATOM 5534 O O . SER A 1 710 ? -49.985 -9.452 48.432 1.00 83.81 710 SER A O 1
ATOM 5536 N N . LYS A 1 711 ? -48.584 -8.288 49.740 1.00 88.00 711 LYS A N 1
ATOM 5537 C CA . LYS A 1 711 ? -49.417 -7.071 49.774 1.00 88.00 711 LYS A CA 1
ATOM 5538 C C . LYS A 1 711 ? -49.184 -6.164 48.573 1.00 88.00 711 LYS A C 1
ATOM 5540 O O . LYS A 1 711 ? -50.099 -5.459 48.164 1.00 88.00 711 LYS A O 1
ATOM 5545 N N . THR A 1 712 ? -47.996 -6.233 47.981 1.00 88.38 712 THR A N 1
ATOM 5546 C CA . THR A 1 712 ? -47.694 -5.596 46.695 1.00 88.38 712 THR A CA 1
ATOM 5547 C C . THR A 1 712 ? -48.499 -6.246 45.563 1.00 88.38 712 THR A C 1
ATOM 5549 O O . THR A 1 712 ? -49.083 -5.528 44.763 1.00 88.38 712 THR A O 1
ATOM 5552 N N . VAL A 1 713 ? -48.594 -7.581 45.542 1.00 87.75 713 VAL A N 1
ATOM 5553 C CA . VAL A 1 713 ? -49.427 -8.365 44.615 1.00 87.75 713 VAL A CA 1
ATOM 5554 C C . VAL A 1 713 ? -50.903 -8.008 44.771 1.00 87.75 713 VAL A C 1
ATOM 5556 O O . VAL A 1 713 ? -51.470 -7.490 43.818 1.00 87.75 713 VAL A O 1
ATOM 5559 N N . GLU A 1 714 ? -51.492 -8.183 45.964 1.00 88.94 714 GLU A N 1
ATOM 5560 C CA . GLU A 1 714 ? -52.923 -7.905 46.205 1.00 88.94 714 GLU A CA 1
ATOM 5561 C C . GLU A 1 714 ? -53.349 -6.515 45.697 1.00 88.94 714 GLU A C 1
ATOM 5563 O O . GLU A 1 714 ? -54.375 -6.379 45.038 1.00 88.94 714 GLU A O 1
ATOM 5568 N N . TRP A 1 715 ? -52.539 -5.484 45.967 1.00 92.00 715 TRP A N 1
ATOM 5569 C CA . TRP A 1 715 ? -52.837 -4.113 45.548 1.00 92.00 715 TRP A CA 1
ATOM 5570 C C . TRP A 1 715 ? -52.683 -3.903 44.032 1.00 92.00 715 TRP A C 1
ATOM 5572 O O . TRP A 1 715 ? -53.490 -3.209 43.419 1.00 92.00 715 TRP A O 1
ATOM 5582 N N . LEU A 1 716 ? -51.670 -4.511 43.399 1.00 88.94 716 LEU A N 1
ATOM 5583 C CA . LEU A 1 716 ? -51.505 -4.436 41.943 1.00 88.94 716 LEU A CA 1
ATOM 5584 C C . LEU A 1 716 ? -52.623 -5.190 41.206 1.00 88.94 716 LEU A C 1
ATOM 5586 O O . LEU A 1 716 ? -53.068 -4.721 40.158 1.00 88.94 716 LEU A O 1
ATOM 5590 N N . GLU A 1 717 ? -53.107 -6.309 41.749 1.00 89.25 717 GLU A N 1
ATOM 5591 C CA . GLU A 1 717 ? -54.268 -7.034 41.218 1.00 89.25 717 GLU A CA 1
ATOM 5592 C C . GLU A 1 717 ? -55.560 -6.210 41.342 1.00 89.25 717 GLU A C 1
ATOM 5594 O O . GLU A 1 717 ? -56.306 -6.108 40.368 1.00 89.25 717 GLU A O 1
ATOM 5599 N N . GLU A 1 718 ? -55.805 -5.574 42.496 1.00 90.00 718 GLU A N 1
ATOM 5600 C CA . GLU A 1 718 ? -57.003 -4.755 42.745 1.00 90.00 718 GLU A CA 1
ATOM 5601 C C . GLU A 1 718 ? -57.081 -3.529 41.814 1.00 90.00 718 GLU A C 1
ATOM 5603 O O . GLU A 1 718 ? -58.115 -3.293 41.187 1.00 90.00 718 GLU A O 1
ATOM 5608 N N . GLU A 1 719 ? -55.983 -2.784 41.658 1.00 90.88 719 GLU A N 1
ATOM 5609 C CA . GLU A 1 719 ? -55.964 -1.534 40.879 1.00 90.88 719 GLU A CA 1
ATOM 5610 C C . GLU A 1 719 ? -55.850 -1.779 39.364 1.00 90.88 719 GLU A C 1
ATOM 5612 O O . GLU A 1 719 ? -56.489 -1.098 38.552 1.00 90.88 719 GLU A O 1
ATOM 5617 N N . THR A 1 720 ? -55.055 -2.770 38.934 1.00 85.31 720 THR A N 1
ATOM 5618 C CA . THR A 1 720 ? -54.913 -3.068 37.495 1.00 85.31 720 THR A CA 1
ATOM 5619 C C . THR A 1 720 ? -56.009 -3.988 36.965 1.00 85.31 720 THR A C 1
ATOM 5621 O O . THR A 1 720 ? -56.329 -3.916 35.777 1.00 85.31 720 THR A O 1
ATOM 5624 N N . GLY A 1 721 ? -56.639 -4.808 37.810 1.00 84.00 721 GLY A N 1
ATOM 5625 C CA . GLY A 1 721 ? -57.598 -5.832 37.390 1.00 84.00 721 GLY A CA 1
ATOM 5626 C C . GLY A 1 721 ? -56.972 -7.009 36.628 1.00 84.00 721 GLY A C 1
ATOM 5627 O O . GLY A 1 721 ? -57.707 -7.770 36.001 1.00 84.00 721 GLY A O 1
ATOM 5628 N N . TYR A 1 722 ? -55.643 -7.150 36.658 1.00 82.81 722 TYR A N 1
ATOM 5629 C CA . TYR A 1 722 ? -54.896 -8.255 36.053 1.00 82.81 722 TYR A CA 1
ATOM 5630 C C . TYR A 1 722 ? -54.217 -9.086 37.151 1.00 82.81 722 TYR A C 1
ATOM 5632 O O . TYR A 1 722 ? -53.600 -8.487 38.032 1.00 82.81 722 TYR A O 1
ATOM 5640 N N . PRO A 1 723 ? -54.278 -10.433 37.112 1.00 82.44 723 PRO A N 1
ATOM 5641 C CA . PRO A 1 723 ? -53.575 -11.275 38.077 1.00 82.44 723 PRO A CA 1
ATOM 5642 C C . PRO A 1 723 ? -52.060 -11.035 38.082 1.00 82.44 723 PRO A C 1
ATOM 5644 O O . PRO A 1 723 ? -51.461 -10.823 37.022 1.00 82.44 723 PRO A O 1
ATOM 5647 N N . VAL A 1 724 ? -51.428 -11.129 39.253 1.00 83.81 724 VAL A N 1
ATOM 5648 C CA . VAL A 1 724 ? -49.981 -10.923 39.434 1.00 83.81 724 VAL A CA 1
ATOM 5649 C C . VAL A 1 724 ? -49.386 -12.064 40.254 1.00 83.81 724 VAL A C 1
ATOM 5651 O O . VAL A 1 724 ? -49.815 -12.327 41.372 1.00 83.81 724 VAL A O 1
ATOM 5654 N N . ALA A 1 725 ? -48.345 -12.719 39.738 1.00 80.19 725 ALA A N 1
ATOM 5655 C CA . ALA A 1 725 ? -47.577 -13.705 40.503 1.00 80.19 725 ALA A CA 1
ATOM 5656 C C . ALA A 1 725 ? -46.160 -13.207 40.799 1.00 80.19 725 ALA A C 1
ATOM 5658 O O . ALA A 1 725 ? -45.596 -12.414 40.045 1.00 80.19 725 ALA A O 1
ATOM 5659 N N . VAL A 1 726 ? -45.569 -13.731 41.874 1.00 78.44 726 VAL A N 1
ATOM 5660 C CA . VAL A 1 726 ? -44.119 -13.681 42.092 1.00 78.44 726 VAL A CA 1
ATOM 5661 C C . VAL A 1 726 ? -43.507 -14.919 41.432 1.00 78.44 726 VAL A C 1
ATOM 5663 O O . VAL A 1 726 ? -43.933 -16.041 41.714 1.00 78.44 726 VAL A O 1
ATOM 5666 N N . THR A 1 727 ? -42.540 -14.736 40.532 1.00 73.88 727 THR A N 1
ATOM 5667 C CA . THR A 1 727 ? -41.804 -15.847 39.908 1.00 73.88 727 THR A CA 1
ATOM 5668 C C . THR A 1 727 ? -40.764 -16.439 40.868 1.00 73.88 727 THR A C 1
ATOM 5670 O O . THR A 1 727 ? -40.458 -15.868 41.913 1.00 73.88 727 THR A O 1
ATOM 5673 N N . ASN A 1 728 ? -40.153 -17.567 40.488 1.00 68.00 728 ASN A N 1
ATOM 5674 C CA . ASN A 1 728 ? -39.052 -18.179 41.247 1.00 68.00 728 ASN A CA 1
ATOM 5675 C C . ASN A 1 728 ? -37.834 -17.249 41.443 1.00 68.00 728 ASN A C 1
ATOM 5677 O O . ASN A 1 728 ? -37.005 -17.523 42.306 1.00 68.00 728 ASN A O 1
ATOM 5681 N N . ASP A 1 729 ? -37.732 -16.178 40.649 1.00 64.88 729 ASP A N 1
ATOM 5682 C CA . ASP A 1 729 ? -36.626 -15.216 40.637 1.00 64.88 729 ASP A CA 1
ATOM 5683 C C . ASP A 1 729 ? -37.015 -13.868 41.290 1.00 64.88 729 ASP A C 1
ATOM 5685 O O . ASP A 1 729 ? -36.433 -12.833 40.964 1.00 64.88 729 ASP A O 1
ATOM 5689 N N . GLU A 1 730 ? -38.029 -13.847 42.169 1.00 73.94 730 GLU A N 1
ATOM 5690 C CA . GLU A 1 730 ? -38.527 -12.651 42.889 1.00 73.94 730 GLU A CA 1
ATOM 5691 C C . GLU A 1 730 ? -39.035 -11.520 41.952 1.00 73.94 730 GLU A C 1
ATOM 5693 O O . GLU A 1 730 ? -38.992 -10.323 42.269 1.00 73.94 730 GLU A O 1
ATOM 5698 N N . GLN A 1 731 ? -39.528 -11.892 40.759 1.00 76.75 731 GLN A N 1
ATOM 5699 C CA . GLN A 1 731 ? -40.125 -10.962 39.791 1.00 76.75 731 GLN A CA 1
ATOM 5700 C C . GLN A 1 731 ? -41.649 -10.917 39.935 1.00 76.75 731 GLN A C 1
ATOM 5702 O O . GLN A 1 731 ? -42.299 -11.958 39.908 1.00 76.75 731 GLN A O 1
ATOM 5707 N N . LEU A 1 732 ? -42.232 -9.720 39.999 1.00 78.06 732 LEU A N 1
ATOM 5708 C CA . LEU A 1 732 ? -43.667 -9.492 39.830 1.00 78.06 732 LEU A CA 1
ATOM 5709 C C . LEU A 1 732 ? -44.018 -9.604 38.343 1.00 78.06 732 LEU A C 1
ATOM 5711 O O . LEU A 1 732 ? -43.552 -8.790 37.545 1.00 78.06 732 LEU A O 1
ATOM 5715 N N . GLN A 1 733 ? -44.831 -10.591 37.973 1.00 78.12 733 GLN A N 1
ATOM 5716 C CA . GLN A 1 733 ? -45.293 -10.820 36.604 1.00 78.12 733 GLN A CA 1
ATOM 5717 C C . GLN A 1 733 ? -46.817 -10.690 36.513 1.00 78.12 733 GLN A C 1
ATOM 5719 O O . GLN A 1 733 ? -47.544 -11.376 37.228 1.00 78.12 733 GLN A O 1
ATOM 5724 N N . PHE A 1 734 ? -47.284 -9.832 35.603 1.00 77.62 734 PHE A N 1
ATOM 5725 C CA . PHE A 1 734 ? -48.702 -9.641 35.284 1.00 77.62 734 PHE A CA 1
ATOM 5726 C C . PHE A 1 734 ? -49.181 -10.678 34.265 1.00 77.62 734 PHE A C 1
ATOM 5728 O O . PHE A 1 734 ? -48.465 -10.966 33.310 1.00 77.62 734 PHE A O 1
ATOM 5735 N N . TYR A 1 735 ? -50.410 -11.173 34.403 1.00 72.12 735 TYR A N 1
ATOM 5736 C CA . TYR A 1 735 ? -51.049 -12.073 33.440 1.00 72.12 735 TYR A CA 1
ATOM 5737 C C . TYR A 1 735 ? -52.249 -11.388 32.780 1.00 72.12 735 TYR A C 1
ATOM 5739 O O . TYR A 1 735 ? -53.090 -10.796 33.450 1.00 72.12 735 TYR A O 1
ATOM 5747 N N . VAL A 1 736 ? -52.342 -11.486 31.453 1.00 66.56 736 VAL A N 1
ATOM 5748 C CA . VAL A 1 736 ? -53.437 -10.915 30.651 1.00 66.56 736 VAL A CA 1
ATOM 5749 C C . VAL A 1 736 ? -54.074 -12.047 29.846 1.00 66.56 736 VAL A C 1
ATOM 5751 O O . VAL A 1 736 ? -53.378 -12.755 29.121 1.00 66.56 736 VAL A O 1
ATOM 5754 N N . GLU A 1 737 ? -55.384 -12.256 30.006 1.00 53.47 737 GLU A N 1
ATOM 5755 C CA . GLU A 1 737 ? -56.041 -13.525 29.639 1.00 53.47 737 GLU A CA 1
ATOM 5756 C C . GLU A 1 737 ? -56.250 -13.778 28.130 1.00 53.47 737 GLU A C 1
ATOM 5758 O O . GLU A 1 737 ? -56.620 -14.896 27.769 1.00 53.47 737 GLU A O 1
ATOM 5763 N N . ASP A 1 738 ? -55.974 -12.818 27.233 1.00 50.50 738 ASP A N 1
ATOM 5764 C CA . ASP A 1 738 ? -56.045 -13.038 25.773 1.00 50.50 738 ASP A CA 1
ATOM 5765 C C . ASP A 1 738 ? -54.701 -12.812 25.040 1.00 50.50 738 ASP A C 1
ATOM 5767 O O . ASP A 1 738 ? -54.405 -11.707 24.569 1.00 50.50 738 ASP A O 1
ATOM 5771 N N . PRO A 1 739 ? -53.900 -13.880 24.847 1.00 43.16 739 PRO A N 1
ATOM 5772 C CA . PRO A 1 739 ? -52.672 -13.846 24.051 1.00 43.16 739 PRO A CA 1
ATOM 5773 C C . PRO A 1 739 ? -52.856 -13.605 22.541 1.00 43.16 739 PRO A C 1
ATOM 5775 O O . PRO A 1 739 ? -51.853 -13.518 21.832 1.00 43.16 739 PRO A O 1
ATOM 5778 N N . ASN A 1 740 ? -54.086 -13.543 22.009 1.00 42.78 740 ASN A N 1
ATOM 5779 C CA . ASN A 1 740 ? -54.333 -13.243 20.591 1.00 42.78 740 ASN A CA 1
ATOM 5780 C C . ASN A 1 740 ? -54.608 -11.756 20.330 1.00 42.78 740 ASN A C 1
ATOM 5782 O O . ASN A 1 740 ? -54.377 -11.312 19.204 1.00 42.78 740 ASN A O 1
ATOM 5786 N N . GLN A 1 741 ? -55.035 -10.991 21.341 1.00 45.59 741 GLN A N 1
ATOM 5787 C CA . GLN A 1 741 ? -55.146 -9.527 21.250 1.00 45.59 741 GLN A CA 1
ATOM 5788 C C . GLN A 1 741 ? -53.763 -8.871 21.097 1.00 45.59 741 GLN A C 1
ATOM 5790 O O . GLN A 1 741 ? -53.586 -7.968 20.281 1.00 45.59 741 GLN A O 1
ATOM 5795 N N . ILE A 1 742 ? -52.748 -9.397 21.796 1.00 45.47 742 ILE A N 1
ATOM 5796 C CA . ILE A 1 742 ? -51.337 -9.010 21.617 1.00 45.47 742 ILE A CA 1
ATOM 5797 C C . ILE A 1 742 ? -50.746 -9.820 20.449 1.00 45.47 742 ILE A C 1
ATOM 5799 O O . ILE A 1 742 ? -50.031 -10.809 20.629 1.00 45.47 742 ILE A O 1
ATOM 5803 N N . SER A 1 743 ? -51.117 -9.459 19.217 1.00 37.50 743 SER A N 1
ATOM 5804 C CA . SER A 1 743 ? -50.907 -10.330 18.051 1.00 37.50 743 SER A CA 1
ATOM 5805 C C . SER A 1 743 ? -49.428 -10.454 17.616 1.00 37.50 743 SER A C 1
ATOM 5807 O O . SER A 1 743 ? -48.877 -9.673 16.843 1.00 37.50 743 SER A O 1
ATOM 5809 N N . THR A 1 744 ? -48.764 -11.527 18.050 1.00 37.78 744 THR A N 1
ATOM 5810 C CA . THR A 1 744 ? -47.335 -11.806 17.767 1.00 37.78 744 THR A CA 1
ATOM 5811 C C . THR A 1 744 ? -47.022 -12.239 16.319 1.00 37.78 744 THR A C 1
ATOM 5813 O O . THR A 1 744 ? -45.881 -12.583 15.989 1.00 37.78 744 THR A O 1
ATOM 5816 N N . ARG A 1 745 ? -48.005 -12.241 15.407 1.00 30.67 745 ARG A N 1
ATOM 5817 C CA . ARG A 1 745 ? -47.909 -12.893 14.085 1.00 30.67 745 ARG A CA 1
ATOM 5818 C C . ARG A 1 745 ? -47.477 -11.973 12.937 1.00 30.67 745 ARG A C 1
ATOM 5820 O O . ARG A 1 745 ? -48.249 -11.702 12.023 1.00 30.67 745 ARG A O 1
ATOM 5827 N N . GLY A 1 746 ? -46.180 -11.656 12.900 1.00 33.38 746 GLY A N 1
ATOM 5828 C CA . GLY A 1 746 ? -45.477 -11.390 11.633 1.00 33.38 746 GLY A CA 1
ATOM 5829 C C . GLY A 1 746 ? -44.482 -10.230 11.648 1.00 33.38 746 GLY A C 1
ATOM 5830 O O . GLY A 1 746 ? -44.878 -9.073 11.678 1.00 33.38 746 GLY A O 1
ATOM 5831 N N . VAL A 1 747 ? -43.181 -10.542 11.525 1.00 31.92 747 VAL A N 1
ATOM 5832 C CA . VAL A 1 747 ? -42.041 -9.625 11.240 1.00 31.92 747 VAL A CA 1
ATOM 5833 C C . VAL A 1 747 ? -41.749 -8.531 12.302 1.00 31.92 747 VAL A C 1
ATOM 5835 O O . VAL A 1 747 ? -40.593 -8.136 12.489 1.00 31.92 747 VAL A O 1
ATOM 5838 N N . ALA A 1 748 ? -42.746 -8.089 13.069 1.00 36.03 748 ALA A N 1
ATOM 5839 C CA . ALA A 1 748 ? -42.678 -6.995 14.040 1.00 36.03 748 ALA A CA 1
ATOM 5840 C C . ALA A 1 748 ? -42.227 -7.399 15.463 1.00 36.03 748 ALA A C 1
ATOM 5842 O O . ALA A 1 748 ? -42.060 -6.518 16.307 1.00 36.03 748 ALA A O 1
ATOM 5843 N N . GLY A 1 749 ? -41.971 -8.688 15.728 1.00 39.00 749 GLY A N 1
ATOM 5844 C CA . GLY A 1 749 ? -41.820 -9.308 17.066 1.00 39.00 749 GLY A CA 1
ATOM 5845 C C . GLY A 1 749 ? -40.635 -8.898 17.963 1.00 39.00 749 GLY A C 1
ATOM 5846 O O . GLY A 1 749 ? -40.225 -9.676 18.804 1.00 39.00 749 GLY A O 1
ATOM 5847 N N . CYS A 1 750 ? -40.072 -7.703 17.779 1.00 41.94 750 CYS A N 1
ATOM 5848 C CA . CYS A 1 750 ? -39.147 -7.038 18.717 1.00 41.94 750 CYS A CA 1
ATOM 5849 C C . CYS A 1 750 ? -39.382 -5.503 18.748 1.00 41.94 750 CYS A C 1
ATOM 5851 O O . CYS A 1 750 ? -38.509 -4.749 19.173 1.00 41.94 750 CYS A O 1
ATOM 5853 N N . ALA A 1 751 ? -40.515 -5.034 18.202 1.00 38.81 751 ALA A N 1
ATOM 5854 C CA . ALA A 1 751 ? -40.914 -3.625 18.064 1.00 38.81 751 ALA A CA 1
ATOM 5855 C C . ALA A 1 751 ? -42.373 -3.358 18.495 1.00 38.81 751 ALA A C 1
ATOM 5857 O O . ALA A 1 751 ? -42.741 -2.207 18.725 1.00 38.81 751 ALA A O 1
ATOM 5858 N N . ILE A 1 752 ? -43.181 -4.416 18.614 1.00 43.56 752 ILE A N 1
ATOM 5859 C CA . ILE A 1 752 ? -44.466 -4.453 19.319 1.00 43.56 752 ILE A CA 1
ATOM 5860 C C . ILE A 1 752 ? -44.282 -5.504 20.414 1.00 43.56 752 ILE A C 1
ATOM 5862 O O . ILE A 1 752 ? -44.406 -6.699 20.166 1.00 43.56 752 ILE A O 1
ATOM 5866 N N . ALA A 1 753 ? -43.793 -5.053 21.569 1.00 46.88 753 ALA A N 1
ATOM 5867 C CA . ALA A 1 753 ? -43.459 -5.914 22.703 1.00 46.88 753 ALA A CA 1
ATOM 5868 C C . ALA A 1 753 ? -43.428 -5.156 24.047 1.00 46.88 753 ALA A C 1
ATOM 5870 O O . ALA A 1 753 ? -42.853 -5.653 25.003 1.00 46.88 753 ALA A O 1
ATOM 5871 N N . ILE A 1 754 ? -43.982 -3.939 24.137 1.00 46.91 754 ILE A N 1
ATOM 5872 C CA . ILE A 1 754 ? -43.820 -3.085 25.332 1.00 46.91 754 ILE A CA 1
ATOM 5873 C C . ILE A 1 754 ? -44.830 -3.479 26.417 1.00 46.91 754 ILE A C 1
ATOM 5875 O O . ILE A 1 754 ? -44.415 -3.788 27.528 1.00 46.91 754 ILE A O 1
ATOM 5879 N N . GLY A 1 755 ? -46.120 -3.601 26.075 1.00 49.47 755 GLY A N 1
ATOM 5880 C CA . GLY A 1 755 ? -47.101 -4.268 26.945 1.00 49.47 755 GLY A CA 1
ATOM 5881 C C . GLY A 1 755 ? -46.724 -5.725 27.208 1.00 49.47 755 GLY A C 1
ATOM 5882 O O . GLY A 1 755 ? -46.672 -6.161 28.355 1.00 49.47 755 GLY A O 1
ATOM 5883 N N . TYR A 1 756 ? -46.330 -6.447 26.153 1.00 50.09 756 TYR A N 1
ATOM 5884 C CA . TYR A 1 756 ? -45.874 -7.834 26.262 1.00 50.09 756 TYR A CA 1
ATOM 5885 C C . TYR A 1 756 ? -44.695 -8.011 27.234 1.00 50.09 756 TYR A C 1
ATOM 5887 O O . TYR A 1 756 ? -44.695 -8.978 27.982 1.00 50.09 756 TYR A O 1
ATOM 5895 N N . ALA A 1 757 ? -43.711 -7.103 27.274 1.00 51.19 757 ALA A N 1
ATOM 5896 C CA . ALA A 1 757 ? -42.540 -7.233 28.147 1.00 51.19 757 ALA A CA 1
ATOM 5897 C C . ALA A 1 757 ? -42.903 -7.188 29.638 1.00 51.19 757 ALA A C 1
ATOM 5899 O O . ALA A 1 757 ? -42.432 -8.028 30.402 1.00 51.19 757 ALA A O 1
ATOM 5900 N N . ILE A 1 758 ? -43.786 -6.264 30.029 1.00 51.72 758 ILE A N 1
ATOM 5901 C CA . ILE A 1 758 ? -44.272 -6.113 31.412 1.00 51.72 758 ILE A CA 1
ATOM 5902 C C . ILE A 1 758 ? -45.029 -7.382 31.853 1.00 51.72 758 ILE A C 1
ATOM 5904 O O . ILE A 1 758 ? -44.883 -7.848 32.981 1.00 51.72 758 ILE A O 1
ATOM 5908 N N . VAL A 1 759 ? -45.797 -7.964 30.926 1.00 53.81 759 VAL A N 1
ATOM 5909 C CA . VAL A 1 759 ? -46.600 -9.186 31.105 1.00 53.81 759 VAL A CA 1
ATOM 5910 C C . VAL A 1 759 ? -45.754 -10.474 31.031 1.00 53.81 759 VAL A C 1
ATOM 5912 O O . VAL A 1 759 ? -46.114 -11.491 31.616 1.00 53.81 759 VAL A O 1
ATOM 5915 N N . SER A 1 760 ? -44.609 -10.469 30.340 1.00 51.34 760 SER A N 1
ATOM 5916 C CA . SER A 1 760 ? -43.882 -11.710 29.988 1.00 51.34 760 SER A CA 1
ATOM 5917 C C . SER A 1 760 ? -42.522 -11.893 30.656 1.00 51.34 760 SER A C 1
ATOM 5919 O O . SER A 1 760 ? -42.058 -13.028 30.736 1.00 51.34 760 SER A O 1
ATOM 5921 N N . PHE A 1 761 ? -41.874 -10.819 31.113 1.00 56.78 761 PHE A N 1
ATOM 5922 C CA . PHE A 1 761 ? -40.572 -10.892 31.796 1.00 56.78 761 PHE A CA 1
ATOM 5923 C C . PHE A 1 761 ? -40.658 -10.586 33.296 1.00 56.78 761 PHE A C 1
ATOM 5925 O O . PHE A 1 761 ? -39.772 -10.987 34.047 1.00 56.78 761 PHE A O 1
ATOM 5932 N N . GLY A 1 762 ? -41.728 -9.911 33.729 1.00 63.31 762 GLY A N 1
ATOM 5933 C CA . GLY A 1 762 ? -41.878 -9.418 35.094 1.00 63.31 762 GLY A CA 1
ATOM 5934 C C . GLY A 1 762 ? -40.833 -8.361 35.474 1.00 63.31 762 GLY A C 1
ATOM 5935 O O . GLY A 1 762 ? -40.050 -7.903 34.641 1.00 63.31 762 GLY A O 1
ATOM 5936 N N . PHE A 1 763 ? -40.837 -7.938 36.739 1.00 71.50 763 PHE A N 1
ATOM 5937 C CA . PHE A 1 763 ? -39.835 -7.010 37.272 1.00 71.50 763 PHE A CA 1
ATOM 5938 C C . PHE A 1 763 ? -39.563 -7.219 38.768 1.00 71.50 763 PHE A C 1
ATOM 5940 O O . PHE A 1 763 ? -40.473 -7.620 39.493 1.00 71.50 763 PHE A O 1
ATOM 5947 N N . PRO A 1 764 ? -38.358 -6.907 39.291 1.00 75.31 764 PRO A N 1
ATOM 5948 C CA . PRO A 1 764 ? -38.015 -7.271 40.664 1.00 75.31 764 PRO A CA 1
ATOM 5949 C C . PRO A 1 764 ? -38.849 -6.477 41.671 1.00 75.31 764 PRO A C 1
ATOM 5951 O O . PRO A 1 764 ? -38.822 -5.239 41.644 1.00 75.31 764 PRO A O 1
ATOM 5954 N N . ALA A 1 765 ? -39.525 -7.158 42.603 1.00 75.50 765 ALA A N 1
ATOM 5955 C CA . ALA A 1 765 ? -40.379 -6.504 43.603 1.00 75.50 765 ALA A CA 1
ATOM 5956 C C . ALA A 1 765 ? -39.610 -5.423 44.390 1.00 75.50 765 ALA A C 1
ATOM 5958 O O . ALA A 1 765 ? -40.060 -4.283 44.524 1.00 75.50 765 ALA A O 1
ATOM 5959 N N . ALA A 1 766 ? -38.368 -5.730 44.779 1.00 79.19 766 ALA A N 1
ATOM 5960 C CA . ALA A 1 766 ? -37.449 -4.822 45.472 1.00 79.19 766 ALA A CA 1
ATOM 5961 C C . ALA A 1 766 ? -37.074 -3.532 44.697 1.00 79.19 766 ALA A C 1
ATOM 5963 O O . ALA A 1 766 ? -36.447 -2.633 45.265 1.00 79.19 766 ALA A O 1
ATOM 5964 N N . LYS A 1 767 ? -37.428 -3.404 43.408 1.00 83.12 767 LYS A N 1
ATOM 5965 C CA . LYS A 1 767 ? -37.175 -2.203 42.586 1.00 83.12 767 LYS A CA 1
ATOM 5966 C C . LYS A 1 767 ? -38.418 -1.322 42.389 1.00 83.12 767 LYS A C 1
ATOM 5968 O O . LYS A 1 767 ? -38.270 -0.215 41.869 1.00 83.12 767 LYS A O 1
ATOM 5973 N N . ILE A 1 768 ? -39.608 -1.721 42.852 1.00 85.31 768 ILE A N 1
ATOM 5974 C CA . ILE A 1 768 ? -40.868 -1.003 42.571 1.00 85.31 768 ILE A CA 1
ATOM 5975 C C . ILE A 1 768 ? -40.873 0.463 43.053 1.00 85.31 768 ILE A C 1
ATOM 5977 O O . ILE A 1 768 ? -41.320 1.349 42.328 1.00 85.31 768 ILE A O 1
ATOM 5981 N N . LEU A 1 769 ? -40.259 0.777 44.203 1.00 84.75 769 LEU A N 1
ATOM 5982 C CA . LEU A 1 769 ? -40.119 2.169 44.672 1.00 84.75 769 LEU A CA 1
ATOM 5983 C C . LEU A 1 769 ? -39.164 3.009 43.804 1.00 84.75 769 LEU A C 1
ATOM 5985 O O . LEU A 1 769 ? -39.363 4.215 43.649 1.00 84.75 769 LEU A O 1
ATOM 5989 N N . LYS A 1 770 ? -38.147 2.385 43.192 1.00 84.69 770 LYS A N 1
ATOM 5990 C CA . LYS A 1 770 ? -37.251 3.061 42.237 1.00 84.69 770 LYS A CA 1
ATOM 5991 C C . LYS A 1 770 ? -37.962 3.329 40.912 1.00 84.69 770 LYS A C 1
ATOM 5993 O O . LYS A 1 770 ? -37.739 4.385 40.329 1.00 84.69 770 LYS A O 1
ATOM 5998 N N . LEU A 1 771 ? -38.851 2.430 40.484 1.00 84.00 771 LEU A N 1
ATOM 5999 C CA . LEU A 1 771 ? -39.721 2.615 39.317 1.00 84.00 771 LEU A CA 1
ATOM 6000 C C . LEU A 1 771 ? -40.719 3.755 39.529 1.00 84.00 771 LEU A C 1
ATOM 6002 O O . LEU A 1 771 ? -40.761 4.682 38.722 1.00 84.00 771 LEU A O 1
ATOM 6006 N N . LYS A 1 772 ? -41.424 3.751 40.665 1.00 87.56 772 LYS A N 1
ATOM 6007 C CA . LYS A 1 772 ? -42.303 4.837 41.122 1.00 87.56 772 LYS A CA 1
ATOM 6008 C C . LYS A 1 772 ? -41.603 6.201 41.078 1.00 87.56 772 LYS A C 1
ATOM 6010 O O . LYS A 1 772 ? -42.147 7.172 40.555 1.00 87.56 772 LYS A O 1
ATOM 6015 N N . ALA A 1 773 ? -40.373 6.276 41.592 1.00 85.94 773 ALA A N 1
ATOM 6016 C CA . ALA A 1 773 ? -39.570 7.498 41.567 1.00 85.94 773 ALA A CA 1
ATOM 6017 C C . ALA A 1 773 ? -39.098 7.881 40.148 1.00 85.94 773 ALA A C 1
ATOM 6019 O O . ALA A 1 773 ? -39.101 9.064 39.806 1.00 85.94 773 ALA A O 1
ATOM 6020 N N . ALA A 1 774 ? -38.736 6.901 39.313 1.00 83.69 774 ALA A N 1
ATOM 6021 C CA . ALA A 1 774 ? -38.330 7.120 37.926 1.00 83.69 774 ALA A CA 1
ATOM 6022 C C . ALA A 1 774 ? -39.477 7.681 37.068 1.00 83.69 774 ALA A C 1
ATOM 6024 O O . ALA A 1 774 ? -39.285 8.675 36.373 1.00 83.69 774 ALA A O 1
ATOM 6025 N N . MET A 1 775 ? -40.676 7.092 37.157 1.00 85.38 775 MET A N 1
ATOM 6026 C CA . MET A 1 775 ? -41.870 7.552 36.435 1.00 85.38 775 MET A CA 1
ATOM 6027 C C . MET A 1 775 ? -42.249 8.981 36.846 1.00 85.38 775 MET A C 1
ATOM 6029 O O . MET A 1 775 ? -42.415 9.840 35.978 1.00 85.38 775 MET A O 1
ATOM 6033 N N . LYS A 1 776 ? -42.247 9.286 38.152 1.00 86.31 776 LYS A N 1
ATOM 6034 C CA . LYS A 1 776 ? -42.475 10.651 38.664 1.00 86.31 776 LYS A CA 1
ATOM 6035 C C . LYS A 1 776 ? -41.464 11.661 38.127 1.00 86.31 776 LYS A C 1
ATOM 6037 O O . LYS A 1 776 ? -41.848 12.744 37.692 1.00 86.31 776 LYS A O 1
ATOM 6042 N N . ALA A 1 777 ? -40.181 11.303 38.094 1.00 83.88 777 ALA A N 1
ATOM 6043 C CA . ALA A 1 777 ? -39.124 12.156 37.550 1.00 83.88 777 ALA A CA 1
ATOM 6044 C C . ALA A 1 777 ? -39.195 12.343 36.016 1.00 83.88 777 ALA A C 1
ATOM 6046 O O . ALA A 1 777 ? -38.625 13.303 35.497 1.00 83.88 777 ALA A O 1
ATOM 6047 N N . LEU A 1 778 ? -39.922 11.479 35.297 1.00 82.81 778 LEU A N 1
ATOM 6048 C CA . LEU A 1 778 ? -40.235 11.612 33.865 1.00 82.81 778 LEU A CA 1
ATOM 6049 C C . LEU A 1 778 ? -41.564 12.348 33.587 1.00 82.81 778 LEU A C 1
ATOM 6051 O O . LEU A 1 778 ? -41.924 12.557 32.428 1.00 82.81 778 LEU A O 1
ATOM 6055 N N . GLY A 1 779 ? -42.281 12.783 34.629 1.00 83.75 779 GLY A N 1
ATOM 6056 C CA . GLY A 1 779 ? -43.569 13.471 34.499 1.00 83.75 779 GLY A CA 1
ATOM 6057 C C . GLY A 1 779 ? -44.780 12.539 34.382 1.00 83.75 779 GLY A C 1
ATOM 6058 O O . GLY A 1 779 ? -45.795 12.951 33.821 1.00 83.75 779 GLY A O 1
ATOM 6059 N N . GLY A 1 780 ? -44.669 11.316 34.904 1.00 84.25 780 GLY A N 1
ATOM 6060 C CA . GLY A 1 780 ? -45.769 10.372 35.102 1.00 84.25 780 GLY A CA 1
ATOM 6061 C C . GLY A 1 780 ? -45.783 9.182 34.138 1.00 84.25 780 GLY A C 1
ATOM 6062 O O . GLY A 1 780 ? -45.266 9.251 33.021 1.00 84.25 780 GLY A O 1
ATOM 6063 N N . ALA A 1 781 ? -46.416 8.092 34.565 1.00 80.12 781 ALA A N 1
ATOM 6064 C CA . ALA A 1 781 ? -46.567 6.811 33.877 1.00 80.12 781 ALA A CA 1
ATOM 6065 C C . ALA A 1 781 ? -47.073 6.955 32.432 1.00 80.12 781 ALA A C 1
ATOM 6067 O O . ALA A 1 781 ? -46.399 6.538 31.487 1.00 80.12 781 ALA A O 1
ATOM 6068 N N . THR A 1 782 ? -48.214 7.625 32.252 1.00 76.06 782 THR A N 1
ATOM 6069 C CA . THR A 1 782 ? -48.823 7.943 30.949 1.00 76.06 782 THR A CA 1
ATOM 6070 C C . THR A 1 782 ? -47.866 8.696 30.023 1.00 76.06 782 THR A C 1
ATOM 6072 O O . THR A 1 782 ? -47.779 8.417 28.825 1.00 76.06 782 THR A O 1
ATOM 6075 N N . LYS A 1 783 ? -47.124 9.668 30.571 1.00 81.56 783 LYS A N 1
ATOM 6076 C CA . LYS A 1 783 ? -46.192 10.498 29.801 1.00 81.56 783 LYS A CA 1
ATOM 6077 C C . LYS A 1 783 ? -44.948 9.706 29.400 1.00 81.56 783 LYS A C 1
ATOM 6079 O O . LYS A 1 783 ? -44.526 9.787 28.245 1.00 81.56 783 LYS A O 1
ATOM 6084 N N . PHE A 1 784 ? -44.413 8.902 30.318 1.00 79.44 784 PHE A N 1
ATOM 6085 C CA . PHE A 1 784 ? -43.321 7.969 30.056 1.00 79.44 784 PHE A CA 1
ATOM 6086 C C . PHE A 1 784 ? -43.685 6.975 28.947 1.00 79.44 784 PHE A C 1
ATOM 6088 O O . PHE A 1 784 ? -42.947 6.893 27.968 1.00 79.44 784 PHE A O 1
ATOM 6095 N N . ALA A 1 785 ? -44.831 6.289 29.040 1.00 75.31 785 ALA A N 1
ATOM 6096 C CA . ALA A 1 785 ? -45.267 5.299 28.050 1.00 75.31 785 ALA A CA 1
ATOM 6097 C C . ALA A 1 785 ? -45.339 5.888 26.627 1.00 75.31 785 ALA A C 1
ATOM 6099 O O . ALA A 1 785 ? -44.743 5.348 25.688 1.00 75.31 785 ALA A O 1
ATOM 6100 N N . LYS A 1 786 ? -45.991 7.051 26.475 1.00 75.19 786 LYS A N 1
ATOM 6101 C CA . LYS A 1 786 ? -46.119 7.744 25.184 1.00 75.19 786 LYS A CA 1
ATOM 6102 C C . LYS A 1 786 ? -44.764 8.227 24.638 1.00 75.19 786 LYS A C 1
ATOM 6104 O O . LYS A 1 786 ? -44.453 7.961 23.474 1.00 75.19 786 LYS A O 1
ATOM 6109 N N . GLN A 1 787 ? -43.914 8.860 25.459 1.00 78.81 787 GLN A N 1
ATOM 6110 C CA . GLN A 1 787 ? -42.564 9.271 25.031 1.00 78.81 787 GLN A CA 1
ATOM 6111 C C . GLN A 1 787 ? -41.678 8.077 24.649 1.00 78.81 787 GLN A C 1
ATOM 6113 O O . GLN A 1 787 ? -40.934 8.148 23.666 1.00 78.81 787 GLN A O 1
ATOM 6118 N N . PHE A 1 788 ? -41.755 6.980 25.404 1.00 78.00 788 PHE A N 1
ATOM 6119 C CA . PHE A 1 788 ? -40.995 5.755 25.170 1.00 78.00 788 PHE A CA 1
ATOM 6120 C C . PHE A 1 788 ? -41.327 5.142 23.806 1.00 78.00 788 PHE A C 1
ATOM 6122 O O . PHE A 1 788 ? -40.428 4.891 23.004 1.00 78.00 788 PHE A O 1
ATOM 6129 N N . TYR A 1 789 ? -42.616 4.960 23.504 1.00 73.69 789 TYR A N 1
ATOM 6130 C CA . TYR A 1 789 ? -43.066 4.406 22.224 1.00 73.69 789 TYR A CA 1
ATOM 6131 C C . TYR A 1 789 ? -42.605 5.267 21.034 1.00 73.69 789 TYR A C 1
ATOM 6133 O O . TYR A 1 789 ? -42.021 4.752 20.075 1.00 73.69 789 TYR A O 1
ATOM 6141 N N . ILE A 1 790 ? -42.805 6.588 21.121 1.00 76.31 790 ILE A N 1
ATOM 6142 C CA . ILE A 1 790 ? -42.423 7.556 20.079 1.00 76.31 790 ILE A CA 1
ATOM 6143 C C . ILE A 1 790 ? -40.910 7.531 19.819 1.00 76.31 790 ILE A C 1
ATOM 6145 O O . ILE A 1 790 ? -40.470 7.414 18.671 1.00 76.31 790 ILE A O 1
ATOM 6149 N N . SER A 1 791 ? -40.103 7.606 20.879 1.00 79.12 791 SER A N 1
ATOM 6150 C CA . SER A 1 791 ? -38.641 7.629 20.767 1.00 79.12 791 SER A CA 1
ATOM 6151 C C . SER A 1 791 ? -38.067 6.294 20.286 1.00 79.12 791 SER A C 1
ATOM 6153 O O . SER A 1 791 ? -37.186 6.295 19.421 1.00 79.12 791 SER A O 1
ATOM 6155 N N . TYR A 1 792 ? -38.629 5.159 20.717 1.00 75.25 792 TYR A N 1
ATOM 6156 C CA . TYR A 1 792 ? -38.270 3.846 20.178 1.00 75.25 792 TYR A CA 1
ATOM 6157 C C . TYR A 1 792 ? -38.550 3.754 18.676 1.00 75.25 792 TYR A C 1
ATOM 6159 O O . TYR A 1 792 ? -37.645 3.418 17.906 1.00 75.25 792 TYR A O 1
ATOM 6167 N N . LYS A 1 793 ? -39.762 4.115 18.228 1.00 75.19 793 LYS A N 1
ATOM 6168 C CA . LYS A 1 793 ? -40.130 4.102 16.800 1.00 75.19 793 LYS A CA 1
ATOM 6169 C C . LYS A 1 793 ? -39.233 5.046 15.985 1.00 75.19 793 LYS A C 1
ATOM 6171 O O . LYS A 1 793 ? -38.835 4.690 14.875 1.00 75.19 793 LYS A O 1
ATOM 6176 N N . TYR A 1 794 ? -38.834 6.197 16.537 1.00 79.19 794 TYR A N 1
ATOM 6177 C CA . TYR A 1 794 ? -37.862 7.099 15.908 1.00 79.19 794 TYR A CA 1
ATOM 6178 C C . TYR A 1 794 ? -36.467 6.468 15.748 1.00 79.19 794 TYR A C 1
ATOM 6180 O O . TYR A 1 794 ? -35.903 6.499 14.648 1.00 79.19 794 TYR A O 1
ATOM 6188 N N . TYR A 1 795 ? -35.898 5.881 16.808 1.00 76.62 795 TYR A N 1
ATOM 6189 C CA . TYR A 1 795 ? -34.552 5.297 16.751 1.00 76.62 795 TYR A CA 1
ATOM 6190 C C . TYR A 1 795 ? -34.503 3.981 15.957 1.00 76.62 795 TYR A C 1
ATOM 6192 O O . TYR A 1 795 ? -33.520 3.741 15.252 1.00 76.62 795 TYR A O 1
ATOM 6200 N N . ALA A 1 796 ? -35.565 3.170 15.982 1.00 73.19 796 ALA A N 1
ATOM 6201 C CA . ALA A 1 796 ? -35.660 1.905 15.246 1.00 73.19 796 ALA A CA 1
ATOM 6202 C C . ALA A 1 796 ? -35.625 2.080 13.713 1.00 73.19 796 ALA A C 1
ATOM 6204 O O . ALA A 1 796 ? -35.231 1.159 13.002 1.00 73.19 796 ALA A O 1
ATOM 6205 N N . LYS A 1 797 ? -35.932 3.277 13.186 1.00 76.12 797 LYS A N 1
ATOM 6206 C CA . LYS A 1 797 ? -35.711 3.623 11.765 1.00 76.12 797 LYS A CA 1
ATOM 6207 C C . LYS A 1 797 ? -34.229 3.669 11.354 1.00 76.12 797 LYS A C 1
ATOM 6209 O O . LYS A 1 797 ? -33.942 3.723 10.161 1.00 76.12 797 LYS A O 1
ATOM 6214 N N . LYS A 1 798 ? -33.298 3.760 12.315 1.00 72.81 798 LYS A N 1
ATOM 6215 C CA . LYS A 1 798 ? -31.878 4.113 12.087 1.00 72.81 798 LYS A CA 1
ATOM 6216 C C . LYS A 1 798 ? -30.875 3.205 12.812 1.00 72.81 798 LYS A C 1
ATOM 6218 O O . LYS A 1 798 ? -29.674 3.360 12.611 1.00 72.81 798 LYS A O 1
ATOM 6223 N N . ARG A 1 799 ? -31.337 2.315 13.694 1.00 69.56 799 ARG A N 1
ATOM 6224 C CA . ARG A 1 799 ? -30.521 1.466 14.580 1.00 69.56 799 ARG A CA 1
ATOM 6225 C C . ARG A 1 799 ? -31.103 0.053 14.634 1.00 69.56 799 ARG A C 1
ATOM 6227 O O . ARG A 1 799 ? -32.283 -0.135 14.349 1.00 69.56 799 ARG A O 1
ATOM 6234 N N . THR A 1 800 ? -30.303 -0.934 15.044 1.00 64.31 800 THR A N 1
ATOM 6235 C CA . THR A 1 800 ? -30.836 -2.259 15.407 1.00 64.31 800 THR A CA 1
ATOM 6236 C C . THR A 1 800 ? -31.851 -2.116 16.546 1.00 64.31 800 THR A C 1
ATOM 6238 O O . THR A 1 800 ? -31.767 -1.178 17.340 1.00 64.31 800 THR A O 1
ATOM 6241 N N . LYS A 1 801 ? -32.816 -3.039 16.649 1.00 64.44 801 LYS A N 1
ATOM 6242 C CA . LYS A 1 801 ? -33.913 -2.954 17.635 1.00 64.44 801 LYS A CA 1
ATOM 6243 C C . LYS A 1 801 ? -33.378 -2.842 19.074 1.00 64.44 801 LYS A C 1
ATOM 6245 O O . LYS A 1 801 ? -33.813 -1.973 19.824 1.00 64.44 801 LYS A O 1
ATOM 6250 N N . ALA A 1 802 ? -32.342 -3.623 19.392 1.00 60.97 802 ALA A N 1
ATOM 6251 C CA . ALA A 1 802 ? -31.539 -3.531 20.612 1.00 60.97 802 ALA A CA 1
ATOM 6252 C C . ALA A 1 802 ? -30.964 -2.120 20.867 1.00 60.97 802 ALA A C 1
ATOM 6254 O O . ALA A 1 802 ? -31.203 -1.515 21.914 1.00 60.97 802 ALA A O 1
ATOM 6255 N N . ALA A 1 803 ? -30.235 -1.561 19.895 1.00 65.12 803 ALA A N 1
ATOM 6256 C CA . ALA A 1 803 ? -29.609 -0.246 20.027 1.00 65.12 803 ALA A CA 1
ATOM 6257 C C . ALA A 1 803 ? -30.630 0.909 20.031 1.00 65.12 803 ALA A C 1
ATOM 6259 O O . ALA A 1 803 ? -30.354 1.959 20.609 1.00 65.12 803 ALA A O 1
ATOM 6260 N N . ALA A 1 804 ? -31.808 0.732 19.424 1.00 71.56 804 ALA A N 1
ATOM 6261 C CA . ALA A 1 804 ? -32.924 1.673 19.508 1.00 71.56 804 ALA A CA 1
ATOM 6262 C C . ALA A 1 804 ? -33.569 1.676 20.903 1.00 71.56 804 ALA A C 1
ATOM 6264 O O . ALA A 1 804 ? -33.825 2.749 21.451 1.00 71.56 804 ALA A O 1
ATOM 6265 N N . LEU A 1 805 ? -33.766 0.499 21.505 1.00 71.19 805 LEU A N 1
ATOM 6266 C CA . LEU A 1 805 ? -34.324 0.331 22.851 1.00 71.19 805 LEU A CA 1
ATOM 6267 C C . LEU A 1 805 ? -33.422 0.952 23.928 1.00 71.19 805 LEU A C 1
ATOM 6269 O O . LEU A 1 805 ? -33.883 1.741 24.752 1.00 71.19 805 LEU A O 1
ATOM 6273 N N . LYS A 1 806 ? -32.109 0.698 23.860 1.00 69.38 806 LYS A N 1
ATOM 6274 C CA . LYS A 1 806 ? -31.132 1.352 24.746 1.00 69.38 806 LYS A CA 1
ATOM 6275 C C . LYS A 1 806 ? -31.093 2.866 24.532 1.00 69.38 806 LYS A C 1
ATOM 6277 O O . LYS A 1 806 ? -31.146 3.626 25.498 1.00 69.38 806 LYS A O 1
ATOM 6282 N N . LYS A 1 807 ? -31.054 3.326 23.273 1.00 73.62 807 LYS A N 1
ATOM 6283 C CA . LYS A 1 807 ? -30.993 4.763 22.959 1.00 73.62 807 LYS A CA 1
ATOM 6284 C C . LYS A 1 807 ? -32.230 5.521 23.446 1.00 73.62 807 LYS A C 1
ATOM 6286 O O . LYS A 1 807 ? -32.079 6.594 24.013 1.00 73.62 807 LYS A O 1
ATOM 6291 N N . THR A 1 808 ? -33.410 4.919 23.324 1.00 77.25 808 THR A N 1
ATOM 6292 C CA . THR A 1 808 ? -34.685 5.417 23.867 1.00 77.25 808 THR A CA 1
ATOM 6293 C C . THR A 1 808 ? -34.567 5.791 25.343 1.00 77.25 808 THR A C 1
ATOM 6295 O O . THR A 1 808 ? -34.763 6.951 25.702 1.00 77.25 808 THR A O 1
ATOM 6298 N N . ILE A 1 809 ? -34.147 4.845 26.188 1.00 74.75 809 ILE A N 1
ATOM 6299 C CA . ILE A 1 809 ? -34.024 5.046 27.643 1.00 74.75 809 ILE A CA 1
ATOM 6300 C C . ILE A 1 809 ? -32.901 6.019 27.982 1.00 74.75 809 ILE A C 1
ATOM 6302 O O . ILE A 1 809 ? -33.032 6.816 28.907 1.00 74.75 809 ILE A O 1
ATOM 6306 N N . ASN A 1 810 ? -31.813 5.995 27.213 1.00 73.12 810 ASN A N 1
ATOM 6307 C CA . ASN A 1 810 ? -30.725 6.957 27.358 1.00 73.12 810 ASN A CA 1
ATOM 6308 C C . ASN A 1 810 ? -31.189 8.395 27.072 1.00 73.12 810 ASN A C 1
ATOM 6310 O O . ASN A 1 810 ? -30.700 9.313 27.720 1.00 73.12 810 ASN A O 1
ATOM 6314 N N . SER A 1 811 ? -32.132 8.591 26.146 1.00 76.19 811 SER A N 1
ATOM 6315 C CA . SER A 1 811 ? -32.613 9.912 25.731 1.00 76.19 811 SER A CA 1
ATOM 6316 C C . SER A 1 811 ? -33.773 10.448 26.578 1.00 76.19 811 SER A C 1
ATOM 6318 O O . SER A 1 811 ? -33.732 11.618 26.954 1.00 76.19 811 SER A O 1
ATOM 6320 N N . ILE A 1 812 ? -34.773 9.627 26.925 1.00 77.38 812 ILE A N 1
ATOM 6321 C CA . ILE A 1 812 ? -35.867 10.038 27.834 1.00 77.38 812 ILE A CA 1
ATOM 6322 C C . ILE A 1 812 ? -35.375 10.109 29.289 1.00 77.38 812 ILE A C 1
ATOM 6324 O O . ILE A 1 812 ? -35.617 11.084 29.993 1.00 77.38 812 ILE A O 1
ATOM 6328 N N . GLY A 1 813 ? -34.589 9.118 29.720 1.00 74.50 813 GLY A N 1
ATOM 6329 C CA . GLY A 1 813 ? -34.038 8.997 31.068 1.00 74.50 813 GLY A CA 1
ATOM 6330 C C . GLY A 1 813 ? -32.749 9.783 31.297 1.00 74.50 813 GLY A C 1
ATOM 6331 O O . GLY A 1 813 ? -32.051 9.505 32.267 1.00 74.50 813 GLY A O 1
ATOM 6332 N N . LYS A 1 814 ? -32.404 10.745 30.429 1.00 71.06 814 LYS A N 1
ATOM 6333 C CA . LYS A 1 814 ? -31.119 11.470 30.480 1.00 71.06 814 LYS A CA 1
ATOM 6334 C C . LYS A 1 814 ? -30.890 12.272 31.768 1.00 71.06 814 LYS A C 1
ATOM 6336 O O . LYS A 1 814 ? -29.750 12.500 32.146 1.00 71.06 814 LYS A O 1
ATOM 6341 N N . ASN A 1 815 ? -31.973 12.666 32.442 1.00 70.88 815 ASN A N 1
ATOM 6342 C CA . ASN A 1 815 ? -31.949 13.391 33.716 1.00 70.88 815 ASN A CA 1
ATOM 6343 C C . ASN A 1 815 ? -32.124 12.467 34.942 1.00 70.88 815 ASN A C 1
ATOM 6345 O O . ASN A 1 815 ? -32.183 12.957 36.069 1.00 70.88 815 ASN A O 1
ATOM 6349 N N . LEU A 1 816 ? -32.272 11.149 34.750 1.00 71.56 816 LEU A N 1
ATOM 6350 C CA . LEU A 1 816 ? -32.486 10.203 35.846 1.00 71.56 816 LEU A CA 1
ATOM 6351 C C . LEU A 1 816 ? -31.167 9.760 36.478 1.00 71.56 816 LEU A C 1
ATOM 6353 O O . LEU A 1 816 ? -30.156 9.572 35.802 1.00 71.56 816 LEU A O 1
ATOM 6357 N N . ARG A 1 817 ? -31.223 9.468 37.781 1.00 67.00 817 ARG A N 1
ATOM 6358 C CA . ARG A 1 817 ? -30.186 8.681 38.455 1.00 67.00 817 ARG A CA 1
ATOM 6359 C C . ARG A 1 817 ? -30.069 7.297 37.820 1.00 67.00 817 ARG A C 1
ATOM 6361 O O . ARG A 1 817 ? -31.062 6.712 37.384 1.00 67.00 817 ARG A O 1
ATOM 6368 N N . SER A 1 818 ? -28.871 6.729 37.847 1.00 63.81 818 SER A N 1
ATOM 6369 C CA . SER A 1 818 ? -28.600 5.388 37.325 1.00 63.81 818 SER A CA 1
ATOM 6370 C C . SER A 1 818 ? -29.404 4.283 38.001 1.00 63.81 818 SER A C 1
ATOM 6372 O O . SER A 1 818 ? -29.843 3.371 37.318 1.00 63.81 818 SER A O 1
ATOM 6374 N N . ASP A 1 819 ? -29.669 4.358 39.305 1.00 64.75 819 ASP A N 1
ATOM 6375 C CA . ASP A 1 819 ? -30.449 3.336 40.008 1.00 64.75 819 ASP A CA 1
ATOM 6376 C C . ASP A 1 819 ? -31.939 3.351 39.628 1.00 64.75 819 ASP A C 1
ATOM 6378 O O . ASP A 1 819 ? -32.578 2.300 39.607 1.00 64.75 819 ASP A O 1
ATOM 6382 N N . MET A 1 820 ? -32.467 4.520 39.258 1.00 80.38 820 MET A N 1
ATOM 6383 C CA . MET A 1 820 ? -33.793 4.689 38.650 1.00 80.38 820 MET A CA 1
ATOM 6384 C C . MET A 1 820 ? -33.800 4.221 37.188 1.00 80.38 820 MET A C 1
ATOM 6386 O O . MET A 1 820 ? -34.711 3.519 36.756 1.00 80.38 820 MET A O 1
ATOM 6390 N N . LYS A 1 821 ? -32.761 4.574 36.426 1.00 73.88 821 LYS A N 1
ATOM 6391 C CA . LYS A 1 821 ? -32.611 4.216 35.010 1.00 73.88 821 LYS A CA 1
ATOM 6392 C C . LYS A 1 821 ? -32.401 2.710 34.803 1.00 73.88 821 LYS A C 1
ATOM 6394 O O . LYS A 1 821 ? -32.988 2.142 33.889 1.00 73.88 821 LYS A O 1
ATOM 6399 N N . ASN A 1 822 ? -31.610 2.069 35.661 1.00 71.56 822 ASN A N 1
ATOM 6400 C CA . ASN A 1 822 ? -31.407 0.623 35.670 1.00 71.56 822 ASN A CA 1
ATOM 6401 C C . ASN A 1 822 ? -32.721 -0.078 36.016 1.00 71.56 822 ASN A C 1
ATOM 6403 O O . ASN A 1 822 ? -33.130 -0.943 35.255 1.00 71.56 822 ASN A O 1
ATOM 6407 N N . ALA A 1 823 ? -33.444 0.384 37.049 1.00 76.69 823 ALA A N 1
ATOM 6408 C CA . ALA A 1 823 ? -34.774 -0.138 37.360 1.00 76.69 823 ALA A CA 1
ATOM 6409 C C . ALA A 1 823 ? -35.720 -0.067 36.145 1.00 76.69 823 ALA A C 1
ATOM 6411 O O . ALA A 1 823 ? -36.378 -1.057 35.845 1.00 76.69 823 ALA A O 1
ATOM 6412 N N . LEU A 1 824 ? -35.741 1.041 35.388 1.00 75.88 824 LEU A N 1
ATOM 6413 C CA . LEU A 1 824 ? -36.502 1.114 34.130 1.00 75.88 824 LEU A CA 1
ATOM 6414 C C . LEU A 1 824 ? -36.030 0.088 33.083 1.00 75.88 824 LEU A C 1
ATOM 6416 O O . LEU A 1 824 ? -36.869 -0.503 32.410 1.00 75.88 824 LEU A O 1
ATOM 6420 N N . MET A 1 825 ? -34.720 -0.149 32.937 1.00 72.19 825 MET A N 1
ATOM 6421 C CA . MET A 1 825 ? -34.212 -1.197 32.036 1.00 72.19 825 MET A CA 1
ATOM 6422 C C . MET A 1 825 ? -34.603 -2.611 32.493 1.00 72.19 825 MET A C 1
ATOM 6424 O O . MET A 1 825 ? -34.868 -3.464 31.645 1.00 72.19 825 MET A O 1
ATOM 6428 N N . ASP A 1 826 ? -34.670 -2.847 33.805 1.00 71.62 826 ASP A N 1
ATOM 6429 C CA . ASP A 1 826 ? -35.134 -4.105 34.394 1.00 71.62 826 ASP A CA 1
ATOM 6430 C C . ASP A 1 826 ? -36.638 -4.317 34.130 1.00 71.62 826 ASP A C 1
ATOM 6432 O O . ASP A 1 826 ? -37.021 -5.358 33.608 1.00 71.62 826 ASP A O 1
ATOM 6436 N N . LEU A 1 827 ? -37.478 -3.306 34.402 1.00 72.56 827 LEU A N 1
ATOM 6437 C CA . LEU A 1 827 ? -38.937 -3.320 34.171 1.00 72.56 827 LEU A CA 1
ATOM 6438 C C . LEU A 1 827 ? -39.321 -3.599 32.715 1.00 72.56 827 LEU A C 1
ATOM 6440 O O . LEU A 1 827 ? -40.365 -4.177 32.427 1.00 72.56 827 LEU A O 1
ATOM 6444 N N . LEU A 1 828 ? -38.483 -3.153 31.788 1.00 67.06 828 LEU A N 1
ATOM 6445 C CA . LEU A 1 828 ? -38.670 -3.357 30.359 1.00 67.06 828 LEU A CA 1
ATOM 6446 C C . LEU A 1 828 ? -38.064 -4.683 29.868 1.00 67.06 828 LEU A C 1
ATOM 6448 O O . LEU A 1 828 ? -37.945 -4.877 28.661 1.00 67.06 828 LEU A O 1
ATOM 6452 N N . GLY A 1 829 ? -37.645 -5.574 30.776 1.00 62.59 829 GLY A N 1
ATOM 6453 C CA . GLY A 1 829 ? -37.109 -6.900 30.460 1.00 62.59 829 GLY A CA 1
ATOM 6454 C C . GLY A 1 829 ? -35.862 -6.869 29.575 1.00 62.59 829 GLY A C 1
ATOM 6455 O O . GLY A 1 829 ? -35.619 -7.807 28.820 1.00 62.59 829 GLY A O 1
ATOM 6456 N N . ILE A 1 830 ? -35.083 -5.780 29.588 1.00 60.03 830 ILE A N 1
ATOM 6457 C CA . ILE A 1 830 ? -34.179 -5.471 28.467 1.00 60.03 830 ILE A CA 1
ATOM 6458 C C . ILE A 1 830 ? -33.053 -6.483 28.317 1.00 60.03 830 ILE A C 1
ATOM 6460 O O . ILE A 1 830 ? -32.666 -6.761 27.188 1.00 60.03 830 ILE A O 1
ATOM 6464 N N . ALA A 1 831 ? -32.562 -7.079 29.404 1.00 55.72 831 ALA A N 1
ATOM 6465 C CA . ALA A 1 831 ? -31.616 -8.190 29.312 1.00 55.72 831 ALA A CA 1
ATOM 6466 C C . ALA A 1 831 ? -32.194 -9.346 28.469 1.00 55.72 831 ALA A C 1
ATOM 6468 O O . ALA A 1 831 ? -31.579 -9.744 27.483 1.00 55.72 831 ALA A O 1
ATOM 6469 N N . ALA A 1 832 ? -33.420 -9.786 28.769 1.00 54.41 832 ALA A N 1
ATOM 6470 C CA . ALA A 1 832 ? -34.104 -10.849 28.034 1.00 54.41 832 ALA A CA 1
ATOM 6471 C C . ALA A 1 832 ? -34.475 -10.437 26.594 1.00 54.41 832 ALA A C 1
ATOM 6473 O O . ALA A 1 832 ? -34.307 -11.228 25.667 1.00 54.41 832 ALA A O 1
ATOM 6474 N N . ILE A 1 833 ? -34.899 -9.188 26.358 1.00 53.09 833 ILE A N 1
ATOM 6475 C CA . ILE A 1 833 ? -35.151 -8.679 24.994 1.00 53.09 833 ILE A CA 1
ATOM 6476 C C . ILE A 1 833 ? -33.852 -8.639 24.171 1.00 53.09 833 ILE A C 1
ATOM 6478 O O . ILE A 1 833 ? -33.869 -8.934 22.978 1.00 53.09 833 ILE A O 1
ATOM 6482 N N . LEU A 1 834 ? -32.708 -8.314 24.778 1.00 52.44 834 LEU A N 1
ATOM 6483 C CA . LEU A 1 834 ? -31.403 -8.351 24.105 1.00 52.44 834 LEU A CA 1
ATOM 6484 C C . LEU A 1 834 ? -30.927 -9.774 23.798 1.00 52.44 834 LEU A C 1
ATOM 6486 O O . LEU A 1 834 ? -30.111 -9.934 22.896 1.00 52.44 834 LEU A O 1
ATOM 6490 N N . GLU A 1 835 ? -31.408 -10.787 24.515 1.00 50.09 835 GLU A N 1
ATOM 6491 C CA . GLU A 1 835 ? -31.135 -12.196 24.211 1.00 50.09 835 GLU A CA 1
ATOM 6492 C C . GLU A 1 835 ? -32.097 -12.754 23.153 1.00 50.09 835 GLU A C 1
ATOM 6494 O O . GLU A 1 835 ? -31.659 -13.473 22.259 1.00 50.09 835 GLU A O 1
ATOM 6499 N N . GLN A 1 836 ? -33.378 -12.373 23.187 1.00 49.44 836 GLN A N 1
ATOM 6500 C CA . GLN A 1 836 ? -34.386 -12.807 22.206 1.00 49.44 836 GLN A CA 1
ATOM 6501 C C . GLN A 1 836 ? -34.309 -12.070 20.857 1.00 49.44 836 GLN A C 1
ATOM 6503 O O . GLN A 1 836 ? -34.791 -12.587 19.852 1.00 49.44 836 GLN A O 1
ATOM 6508 N N . CYS A 1 837 ? -33.710 -10.876 20.816 1.00 42.78 837 CYS A N 1
ATOM 6509 C CA . CYS A 1 837 ? -33.550 -10.057 19.607 1.00 42.78 837 CYS A CA 1
ATOM 6510 C C . CYS A 1 837 ? -32.085 -9.976 19.118 1.00 42.78 837 CYS A C 1
ATOM 6512 O O . CYS A 1 837 ? -31.706 -8.950 18.536 1.00 42.78 837 CYS A O 1
ATOM 6514 N N . ARG A 1 838 ? -31.275 -11.011 19.398 1.00 43.09 838 ARG A N 1
ATOM 6515 C CA . ARG A 1 838 ? -29.903 -11.197 18.881 1.00 43.09 838 ARG A CA 1
ATOM 6516 C C . ARG A 1 838 ? -29.887 -11.578 17.399 1.00 43.09 838 ARG A C 1
ATOM 6518 O O . ARG A 1 838 ? -30.778 -12.345 16.979 1.00 43.09 838 ARG A O 1
#

pLDDT: mean 79.45, std 22.88, range [21.66, 98.56]

Sequence (838 aa):
MKKGLSRLLLVMIAIAMIVSTIPAYEPHAEQGVLPTETTVEGTPEKATDVEGQTNGEQPVKQEVPPAETTVEGVPEQPEVVEEKQETKAPAMKEDVDWVDSYYEGKRMLRSVQDKPEKATIKTVSNGVGTGTGAMNLSWKAMPGATGYKVIIGNGYNYEFFSVGNVTSWTTKGKGIFPTKAELDKGLYRFHTDGKGTEFANDPTQLYENTFKAGTTWTLRGQKKYIVRILAIYTSGDGPTSDITEAVMPPETLPAKPEKSVIKTVSNGAGTGTGYMDISWKAVSGAIDYKVVISNGYNYEYFNTGNVTNWSTKGKKIFPTQAEITNKQYKFHQDGKGVEFASDPRALYENGYQAGSTFGLRNQKKYIVRILAVYPWGDGPTSDITDAVMPIEQMAKPTVTSYRSEDDASTGYLDVSWQPVTDAVSYKIGLFNGFNYQYVNVGKTTNWSTKGKKLWASKTDIANGNYQLHTDGTGSELPMDPMKTYTAANKANPNVNYSDRLFYYTRVVAVFADQESPVSEAEVVTMPLEDLSFADVDSTVSNNQGSFTLKWGGVANAAGYKVWLSDGYLYNGYDVGENYEWTSKDKGIWPTNQEIINGFKGLHHDNKGQELSSNPYEVYQINNPNFANTENYYARITAYDANGETIALQNATRFSLGDSIKEEVPNFETMTNEELGIKEGDYNEDEMEVVEKIYTAVEEIPESVVNSGESKTVEWLEEETGYPVAVTNDEQLQFYVEDPNQISTRGVAGCAIAIGYAIVSFGFPAAKILKLKAAMKALGGATKFAKQFYISYKYYAKKRTKAAALKKTINSIGKNLRSDMKNALMDLLGIAAILEQCR

Mean predicted aligned error: 17.36 Å

Foldseek 3Di:
DDDDPDVVVVVVVVVVVVFPPDPPDFQPQPPDDDPPPPDDDDDDDDDDDDDDDDDDDDDDDDDDDDYDDDDDDDDDDDDDDDDDDDDDDDDDDDDDDDDDDDDDDDPPDDPQQDAWAFWDWFKEAPAPPQQAIKIKTFTDQGPQFQFKWKWKDLQQDIDTDTDTRDRIDMLPQQQFFAAPVCLVVLDGGTDPPNVHDHHGLASQSSNVSSVVVPGPRRCHPPQKMWIWMWTAHPVGTHDIYDIDIAHHADNDHWDAWAFWDWDWDAPAAPPQAIKIKIFGDDTPQFQWKWKWWDLLAHIDTHTDGPDGIDMCPQQQFAAAPVCLVVLDRGTDPPSPHHHHGLASLSSNCSNVVVPGPPPCNPPRWIWIWMWTAHPNGTDDIYDTDIGHHAFHAFAEWDKDKEQDPVDNQAIKIKIFGDADPQFQWKWKWKDLLNGTDIAIPGRDRIDMLVQQQQFAAPVCLVVLHSHTPSVSPHHGHGLASLSRNVSVCVVPVVGHPNQPQKIWMKMWGHHPPGIHNIYDIDIDHHPAAAWADWWWDKADDPQFIKIKTATADDPQFQFKWKWKDQLAHTDTDTDGNDRMDMLPQQQFDAAPVCLVVLPAHTDDPNVHDGHGCASLSRNCSHPVVCNRPSKIWMKMFGAHPVRRGRHIHHIDIGGGVDGDDDPLDPLVPDDCVNLVHDDPSDDVVLLVLQLQLQQLLLPPDPVQLVVDDVSVQVSSCVRSVFHWDQDPVQFTATADPDPVSLPCPDDCNLLSCQSVQLRPQGAHSVCSVLSNVQQVVLVHSSNLSSQLSSQLSVCVVPDQSLSSNVNSLRSSVVVPDNSSSVRVCRSRVSVVSVVVRD

Organism: NCBI:txid1552123

Solvent-accessible surface area (backbone atoms only — not comparable to full-atom values): 47651 Å² total; per-residue (Å²): 141,91,84,80,84,50,70,67,58,56,50,54,53,48,60,67,64,63,80,57,91,62,77,83,77,71,88,75,68,76,84,79,78,80,85,77,83,80,78,76,87,74,82,84,81,82,86,87,88,85,88,84,84,86,88,87,90,84,91,88,87,84,90,84,87,86,89,88,90,90,87,95,91,86,89,93,84,90,83,91,88,90,87,85,86,91,87,92,86,90,90,86,80,91,84,93,83,92,87,90,87,83,82,90,81,82,78,87,72,75,78,81,68,78,51,45,67,58,53,52,73,50,44,38,45,72,31,77,92,59,68,23,24,33,50,37,38,35,41,79,81,62,91,81,50,66,23,28,31,47,32,40,51,43,27,61,52,76,46,78,45,77,69,44,76,57,48,58,54,60,48,66,95,44,12,32,24,62,38,72,81,38,44,78,70,50,41,46,65,66,41,91,83,44,81,30,30,57,39,55,34,60,44,35,65,35,14,46,20,19,48,77,71,65,40,88,48,84,41,56,77,37,61,53,46,43,36,30,41,27,44,25,35,95,93,41,79,54,46,59,18,55,82,29,79,45,27,45,40,57,52,74,70,76,79,53,39,62,58,50,54,72,50,55,42,54,74,43,52,83,60,64,26,23,35,44,44,37,33,44,73,84,61,87,78,52,66,30,29,27,47,32,39,50,38,28,52,52,76,47,79,44,80,67,48,78,58,50,62,55,62,50,67,90,46,12,31,28,59,38,74,69,41,44,72,69,51,39,35,68,66,41,91,79,49,79,35,29,58,38,55,42,58,45,32,62,34,10,40,22,13,38,78,73,68,34,82,67,77,39,42,84,38,63,50,46,47,34,32,39,28,43,24,35,86,49,41,82,52,55,54,21,54,80,28,78,46,59,50,49,72,49,31,35,56,62,39,52,71,50,56,37,64,36,90,90,43,81,69,26,24,32,43,41,39,34,49,84,85,63,88,83,50,64,28,30,31,44,28,42,54,37,35,62,53,72,50,70,40,76,64,44,75,57,50,62,52,61,47,66,94,39,14,38,27,51,30,78,66,34,43,74,75,50,41,28,64,63,26,81,86,43,80,41,24,61,40,53,44,48,49,24,67,36,8,38,26,22,17,75,75,39,74,95,37,81,35,47,68,40,60,58,48,42,37,30,38,30,46,28,44,97,86,53,68,36,45,63,19,53,73,30,78,43,54,45,73,57,39,78,44,46,70,62,30,35,52,31,39,62,56,97,64,28,30,32,43,28,43,34,40,47,83,62,89,80,46,58,21,31,32,45,25,43,50,39,59,76,53,52,50,77,45,79,54,43,80,51,51,57,52,60,54,58,97,41,12,34,27,67,38,75,66,40,48,75,70,62,52,75,70,69,45,89,81,47,79,35,31,59,38,59,54,52,44,17,69,50,8,27,66,57,29,66,90,34,56,84,35,60,49,49,40,36,30,39,37,32,20,30,90,85,70,46,56,57,25,41,29,74,70,47,72,47,44,69,56,44,71,46,66,75,86,64,74,63,50,92,75,62,50,52,69,84,64,68,52,52,96,76,77,57,61,68,67,52,51,50,54,40,36,43,51,38,39,44,50,54,62,61,54,68,70,38,54,76,63,34,67,74,46,39,34,55,52,48,25,67,74,53,71,34,56,54,44,74,47,100,80,54,19,45,26,39,49,74,97,57,74,68,80,64,66,75,85,68,98,46,74,73,78,70,45,70,50,52,22,41,44,71,59,11,27,51,58,96,38,46,71,36,37,22,50,38,30,56,76,59,67,28,33,60,48,41,55,55,38,48,55,50,36,27,58,56,34,42,76,79,39,57,58,56,60,8,52,54,48,28,51,39,58,76,43,60,87,52,56,61,72,27,46,49,33,50,42,45,40,55,24,42,71,60,50,50,64,76,63,106

Secondary structure (DSSP, 8-state):
------HHHHHHHHHHHGGGSS------TTSS-PPP------PPP-------------------------------------------------------------------PPPPPPPEEEEEE--TT--EEEEEEE-PPPTT--EEEEEEE-SSSEEEEEEES-SEEE-TT---BPPHHHHTTT--PPPSSS-SBSEES-THHHHHHHHHTT-SS--TT---EEEEEEEEETTEEEEEPPPEEEPPPPSSPPPPPPPPEEEEEE-STT--EEEEEEE----TT--EEEEEEE-SSSEEEEEEES-SEEE-TT---BPPHHHHHTT--PPPSSS-SBSEES-THHHHHHHHHTT--S--TT-SEEEEEEEEEETTEEEEEPPPEEEEPPPPPPPPPEEEEEE-SS-TTEEEEEEE----TT--EEEEEEE-SSSEEEEEEET-SEEE-TT---BPPHHHHHTT-----TTS-SBPEES--HHHHHHHHHH-TTS--TT--EEEEEEEEE-SS-BPPPPPPEEEE---EEPPP-EEEEEEETTEEEEEEE----TT-SEEEEEEE-SSSEEEEEEET-SEEE-TT---BPPHHHHHTT--S--SSS-SBSEES-THHHHHHH-GGGTT---EEEEEEEE-TTS-EEEEEEEEEE-TT-EE------TTS--HHHHTPPTTS--HHHHHHHHHHHHHHHH--HHHHTT-HHHHHHHHHHHH-S-EEE-TTSEEEE--S-TTTS---SS-TTTS-HHHHHHHT-EEGGGHHHHHHHHHHTT-HHHHHHHHHHHHHHHHTTS-HHHHHHHHHHHHGGGS-HHHHHHHHHHTTHHHHHHHT-

Nearest PDB structures (foldseek):
  6tpw-assembly1_A  TM=2.752E-01  e=1.113E-15  Homo sapiens
  6x3a-assembly1_A  TM=3.567E-01  e=4.651E-09  Homo sapiens
  4bq8-assembly1_A  TM=4.063E-01  e=5.516E-06  Mus musculus
  4ouo-assembly1_A-2  TM=2.665E-01  e=1.803E-01  Gallus gallus
  4lqf-assembly1_H-2  TM=2.613E-01  e=5.358E-01  Mus musculus

Radius of gyration: 47.21 Å; Cα contacts (8 Å, |Δi|>4): 1610; chains: 1; bounding box: 108×81×139 Å